Protein AF-0000000065929525 (afdb_homodimer)

Radius of gyration: 27.81 Å; Cα contacts (8 Å, |Δi|>4): 2271; chains: 2; bounding box: 69×79×69 Å

GO terms:
  GO:0008892 guanine deaminase activity (F, IDA)
  GO:0004153 dihydropterin deaminase activity (F, IDA)
  GO:0051067 dihydropteridine metabolic process (P, IDA)
  GO:0051067 dihydropteridine metabolic process (P, IMP)
  GO:0046098 guanine metabolic process (P, IMP)
  GO:0006726 eye pigment biosynthetic process (P, IMP)

Secondary structure (DSSP, 8-state):
--EEEEEEEEEEEETTEEEEEEEEEEEE-TTSBEEEEES-HHHHHHH-HHHHTTPEEEE--TTEEEEEPEEEEEEEGGGGGGTT--TTS-HHHHIIIIIHHHHHGGGSHHHHHHHHHHHHHHHHHTTEEEEEEE--S-HHHHHHHHHHHHHHT-EEEEE-EE--SSS-GGG---HHHHHHHHHHHHHHHHHT--TTEEEEEEE--GGGS-HHHHHHHHHHHHHHT-EEEEEES-SHHHHHHHHHHHSS-HHHHHHHTT--STTEEEEE-TT--HHHHHHHHHHT-EEEE-HHHHHHTT-----HHHHHHTT-EEEE---BTTBS-S-HHHHHHHHHHHHHHHHHHHHS-BTTTB-BSS--TT--PPPHHHHHHHHTHHHHHHTT-TTTSSS--TTSB--EEEEETTSSS--SS---HHHHHHHHHHH--GGGEEEEEETTEEEEES--/--EEEEEEEEEEEETTEEEEEEEEEEEE-TTSBEEEEES-HHHHHHH-HHHHTTPEEEE--TTEEEEEPEEEEEEEGGGGGGTT--TTS-HHHHIIIIIHHHHHGGGSHHHHHHHHHHHHHHHHHTTEEEEEEE--S-HHHHHHHHHHHHHHT-EEEEE-EE--SSS-GGG---HHHHHHHHHHHHHHHHHT--TTEEEEEEE--GGGS-HHHHHHHHHHHHHHT-EEEEEES-SHHHHHHHHHHHSS-HHHHHHHTT--STTEEEEE-TT--HHHHHHHHHHT-EEEE-HHHHHHTT-----HHHHHHTT-EEEE---BTTBS-S-HHHHHHHHHHHHHHHHHHHHS-BTTTB-BSS--TT--PPPHHHHHHHHTHHHHHHTT-TTTSSS--TTSB--EEEEETTSSS--SS---HHHHHHHHHHH--GGGEEEEEETTEEEEES--

Structure (mmCIF, N/CA/C/O backbone):
data_AF-0000000065929525-model_v1
#
loop_
_entity.id
_entity.type
_entity.pdbx_description
1 polymer 'Guanine deaminase'
#
loop_
_atom_site.group_PDB
_atom_site.id
_atom_site.type_symbol
_atom_site.label_atom_id
_atom_site.label_alt_id
_atom_site.label_comp_id
_atom_site.label_asym_id
_atom_site.label_entity_id
_atom_site.label_seq_id
_atom_site.pdbx_PDB_ins_code
_atom_site.Cartn_x
_atom_site.Cartn_y
_atom_site.Cartn_z
_atom_site.occupancy
_atom_site.B_iso_or_equiv
_atom_site.auth_seq_id
_atom_site.auth_comp_id
_atom_site.auth_asym_id
_atom_site.auth_atom_id
_atom_site.pdbx_PDB_model_num
ATOM 1 N N . MET A 1 1 ? -12.883 32.031 -11.211 1 75.62 1 MET A N 1
ATOM 2 C CA . MET A 1 1 ? -14.281 32.188 -11.617 1 75.62 1 MET A CA 1
ATOM 3 C C . MET A 1 1 ? -15.188 31.344 -10.719 1 75.62 1 MET A C 1
ATOM 5 O O . MET A 1 1 ? -14.836 30.234 -10.328 1 75.62 1 MET A O 1
ATOM 9 N N . ALA A 1 2 ? -16.328 31.922 -10.367 1 93.31 2 ALA A N 1
ATOM 10 C CA . ALA A 1 2 ? -17.359 31.234 -9.586 1 93.31 2 ALA A CA 1
ATOM 11 C C . ALA A 1 2 ? -17.875 30 -10.328 1 93.31 2 ALA A C 1
ATOM 13 O O . ALA A 1 2 ? -18.031 30.031 -11.555 1 93.31 2 ALA A O 1
ATOM 14 N N . THR A 1 3 ? -17.984 28.906 -9.648 1 97.88 3 THR A N 1
ATOM 15 C CA . THR A 1 3 ? -18.266 27.625 -10.289 1 97.88 3 THR A CA 1
ATOM 16 C C . THR A 1 3 ? -19.234 26.797 -9.453 1 97.88 3 THR A C 1
ATOM 18 O O . THR A 1 3 ? -19.25 26.906 -8.227 1 97.88 3 THR A O 1
ATOM 21 N N . VAL A 1 4 ? -20.094 26.094 -10.148 1 98.56 4 VAL A N 1
ATOM 22 C CA . VAL A 1 4 ? -20.906 25.078 -9.484 1 98.56 4 VAL A CA 1
ATOM 23 C C . VAL A 1 4 ? -20.594 23.703 -10.086 1 98.56 4 VAL A C 1
ATOM 25 O O . VAL A 1 4 ? -20.609 23.547 -11.305 1 98.56 4 VAL A O 1
ATOM 28 N N . PHE A 1 5 ? -20.266 22.797 -9.234 1 98.81 5 PHE A N 1
ATOM 29 C CA . PHE A 1 5 ? -20.062 21.406 -9.617 1 98.81 5 PHE A CA 1
ATOM 30 C C . PHE A 1 5 ? -21.359 20.609 -9.438 1 98.81 5 PHE A C 1
ATOM 32 O O . PHE A 1 5 ? -21.969 20.641 -8.367 1 98.81 5 PHE A O 1
ATOM 39 N N . LEU A 1 6 ? -21.781 19.984 -10.508 1 98.81 6 LEU A N 1
ATOM 40 C CA . LEU A 1 6 ? -22.984 19.156 -10.484 1 98.81 6 LEU A CA 1
ATOM 41 C C . LEU A 1 6 ? -22.625 17.688 -10.578 1 98.81 6 LEU A C 1
ATOM 43 O O . LEU A 1 6 ? -22.031 17.234 -11.562 1 98.81 6 LEU A O 1
ATOM 47 N N . GLY A 1 7 ? -22.859 16.938 -9.578 1 98.75 7 GLY A N 1
ATOM 48 C CA . GLY A 1 7 ? -22.531 15.523 -9.492 1 98.75 7 GLY A CA 1
ATOM 49 C C . GLY A 1 7 ? -22.375 15.031 -8.07 1 98.75 7 GLY A C 1
ATOM 50 O O . GLY A 1 7 ? -22.938 15.609 -7.141 1 98.75 7 GLY A O 1
ATOM 51 N N . THR A 1 8 ? -21.688 13.898 -7.91 1 98.88 8 THR A N 1
ATOM 52 C CA . THR A 1 8 ? -21.531 13.281 -6.598 1 98.88 8 THR A CA 1
ATOM 53 C C . THR A 1 8 ? -20.562 14.078 -5.734 1 98.88 8 THR A C 1
ATOM 55 O O . THR A 1 8 ? -19.453 14.398 -6.172 1 98.88 8 THR A O 1
ATOM 58 N N . VAL A 1 9 ? -21 14.453 -4.547 1 98.94 9 VAL A N 1
ATOM 59 C CA . VAL A 1 9 ? -20.188 15.164 -3.562 1 98.94 9 VAL A CA 1
ATOM 60 C C . VAL A 1 9 ? -20.172 14.375 -2.252 1 98.94 9 VAL A C 1
ATOM 62 O O . VAL A 1 9 ? -21.203 13.922 -1.772 1 98.94 9 VAL A O 1
ATOM 65 N N . VAL A 1 10 ? -18.969 14.195 -1.723 1 98.94 10 VAL A N 1
ATOM 66 C CA . VAL A 1 10 ? -18.891 13.477 -0.456 1 98.94 10 VAL A CA 1
ATOM 67 C C . VAL A 1 10 ? -18 14.234 0.521 1 98.94 10 VAL A C 1
ATOM 69 O O . VAL A 1 10 ? -17.078 14.93 0.107 1 98.94 10 VAL A O 1
ATOM 72 N N . HIS A 1 11 ? -18.297 14.219 1.804 1 98.81 11 HIS A N 1
ATOM 73 C CA . HIS A 1 11 ? -17.422 14.711 2.861 1 98.81 11 HIS A CA 1
ATOM 74 C C . HIS A 1 11 ? -17.828 14.156 4.223 1 98.81 11 HIS A C 1
ATOM 76 O O . HIS A 1 11 ? -18.781 13.391 4.32 1 98.81 11 HIS A O 1
ATOM 82 N N . THR A 1 12 ? -17.031 14.43 5.215 1 98.81 12 THR A N 1
ATOM 83 C CA . THR A 1 12 ? -17.328 14.023 6.582 1 98.81 12 THR A CA 1
ATOM 84 C C . THR A 1 12 ? -17.656 15.242 7.445 1 98.81 12 THR A C 1
ATOM 86 O O . THR A 1 12 ? -17.062 16.312 7.27 1 98.81 12 THR A O 1
ATOM 89 N N . LYS A 1 13 ? -18.562 15.062 8.391 1 98.38 13 LYS A N 1
ATOM 90 C CA . LYS A 1 13 ? -18.938 16.125 9.312 1 98.38 13 LYS A CA 1
ATOM 91 C C . LYS A 1 13 ? -18.359 15.875 10.703 1 98.38 13 LYS A C 1
ATOM 93 O O . LYS A 1 13 ? -18.234 16.797 11.508 1 98.38 13 LYS A O 1
ATOM 98 N N . SER A 1 14 ? -18.062 14.625 10.961 1 98.06 14 SER A N 1
ATOM 99 C CA . SER A 1 14 ? -17.391 14.156 12.172 1 98.06 14 SER A CA 1
ATOM 100 C C . SER A 1 14 ? -16.781 12.781 11.969 1 98.06 14 SER A C 1
ATOM 102 O O . SER A 1 14 ? -16.844 12.219 10.867 1 98.06 14 SER A O 1
ATOM 104 N N . PHE A 1 15 ? -16.156 12.258 13.008 1 98.06 15 PHE A N 1
ATOM 105 C CA . PHE A 1 15 ? -15.516 10.945 12.953 1 98.06 15 PHE A CA 1
ATOM 106 C C . PHE A 1 15 ? -16.531 9.867 12.586 1 98.06 15 PHE A C 1
ATOM 108 O O . PHE A 1 15 ? -16.188 8.898 11.906 1 98.06 15 PHE A O 1
ATOM 115 N N . SER A 1 16 ? -17.781 10.07 12.898 1 96.75 16 SER A N 1
ATOM 116 C CA . SER A 1 16 ? -18.797 9.031 12.703 1 96.75 16 SER A CA 1
ATOM 117 C C . SER A 1 16 ? -19.875 9.492 11.742 1 96.75 16 SER A C 1
ATOM 119 O O . SER A 1 16 ? -20.922 8.852 11.617 1 96.75 16 SER A O 1
ATOM 121 N N . GLU A 1 17 ? -19.672 10.648 11.086 1 98.25 17 GLU A N 1
ATOM 122 C CA . GLU A 1 17 ? -20.719 11.18 10.219 1 98.25 17 GLU A CA 1
ATOM 123 C C . GLU A 1 17 ? -20.188 11.453 8.812 1 98.25 17 GLU A C 1
ATOM 125 O O . GLU A 1 17 ? -19.484 12.438 8.594 1 98.25 17 GLU A O 1
ATOM 130 N N . PHE A 1 18 ? -20.594 10.602 7.938 1 98.38 18 PHE A N 1
ATOM 131 C CA . PHE A 1 18 ? -20.312 10.711 6.512 1 98.38 18 PHE A CA 1
ATOM 132 C C . PHE A 1 18 ? -21.531 11.227 5.762 1 98.38 18 PHE A C 1
ATOM 134 O O . PHE A 1 18 ? -22.656 10.789 6.023 1 98.38 18 PHE A O 1
ATOM 141 N N . GLU A 1 19 ? -21.328 12.234 4.922 1 98.56 19 GLU A N 1
ATOM 142 C CA . GLU A 1 19 ? -22.406 12.789 4.121 1 98.56 19 GLU A CA 1
ATOM 143 C C . GLU A 1 19 ? -22.078 12.734 2.631 1 98.56 19 GLU A C 1
ATOM 145 O O . GLU A 1 19 ? -20.953 13 2.232 1 98.56 19 GLU A O 1
ATOM 150 N N . SER A 1 20 ? -23.078 12.383 1.848 1 98.62 20 SER A N 1
ATOM 151 C CA . SER A 1 20 ? -22.906 12.344 0.399 1 98.62 20 SER A CA 1
ATOM 152 C C . SER A 1 20 ? -24.156 12.867 -0.319 1 98.62 20 SER A C 1
ATOM 154 O O . SER A 1 20 ? -25.266 12.781 0.211 1 98.62 20 SER A O 1
ATOM 156 N N . PHE A 1 21 ? -23.984 13.469 -1.427 1 98.5 21 PHE A N 1
ATOM 157 C CA . PHE A 1 21 ? -25.031 13.922 -2.33 1 98.5 21 PHE A CA 1
ATOM 158 C C . PHE A 1 21 ? -24.859 13.305 -3.713 1 98.5 21 PHE A C 1
ATOM 160 O O . PHE A 1 21 ? -24.016 13.734 -4.488 1 98.5 21 PHE A O 1
ATOM 167 N N . GLU A 1 22 ? -25.625 12.305 -3.98 1 98 22 GLU A N 1
ATOM 168 C CA . GLU A 1 22 ? -25.641 11.734 -5.324 1 98 22 GLU A CA 1
ATOM 169 C C . GLU A 1 22 ? -26.438 12.609 -6.289 1 98 22 GLU A C 1
ATOM 171 O O . GLU A 1 22 ? -27.609 12.891 -6.051 1 98 22 GLU A O 1
ATOM 176 N N . GLY A 1 23 ? -25.797 13.016 -7.352 1 97.62 23 GLY A N 1
ATOM 177 C CA . GLY A 1 23 ? -26.453 13.977 -8.227 1 97.62 23 GLY A CA 1
ATOM 178 C C . GLY A 1 23 ? -26.672 15.328 -7.57 1 97.62 23 GLY A C 1
ATOM 179 O O . GLY A 1 23 ? -27.688 15.977 -7.805 1 97.62 23 GLY A O 1
ATOM 180 N N . GLY A 1 24 ? -25.828 15.688 -6.668 1 98.62 24 GLY A N 1
ATOM 181 C CA . GLY A 1 24 ? -25.922 16.938 -5.949 1 98.62 24 GLY A CA 1
ATOM 182 C C . GLY A 1 24 ? -25.109 18.062 -6.582 1 98.62 24 GLY A C 1
ATOM 183 O O . GLY A 1 24 ? -24.938 18.094 -7.805 1 98.62 24 GLY A O 1
ATOM 184 N N . PHE A 1 25 ? -24.781 19.047 -5.672 1 98.69 25 PHE A N 1
ATOM 185 C CA . PHE A 1 25 ? -24.031 20.188 -6.195 1 98.69 25 PHE A CA 1
ATOM 186 C C . PHE A 1 25 ? -23.141 20.797 -5.117 1 98.69 25 PHE A C 1
ATOM 188 O O . PHE A 1 25 ? -23.375 20.594 -3.924 1 98.69 25 PHE A O 1
ATOM 195 N N . LEU A 1 26 ? -22.094 21.453 -5.52 1 98.88 26 LEU A N 1
ATOM 196 C CA . LEU A 1 26 ? -21.234 22.297 -4.699 1 98.88 26 LEU A CA 1
ATOM 197 C C . LEU A 1 26 ? -20.891 23.594 -5.434 1 98.88 26 LEU A C 1
ATOM 199 O O . LEU A 1 26 ? -20.312 23.547 -6.523 1 98.88 26 LEU A O 1
ATOM 203 N N . ALA A 1 27 ? -21.25 24.75 -4.848 1 98.75 27 ALA A N 1
ATOM 204 C CA . ALA A 1 27 ? -21.031 26.047 -5.461 1 98.75 27 ALA A CA 1
ATOM 205 C C . ALA A 1 27 ? -19.938 26.828 -4.742 1 98.75 27 ALA A C 1
ATOM 207 O O . ALA A 1 27 ? -19.906 26.859 -3.51 1 98.75 27 ALA A O 1
ATOM 208 N N . VAL A 1 28 ? -19.078 27.391 -5.5 1 98.62 28 VAL A N 1
ATOM 209 C CA . VAL A 1 28 ? -17.922 28.141 -5.012 1 98.62 28 VAL A CA 1
ATOM 210 C C . VAL A 1 28 ? -17.938 29.547 -5.613 1 98.62 28 VAL A C 1
ATOM 212 O O . VAL A 1 28 ? -18.172 29.719 -6.812 1 98.62 28 VAL A O 1
ATOM 215 N N . ASP A 1 29 ? -17.719 30.594 -4.871 1 97.44 29 ASP A N 1
ATOM 216 C CA . ASP A 1 29 ? -17.719 31.953 -5.398 1 97.44 29 ASP A CA 1
ATOM 217 C C . ASP A 1 29 ? -16.328 32.344 -5.898 1 97.44 29 ASP A C 1
ATOM 219 O O . ASP A 1 29 ? -15.422 31.5 -5.953 1 97.44 29 ASP A O 1
ATOM 223 N N . ASP A 1 30 ? -16.125 33.562 -6.238 1 95.69 30 ASP A N 1
ATOM 224 C CA . ASP A 1 30 ? -14.891 34.031 -6.867 1 95.69 30 ASP A CA 1
ATOM 225 C C . ASP A 1 30 ? -13.758 34.156 -5.848 1 95.69 30 ASP A C 1
ATOM 227 O O . ASP A 1 30 ? -12.586 34.188 -6.219 1 95.69 30 ASP A O 1
ATOM 231 N N . ALA A 1 31 ? -14.164 34.188 -4.625 1 96.44 31 ALA A N 1
ATOM 232 C CA . ALA A 1 31 ? -13.164 34.281 -3.568 1 96.44 31 ALA A CA 1
ATOM 233 C C . ALA A 1 31 ? -12.695 32.906 -3.117 1 96.44 31 ALA A C 1
ATOM 235 O O . ALA A 1 31 ? -11.828 32.781 -2.25 1 96.44 31 ALA A O 1
ATOM 236 N N . GLY A 1 32 ? -13.305 31.844 -3.678 1 97.75 32 GLY A N 1
ATOM 237 C CA . GLY A 1 32 ? -12.906 30.484 -3.35 1 97.75 32 GLY A CA 1
ATOM 238 C C . GLY A 1 32 ? -13.625 29.938 -2.131 1 97.75 32 GLY A C 1
ATOM 239 O O . GLY A 1 32 ? -13.148 28.984 -1.502 1 97.75 32 GLY A O 1
ATOM 240 N N . LYS A 1 33 ? -14.734 30.547 -1.816 1 98.25 33 LYS A N 1
ATOM 241 C CA . LYS A 1 33 ? -15.516 30.125 -0.659 1 98.25 33 LYS A CA 1
ATOM 242 C C . LYS A 1 33 ? -16.703 29.266 -1.085 1 98.25 33 LYS A C 1
ATOM 244 O O . LYS A 1 33 ? -17.328 29.531 -2.113 1 98.25 33 LYS A O 1
ATOM 249 N N . ILE A 1 34 ? -16.969 28.297 -0.303 1 98.69 34 ILE A N 1
ATOM 250 C CA . ILE A 1 34 ? -18.141 27.453 -0.548 1 98.69 34 ILE A CA 1
ATOM 251 C C . ILE A 1 34 ? -19.406 28.234 -0.197 1 98.69 34 ILE A C 1
ATOM 253 O O . ILE A 1 34 ? -19.594 28.641 0.951 1 98.69 34 ILE A O 1
ATOM 257 N N . ILE A 1 35 ? -20.328 28.375 -1.166 1 98.25 35 ILE A N 1
ATOM 258 C CA . ILE A 1 35 ? -21.5 29.203 -0.934 1 98.25 35 ILE A CA 1
ATOM 259 C C . ILE A 1 35 ? -22.766 28.344 -1.009 1 98.25 35 ILE A C 1
ATOM 261 O O . ILE A 1 35 ? -23.859 28.812 -0.669 1 98.25 35 ILE A O 1
ATOM 265 N N . GLY A 1 36 ? -22.594 27.094 -1.428 1 98.19 36 GLY A N 1
ATOM 266 C CA . GLY A 1 36 ? -23.719 26.172 -1.486 1 98.19 36 GLY A CA 1
ATOM 267 C C . GLY A 1 36 ? -23.281 24.734 -1.681 1 98.19 36 GLY A C 1
ATOM 268 O O . GLY A 1 36 ? -22.344 24.453 -2.422 1 98.19 36 GLY A O 1
ATOM 269 N N . VAL A 1 37 ? -23.969 23.859 -1.02 1 98.5 37 VAL A N 1
ATOM 270 C CA . VAL A 1 37 ? -23.766 22.422 -1.161 1 98.5 37 VAL A CA 1
ATOM 271 C C . VAL A 1 37 ? -25.047 21.688 -0.79 1 98.5 37 VAL A C 1
ATOM 273 O O . VAL A 1 37 ? -25.75 22.078 0.146 1 98.5 37 VAL A O 1
ATOM 276 N N . GLY A 1 38 ? -25.406 20.688 -1.619 1 98.25 38 GLY A N 1
ATOM 277 C CA . GLY A 1 38 ? -26.625 19.953 -1.289 1 98.25 38 GLY A CA 1
ATOM 278 C C . GLY A 1 38 ? -27.094 19.062 -2.414 1 98.25 38 GLY A C 1
ATOM 279 O O . GLY A 1 38 ? -26.344 18.781 -3.357 1 98.25 38 GLY A O 1
ATOM 280 N N . GLN A 1 39 ? -28.328 18.578 -2.234 1 98.12 39 GLN A N 1
ATOM 281 C CA . GLN A 1 39 ? -28.891 17.594 -3.145 1 98.12 39 GLN A CA 1
ATOM 282 C C . GLN A 1 39 ? -29.562 18.266 -4.344 1 98.12 39 GLN A C 1
ATOM 284 O O . GLN A 1 39 ? -29.453 17.781 -5.469 1 98.12 39 GLN A O 1
ATOM 289 N N . ASP A 1 40 ? -30.188 19.453 -4.164 1 98.06 40 ASP A N 1
ATOM 290 C CA . ASP A 1 40 ? -31.031 20.062 -5.18 1 98.06 40 ASP A CA 1
ATOM 291 C C . ASP A 1 40 ? -30.484 21.422 -5.609 1 98.06 40 ASP A C 1
ATOM 293 O O . ASP A 1 40 ? -30.859 22.453 -5.039 1 98.06 40 ASP A O 1
ATOM 297 N N . TYR A 1 41 ? -29.828 21.406 -6.656 1 97.75 41 TYR A N 1
ATOM 298 C CA . TYR A 1 41 ? -29.234 22.656 -7.152 1 97.75 41 TYR A CA 1
ATOM 299 C C . TYR A 1 41 ? -30.312 23.641 -7.578 1 97.75 41 TYR A C 1
ATOM 301 O O . TYR A 1 41 ? -30.188 24.844 -7.348 1 97.75 41 TYR A O 1
ATOM 309 N N . HIS A 1 42 ? -31.375 23.172 -8.227 1 96.81 42 HIS A N 1
ATOM 310 C CA . HIS A 1 42 ? -32.438 24.047 -8.719 1 96.81 42 HIS A CA 1
ATOM 311 C C . HIS A 1 42 ? -33.094 24.797 -7.578 1 96.81 42 HIS A C 1
ATOM 313 O O . HIS A 1 42 ? -33.344 26 -7.688 1 96.81 42 HIS A O 1
ATOM 319 N N . ALA A 1 43 ? -33.375 24.031 -6.578 1 97.75 43 ALA A N 1
ATOM 320 C CA . ALA A 1 43 ? -33.969 24.672 -5.41 1 97.75 43 ALA A CA 1
ATOM 321 C C . ALA A 1 43 ? -33.031 25.703 -4.801 1 97.75 43 ALA A C 1
ATOM 323 O O . ALA A 1 43 ? -33.469 26.797 -4.418 1 97.75 43 ALA A O 1
ATOM 324 N N . TRP A 1 44 ? -31.797 25.328 -4.699 1 97.62 44 TRP A N 1
ATOM 325 C CA . TRP A 1 44 ? -30.812 26.25 -4.145 1 97.62 44 TRP A CA 1
ATOM 326 C C . TRP A 1 44 ? -30.672 27.5 -5.012 1 97.62 44 TRP A C 1
ATOM 328 O O . TRP A 1 44 ? -30.656 28.625 -4.496 1 97.62 44 TRP A O 1
ATOM 338 N N . ALA A 1 45 ? -30.594 27.359 -6.305 1 96.94 45 ALA A N 1
ATOM 339 C CA . ALA A 1 45 ? -30.438 28.469 -7.242 1 96.94 45 ALA A CA 1
ATOM 340 C C . ALA A 1 45 ? -31.625 29.406 -7.184 1 96.94 45 ALA A C 1
ATOM 342 O O . ALA A 1 45 ? -31.469 30.625 -7.301 1 96.94 45 ALA A O 1
ATOM 343 N N . SER A 1 46 ? -32.781 28.828 -7.074 1 97.06 46 SER A N 1
ATOM 344 C CA . SER A 1 46 ? -34 29.625 -6.98 1 97.06 46 SER A CA 1
ATOM 345 C C . SER A 1 46 ? -34 30.469 -5.715 1 97.06 46 SER A C 1
ATOM 347 O O . SER A 1 46 ? -34.469 31.609 -5.727 1 97.06 46 SER A O 1
ATOM 349 N N . SER A 1 47 ? -33.5 29.906 -4.703 1 96.81 47 SER A N 1
ATOM 350 C CA . SER A 1 47 ? -33.5 30.578 -3.412 1 96.81 47 SER A CA 1
ATOM 351 C C . SER A 1 47 ? -32.312 31.562 -3.301 1 96.81 47 SER A C 1
ATOM 353 O O . SER A 1 47 ? -32.312 32.406 -2.42 1 96.81 47 SER A O 1
ATOM 355 N N . ASN A 1 48 ? -31.344 31.375 -4.113 1 95.38 48 ASN A N 1
ATOM 356 C CA . ASN A 1 48 ? -30.156 32.219 -4.113 1 95.38 48 ASN A CA 1
ATOM 357 C C . ASN A 1 48 ? -29.844 32.75 -5.508 1 95.38 48 ASN A C 1
ATOM 359 O O . ASN A 1 48 ? -28.75 32.562 -6.023 1 95.38 48 ASN A O 1
ATOM 363 N N . PRO A 1 49 ? -30.688 33.5 -6.059 1 93.62 49 PRO A N 1
ATOM 364 C CA . PRO A 1 49 ? -30.531 33.906 -7.457 1 93.62 49 PRO A CA 1
ATOM 365 C C . PRO A 1 49 ? -29.297 34.781 -7.695 1 93.62 49 PRO A C 1
ATOM 367 O O . PRO A 1 49 ? -28.656 34.688 -8.75 1 93.62 49 PRO A O 1
ATOM 370 N N . ALA A 1 50 ? -28.984 35.594 -6.82 1 92.12 50 ALA A N 1
ATOM 371 C CA . ALA A 1 50 ? -27.812 36.469 -6.977 1 92.12 50 ALA A CA 1
ATOM 372 C C . ALA A 1 50 ? -26.531 35.656 -7.043 1 92.12 50 ALA A C 1
ATOM 374 O O . ALA A 1 50 ? -25.625 36 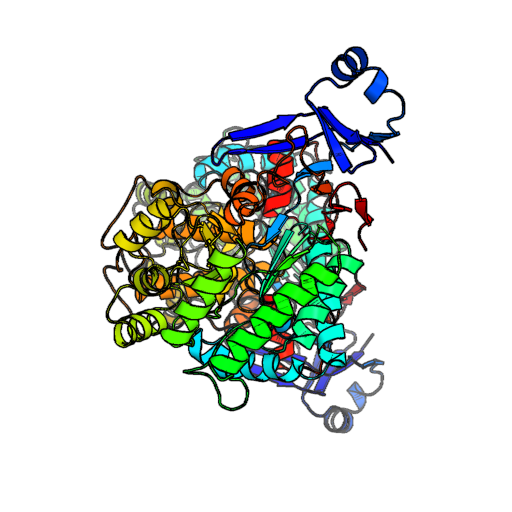-7.812 1 92.12 50 ALA A O 1
ATOM 375 N N . HIS A 1 51 ? -26.469 34.594 -6.262 1 90.88 51 HIS A N 1
ATOM 376 C CA . HIS A 1 51 ? -25.297 33.75 -6.246 1 90.88 51 HIS A CA 1
ATOM 377 C C . HIS A 1 51 ? -25.281 32.812 -7.461 1 90.88 51 HIS A C 1
ATOM 379 O O . HIS A 1 51 ? -24.203 32.5 -8 1 90.88 51 HIS A O 1
ATOM 385 N N . ALA A 1 52 ? -26.406 32.5 -7.793 1 91.25 52 ALA A N 1
ATOM 386 C CA . ALA A 1 52 ? -26.516 31.516 -8.867 1 91.25 52 ALA A CA 1
ATOM 387 C C . ALA A 1 52 ? -26.188 32.156 -10.219 1 91.25 52 ALA A C 1
ATOM 389 O O . ALA A 1 52 ? -25.672 31.484 -11.117 1 91.25 52 ALA A O 1
ATOM 390 N N . LYS A 1 53 ? -26.516 33.469 -10.117 1 86.25 53 LYS A N 1
ATOM 391 C CA . LYS A 1 53 ? -26.312 34.219 -11.359 1 86.25 53 LYS A CA 1
ATOM 392 C C . LYS A 1 53 ? -24.828 34.375 -11.672 1 86.25 53 LYS A C 1
ATOM 394 O O . LYS A 1 53 ? -24.047 34.781 -10.812 1 86.25 53 LYS A O 1
ATOM 399 N N . GLY A 1 54 ? -24.219 33.562 -12.578 1 87.56 54 GLY A N 1
ATOM 400 C CA . GLY A 1 54 ? -22.828 33.75 -13 1 87.56 54 GLY A CA 1
ATOM 401 C C . GLY A 1 54 ? -21.969 32.531 -12.766 1 87.56 54 GLY A C 1
ATOM 402 O O . GLY A 1 54 ? -20.797 32.5 -13.148 1 87.56 54 GLY A O 1
ATOM 403 N N . LEU A 1 55 ? -22.594 31.578 -12.148 1 94.56 55 LEU A N 1
ATOM 404 C CA . LEU A 1 55 ? -21.812 30.375 -11.875 1 94.56 55 LEU A CA 1
ATOM 405 C C . LEU A 1 55 ? -21.562 29.594 -13.164 1 94.56 55 LEU A C 1
ATOM 407 O O . LEU A 1 55 ? -22.484 29.391 -13.961 1 94.56 55 LEU A O 1
ATOM 411 N N . THR A 1 56 ? -20.344 29.297 -13.367 1 96.44 56 THR A N 1
ATOM 412 C CA . THR A 1 56 ? -20.016 28.344 -14.422 1 96.44 56 THR A CA 1
ATOM 413 C C . THR A 1 56 ? -20.344 26.922 -13.977 1 96.44 56 THR A C 1
ATOM 415 O O . THR A 1 56 ? -19.906 26.484 -12.898 1 96.44 56 THR A O 1
ATOM 418 N N . GLU A 1 57 ? -21.047 26.188 -14.805 1 97.5 57 GLU A N 1
ATOM 419 C CA . GLU A 1 57 ? -21.453 24.828 -14.438 1 97.5 57 GLU A CA 1
ATOM 420 C C . GLU A 1 57 ? -20.422 23.797 -14.883 1 97.5 57 GLU A C 1
ATOM 422 O O . GLU A 1 57 ? -19.938 23.844 -16.016 1 97.5 57 GLU A O 1
ATOM 427 N N . VAL A 1 58 ? -19.984 22.953 -14 1 97.94 58 VAL A N 1
ATOM 428 C CA . VAL A 1 58 ? -19.141 21.797 -14.281 1 97.94 58 VAL A CA 1
ATOM 429 C C . VAL A 1 58 ? -19.906 20.516 -13.961 1 97.94 58 VAL A C 1
ATOM 431 O O . VAL A 1 58 ? -20.312 20.297 -12.812 1 97.94 58 VAL A O 1
ATOM 434 N N . HIS A 1 59 ? -20.109 19.641 -14.922 1 98.5 59 HIS A N 1
ATOM 435 C CA . HIS A 1 59 ? -20.844 18.391 -14.742 1 98.5 59 HIS A CA 1
ATOM 436 C C . HIS A 1 59 ? -19.891 17.219 -14.539 1 98.5 59 HIS A C 1
ATOM 438 O O . HIS A 1 59 ? -19.047 16.938 -15.398 1 98.5 59 HIS A O 1
ATOM 444 N N . LEU A 1 60 ? -20.062 16.547 -13.461 1 98.5 60 LEU A N 1
ATOM 445 C CA . LEU A 1 60 ? -19.25 15.359 -13.18 1 98.5 60 LEU A CA 1
ATOM 446 C C . LEU A 1 60 ? -19.844 14.125 -13.852 1 98.5 60 LEU A C 1
ATOM 448 O O . LEU A 1 60 ? -21.078 14.008 -13.969 1 98.5 60 LEU A O 1
ATOM 452 N N . SER A 1 61 ? -19.016 13.188 -14.25 1 97.94 61 SER A N 1
ATOM 453 C CA . SER A 1 61 ? -19.5 11.922 -14.789 1 97.94 61 SER A CA 1
ATOM 454 C C . SER A 1 61 ? -19.938 10.977 -13.68 1 97.94 61 SER A C 1
ATOM 456 O O . SER A 1 61 ? -19.75 11.266 -12.5 1 97.94 61 SER A O 1
ATOM 458 N N . ASP A 1 62 ? -20.438 9.805 -14.078 1 97.56 62 ASP A N 1
ATOM 459 C CA . ASP A 1 62 ? -20.922 8.805 -13.141 1 97.56 62 ASP A CA 1
ATOM 460 C C . ASP A 1 62 ? -19.781 8.18 -12.352 1 97.56 62 ASP A C 1
ATOM 462 O O . ASP A 1 62 ? -20 7.523 -11.336 1 97.56 62 ASP A O 1
ATOM 466 N N . TYR A 1 63 ? -18.562 8.375 -12.812 1 98.31 63 TYR A N 1
ATOM 467 C CA . TYR A 1 63 ? -17.406 7.742 -12.18 1 98.31 63 TYR A CA 1
ATOM 468 C C . TYR A 1 63 ? -16.594 8.758 -11.398 1 98.31 63 TYR A C 1
ATOM 470 O O . TYR A 1 63 ? -15.492 8.445 -10.922 1 98.31 63 TYR A O 1
ATOM 478 N N . GLN A 1 64 ? -17.141 10 -11.328 1 98.38 64 GLN A N 1
ATOM 479 C CA . GLN A 1 64 ? -16.422 11.078 -10.664 1 98.38 64 GLN A CA 1
ATOM 480 C C . GLN A 1 64 ? -17.141 11.516 -9.391 1 98.38 64 GLN A C 1
ATOM 482 O O . GLN A 1 64 ? -18.359 11.391 -9.289 1 98.38 64 GLN A O 1
ATOM 487 N N . PHE A 1 65 ? -16.359 12.008 -8.445 1 98.88 65 PHE A N 1
ATOM 488 C CA . PHE A 1 65 ? -16.938 12.664 -7.273 1 98.88 65 PHE A CA 1
ATOM 489 C C . PHE A 1 65 ? -15.992 13.719 -6.715 1 98.88 65 PHE A C 1
ATOM 491 O O . PHE A 1 65 ? -14.789 13.672 -6.977 1 98.88 65 PHE A O 1
ATOM 498 N N . LEU A 1 66 ? -16.609 14.641 -5.988 1 98.81 66 LEU A N 1
ATOM 499 C CA . LEU A 1 66 ? -15.867 15.688 -5.289 1 98.81 66 LEU A CA 1
ATOM 500 C C . LEU A 1 66 ? -15.695 15.336 -3.812 1 98.81 66 LEU A C 1
ATOM 502 O O . LEU A 1 66 ? -16.641 14.875 -3.166 1 98.81 66 LEU A O 1
ATOM 506 N N . MET A 1 67 ? -14.508 15.555 -3.322 1 98.94 67 MET A N 1
ATOM 507 C CA . MET A 1 67 ? -14.242 15.391 -1.896 1 98.94 67 MET A CA 1
ATOM 508 C C . MET A 1 67 ? -13.273 16.453 -1.395 1 98.94 67 MET A C 1
ATOM 510 O O . MET A 1 67 ? -12.578 17.094 -2.189 1 98.94 67 MET A O 1
ATOM 514 N N . PRO A 1 68 ? -13.219 16.688 -0.114 1 98.94 68 PRO A N 1
ATOM 515 C CA . PRO A 1 68 ? -12.227 17.641 0.402 1 98.94 68 PRO A CA 1
ATOM 516 C C . PRO A 1 68 ? -10.789 17.219 0.103 1 98.94 68 PRO A C 1
ATOM 518 O O . PRO A 1 68 ? -10.508 16.016 -0.012 1 98.94 68 PRO A O 1
ATOM 521 N N . GLY A 1 69 ? -9.914 18.219 -0.043 1 98.94 69 GLY A N 1
ATOM 522 C CA . GLY A 1 69 ? -8.5 17.922 -0.212 1 98.94 69 GLY A CA 1
ATOM 523 C C . GLY A 1 69 ? -7.895 17.203 0.975 1 98.94 69 GLY A C 1
ATOM 524 O O . GLY A 1 69 ? -8.359 17.359 2.107 1 98.94 69 GLY A O 1
ATOM 525 N N . PHE A 1 70 ? -6.84 16.453 0.726 1 98.94 70 PHE A N 1
ATOM 526 C CA . PHE A 1 70 ? -6.156 15.727 1.787 1 98.94 70 PHE A CA 1
ATOM 527 C C . PHE A 1 70 ? -5.344 16.672 2.66 1 98.94 70 PHE A C 1
ATOM 529 O O . PHE A 1 70 ? -4.875 17.719 2.189 1 98.94 70 PHE A O 1
ATOM 536 N N . VAL A 1 71 ? -5.207 16.297 3.916 1 99 71 VAL A N 1
ATOM 537 C CA . VAL A 1 71 ? -4.383 17.031 4.879 1 99 71 VAL A CA 1
ATOM 538 C C . VAL A 1 71 ? -3.25 16.125 5.371 1 99 71 VAL A C 1
ATOM 540 O O . VAL A 1 71 ? -3.492 15.023 5.863 1 99 71 VAL A O 1
ATOM 543 N N . ASP A 1 72 ? -2.047 16.578 5.172 1 98.94 72 ASP A N 1
ATOM 544 C CA . ASP A 1 72 ? -0.876 15.891 5.715 1 98.94 72 ASP A CA 1
ATOM 545 C C . ASP A 1 72 ? -0.384 16.578 6.984 1 98.94 72 ASP A C 1
ATOM 547 O O . ASP A 1 72 ? 0.308 17.594 6.922 1 98.94 72 ASP A O 1
ATOM 551 N N . CYS A 1 73 ? -0.613 15.922 8.117 1 98.94 73 CYS A N 1
ATOM 552 C CA . CYS A 1 73 ? -0.381 16.562 9.398 1 98.94 73 CYS A CA 1
ATOM 553 C C . CYS A 1 73 ? 1.086 16.469 9.805 1 98.94 73 CYS A C 1
ATOM 555 O O . CYS A 1 73 ? 1.511 17.094 10.773 1 98.94 73 CYS A O 1
ATOM 557 N N . HIS A 1 74 ? 1.872 15.703 9.055 1 98.94 74 HIS A N 1
ATOM 558 C CA . HIS A 1 74 ? 3.275 15.523 9.414 1 98.94 74 HIS A CA 1
ATOM 559 C C . HIS A 1 74 ? 4.082 15.016 8.227 1 98.94 74 HIS A C 1
ATOM 561 O O . HIS A 1 74 ? 3.959 13.852 7.836 1 98.94 74 HIS A O 1
ATOM 567 N N . ILE A 1 75 ? 4.977 15.867 7.695 1 98.94 75 ILE A N 1
ATOM 568 C CA . ILE A 1 75 ? 5.832 15.484 6.578 1 98.94 75 ILE A CA 1
ATOM 569 C C . ILE A 1 75 ? 7.172 16.219 6.684 1 98.94 75 ILE A C 1
ATOM 571 O O . ILE A 1 75 ? 7.215 17.406 7.02 1 98.94 75 ILE A O 1
ATOM 575 N N . HIS A 1 76 ? 8.281 15.508 6.48 1 98.88 76 HIS A N 1
ATOM 576 C CA . HIS A 1 76 ? 9.602 16.109 6.402 1 98.88 76 HIS A CA 1
ATOM 577 C C . HIS A 1 76 ? 9.961 16.469 4.961 1 98.88 76 HIS A C 1
ATOM 579 O O . HIS A 1 76 ? 10.422 15.625 4.203 1 98.88 76 HIS A O 1
ATOM 585 N N . ALA A 1 77 ? 9.914 17.734 4.645 1 98.88 77 ALA A N 1
ATOM 586 C CA . ALA A 1 77 ? 10.102 18.188 3.27 1 98.88 77 ALA A CA 1
ATOM 587 C C . ALA A 1 77 ? 11.484 17.828 2.754 1 98.88 77 ALA A C 1
ATOM 589 O O . ALA A 1 77 ? 11.625 17.297 1.647 1 98.88 77 ALA A O 1
ATOM 590 N N . PRO A 1 78 ? 12.57 18.047 3.574 1 98.75 78 PRO A N 1
ATOM 591 C CA . PRO A 1 78 ? 13.898 17.766 3.041 1 98.75 78 PRO A CA 1
ATOM 592 C C . PRO A 1 78 ? 14.109 16.281 2.723 1 98.75 78 PRO A C 1
ATOM 594 O O . PRO A 1 78 ? 14.867 15.945 1.81 1 98.75 78 PRO A O 1
ATOM 597 N N . GLN A 1 79 ? 13.414 15.492 3.424 1 98.25 79 GLN A N 1
ATOM 598 C CA . GLN A 1 79 ? 13.68 14.055 3.344 1 98.25 79 GLN A CA 1
ATOM 599 C C . GLN A 1 79 ? 13.031 13.445 2.105 1 98.25 79 GLN A C 1
ATOM 601 O O . GLN A 1 79 ? 13.297 12.289 1.764 1 98.25 79 GLN A O 1
ATOM 606 N N . PHE A 1 80 ? 12.258 14.219 1.363 1 98.19 80 PHE A N 1
ATOM 607 C CA . PHE A 1 80 ? 11.734 13.789 0.07 1 98.19 80 PHE A CA 1
ATOM 608 C C . PHE A 1 80 ? 12.859 13.32 -0.838 1 98.19 80 PHE A C 1
ATOM 610 O O . PHE A 1 80 ? 12.672 12.406 -1.65 1 98.19 80 PHE A O 1
ATOM 617 N N . ALA A 1 81 ? 14.016 13.812 -0.638 1 97.44 81 ALA A N 1
ATOM 618 C CA . ALA A 1 81 ? 15.188 13.477 -1.45 1 97.44 81 ALA A CA 1
ATOM 619 C C . ALA A 1 81 ? 15.602 12.023 -1.241 1 97.44 81 ALA A C 1
ATOM 621 O O . ALA A 1 81 ? 16.312 11.453 -2.064 1 97.44 81 ALA A O 1
ATOM 622 N N . GLN A 1 82 ? 15.125 11.422 -0.2 1 95.62 82 GLN A N 1
ATOM 623 C CA . GLN A 1 82 ? 15.516 10.055 0.147 1 95.62 82 GLN A CA 1
ATOM 624 C C . GLN A 1 82 ? 14.305 9.125 0.168 1 95.62 82 GLN A C 1
ATOM 626 O O . GLN A 1 82 ? 14.383 8.016 0.695 1 95.62 82 GLN A O 1
ATOM 631 N N . LEU A 1 83 ? 13.234 9.523 -0.419 1 96.69 83 LEU A N 1
ATOM 632 C CA . LEU A 1 83 ? 12 8.758 -0.401 1 96.69 83 LEU A CA 1
ATOM 633 C C . LEU A 1 83 ? 12.234 7.336 -0.91 1 96.69 83 LEU A C 1
ATOM 635 O O . LEU A 1 83 ? 12.789 7.145 -1.992 1 96.69 83 LEU A O 1
ATOM 639 N N . GLY A 1 84 ? 11.852 6.348 -0.086 1 95.19 84 GLY A N 1
ATOM 640 C CA . GLY A 1 84 ? 11.922 4.953 -0.491 1 95.19 84 GLY A CA 1
ATOM 641 C C . GLY A 1 84 ? 13.266 4.312 -0.21 1 95.19 84 GLY A C 1
ATOM 642 O O . GLY A 1 84 ? 13.484 3.139 -0.527 1 95.19 84 GLY A O 1
ATOM 643 N N . LEU A 1 85 ? 14.211 5.012 0.446 1 93.94 85 LEU A N 1
ATOM 644 C CA . LEU A 1 85 ? 15.555 4.5 0.68 1 93.94 85 LEU A CA 1
ATOM 645 C C . LEU A 1 85 ? 15.844 4.387 2.174 1 93.94 85 LEU A C 1
ATOM 647 O O . LEU A 1 85 ? 15.297 5.148 2.975 1 93.94 85 LEU A O 1
ATOM 651 N N . GLY A 1 86 ? 16.609 3.422 2.521 1 89.94 86 GLY A N 1
ATOM 652 C CA . GLY A 1 86 ? 17.125 3.297 3.875 1 89.94 86 GLY A CA 1
ATOM 653 C C . GLY A 1 86 ? 16.078 2.865 4.879 1 89.94 86 GLY A C 1
ATOM 654 O O . GLY A 1 86 ? 16.109 3.291 6.035 1 89.94 86 GLY A O 1
ATOM 655 N N . LEU A 1 87 ? 15.148 2.102 4.527 1 89.88 87 LEU A N 1
ATOM 656 C CA . LEU A 1 87 ? 14.023 1.781 5.402 1 89.88 87 LEU A CA 1
ATOM 657 C C . LEU A 1 87 ? 14.242 0.444 6.102 1 89.88 87 LEU A C 1
ATOM 659 O O . LEU A 1 87 ? 13.305 -0.132 6.656 1 89.88 87 LEU A O 1
ATOM 663 N N . ASP A 1 88 ? 15.484 -0.008 6.184 1 82.38 88 ASP A N 1
ATOM 664 C CA . ASP A 1 88 ? 15.836 -1.309 6.75 1 82.38 88 ASP A CA 1
ATOM 665 C C . ASP A 1 88 ? 16.391 -1.163 8.164 1 82.38 88 ASP A C 1
ATOM 667 O O . ASP A 1 88 ? 16.938 -2.117 8.719 1 82.38 88 ASP A O 1
ATOM 671 N N . MET A 1 89 ? 16.281 0.082 8.727 1 87.25 89 MET A N 1
ATOM 672 C CA . MET A 1 89 ? 16.859 0.292 10.047 1 87.25 89 MET A CA 1
ATOM 673 C C . MET A 1 89 ? 15.852 0.95 10.984 1 87.25 89 MET A C 1
ATOM 675 O O . MET A 1 89 ? 14.922 1.617 10.531 1 87.25 89 MET A O 1
ATOM 679 N N . PRO A 1 90 ? 16.125 0.751 12.305 1 90.38 90 PRO A N 1
ATOM 680 C CA . PRO A 1 90 ? 15.266 1.442 13.273 1 90.38 90 PRO A CA 1
ATOM 681 C C . PRO A 1 90 ? 15.508 2.949 13.305 1 90.38 90 PRO A C 1
ATOM 683 O O . PRO A 1 90 ? 16.531 3.426 12.797 1 90.38 90 PRO A O 1
ATOM 686 N N . LEU A 1 91 ? 14.695 3.66 13.961 1 91.81 91 LEU A N 1
ATOM 687 C CA . LEU A 1 91 ? 14.562 5.113 13.891 1 91.81 91 LEU A CA 1
ATOM 688 C C . LEU A 1 91 ? 15.898 5.789 14.172 1 91.81 91 LEU A C 1
ATOM 690 O O . LEU A 1 91 ? 16.406 6.539 13.328 1 91.81 91 LEU A O 1
ATOM 694 N N . LEU A 1 92 ? 16.516 5.539 15.32 1 92.31 92 LEU A N 1
ATOM 695 C CA . LEU A 1 92 ? 17.688 6.301 15.742 1 92.31 92 LEU A CA 1
ATOM 696 C C . LEU A 1 92 ? 18.875 6.027 14.828 1 92.31 92 LEU A C 1
ATOM 698 O O . LEU A 1 92 ? 19.609 6.945 14.469 1 92.31 92 LEU A O 1
ATOM 702 N N . ASP A 1 93 ? 19.016 4.746 14.375 1 92.62 93 ASP A N 1
ATOM 703 C CA . ASP A 1 93 ? 20.047 4.402 13.398 1 92.62 93 ASP A CA 1
ATOM 704 C C . ASP A 1 93 ? 19.75 5.059 12.047 1 92.62 93 ASP A C 1
ATOM 706 O O . ASP A 1 93 ? 20.672 5.547 11.375 1 92.62 93 ASP A O 1
ATOM 710 N N . TRP A 1 94 ? 18.531 5.078 11.688 1 93.94 94 TRP A N 1
ATOM 711 C CA . TRP A 1 94 ? 18.094 5.672 10.43 1 93.94 94 TRP A CA 1
ATOM 712 C C . TRP A 1 94 ? 18.391 7.168 10.406 1 93.94 94 TRP A C 1
ATOM 714 O O . TRP A 1 94 ? 18.844 7.699 9.391 1 93.94 94 TRP A O 1
ATOM 724 N N . LEU A 1 95 ? 18.172 7.879 11.492 1 93.81 95 LEU A N 1
ATOM 725 C CA . LEU A 1 95 ? 18.438 9.305 11.602 1 93.81 95 LEU A CA 1
ATOM 726 C C . LEU A 1 95 ? 19.922 9.594 11.406 1 93.81 95 LEU A C 1
ATOM 728 O O . LEU A 1 95 ? 20.297 10.453 10.609 1 93.81 95 LEU A O 1
ATOM 732 N N . ASN A 1 96 ? 20.734 8.812 12.055 1 94.19 96 ASN A N 1
ATOM 733 C CA . ASN A 1 96 ? 22.172 9.047 12.055 1 94.19 96 ASN A CA 1
ATOM 734 C C . ASN A 1 96 ? 22.797 8.695 10.703 1 94.19 96 ASN A C 1
ATOM 736 O O . ASN A 1 96 ? 23.734 9.352 10.258 1 94.19 96 ASN A O 1
ATOM 740 N N . THR A 1 97 ? 22.25 7.695 10.109 1 92.38 97 THR A N 1
ATOM 741 C CA . THR A 1 97 ? 22.859 7.156 8.906 1 92.38 97 THR A CA 1
ATOM 742 C C . THR A 1 97 ? 22.375 7.906 7.668 1 92.38 97 THR A C 1
ATOM 744 O O . THR A 1 97 ? 23.156 8.18 6.754 1 92.38 97 THR A O 1
ATOM 747 N N . TYR A 1 98 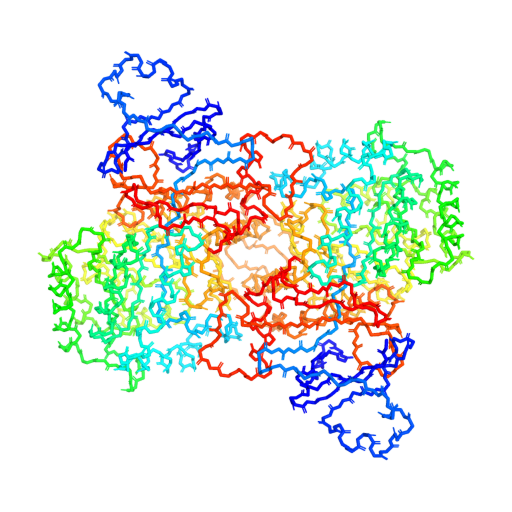? 21.094 8.266 7.727 1 92.12 98 TYR A N 1
ATOM 748 C CA . TYR A 1 98 ? 20.516 8.766 6.48 1 92.12 98 TYR A CA 1
ATOM 749 C C . TYR A 1 98 ? 20.016 10.188 6.648 1 92.12 98 TYR A C 1
ATOM 751 O O . TYR A 1 98 ? 20.344 11.07 5.844 1 92.12 98 TYR A O 1
ATOM 759 N N . THR A 1 99 ? 19.328 10.477 7.688 1 94.88 99 THR A N 1
ATOM 760 C CA . THR A 1 99 ? 18.531 11.695 7.809 1 94.88 99 THR A CA 1
ATOM 761 C C . THR A 1 99 ? 19.422 12.898 8.078 1 94.88 99 THR A C 1
ATOM 763 O O . THR A 1 99 ? 19.344 13.898 7.363 1 94.88 99 THR A O 1
ATOM 766 N N . PHE A 1 100 ? 20.297 12.828 9.102 1 97 100 PHE A N 1
ATOM 767 C CA . PHE A 1 100 ? 21.078 13.992 9.508 1 97 100 PHE A CA 1
ATOM 768 C C . PHE A 1 100 ? 22.062 14.391 8.414 1 97 100 PHE A C 1
ATOM 770 O O . PHE A 1 100 ? 22.172 15.562 8.055 1 97 100 PHE A O 1
ATOM 777 N N . PRO A 1 101 ? 22.75 13.391 7.812 1 96.69 101 PRO A N 1
ATOM 778 C CA . PRO A 1 101 ? 23.625 13.758 6.699 1 96.69 101 PRO A CA 1
ATOM 779 C C . PRO A 1 101 ? 22.859 14.391 5.535 1 96.69 101 PRO A C 1
ATOM 781 O O . PRO A 1 101 ? 23.328 15.359 4.934 1 96.69 101 PRO A O 1
ATOM 784 N N . LEU A 1 102 ? 21.719 13.922 5.219 1 97.25 102 LEU A N 1
ATOM 785 C CA . LEU A 1 102 ? 20.906 14.469 4.133 1 97.25 102 LEU A CA 1
ATOM 786 C C . LEU A 1 102 ? 20.484 15.891 4.441 1 97.25 102 LEU A C 1
ATOM 788 O O . LEU A 1 102 ? 20.609 16.781 3.6 1 97.25 102 LEU A O 1
ATOM 792 N N . GLU A 1 103 ? 19.938 16.094 5.617 1 98.12 103 GLU A N 1
ATOM 793 C CA . GLU A 1 103 ? 19.391 17.406 5.973 1 98.12 103 GLU A CA 1
ATOM 794 C C . GLU A 1 103 ? 20.5 18.453 6.043 1 98.12 103 GLU A C 1
ATOM 796 O O . GLU A 1 103 ? 20.266 19.625 5.734 1 98.12 103 GLU A O 1
ATOM 801 N N . ALA A 1 104 ? 21.672 18.016 6.387 1 98 104 ALA A N 1
ATOM 802 C CA . ALA A 1 104 ? 22.797 18.938 6.461 1 98 104 ALA A CA 1
ATOM 803 C C . ALA A 1 104 ? 23.109 19.547 5.094 1 98 104 ALA A C 1
ATOM 805 O O . ALA A 1 104 ? 23.625 20.672 5.004 1 98 104 ALA A O 1
ATOM 806 N N . LYS A 1 105 ? 22.719 18.922 4.039 1 97.62 105 LYS A N 1
ATOM 807 C CA . LYS A 1 105 ? 23 19.375 2.68 1 97.62 105 LYS A CA 1
ATOM 808 C C . LYS A 1 105 ? 22.156 20.594 2.32 1 97.62 105 LYS A C 1
ATOM 810 O O . LYS A 1 105 ? 22.438 21.281 1.333 1 97.62 105 LYS A O 1
ATOM 815 N N . PHE A 1 106 ? 21.234 20.984 3.088 1 98.31 106 PHE A N 1
ATOM 816 C CA . PHE A 1 106 ? 20.266 22 2.729 1 98.31 106 PHE A CA 1
ATOM 817 C C . PHE A 1 106 ? 20.797 23.391 3.051 1 98.31 106 PHE A C 1
ATOM 819 O O . PHE A 1 106 ? 20.141 24.406 2.787 1 98.31 106 PHE A O 1
ATOM 826 N N . SER A 1 107 ? 22 23.422 3.586 1 97.25 107 SER A N 1
ATOM 827 C CA . SER A 1 107 ? 22.719 24.688 3.621 1 97.25 107 SER A CA 1
ATOM 828 C C . SER A 1 107 ? 23 25.203 2.213 1 97.25 107 SER A C 1
ATOM 830 O O . SER A 1 107 ? 23.219 26.391 2.014 1 97.25 107 SER A O 1
ATOM 832 N N . ASN A 1 108 ? 22.969 24.234 1.277 1 97.69 108 ASN A N 1
ATOM 833 C CA . ASN A 1 108 ? 23.062 24.578 -0.138 1 97.69 108 ASN A CA 1
ATOM 834 C C . ASN A 1 108 ? 21.719 25.016 -0.704 1 97.69 108 ASN A C 1
ATOM 836 O O . ASN A 1 108 ? 20.812 24.188 -0.864 1 97.69 108 ASN A O 1
ATOM 840 N N . HIS A 1 109 ? 21.656 26.25 -1.113 1 96.81 109 HIS A N 1
ATOM 841 C CA . HIS A 1 109 ? 20.391 26.859 -1.499 1 96.81 109 HIS A CA 1
ATOM 842 C C . HIS A 1 109 ? 19.828 26.219 -2.768 1 96.81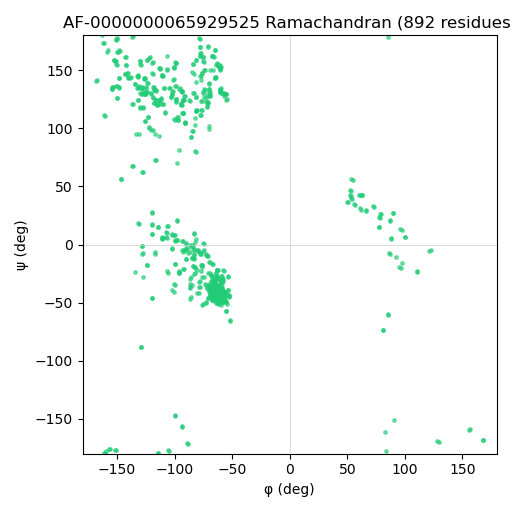 109 HIS A C 1
ATOM 844 O O . HIS A 1 109 ? 18.609 26.047 -2.906 1 96.81 109 HIS A O 1
ATOM 850 N N . GLN A 1 110 ? 20.656 25.891 -3.67 1 97.25 110 GLN A N 1
ATOM 851 C CA . GLN A 1 110 ? 20.219 25.281 -4.918 1 97.25 110 GLN A CA 1
ATOM 852 C C . GLN A 1 110 ? 19.641 23.891 -4.668 1 97.25 110 GLN A C 1
ATOM 854 O O . GLN A 1 110 ? 18.625 23.516 -5.258 1 97.25 110 GLN A O 1
ATOM 859 N N . TYR A 1 111 ? 20.328 23.188 -3.834 1 97.69 111 TYR A N 1
ATOM 860 C CA . TYR A 1 111 ? 19.859 21.875 -3.461 1 97.69 111 TYR A CA 1
ATOM 861 C C . TYR A 1 111 ? 18.5 21.953 -2.76 1 97.69 111 TYR A C 1
ATOM 863 O O . TYR A 1 111 ? 17.578 21.203 -3.092 1 97.69 111 TYR A O 1
ATOM 871 N N . ALA A 1 112 ? 18.391 22.859 -1.852 1 98.38 112 ALA A N 1
ATOM 872 C CA . ALA A 1 112 ? 17.141 23.062 -1.119 1 98.38 112 ALA A CA 1
ATOM 873 C C . ALA A 1 112 ? 16 23.422 -2.066 1 98.38 112 ALA A C 1
ATOM 875 O O . ALA A 1 112 ? 14.898 22.875 -1.965 1 98.38 112 ALA A O 1
ATOM 876 N N . GLN A 1 113 ? 16.297 24.297 -2.982 1 98.38 113 GLN A N 1
ATOM 877 C CA . GLN A 1 113 ? 15.297 24.75 -3.945 1 98.38 113 GLN A CA 1
ATOM 878 C C . GLN A 1 113 ? 14.766 23.578 -4.77 1 98.38 113 GLN A C 1
ATOM 880 O O . GLN A 1 113 ? 13.555 23.453 -4.965 1 98.38 113 GLN A O 1
ATOM 885 N N . GLN A 1 114 ? 15.633 22.766 -5.211 1 97.94 114 GLN A N 1
ATOM 886 C CA . GLN A 1 114 ? 15.258 21.641 -6.051 1 97.94 114 GLN A CA 1
ATOM 887 C C . GLN A 1 114 ? 14.367 20.656 -5.293 1 97.94 114 GLN A C 1
ATOM 889 O O . GLN A 1 114 ? 13.336 20.234 -5.805 1 97.94 114 GLN A O 1
ATOM 894 N N . VAL A 1 115 ? 14.75 20.312 -4.125 1 98.44 115 VAL A N 1
ATOM 895 C CA . VAL A 1 115 ? 14.016 19.328 -3.34 1 98.44 115 VAL A CA 1
ATOM 896 C C . VAL A 1 115 ? 12.664 19.906 -2.928 1 98.44 115 VAL A C 1
ATOM 898 O O . VAL A 1 115 ? 11.633 19.234 -3.037 1 98.44 115 VAL A O 1
ATOM 901 N N . TYR A 1 116 ? 12.625 21.172 -2.465 1 98.75 116 TYR A N 1
ATOM 902 C CA . TYR A 1 116 ? 11.391 21.766 -1.954 1 98.75 116 TYR A CA 1
ATOM 903 C C . TYR A 1 116 ? 10.398 22.016 -3.08 1 98.75 116 TYR A C 1
ATOM 905 O O . TYR A 1 116 ? 9.188 21.859 -2.895 1 98.75 116 TYR A O 1
ATOM 913 N N . GLN A 1 117 ? 10.898 22.359 -4.258 1 98.38 117 GLN A N 1
ATOM 914 C CA . GLN A 1 117 ? 10.016 22.453 -5.414 1 98.38 117 GLN A CA 1
ATOM 915 C C . GLN A 1 117 ? 9.359 21.094 -5.699 1 98.38 117 GLN A C 1
ATOM 917 O O . GLN A 1 117 ? 8.148 21.031 -5.93 1 98.38 117 GLN A O 1
ATOM 922 N N . GLY A 1 118 ? 10.156 20.078 -5.656 1 97.88 118 GLY A N 1
ATOM 923 C CA . GLY A 1 118 ? 9.68 18.734 -5.965 1 97.88 118 GLY A CA 1
ATOM 924 C C . GLY A 1 118 ? 8.672 18.219 -4.961 1 97.88 118 GLY A C 1
ATOM 925 O O . GLY A 1 118 ? 7.668 17.609 -5.34 1 97.88 118 GLY A O 1
ATOM 926 N N . VAL A 1 119 ? 8.93 18.406 -3.68 1 98.56 119 VAL A N 1
ATOM 927 C CA . VAL A 1 119 ? 8.062 17.812 -2.666 1 98.56 119 VAL A CA 1
ATOM 928 C C . VAL A 1 119 ? 6.703 18.516 -2.684 1 98.56 119 VAL A C 1
ATOM 930 O O . VAL A 1 119 ? 5.668 17.859 -2.535 1 98.56 119 VAL A O 1
ATOM 933 N N . VAL A 1 120 ? 6.66 19.828 -2.875 1 98.69 120 VAL A N 1
ATOM 934 C CA . VAL A 1 120 ? 5.387 20.547 -2.934 1 98.69 120 VAL A CA 1
ATOM 935 C C . VAL A 1 120 ? 4.605 20.109 -4.172 1 98.69 120 VAL A C 1
ATOM 937 O O . VAL A 1 120 ? 3.406 19.828 -4.094 1 98.69 120 VAL A O 1
ATOM 940 N N . GLU A 1 121 ? 5.305 19.938 -5.254 1 97.94 121 GLU A N 1
ATOM 941 C CA . GLU A 1 121 ? 4.672 19.453 -6.477 1 97.94 121 GLU A CA 1
ATOM 942 C C . GLU A 1 121 ? 4.09 18.062 -6.281 1 97.94 121 GLU A C 1
ATOM 944 O O . GLU A 1 121 ? 2.955 17.797 -6.676 1 97.94 121 GLU A O 1
ATOM 949 N N . ALA A 1 122 ? 4.852 17.219 -5.703 1 97.81 122 ALA A N 1
ATOM 950 C CA . ALA A 1 122 ? 4.461 15.812 -5.531 1 97.81 122 ALA A CA 1
ATOM 951 C C . ALA A 1 122 ? 3.262 15.695 -4.594 1 97.81 122 ALA A C 1
ATOM 953 O O . ALA A 1 122 ? 2.346 14.906 -4.848 1 97.81 122 ALA A O 1
ATOM 954 N N . THR A 1 123 ? 3.289 16.422 -3.486 1 98.56 123 THR A N 1
ATOM 955 C CA . THR A 1 123 ? 2.184 16.344 -2.537 1 98.56 123 THR A CA 1
ATOM 956 C C . THR A 1 123 ? 0.903 16.906 -3.154 1 98.56 123 THR A C 1
ATOM 958 O O . THR A 1 123 ? -0.177 16.344 -2.965 1 98.56 123 THR A O 1
ATOM 961 N N . LEU A 1 124 ? 0.994 17.969 -3.926 1 98.56 124 LEU A N 1
ATOM 962 C CA . LEU A 1 124 ? -0.167 18.516 -4.621 1 98.56 124 LEU A CA 1
ATOM 963 C C . LEU A 1 124 ? -0.69 17.531 -5.66 1 98.56 124 LEU A C 1
ATOM 965 O O . LEU A 1 124 ? -1.9 17.328 -5.77 1 98.56 124 LEU A O 1
ATOM 969 N N . ARG A 1 125 ? 0.205 16.875 -6.359 1 97.62 125 ARG A N 1
ATOM 970 C CA . ARG A 1 125 ? -0.177 15.867 -7.344 1 97.62 125 ARG A CA 1
ATOM 971 C C . ARG A 1 125 ? -0.988 14.75 -6.695 1 97.62 125 ARG A C 1
ATOM 973 O O . ARG A 1 125 ? -1.932 14.234 -7.297 1 97.62 125 ARG A O 1
ATOM 980 N N . CYS A 1 126 ? -0.659 14.508 -5.461 1 98.19 126 CYS A N 1
ATOM 981 C CA . CYS A 1 126 ? -1.31 13.422 -4.738 1 98.19 126 CYS A CA 1
ATOM 982 C C . CYS A 1 126 ? -2.514 13.93 -3.955 1 98.19 126 CYS A C 1
ATOM 984 O O . CYS A 1 126 ? -3.125 13.18 -3.191 1 98.19 126 CYS A O 1
ATOM 986 N N . GLY A 1 127 ? -2.859 15.18 -4.051 1 98.75 127 GLY A N 1
ATOM 987 C CA . GLY A 1 127 ? -4.125 15.688 -3.547 1 98.75 127 GLY A CA 1
ATOM 988 C C . GLY A 1 127 ? -3.998 16.375 -2.201 1 98.75 127 GLY A C 1
ATOM 989 O O . GLY A 1 127 ? -5 16.766 -1.602 1 98.75 127 GLY A O 1
ATOM 990 N N . THR A 1 128 ? -2.74 16.562 -1.682 1 98.94 128 THR A N 1
ATOM 991 C CA . THR A 1 128 ? -2.559 17.25 -0.404 1 98.94 128 THR A CA 1
ATOM 992 C C . THR A 1 128 ? -2.705 18.75 -0.568 1 98.94 128 THR A C 1
ATOM 994 O O . THR A 1 128 ? -1.82 19.422 -1.119 1 98.94 128 THR A O 1
ATOM 997 N N . THR A 1 129 ? -3.748 19.266 -0.027 1 98.88 129 THR A N 1
ATOM 998 C CA . THR A 1 129 ? -4.016 20.703 -0.161 1 98.88 129 THR A CA 1
ATOM 999 C C . THR A 1 129 ? -3.502 21.469 1.058 1 98.88 129 THR A C 1
ATOM 1001 O O . THR A 1 129 ? -3.266 22.672 0.987 1 98.88 129 THR A O 1
ATOM 1004 N N . LEU A 1 130 ? -3.363 20.781 2.18 1 98.94 130 LEU A N 1
ATOM 1005 C CA . LEU A 1 130 ? -2.826 21.312 3.42 1 98.94 130 LEU A CA 1
ATOM 1006 C C . LEU A 1 130 ? -1.768 20.391 4.008 1 98.94 130 LEU A C 1
ATOM 1008 O O . LEU A 1 130 ? -2.031 19.203 4.234 1 98.94 130 LEU A O 1
ATOM 1012 N N . ALA A 1 131 ? -0.581 20.969 4.23 1 98.94 131 ALA A N 1
ATOM 1013 C CA . ALA A 1 131 ? 0.508 20.141 4.75 1 98.94 131 ALA A CA 1
ATOM 1014 C C . ALA A 1 131 ? 1.229 20.844 5.895 1 98.94 131 ALA A C 1
ATOM 1016 O O . ALA A 1 131 ? 1.442 22.062 5.848 1 98.94 131 ALA A O 1
ATOM 1017 N N . SER A 1 132 ? 1.542 20.109 6.926 1 98.94 132 SER A N 1
ATOM 1018 C CA . SER A 1 132 ? 2.447 20.562 7.973 1 98.94 132 SER A CA 1
ATOM 1019 C C . SER A 1 132 ? 3.863 20.047 7.746 1 98.94 132 SER A C 1
ATOM 1021 O O . SER A 1 132 ? 4.137 18.859 7.957 1 98.94 132 SER A O 1
ATOM 1023 N N . TYR A 1 133 ? 4.805 20.969 7.379 1 98.94 133 TYR A N 1
ATOM 1024 C CA . TYR A 1 133 ? 6.145 20.594 6.938 1 98.94 133 TYR A CA 1
ATOM 1025 C C . TYR A 1 133 ? 7.168 20.828 8.047 1 98.94 133 TYR A C 1
ATOM 1027 O O . TYR A 1 133 ? 7.215 21.906 8.641 1 98.94 133 TYR A O 1
ATOM 1035 N N . PHE A 1 134 ? 7.906 19.766 8.32 1 98.88 134 PHE A N 1
ATOM 1036 C CA . PHE A 1 134 ? 9.211 19.953 8.938 1 98.88 134 PHE A CA 1
ATOM 1037 C C . PHE A 1 134 ? 10.258 20.312 7.891 1 98.88 134 PHE A C 1
ATOM 1039 O O . PHE A 1 134 ? 10.383 19.641 6.867 1 98.88 134 PHE A O 1
ATOM 1046 N N . ALA A 1 135 ? 10.961 21.391 8.125 1 98.69 135 ALA A N 1
ATOM 1047 C CA . ALA A 1 135 ? 12.102 21.703 7.273 1 98.69 135 ALA A CA 1
ATOM 1048 C C . ALA A 1 135 ? 13.414 21.281 7.93 1 98.69 135 ALA A C 1
ATOM 1050 O O . ALA A 1 135 ? 13.508 20.188 8.5 1 98.69 135 ALA A O 1
ATOM 1051 N N . THR A 1 136 ? 14.531 22.031 7.672 1 98.5 136 THR A N 1
ATOM 1052 C CA . THR A 1 136 ? 15.812 21.797 8.328 1 98.5 136 THR A CA 1
ATOM 1053 C C . THR A 1 136 ? 16.078 22.875 9.383 1 98.5 136 THR A C 1
ATOM 1055 O O . THR A 1 136 ? 15.188 23.641 9.734 1 98.5 136 THR A O 1
ATOM 1058 N N . ASN A 1 137 ? 17.234 22.781 9.992 1 97.94 137 ASN A N 1
ATOM 1059 C CA . ASN A 1 137 ? 17.578 23.812 10.969 1 97.94 137 ASN A CA 1
ATOM 1060 C C . ASN A 1 137 ? 18.156 25.062 10.305 1 97.94 137 ASN A C 1
ATOM 1062 O O . ASN A 1 137 ? 18.562 25.984 10.992 1 97.94 137 ASN A O 1
ATOM 1066 N N . HIS A 1 138 ? 18.094 25.156 8.93 1 98.12 138 HIS A N 1
ATOM 1067 C CA . HIS A 1 138 ? 18.609 26.297 8.172 1 98.12 138 HIS A CA 1
ATOM 1068 C C . HIS A 1 138 ? 17.5 27.312 7.891 1 98.12 138 HIS A C 1
ATOM 1070 O O . HIS A 1 138 ? 16.531 27 7.191 1 98.12 138 HIS A O 1
ATOM 1076 N N . LEU A 1 139 ? 17.734 28.5 8.359 1 98.19 139 LEU A N 1
ATOM 1077 C CA . LEU A 1 139 ? 16.734 29.562 8.234 1 98.19 139 LEU A CA 1
ATOM 1078 C C . LEU A 1 139 ? 16.406 29.828 6.766 1 98.19 139 LEU A C 1
ATOM 1080 O O . LEU A 1 139 ? 15.25 29.75 6.359 1 98.19 139 LEU A O 1
ATOM 1084 N N . GLU A 1 140 ? 17.391 30.047 5.953 1 97.88 140 GLU A N 1
ATOM 1085 C CA . GLU A 1 140 ? 17.172 30.453 4.566 1 97.88 140 GLU A CA 1
ATOM 1086 C C . GLU A 1 140 ? 16.516 29.328 3.77 1 97.88 140 GLU A C 1
ATOM 1088 O O . GLU A 1 140 ? 15.633 29.578 2.938 1 97.88 140 GLU A O 1
ATOM 1093 N N . SER A 1 141 ? 16.969 28.156 4.023 1 97.88 141 SER A N 1
ATOM 1094 C CA . SER A 1 141 ? 16.375 27 3.369 1 97.88 141 SER A CA 1
ATOM 1095 C C . SER A 1 141 ? 14.898 26.844 3.748 1 97.88 141 SER A C 1
ATOM 1097 O O . SER A 1 141 ? 14.07 26.5 2.906 1 97.88 141 SER A O 1
ATOM 1099 N N . THR A 1 142 ? 14.594 27.047 4.938 1 98.69 142 THR A N 1
ATOM 1100 C CA . THR A 1 142 ? 13.219 26.938 5.406 1 98.69 142 THR A CA 1
ATOM 1101 C C . THR A 1 142 ? 12.336 28 4.754 1 98.69 142 THR A C 1
ATOM 1103 O O . THR A 1 142 ? 11.195 27.719 4.391 1 98.69 142 THR A O 1
ATOM 1106 N N . LEU A 1 143 ? 12.852 29.188 4.582 1 98.75 143 LEU A N 1
ATOM 1107 C CA . LEU A 1 143 ? 12.117 30.25 3.893 1 98.75 143 LEU A CA 1
ATOM 1108 C C . LEU A 1 143 ? 11.883 29.875 2.43 1 98.75 143 LEU A C 1
ATOM 1110 O O . LEU A 1 143 ? 10.852 30.234 1.853 1 98.75 143 LEU A O 1
ATOM 1114 N N . THR A 1 144 ? 12.844 29.172 1.837 1 98.75 144 THR A N 1
ATOM 1115 C CA . THR A 1 144 ? 12.68 28.672 0.472 1 98.75 144 THR A CA 1
ATOM 1116 C C . THR A 1 144 ? 11.469 27.75 0.371 1 98.75 144 THR A C 1
ATOM 1118 O O . THR A 1 144 ? 10.703 27.828 -0.592 1 98.75 144 THR A O 1
ATOM 1121 N N . LEU A 1 145 ? 11.305 26.906 1.336 1 98.88 145 LEU A N 1
ATOM 1122 C CA . LEU A 1 145 ? 10.141 26.016 1.367 1 98.88 145 LEU A CA 1
ATOM 1123 C C . LEU A 1 145 ? 8.844 26.812 1.44 1 98.88 145 LEU A C 1
ATOM 1125 O O . LEU A 1 145 ? 7.879 26.5 0.74 1 98.88 145 LEU A O 1
ATOM 1129 N N . ALA A 1 146 ? 8.836 27.828 2.271 1 98.88 146 ALA A N 1
ATOM 1130 C CA . ALA A 1 146 ? 7.664 28.688 2.395 1 98.88 146 ALA A CA 1
ATOM 1131 C C . ALA A 1 146 ? 7.34 29.375 1.068 1 98.88 146 ALA A C 1
ATOM 1133 O O . ALA A 1 146 ? 6.18 29.422 0.652 1 98.88 146 ALA A O 1
ATOM 1134 N N . ARG A 1 147 ? 8.344 29.875 0.403 1 98.69 147 ARG A N 1
ATOM 1135 C CA . ARG A 1 147 ? 8.156 30.531 -0.887 1 98.69 147 ARG A CA 1
ATOM 1136 C C . ARG A 1 147 ? 7.621 29.562 -1.927 1 98.69 147 ARG A C 1
ATOM 1138 O O . ARG A 1 147 ? 6.777 29.922 -2.748 1 98.69 147 ARG A O 1
ATOM 1145 N N . GLU A 1 148 ? 8.094 28.328 -1.897 1 98.69 148 GLU A N 1
ATOM 1146 C CA . GLU A 1 148 ? 7.629 27.312 -2.848 1 98.69 148 GLU A CA 1
ATOM 1147 C C . GLU A 1 148 ? 6.168 26.953 -2.605 1 98.69 148 GLU A C 1
ATOM 1149 O O . GLU A 1 148 ? 5.406 26.766 -3.555 1 98.69 148 GLU A O 1
ATOM 1154 N N . ALA A 1 149 ? 5.797 26.828 -1.346 1 98.81 149 ALA A N 1
ATOM 1155 C CA . ALA A 1 149 ? 4.398 26.547 -1.029 1 98.81 149 ALA A CA 1
ATOM 1156 C C . ALA A 1 149 ? 3.49 27.656 -1.543 1 98.81 149 ALA A C 1
ATOM 1158 O O . ALA A 1 149 ? 2.451 27.391 -2.15 1 98.81 149 ALA A O 1
ATOM 1159 N N . VAL A 1 150 ? 3.91 28.906 -1.317 1 98.44 150 VAL A N 1
ATOM 1160 C CA . VAL A 1 150 ? 3.143 30.062 -1.793 1 98.44 150 VAL A CA 1
ATOM 1161 C C . VAL A 1 150 ? 3.066 30.031 -3.318 1 98.44 150 VAL A C 1
ATOM 1163 O O . VAL A 1 150 ? 1.985 30.172 -3.895 1 98.44 150 VAL A O 1
ATOM 1166 N N . ARG A 1 151 ? 4.18 29.844 -3.939 1 98.19 151 ARG A N 1
ATOM 1167 C CA . ARG A 1 151 ? 4.277 29.891 -5.395 1 98.19 151 ARG A CA 1
ATOM 1168 C C . ARG A 1 151 ? 3.391 28.828 -6.039 1 98.19 151 ARG A C 1
ATOM 1170 O O . ARG A 1 151 ? 2.73 29.094 -7.047 1 98.19 151 ARG A O 1
ATOM 1177 N N . GLN A 1 152 ? 3.369 27.656 -5.445 1 98.06 152 GLN A N 1
ATOM 1178 C CA . GLN A 1 152 ? 2.643 26.531 -6.047 1 98.06 152 GLN A CA 1
ATOM 1179 C C . GLN A 1 152 ? 1.197 26.5 -5.555 1 98.06 152 GLN A C 1
ATOM 1181 O O . GLN A 1 152 ? 0.397 25.688 -6.035 1 98.06 152 GLN A O 1
ATOM 1186 N N . GLY A 1 153 ? 0.875 27.281 -4.516 1 98.12 153 GLY A N 1
ATOM 1187 C CA . GLY A 1 153 ? -0.503 27.469 -4.09 1 98.12 153 GLY A CA 1
ATOM 1188 C C . GLY A 1 153 ? -0.951 26.453 -3.061 1 98.12 153 GLY A C 1
ATOM 1189 O O . GLY A 1 153 ? -2.133 26.094 -2.996 1 98.12 153 GLY A O 1
ATOM 1190 N N . GLN A 1 154 ? -0.05 25.938 -2.301 1 98.69 154 GLN A N 1
ATOM 1191 C CA . GLN A 1 154 ? -0.422 24.969 -1.27 1 98.69 154 GLN A CA 1
ATOM 1192 C C . GLN A 1 154 ? -0.598 25.656 0.083 1 98.69 154 GLN A C 1
ATOM 1194 O O . GLN A 1 154 ? 0.192 26.531 0.451 1 98.69 154 GLN A O 1
ATOM 1199 N N . ARG A 1 155 ? -1.667 25.344 0.79 1 98.81 155 ARG A N 1
ATOM 1200 C CA . ARG A 1 155 ? -1.747 25.734 2.191 1 98.81 155 ARG A CA 1
ATOM 1201 C C . ARG A 1 155 ? -0.759 24.953 3.043 1 98.81 155 ARG A C 1
ATOM 1203 O O . ARG A 1 155 ? -0.65 23.734 2.908 1 98.81 155 ARG A O 1
ATOM 1210 N N . ALA A 1 156 ? 0.035 25.734 3.914 1 98.88 156 ALA A N 1
ATOM 1211 C CA . ALA A 1 156 ? 1.09 25 4.602 1 98.88 156 ALA A CA 1
ATOM 1212 C C . ALA A 1 156 ? 1.406 25.625 5.957 1 98.88 156 ALA A C 1
ATOM 1214 O O . ALA A 1 156 ? 1.384 26.844 6.098 1 98.88 156 ALA A O 1
ATOM 1215 N N . LEU A 1 157 ? 1.551 24.781 6.914 1 98.88 157 LEU A N 1
ATOM 1216 C CA . LEU A 1 157 ? 2.283 25.078 8.141 1 98.88 157 LEU A CA 1
ATOM 1217 C C . LEU A 1 157 ? 3.742 24.641 8.023 1 98.88 157 LEU A C 1
ATOM 1219 O O . LEU A 1 157 ? 4.027 23.5 7.688 1 98.88 157 LEU A O 1
ATOM 1223 N N . ILE A 1 158 ? 4.684 25.578 8.242 1 98.88 158 ILE A N 1
ATOM 1224 C CA . ILE A 1 158 ? 6.094 25.281 8.016 1 98.88 158 ILE A CA 1
ATOM 1225 C C . ILE A 1 158 ? 6.906 25.656 9.25 1 98.88 158 ILE A C 1
ATOM 1227 O O . ILE A 1 158 ? 6.684 26.703 9.852 1 98.88 158 ILE A O 1
ATOM 1231 N N . GLY A 1 159 ? 7.777 24.766 9.617 1 98.75 159 GLY A N 1
ATOM 1232 C CA . GLY A 1 159 ? 8.609 25.078 10.773 1 98.75 159 GLY A CA 1
ATOM 1233 C C . GLY A 1 159 ? 10.086 24.844 10.523 1 98.75 159 GLY A C 1
ATOM 1234 O O . GLY A 1 159 ? 10.469 23.875 9.867 1 98.75 159 GLY A O 1
ATOM 1235 N N . LYS A 1 160 ? 10.898 25.812 10.984 1 98.81 160 LYS A N 1
ATOM 1236 C CA . LYS A 1 160 ? 12.328 25.578 11.109 1 98.81 160 LYS A CA 1
ATOM 1237 C C . LYS A 1 160 ? 12.625 24.609 12.25 1 98.81 160 LYS A C 1
ATOM 1239 O O . LYS A 1 160 ? 12.281 24.875 13.406 1 98.81 160 LYS A O 1
ATOM 1244 N N . VAL A 1 161 ? 13.273 23.516 11.922 1 98.81 161 VAL A N 1
ATOM 1245 C CA . VAL A 1 161 ? 13.531 22.5 12.938 1 98.81 161 VAL A CA 1
ATOM 1246 C C . VAL A 1 161 ? 14.562 23 13.938 1 98.81 161 VAL A C 1
ATOM 1248 O O . VAL A 1 161 ? 15.539 23.656 13.555 1 98.81 161 VAL A O 1
ATOM 1251 N N . CYS A 1 162 ? 14.297 22.703 15.203 1 98.81 162 CYS A N 1
ATOM 1252 C CA . CYS A 1 162 ? 15.188 23.125 16.281 1 98.81 162 CYS A CA 1
ATOM 1253 C C . CYS A 1 162 ? 15.789 21.906 16.984 1 98.81 162 CYS A C 1
ATOM 1255 O O . CYS A 1 162 ? 15.062 21 17.391 1 98.81 162 CYS A O 1
ATOM 1257 N N . SER A 1 163 ? 17.031 21.844 17.047 1 98.12 163 SER A N 1
ATOM 1258 C CA . SER A 1 163 ? 17.797 20.844 17.781 1 98.12 163 SER A CA 1
ATOM 1259 C C . SER A 1 163 ? 19.125 21.406 18.266 1 98.12 163 SER A C 1
ATOM 1261 O O . SER A 1 163 ? 19.922 21.938 17.484 1 98.12 163 SER A O 1
ATOM 1263 N N . ASN A 1 164 ? 19.391 21.281 19.609 1 98.31 164 ASN A N 1
ATOM 1264 C CA . ASN A 1 164 ? 20.625 21.859 20.125 1 98.31 164 ASN A CA 1
ATOM 1265 C C . ASN A 1 164 ? 21.438 20.859 20.938 1 98.31 164 ASN A C 1
ATOM 1267 O O . ASN A 1 164 ? 22.484 21.203 21.484 1 98.31 164 ASN A O 1
ATOM 1271 N N . CYS A 1 165 ? 20.969 19.641 21.109 1 97.19 165 CYS A N 1
ATOM 1272 C CA . CYS A 1 165 ? 21.719 18.594 21.797 1 97.19 165 CYS A CA 1
ATOM 1273 C C . CYS A 1 165 ? 21.406 17.219 21.219 1 97.19 165 CYS A C 1
ATOM 1275 O O . CYS A 1 165 ? 20.547 17.094 20.344 1 97.19 165 CYS A O 1
ATOM 1277 N N . ASN A 1 166 ? 22.203 16.219 21.562 1 95.5 166 ASN A N 1
ATOM 1278 C CA . ASN A 1 166 ? 22.047 14.836 21.109 1 95.5 166 ASN A CA 1
ATOM 1279 C C . ASN A 1 166 ? 21.891 14.758 19.594 1 95.5 166 ASN A C 1
ATOM 1281 O O . ASN A 1 166 ? 20.969 14.102 19.094 1 95.5 166 ASN A O 1
ATOM 1285 N N . SER A 1 167 ? 22.547 15.547 18.891 1 95.12 167 SER A N 1
ATOM 1286 C CA . SER A 1 167 ? 22.594 15.648 17.438 1 95.12 167 SER A CA 1
ATOM 1287 C C . SER A 1 167 ? 24.047 15.664 16.938 1 95.12 167 SER A C 1
ATOM 1289 O O . SER A 1 167 ? 24.953 16 17.688 1 95.12 167 SER A O 1
ATOM 1291 N N . PRO A 1 168 ? 24.234 15.266 15.727 1 96.5 168 PRO A N 1
ATOM 1292 C CA . PRO A 1 168 ? 25.609 15.312 15.242 1 96.5 168 PRO A CA 1
ATOM 1293 C C . PRO A 1 168 ? 26.188 16.719 15.242 1 96.5 168 PRO A C 1
ATOM 1295 O O . PRO A 1 168 ? 25.469 17.688 14.945 1 96.5 168 PRO A O 1
ATOM 1298 N N . GLU A 1 169 ? 27.516 16.766 15.359 1 96.25 169 GLU A N 1
ATOM 1299 C CA . GLU A 1 169 ? 28.203 18.047 15.445 1 96.25 169 GLU A CA 1
ATOM 1300 C C . GLU A 1 169 ? 28.016 18.859 14.164 1 96.25 169 GLU A C 1
ATOM 1302 O O . GLU A 1 169 ? 27.953 20.094 14.211 1 96.25 169 GLU A O 1
ATOM 1307 N N . PHE A 1 170 ? 27.859 18.172 13.07 1 96.25 170 PHE A N 1
ATOM 1308 C CA . PHE A 1 170 ? 27.797 18.844 11.789 1 96.25 170 PHE A CA 1
ATOM 1309 C C . PHE A 1 170 ? 26.375 19.359 11.516 1 96.25 170 PHE A C 1
ATOM 1311 O O . PHE A 1 170 ? 26.141 20.047 10.523 1 96.25 170 PHE A O 1
ATOM 1318 N N . TYR A 1 171 ? 25.453 19.047 12.383 1 96.31 171 TYR A N 1
ATOM 1319 C CA . TYR A 1 171 ? 24.047 19.406 12.164 1 96.31 171 TYR A CA 1
ATOM 1320 C C . TYR A 1 171 ? 23.359 19.719 13.477 1 96.31 171 TYR A C 1
ATOM 1322 O O . TYR A 1 171 ? 22.375 19.047 13.844 1 96.31 171 TYR A O 1
ATOM 1330 N N . VAL A 1 172 ? 23.844 20.625 14.219 1 96.75 172 VAL A N 1
ATOM 1331 C CA . VAL A 1 172 ? 23.312 21.047 15.508 1 96.75 172 VAL A CA 1
ATOM 1332 C C . VAL A 1 172 ? 23.453 22.562 15.664 1 96.75 172 VAL A C 1
ATOM 1334 O O . VAL A 1 172 ? 24.266 23.188 14.969 1 96.75 172 VAL A O 1
ATOM 1337 N N . GLU A 1 173 ? 22.594 23.156 16.484 1 97.25 173 GLU A N 1
ATOM 1338 C CA . GLU A 1 173 ? 22.656 24.578 16.797 1 97.25 173 GLU A CA 1
ATOM 1339 C C . GLU A 1 173 ? 22.766 24.797 18.312 1 97.25 173 GLU A C 1
ATOM 1341 O O . GLU A 1 173 ? 22.453 23.906 19.094 1 97.25 173 GLU A O 1
ATOM 1346 N N . THR A 1 174 ? 23.281 26 18.641 1 97.81 174 THR A N 1
ATOM 1347 C CA . THR A 1 174 ? 23.141 26.375 20.031 1 97.81 174 THR A CA 1
ATOM 1348 C C . THR A 1 174 ? 21.703 26.797 20.344 1 97.81 174 THR A C 1
ATOM 1350 O O . THR A 1 174 ? 20.922 27.078 19.422 1 97.81 174 THR A O 1
ATOM 1353 N N . ALA A 1 175 ? 21.344 26.797 21.609 1 98.06 175 ALA A N 1
ATOM 1354 C CA . ALA A 1 175 ? 20.016 27.219 22 1 98.06 175 ALA A CA 1
ATOM 1355 C C . ALA A 1 175 ? 19.734 28.641 21.531 1 98.06 175 ALA A C 1
ATOM 1357 O O . ALA A 1 175 ? 18.641 28.938 21.031 1 98.06 175 ALA A O 1
ATOM 1358 N N . GLU A 1 176 ? 20.688 29.516 21.672 1 98.12 176 GLU A N 1
ATOM 1359 C CA . GLU A 1 176 ? 20.547 30.922 21.297 1 98.12 176 GLU A CA 1
ATOM 1360 C C . GLU A 1 176 ? 20.359 31.078 19.797 1 98.12 176 GLU A C 1
ATOM 1362 O O . GLU A 1 176 ? 19.5 31.844 19.359 1 98.12 176 GLU A O 1
ATOM 1367 N N . GLU A 1 177 ? 21.141 30.391 19.094 1 98 177 GLU A N 1
ATOM 1368 C CA . GLU A 1 177 ? 21.031 30.438 17.641 1 98 177 GLU A CA 1
ATOM 1369 C C . GLU A 1 177 ? 19.656 29.922 17.172 1 98 177 GLU A C 1
ATOM 1371 O O . GLU A 1 177 ? 19.062 30.5 16.266 1 98 177 GLU A O 1
ATOM 1376 N N . SER A 1 178 ? 19.266 28.859 17.766 1 98.56 178 SER A N 1
ATOM 1377 C CA . SER A 1 178 ? 18 28.25 17.406 1 98.56 178 SER A CA 1
ATOM 1378 C C . SER A 1 178 ? 16.844 29.219 17.656 1 98.56 178 SER A C 1
ATOM 1380 O O . SER A 1 178 ? 15.961 29.375 16.812 1 98.56 178 SER A O 1
ATOM 1382 N N . VAL A 1 179 ? 16.859 29.859 18.812 1 98.69 179 VAL A N 1
ATOM 1383 C CA . VAL A 1 179 ? 15.797 30.781 19.203 1 98.69 179 VAL A CA 1
ATOM 1384 C C . VAL A 1 179 ? 15.797 31.984 18.266 1 98.69 179 VAL A C 1
ATOM 1386 O O . VAL A 1 179 ? 14.742 32.375 17.766 1 98.69 179 VAL A O 1
ATOM 1389 N N . SER A 1 180 ? 16.953 32.531 18.016 1 98.69 180 SER A N 1
ATOM 1390 C CA . SER A 1 180 ? 17.062 33.719 17.172 1 98.69 180 SER A CA 1
ATOM 1391 C C . SER A 1 180 ? 16.625 33.406 15.742 1 98.69 180 SER A C 1
ATOM 1393 O O . SER A 1 180 ? 15.914 34.219 15.125 1 98.69 180 SER A O 1
ATOM 1395 N N . ALA A 1 181 ? 17.031 32.312 15.25 1 98.62 181 ALA A N 1
ATOM 1396 C CA . ALA A 1 181 ? 16.672 31.922 13.891 1 98.62 181 ALA A CA 1
ATOM 1397 C C . ALA A 1 181 ? 15.18 31.625 13.781 1 98.62 181 ALA A C 1
ATOM 1399 O O . ALA A 1 181 ? 14.562 31.891 12.75 1 98.62 181 ALA A O 1
ATOM 1400 N N . THR A 1 182 ? 14.633 31.031 14.812 1 98.75 182 THR A N 1
ATOM 1401 C CA . THR A 1 182 ? 13.195 30.75 14.828 1 98.75 182 THR A CA 1
ATOM 1402 C C . THR A 1 182 ? 12.398 32.062 14.773 1 98.75 182 THR A C 1
ATOM 1404 O O . THR A 1 182 ? 11.438 32.156 14.008 1 98.75 182 THR A O 1
ATOM 1407 N N . LEU A 1 183 ? 12.82 33.031 15.562 1 98.75 183 LEU A N 1
ATOM 1408 C CA . LEU A 1 183 ? 12.164 34.344 15.547 1 98.75 183 LEU A CA 1
ATOM 1409 C C . LEU A 1 183 ? 12.281 35 14.172 1 98.75 183 LEU A C 1
ATOM 1411 O O . LEU A 1 183 ? 11.312 35.531 13.656 1 98.75 183 LEU A O 1
ATOM 1415 N N . ALA A 1 184 ? 13.461 34.906 13.609 1 98.81 184 ALA A N 1
ATOM 1416 C CA . ALA A 1 184 ? 13.68 35.438 12.281 1 98.81 184 ALA A CA 1
ATOM 1417 C C . ALA A 1 184 ? 12.82 34.75 11.242 1 98.81 184 ALA A C 1
ATOM 1419 O O . ALA A 1 184 ? 12.328 35.375 10.297 1 98.81 184 ALA A O 1
ATOM 1420 N N . PHE A 1 185 ? 12.727 33.531 11.391 1 98.62 185 PHE A N 1
ATOM 1421 C CA . PHE A 1 185 ? 11.906 32.75 10.469 1 98.62 185 PHE A CA 1
ATOM 1422 C C . PHE A 1 185 ? 10.445 33.188 10.539 1 98.62 185 PHE A C 1
ATOM 1424 O O . PHE A 1 185 ? 9.805 33.375 9.508 1 98.62 185 PHE A O 1
ATOM 1431 N N . VAL A 1 186 ? 9.883 33.25 11.742 1 98.56 186 VAL A N 1
ATOM 1432 C CA . VAL A 1 186 ? 8.5 33.656 11.938 1 98.56 186 VAL A CA 1
ATOM 1433 C C . VAL A 1 186 ? 8.266 35 11.25 1 98.56 186 VAL A C 1
ATOM 1435 O O . VAL A 1 186 ? 7.285 35.188 10.523 1 98.56 186 VAL A O 1
ATOM 1438 N N . GLU A 1 187 ? 9.18 35.906 11.438 1 98.25 187 GLU A N 1
ATOM 1439 C CA . GLU A 1 187 ? 9.086 37.219 10.812 1 98.25 187 GLU A CA 1
ATOM 1440 C C . GLU A 1 187 ? 9.172 37.094 9.289 1 98.25 187 GLU A C 1
ATOM 1442 O O . GLU A 1 187 ? 8.469 37.812 8.57 1 98.25 187 GLU A O 1
ATOM 1447 N N . GLY A 1 188 ? 10.086 36.312 8.844 1 98.31 188 GLY A N 1
ATOM 1448 C CA . GLY A 1 188 ? 10.25 36.094 7.414 1 98.31 188 GLY A CA 1
ATOM 1449 C C . GLY A 1 188 ? 9 35.562 6.738 1 98.31 188 GLY A C 1
ATOM 1450 O O . GLY A 1 188 ? 8.648 36 5.637 1 98.31 188 GLY A O 1
ATOM 1451 N N . VAL A 1 189 ? 8.367 34.625 7.363 1 98.31 189 VAL A N 1
ATOM 1452 C CA . VAL A 1 189 ? 7.145 34.031 6.809 1 98.31 189 VAL A CA 1
ATOM 1453 C C . VAL A 1 189 ? 6.051 35.094 6.766 1 98.31 189 VAL A C 1
ATOM 1455 O O . VAL A 1 189 ? 5.312 35.219 5.785 1 98.31 189 VAL A O 1
ATOM 1458 N N . ARG A 1 190 ? 5.938 35.875 7.805 1 96.5 190 ARG A N 1
ATOM 1459 C CA . ARG A 1 190 ? 4.941 36.938 7.852 1 96.5 190 ARG A CA 1
ATOM 1460 C C . ARG A 1 190 ? 5.18 37.969 6.742 1 96.5 190 ARG A C 1
ATOM 1462 O O . ARG A 1 190 ? 4.227 38.469 6.156 1 96.5 190 ARG A O 1
ATOM 1469 N N . LYS A 1 191 ? 6.379 38.156 6.457 1 97.12 191 LYS A N 1
ATOM 1470 C CA . LYS A 1 191 ? 6.75 39.156 5.441 1 97.12 191 LYS A CA 1
ATOM 1471 C C . LYS A 1 191 ? 6.363 38.688 4.043 1 97.12 191 LYS A C 1
ATOM 1473 O O . LYS A 1 191 ? 6.242 39.469 3.119 1 97.12 191 LYS A O 1
ATOM 1478 N N . LEU A 1 192 ? 6.25 37.375 3.869 1 96.75 192 LEU A N 1
ATOM 1479 C CA . LEU A 1 192 ? 5.793 36.844 2.584 1 96.75 192 LEU A CA 1
ATOM 1480 C C . LEU A 1 192 ? 4.406 37.406 2.242 1 96.75 192 LEU A C 1
ATOM 1482 O O . LEU A 1 192 ? 4.02 37.438 1.071 1 96.75 192 LEU A O 1
ATOM 1486 N N . GLY A 1 193 ? 3.486 37.719 3.254 1 95.25 193 GLY A N 1
ATOM 1487 C CA . GLY A 1 193 ? 2.199 38.344 3.051 1 95.25 193 GLY A CA 1
ATOM 1488 C C . GLY A 1 193 ? 1.136 37.406 2.525 1 95.25 193 GLY A C 1
ATOM 1489 O O . GLY A 1 193 ? 0.146 37.844 1.934 1 95.25 193 GLY A O 1
ATOM 1490 N N . SER A 1 194 ? 1.375 36.156 2.605 1 95.69 194 SER A N 1
ATOM 1491 C CA . SER A 1 194 ? 0.398 35.188 2.137 1 95.69 194 SER A CA 1
ATOM 1492 C C . SER A 1 194 ? -0.354 34.562 3.303 1 95.69 194 SER A C 1
ATOM 1494 O O . SER A 1 194 ? 0.261 34.031 4.242 1 95.69 194 SER A O 1
ATOM 1496 N N . PRO A 1 195 ? -1.639 34.562 3.223 1 94.69 195 PRO A N 1
ATOM 1497 C CA . PRO A 1 195 ? -2.41 33.906 4.273 1 94.69 195 PRO A CA 1
ATOM 1498 C C . PRO A 1 195 ? -2.371 32.375 4.164 1 94.69 195 PRO A C 1
ATOM 1500 O O . PRO A 1 195 ? -2.848 31.672 5.059 1 94.69 195 PRO A O 1
ATOM 1503 N N . MET A 1 196 ? -1.765 31.828 3.117 1 96.06 196 MET A N 1
ATOM 1504 C CA . MET A 1 196 ? -1.756 30.391 2.836 1 96.06 196 MET A CA 1
ATOM 1505 C C . MET A 1 196 ? -0.676 29.688 3.648 1 96.06 196 MET A C 1
ATOM 1507 O O . MET A 1 196 ? -0.779 28.484 3.916 1 96.06 196 MET A O 1
ATOM 1511 N N . VAL A 1 197 ? 0.348 30.438 4.039 1 98.38 197 VAL A N 1
ATOM 1512 C CA . VAL A 1 197 ? 1.486 29.812 4.707 1 98.38 197 VAL A CA 1
ATOM 1513 C C . VAL A 1 197 ? 1.67 30.422 6.094 1 98.38 197 VAL A C 1
ATOM 1515 O O . VAL A 1 197 ? 1.683 31.656 6.242 1 98.38 197 VAL A O 1
ATOM 1518 N N . MET A 1 198 ? 1.777 29.594 7.066 1 98.5 198 MET A N 1
ATOM 1519 C CA . MET A 1 198 ? 1.937 30.031 8.453 1 98.5 198 MET A CA 1
ATOM 1520 C C . MET A 1 198 ? 3.158 29.375 9.094 1 98.5 198 MET A C 1
ATOM 1522 O O . MET A 1 198 ? 3.441 28.203 8.844 1 98.5 198 MET A O 1
ATOM 1526 N N . PRO A 1 199 ? 3.828 30.156 9.922 1 98.62 199 PRO A N 1
ATOM 1527 C CA . PRO A 1 199 ? 4.957 29.562 10.641 1 98.62 199 PRO A CA 1
ATOM 1528 C C . PRO A 1 199 ? 4.52 28.688 11.82 1 98.62 199 PRO A C 1
ATOM 1530 O O . PRO A 1 199 ? 3.523 29 12.477 1 98.62 199 PRO A O 1
ATOM 1533 N N . THR A 1 200 ? 5.25 27.641 12.062 1 98.75 200 THR A N 1
ATOM 1534 C CA . THR A 1 200 ? 5.008 26.719 13.172 1 98.75 200 THR A CA 1
ATOM 1535 C C . THR A 1 200 ? 6.281 26.5 13.984 1 98.75 200 THR A C 1
ATOM 1537 O O . THR A 1 200 ? 7.375 26.391 13.422 1 98.75 200 THR A O 1
ATOM 1540 N N . ILE A 1 201 ? 6.145 26.562 15.32 1 98.94 201 ILE A N 1
ATOM 1541 C CA . ILE A 1 201 ? 7.262 26.203 16.188 1 98.94 201 ILE A CA 1
ATOM 1542 C C . ILE A 1 201 ? 7.531 24.703 16.109 1 98.94 201 ILE A C 1
ATOM 1544 O O . ILE A 1 201 ? 6.629 23.891 16.312 1 98.94 201 ILE A O 1
ATOM 1548 N N . THR A 1 202 ? 8.859 24.328 15.82 1 98.94 202 THR A N 1
ATOM 1549 C CA . THR A 1 202 ? 9.109 22.938 15.453 1 98.94 202 THR A CA 1
ATOM 1550 C C . THR A 1 202 ? 10.344 22.406 16.172 1 98.94 202 THR A C 1
ATOM 1552 O O . THR A 1 202 ? 11.359 22.109 15.539 1 98.94 202 THR A O 1
ATOM 1555 N N . PRO A 1 203 ? 10.25 22.266 17.547 1 98.88 203 PRO A N 1
ATOM 1556 C CA . PRO A 1 203 ? 11.281 21.375 18.094 1 98.88 203 PRO A CA 1
ATOM 1557 C C . PRO A 1 203 ? 11.273 20 17.453 1 98.88 203 PRO A C 1
ATOM 1559 O O . PRO A 1 203 ? 10.211 19.391 17.297 1 98.88 203 PRO A O 1
ATOM 1562 N N . ARG A 1 204 ? 12.438 19.562 17.016 1 98.44 204 ARG A N 1
ATOM 1563 C CA . ARG A 1 204 ? 12.484 18.266 16.344 1 98.44 204 ARG A CA 1
ATOM 1564 C C . ARG A 1 204 ? 11.812 17.203 17.203 1 98.44 204 ARG A C 1
ATOM 1566 O O . ARG A 1 204 ? 10.906 16.5 16.734 1 98.44 204 ARG A O 1
ATOM 1573 N N . PHE A 1 205 ? 12.312 16.859 18.328 1 97.38 205 PHE A N 1
ATOM 1574 C CA . PHE A 1 205 ? 11.742 16.062 19.406 1 97.38 205 PHE A CA 1
ATOM 1575 C C . PHE A 1 205 ? 12.445 16.359 20.719 1 97.38 205 PHE A C 1
ATOM 1577 O O . PHE A 1 205 ? 13.469 17.047 20.75 1 97.38 205 PHE A O 1
ATOM 1584 N N . ALA A 1 206 ? 11.906 15.938 21.781 1 97.81 206 ALA A N 1
ATOM 1585 C CA . ALA A 1 206 ? 12.414 16.297 23.094 1 97.81 206 ALA A CA 1
ATOM 1586 C C . ALA A 1 206 ? 13.844 15.812 23.281 1 97.81 206 ALA A C 1
ATOM 1588 O O . ALA A 1 206 ? 14.641 16.453 23.984 1 97.81 206 ALA A O 1
ATOM 1589 N N . LEU A 1 207 ? 14.195 14.75 22.656 1 97.19 207 LEU A N 1
ATOM 1590 C CA . LEU A 1 207 ? 15.508 14.133 22.828 1 97.19 207 LEU A CA 1
ATOM 1591 C C . LEU A 1 207 ? 16.609 15.055 22.328 1 97.19 207 LEU A C 1
ATOM 1593 O O . LEU A 1 207 ? 17.719 15.055 22.875 1 97.19 207 LEU A O 1
ATOM 1597 N N . SER A 1 208 ? 16.297 15.844 21.344 1 97.94 208 SER A N 1
ATOM 1598 C CA . SER A 1 208 ? 17.375 16.625 20.719 1 97.94 208 SER A CA 1
ATOM 1599 C C . SER A 1 208 ? 17.281 18.094 21.094 1 97.94 208 SER A C 1
ATOM 1601 O O . SER A 1 208 ? 17.922 18.953 20.484 1 97.94 208 SER A O 1
ATOM 1603 N N . CYS A 1 209 ? 16.453 18.469 22.047 1 98.62 209 CYS A N 1
ATOM 1604 C CA . CYS A 1 209 ? 16.297 19.844 22.531 1 98.62 209 CYS A CA 1
ATOM 1605 C C . CYS A 1 209 ? 16.484 19.906 24.047 1 98.62 209 CYS A C 1
ATOM 1607 O O . CYS A 1 209 ? 15.867 19.141 24.781 1 98.62 209 CYS A O 1
ATOM 1609 N N . SER A 1 210 ? 17.328 20.844 24.453 1 98.38 210 SER A N 1
ATOM 1610 C CA . SER A 1 210 ? 17.484 21.047 25.891 1 98.38 210 SER A CA 1
ATOM 1611 C C . SER A 1 210 ? 16.219 21.609 26.516 1 98.38 210 SER A C 1
ATOM 1613 O O . SER A 1 210 ? 15.359 22.141 25.812 1 98.38 210 SER A O 1
ATOM 1615 N N . LYS A 1 211 ? 16.141 21.484 27.812 1 98 211 LYS A N 1
ATOM 1616 C CA . LYS A 1 211 ? 15.016 22.047 28.547 1 98 211 LYS A CA 1
ATOM 1617 C C . LYS A 1 211 ? 14.891 23.547 28.281 1 98 211 LYS A C 1
ATOM 1619 O O . LYS A 1 211 ? 13.781 24.062 28.125 1 98 211 LYS A O 1
ATOM 1624 N N . GLU A 1 212 ? 15.984 24.203 28.25 1 98.25 212 GLU A N 1
ATOM 1625 C CA . GLU A 1 212 ? 16.016 25.641 28.016 1 98.25 212 GLU A CA 1
ATOM 1626 C C . GLU A 1 212 ? 15.469 26 26.641 1 98.25 212 GLU A C 1
ATOM 1628 O O . GLU A 1 212 ? 14.68 26.938 26.5 1 98.25 212 GLU A O 1
ATOM 1633 N N . LEU A 1 213 ? 15.906 25.25 25.688 1 98.75 213 LEU A N 1
ATOM 1634 C CA . LEU A 1 213 ? 15.43 25.516 24.344 1 98.75 213 LEU A CA 1
ATOM 1635 C C . LEU A 1 213 ? 13.93 25.266 24.219 1 98.75 213 LEU A C 1
ATOM 1637 O O . LEU A 1 213 ? 13.203 26.078 23.656 1 98.75 213 LEU A O 1
ATOM 1641 N N . LEU A 1 214 ? 13.461 24.125 24.766 1 98.88 214 LEU A N 1
ATOM 1642 C CA . LEU A 1 214 ? 12.039 23.812 24.719 1 98.88 214 LEU A CA 1
ATOM 1643 C C . LEU A 1 214 ? 11.219 24.922 25.359 1 98.88 214 LEU A C 1
ATOM 1645 O O . LEU A 1 214 ? 10.188 25.344 24.812 1 98.88 214 LEU A O 1
ATOM 1649 N N . LYS A 1 215 ? 11.703 25.422 26.453 1 98.75 215 LYS A N 1
ATOM 1650 C CA . LYS A 1 215 ? 11 26.484 27.172 1 98.75 215 LYS A CA 1
ATOM 1651 C C . LYS A 1 215 ? 10.953 27.766 26.328 1 98.75 215 LYS A C 1
ATOM 1653 O O . LYS A 1 215 ? 9.914 28.406 26.234 1 98.75 215 LYS A O 1
ATOM 1658 N N . SER A 1 216 ? 12.07 28.109 25.766 1 98.81 216 SER A N 1
ATOM 1659 C CA . SER A 1 216 ? 12.133 29.297 24.906 1 98.81 216 SER A CA 1
ATOM 1660 C C . SER A 1 216 ? 11.164 29.188 23.734 1 98.81 216 SER A C 1
ATOM 1662 O O . SER A 1 216 ? 10.492 30.156 23.391 1 98.81 216 SER A O 1
ATOM 1664 N N . LEU A 1 217 ? 11.109 28.047 23.141 1 98.88 217 LEU A N 1
ATOM 1665 C CA . LEU A 1 217 ? 10.219 27.812 22.016 1 98.88 217 LEU A CA 1
ATOM 1666 C C . LEU A 1 217 ? 8.758 27.891 22.453 1 98.88 217 LEU A C 1
ATOM 1668 O O . LEU A 1 217 ? 7.914 28.422 21.719 1 98.88 217 LEU A O 1
ATOM 1672 N N . GLY A 1 218 ? 8.445 27.281 23.609 1 98.88 218 GLY A N 1
ATOM 1673 C CA . GLY A 1 218 ? 7.113 27.438 24.172 1 98.88 218 GLY A CA 1
ATOM 1674 C C . GLY A 1 218 ? 6.719 28.875 24.391 1 98.88 218 GLY A C 1
ATOM 1675 O O . GLY A 1 218 ? 5.582 29.266 24.094 1 98.88 218 GLY A O 1
ATOM 1676 N N . ASP A 1 219 ? 7.633 29.672 24.891 1 98.75 219 ASP A N 1
ATOM 1677 C CA . ASP A 1 219 ? 7.387 31.094 25.125 1 98.75 219 ASP A CA 1
ATOM 1678 C C . ASP A 1 219 ? 7.109 31.828 23.828 1 98.75 219 ASP A C 1
ATOM 1680 O O . ASP A 1 219 ? 6.238 32.719 23.766 1 98.75 219 ASP A O 1
ATOM 1684 N N . ILE A 1 220 ? 7.863 31.531 22.812 1 98.69 220 ILE A N 1
ATOM 1685 C CA . ILE A 1 220 ? 7.668 32.156 21.516 1 98.69 220 ILE A CA 1
ATOM 1686 C C . ILE A 1 220 ? 6.285 31.797 20.969 1 98.69 220 ILE A C 1
ATOM 1688 O O . ILE A 1 220 ? 5.566 32.656 20.469 1 98.69 220 ILE A O 1
ATOM 1692 N N . ALA A 1 221 ? 5.934 30.516 21.062 1 98.81 221 ALA A N 1
ATOM 1693 C CA . ALA A 1 221 ? 4.629 30.062 20.594 1 98.81 221 ALA A CA 1
ATOM 1694 C C . ALA A 1 221 ? 3.5 30.828 21.281 1 98.81 221 ALA A C 1
ATOM 1696 O O . ALA A 1 221 ? 2.541 31.25 20.625 1 98.81 221 ALA A O 1
ATOM 1697 N N . LYS A 1 222 ? 3.639 30.953 22.578 1 98.56 222 LYS A N 1
ATOM 1698 C CA . LYS A 1 222 ? 2.633 31.672 23.359 1 98.56 222 LYS A CA 1
ATOM 1699 C C . LYS A 1 222 ? 2.582 33.156 22.984 1 98.56 222 LYS A C 1
ATOM 1701 O O . LYS A 1 222 ? 1.504 33.688 22.766 1 98.56 222 LYS A O 1
ATOM 1706 N N . ARG A 1 223 ? 3.713 33.75 22.891 1 98.25 223 ARG A N 1
ATOM 1707 C CA . ARG A 1 223 ? 3.822 35.188 22.641 1 98.25 223 ARG A CA 1
ATOM 1708 C C . ARG A 1 223 ? 3.176 35.562 21.312 1 98.25 223 ARG A C 1
ATOM 1710 O O . ARG A 1 223 ? 2.523 36.594 21.203 1 98.25 223 ARG A O 1
ATOM 1717 N N . PHE A 1 224 ? 3.361 34.688 20.328 1 97.94 224 PHE A N 1
ATOM 1718 C CA . PHE A 1 224 ? 2.922 35.062 18.984 1 97.94 224 PHE A CA 1
ATOM 1719 C C . PHE A 1 224 ? 1.734 34.219 18.547 1 97.94 224 PHE A C 1
ATOM 1721 O O . PHE A 1 224 ? 1.319 34.25 17.391 1 97.94 224 PHE A O 1
ATOM 1728 N N . ASP A 1 225 ? 1.164 33.375 19.453 1 98.12 225 ASP A N 1
ATOM 1729 C CA . ASP A 1 225 ? 0.019 32.5 19.188 1 98.12 225 ASP A CA 1
ATOM 1730 C C . ASP A 1 225 ? 0.264 31.625 17.953 1 98.12 225 ASP A C 1
ATOM 1732 O O . ASP A 1 225 ? -0.525 31.641 17 1 98.12 225 ASP A O 1
ATOM 1736 N N . LEU A 1 226 ? 1.328 30.906 18.016 1 98.75 226 LEU A N 1
ATOM 1737 C CA . LEU A 1 226 ? 1.763 30.141 16.859 1 98.75 226 LEU A CA 1
ATOM 1738 C C . LEU A 1 226 ? 1.376 28.672 17 1 98.75 226 LEU A C 1
ATOM 1740 O O . LEU A 1 226 ? 1.157 28.188 18.125 1 98.75 226 LEU A O 1
ATOM 1744 N N . HIS A 1 227 ? 1.198 28 15.891 1 98.88 227 HIS A N 1
ATOM 1745 C CA . HIS A 1 227 ? 1.101 26.547 15.859 1 98.88 227 HIS A CA 1
ATOM 1746 C C . HIS A 1 227 ? 2.398 25.891 16.328 1 98.88 227 HIS A C 1
ATOM 1748 O O . HIS A 1 227 ? 3.455 26.531 16.312 1 98.88 227 HIS A O 1
ATOM 1754 N N . ILE A 1 228 ? 2.279 24.641 16.828 1 98.94 228 ILE A N 1
ATOM 1755 C CA . ILE A 1 228 ? 3.414 23.859 17.312 1 98.94 228 ILE A CA 1
ATOM 1756 C C . ILE A 1 228 ? 3.348 22.453 16.719 1 98.94 228 ILE A C 1
ATOM 1758 O O . ILE A 1 228 ? 2.271 21.859 16.656 1 98.94 228 ILE A O 1
ATOM 1762 N N . GLN A 1 229 ? 4.445 21.922 16.234 1 98.94 229 GLN A N 1
ATOM 1763 C CA . GLN A 1 229 ? 4.551 20.516 15.836 1 98.94 229 GLN A CA 1
ATOM 1764 C C . GLN A 1 229 ? 5.809 19.875 16.406 1 98.94 229 GLN A C 1
ATOM 1766 O O . GLN A 1 229 ? 6.848 20.531 16.531 1 98.94 229 GLN A O 1
ATOM 1771 N N . SER A 1 230 ? 5.758 18.656 16.75 1 98.94 230 SER A N 1
ATOM 1772 C CA . SER A 1 230 ? 6.891 17.844 17.203 1 98.94 230 SER A CA 1
ATOM 1773 C C . SER A 1 230 ? 6.566 16.359 17.125 1 98.94 230 SER A C 1
ATOM 1775 O O . SER A 1 230 ? 5.543 15.961 16.562 1 98.94 230 SER A O 1
ATOM 1777 N N . HIS A 1 231 ? 7.535 15.523 17.516 1 98.81 231 HIS A N 1
ATOM 1778 C CA . HIS A 1 231 ? 7.344 14.086 17.641 1 98.81 231 HIS A CA 1
ATOM 1779 C C . HIS A 1 231 ? 7.078 13.688 19.094 1 98.81 231 HIS A C 1
ATOM 1781 O O . HIS A 1 231 ? 7.469 14.406 20.016 1 98.81 231 HIS A O 1
ATOM 1787 N N . ILE A 1 232 ? 6.422 12.539 19.234 1 98.75 232 ILE A N 1
ATOM 1788 C CA . ILE A 1 232 ? 6.246 12.07 20.594 1 98.75 232 ILE A CA 1
ATOM 1789 C C . ILE A 1 232 ? 6.09 10.555 20.609 1 98.75 232 ILE A C 1
ATOM 1791 O O . ILE A 1 232 ? 5.352 9.992 19.797 1 98.75 232 ILE A O 1
ATOM 1795 N N . SER A 1 233 ? 6.77 9.875 21.484 1 98.25 233 SER A N 1
ATOM 1796 C CA . SER A 1 233 ? 6.566 8.484 21.875 1 98.25 233 SER A CA 1
ATOM 1797 C C . SER A 1 233 ? 6.527 7.566 20.656 1 98.25 233 SER A C 1
ATOM 1799 O O . SER A 1 233 ? 5.605 6.762 20.5 1 98.25 233 SER A O 1
ATOM 1801 N N . GLU A 1 234 ? 7.449 7.727 19.766 1 97.31 234 GLU A N 1
ATOM 1802 C CA . GLU A 1 234 ? 7.508 6.949 18.531 1 97.31 234 GLU A CA 1
ATOM 1803 C C . GLU A 1 234 ? 8.258 5.637 18.75 1 97.31 234 GLU A C 1
ATOM 1805 O O . GLU A 1 234 ? 7.82 4.582 18.281 1 97.31 234 GLU A O 1
ATOM 1810 N N . ASN A 1 235 ? 9.344 5.711 19.375 1 95.44 235 ASN A N 1
ATOM 1811 C CA . ASN A 1 235 ? 10.289 4.609 19.531 1 95.44 235 ASN A CA 1
ATOM 1812 C C . ASN A 1 235 ? 10.625 4.355 21 1 95.44 235 ASN A C 1
ATOM 1814 O O . ASN A 1 235 ? 10.812 5.297 21.766 1 95.44 235 ASN A O 1
ATOM 1818 N N . LEU A 1 236 ? 10.789 3.152 21.406 1 95.62 236 LEU A N 1
ATOM 1819 C CA . LEU A 1 236 ? 10.938 2.775 22.812 1 95.62 236 LEU A CA 1
ATOM 1820 C C . LEU A 1 236 ? 12.25 3.309 23.375 1 95.62 236 LEU A C 1
ATOM 1822 O O . LEU A 1 236 ? 12.297 3.787 24.516 1 95.62 236 LEU A O 1
ATOM 1826 N N . GLU A 1 237 ? 13.289 3.197 22.594 1 95.31 237 GLU A N 1
ATOM 1827 C CA . GLU A 1 237 ? 14.578 3.709 23.062 1 95.31 237 GLU A CA 1
ATOM 1828 C C . GLU A 1 237 ? 14.531 5.223 23.234 1 95.31 237 GLU A C 1
ATOM 1830 O O . GLU A 1 237 ? 15.086 5.754 24.203 1 95.31 237 GLU A O 1
ATOM 1835 N N . GLU A 1 238 ? 13.906 5.891 22.328 1 95.75 238 GLU A N 1
ATOM 1836 C CA . GLU A 1 238 ? 13.703 7.332 22.406 1 95.75 238 GLU A CA 1
ATOM 1837 C C . GLU A 1 238 ? 12.961 7.703 23.703 1 95.75 238 GLU A C 1
ATOM 1839 O O . GLU A 1 238 ? 13.367 8.633 24.406 1 95.75 238 GLU A O 1
ATOM 1844 N N . ILE A 1 239 ? 11.969 7.004 24.047 1 97.81 239 ILE A N 1
ATOM 1845 C CA . ILE A 1 239 ? 11.125 7.27 25.203 1 97.81 239 ILE A CA 1
ATOM 1846 C C . ILE A 1 239 ? 11.938 7.109 26.484 1 97.81 239 ILE A C 1
ATOM 1848 O O . ILE A 1 239 ? 11.859 7.949 27.391 1 97.81 239 ILE A O 1
ATOM 1852 N N . GLU A 1 240 ? 12.695 6.035 26.516 1 97.5 240 GLU A N 1
ATOM 1853 C CA . GLU A 1 240 ? 13.523 5.773 27.688 1 97.5 240 GLU A CA 1
ATOM 1854 C C . GLU A 1 240 ? 14.531 6.898 27.922 1 97.5 240 GLU A C 1
ATOM 1856 O O . GLU A 1 240 ? 14.711 7.352 29.047 1 97.5 240 GLU A O 1
ATOM 1861 N N . MET A 1 241 ? 15.102 7.367 26.875 1 97.19 241 MET A N 1
ATOM 1862 C CA . MET A 1 241 ? 16.094 8.43 26.984 1 97.19 241 MET A CA 1
ATOM 1863 C C . MET A 1 241 ? 15.453 9.734 27.422 1 97.19 241 MET A C 1
ATOM 1865 O O . MET A 1 241 ? 16 10.445 28.281 1 97.19 241 MET A O 1
ATOM 1869 N N . VAL A 1 242 ? 14.328 10.062 26.891 1 98 242 VAL A N 1
ATOM 1870 C CA . VAL A 1 242 ? 13.633 11.305 27.219 1 98 242 VAL A CA 1
ATOM 1871 C C . VAL A 1 242 ? 13.227 11.297 28.688 1 98 242 VAL A C 1
ATOM 1873 O O . VAL A 1 242 ? 13.43 12.289 29.391 1 98 242 VAL A O 1
ATOM 1876 N N . LYS A 1 243 ? 12.68 10.211 29.125 1 97.94 243 LYS A N 1
ATOM 1877 C CA . LYS A 1 243 ? 12.281 10.094 30.531 1 97.94 243 LYS A CA 1
ATOM 1878 C C . LYS A 1 243 ? 13.484 10.242 31.453 1 97.94 243 LYS A C 1
ATOM 1880 O O . LYS A 1 243 ? 13.375 10.828 32.531 1 97.94 243 LYS A O 1
ATOM 1885 N N . GLY A 1 244 ? 14.594 9.664 31.047 1 98.06 244 GLY A N 1
ATOM 1886 C CA . GLY A 1 244 ? 15.812 9.773 31.812 1 98.06 244 GLY A CA 1
ATOM 1887 C C . GLY A 1 244 ? 16.312 11.203 31.938 1 98.06 244 GLY A C 1
ATOM 1888 O O . GLY A 1 244 ? 16.797 11.609 33 1 98.06 244 GLY A O 1
ATOM 1889 N N . ILE A 1 245 ? 16.203 12.008 30.906 1 97.88 245 ILE A N 1
ATOM 1890 C CA . ILE A 1 245 ? 16.719 13.367 30.828 1 97.88 245 ILE A CA 1
ATOM 1891 C C . ILE A 1 245 ? 15.781 14.32 31.562 1 97.88 245 ILE A C 1
ATOM 1893 O O . ILE A 1 245 ? 16.219 15.164 32.344 1 97.88 245 ILE A O 1
ATOM 1897 N N . PHE A 1 246 ? 14.523 14.141 31.391 1 98.25 246 PHE A N 1
ATOM 1898 C CA . PHE A 1 246 ? 13.562 15.141 31.844 1 98.25 246 PHE A CA 1
ATOM 1899 C C . PHE A 1 246 ? 12.945 14.734 33.188 1 98.25 246 PHE A C 1
ATOM 1901 O O . PHE A 1 246 ? 12.312 15.547 33.844 1 98.25 246 PHE A O 1
ATOM 1908 N N . LYS A 1 247 ? 13.07 13.438 33.562 1 97.88 247 LYS A N 1
ATOM 1909 C CA . LYS A 1 247 ? 12.57 12.898 34.844 1 97.88 247 LYS A CA 1
ATOM 1910 C C . LYS A 1 247 ? 11.055 13.07 34.938 1 97.88 247 LYS A C 1
ATOM 1912 O O . LYS A 1 247 ? 10.539 13.422 36 1 97.88 247 LYS A O 1
ATOM 1917 N N . THR A 1 248 ? 10.391 13.016 33.844 1 97.62 248 THR A N 1
ATOM 1918 C CA . THR A 1 248 ? 8.945 13.023 33.656 1 97.62 248 THR A CA 1
ATOM 1919 C C . THR A 1 248 ? 8.539 12.25 32.406 1 97.62 248 THR A C 1
ATOM 1921 O O . THR A 1 248 ? 9.398 11.688 31.719 1 97.62 248 THR A O 1
ATOM 1924 N N . SER A 1 249 ? 7.203 12.133 32.156 1 97.88 249 SER A N 1
ATOM 1925 C CA . SER A 1 249 ? 6.754 11.484 30.922 1 97.88 249 SER A CA 1
ATOM 1926 C C . SER A 1 249 ? 7.141 12.297 29.703 1 97.88 249 SER A C 1
ATOM 1928 O O . SER A 1 249 ? 7.512 13.469 29.812 1 97.88 249 SER A O 1
ATOM 1930 N N . TYR A 1 250 ? 7.113 11.641 28.594 1 98.5 250 TYR A N 1
ATOM 1931 C CA . TYR A 1 250 ? 7.43 12.336 27.359 1 98.5 250 TYR A CA 1
ATOM 1932 C C . TYR A 1 250 ? 6.523 13.547 27.156 1 98.5 250 TYR A C 1
ATOM 1934 O O . TYR A 1 250 ? 7.004 14.648 26.891 1 98.5 250 TYR A O 1
ATOM 1942 N N . ALA A 1 251 ? 5.227 13.391 27.297 1 98.75 251 ALA A N 1
ATOM 1943 C CA . ALA A 1 251 ? 4.289 14.5 27.188 1 98.75 251 ALA A CA 1
ATOM 1944 C C . ALA A 1 251 ? 4.547 15.539 28.281 1 98.75 251 ALA A C 1
ATOM 1946 O O . ALA A 1 251 ? 4.371 16.75 28.062 1 98.75 251 ALA A O 1
ATOM 1947 N N . GLY A 1 252 ? 4.93 15.047 29.438 1 98.62 252 GLY A N 1
ATOM 1948 C CA . GLY A 1 252 ? 5.262 15.953 30.531 1 98.62 252 GLY A CA 1
ATOM 1949 C C . GLY A 1 252 ? 6.387 16.906 30.203 1 98.62 252 GLY A C 1
ATOM 1950 O O . GLY A 1 252 ? 6.359 18.078 30.609 1 98.62 252 GLY A O 1
ATOM 1951 N N . ALA A 1 253 ? 7.348 16.438 29.453 1 98.69 253 ALA A N 1
ATOM 1952 C CA . ALA A 1 253 ? 8.469 17.281 29.031 1 98.69 253 ALA A CA 1
ATOM 1953 C C . ALA A 1 253 ? 7.984 18.469 28.203 1 98.69 253 ALA A C 1
ATOM 1955 O O . ALA A 1 253 ? 8.445 19.594 28.391 1 98.69 253 ALA A O 1
ATOM 1956 N N . TYR A 1 254 ? 7.102 18.219 27.297 1 98.88 254 TYR A N 1
ATOM 1957 C CA . TYR A 1 254 ? 6.547 19.281 26.469 1 98.88 254 TYR A CA 1
ATOM 1958 C C . TYR A 1 254 ? 5.633 20.188 27.281 1 98.88 254 TYR A C 1
ATOM 1960 O O . TYR A 1 254 ? 5.605 21.406 27.078 1 98.88 254 TYR A O 1
ATOM 1968 N N . ASP A 1 255 ? 4.855 19.547 28.172 1 98.81 255 ASP A N 1
ATOM 1969 C CA . ASP A 1 255 ? 3.916 20.312 28.984 1 98.81 255 ASP A CA 1
ATOM 1970 C C . ASP A 1 255 ? 4.648 21.328 29.859 1 98.81 255 ASP A C 1
ATOM 1972 O O . ASP A 1 255 ? 4.234 22.484 29.953 1 98.81 255 ASP A O 1
ATOM 1976 N N . GLU A 1 256 ? 5.703 20.969 30.469 1 98.44 256 GLU A N 1
ATOM 1977 C CA . GLU A 1 256 ? 6.5 21.828 31.344 1 98.44 256 GLU A CA 1
ATOM 1978 C C . GLU A 1 256 ? 7.109 22.984 30.562 1 98.44 256 GLU A C 1
ATOM 1980 O O . GLU A 1 256 ? 7.359 24.062 31.125 1 98.44 256 GLU A O 1
ATOM 1985 N N . ALA A 1 257 ? 7.258 22.781 29.297 1 98.75 257 ALA A N 1
ATOM 1986 C CA . ALA A 1 257 ? 7.879 23.797 28.453 1 98.75 257 ALA A CA 1
ATOM 1987 C C . ALA A 1 257 ? 6.824 24.703 27.812 1 98.75 257 ALA A C 1
ATOM 1989 O O . ALA A 1 257 ? 7.156 25.625 27.078 1 98.75 257 ALA A O 1
ATOM 1990 N N . GLY A 1 258 ? 5.551 24.438 28 1 98.69 258 GLY A N 1
ATOM 1991 C CA . GLY A 1 258 ? 4.48 25.25 27.438 1 98.69 258 GLY A CA 1
ATOM 1992 C C . GLY A 1 258 ? 4.223 24.938 25.969 1 98.69 258 GLY A C 1
ATOM 1993 O O . GLY A 1 258 ? 3.715 25.797 25.234 1 98.69 258 GLY A O 1
ATOM 1994 N N . LEU A 1 259 ? 4.555 23.75 25.609 1 98.88 259 LEU A N 1
ATOM 1995 C CA . LEU A 1 259 ? 4.48 23.406 24.188 1 98.88 259 LEU A CA 1
ATOM 1996 C C . LEU A 1 259 ? 3.238 22.578 23.906 1 98.88 259 LEU A C 1
ATOM 1998 O O . LEU A 1 259 ? 3.006 22.188 22.75 1 98.88 259 LEU A O 1
ATOM 2002 N N . LEU A 1 260 ? 2.457 22.219 24.875 1 98.88 260 LEU A N 1
ATOM 2003 C CA . LEU A 1 260 ? 1.174 21.562 24.656 1 98.88 260 LEU A CA 1
ATOM 2004 C C . LEU A 1 260 ? 0.03 22.562 24.703 1 98.88 260 LEU A C 1
ATOM 2006 O O . LEU A 1 260 ? -0.308 23.078 25.766 1 98.88 260 LEU A O 1
ATOM 2010 N N . THR A 1 261 ? -0.544 22.875 23.531 1 98.81 261 THR A N 1
ATOM 2011 C CA . THR A 1 261 ? -1.664 23.781 23.359 1 98.81 261 THR A CA 1
ATOM 2012 C C . THR A 1 261 ? -2.688 23.219 22.391 1 98.81 261 THR A C 1
ATOM 2014 O O . THR A 1 261 ? -2.482 22.141 21.828 1 98.81 261 THR A O 1
ATOM 2017 N N . ASN A 1 262 ? -3.773 23.938 22.156 1 98.44 262 ASN A N 1
ATOM 2018 C CA . ASN A 1 262 ? -4.797 23.5 21.219 1 98.44 262 ASN A CA 1
ATOM 2019 C C . ASN A 1 262 ? -4.344 23.672 19.766 1 98.44 262 ASN A C 1
ATOM 2021 O O . ASN A 1 262 ? -5.059 23.297 18.844 1 98.44 262 ASN A O 1
ATOM 2025 N N . LYS A 1 263 ? -3.127 24.172 19.609 1 98.75 263 LYS A N 1
ATOM 2026 C CA . LYS A 1 263 ? -2.549 24.312 18.281 1 98.75 263 LYS A CA 1
ATOM 2027 C C . LYS A 1 263 ? -1.345 23.391 18.109 1 98.75 263 LYS A C 1
ATOM 2029 O O . LYS A 1 263 ? -0.535 23.578 17.188 1 98.75 263 LYS A O 1
ATOM 2034 N N . THR A 1 264 ? -1.176 22.406 19 1 98.94 264 THR A N 1
ATOM 2035 C CA . THR A 1 264 ? -0.053 21.484 18.953 1 98.94 264 THR A CA 1
ATOM 2036 C C . THR A 1 264 ? -0.47 20.172 18.297 1 98.94 264 THR A C 1
ATOM 2038 O O . THR A 1 264 ? -1.458 19.547 18.703 1 98.94 264 THR A O 1
ATOM 2041 N N . VAL A 1 265 ? 0.254 19.766 17.266 1 98.94 265 VAL A N 1
ATOM 2042 C CA . VAL A 1 265 ? 0.13 18.422 16.703 1 98.94 265 VAL A CA 1
ATOM 2043 C C . VAL A 1 265 ? 1.407 17.625 16.969 1 98.94 265 VAL A C 1
ATOM 2045 O O . VAL A 1 265 ? 2.512 18.109 16.719 1 98.94 265 VAL A O 1
ATOM 2048 N N . LEU A 1 266 ? 1.277 16.453 17.578 1 98.94 266 LEU A N 1
ATOM 2049 C CA . LEU A 1 266 ? 2.4 15.586 17.906 1 98.94 266 LEU A CA 1
ATOM 2050 C C . LEU A 1 266 ? 2.381 14.336 17.031 1 98.94 266 LEU A C 1
ATOM 2052 O O . LEU A 1 266 ? 1.401 13.586 17.031 1 98.94 266 LEU A O 1
ATOM 2056 N N . ALA A 1 267 ? 3.424 14.141 16.297 1 98.88 267 ALA A N 1
ATOM 2057 C CA . ALA A 1 267 ? 3.482 13.055 15.32 1 98.88 267 ALA A CA 1
ATOM 2058 C C . ALA A 1 267 ? 3.717 11.711 16.016 1 98.88 267 ALA A C 1
ATOM 2060 O O . ALA A 1 267 ? 4.434 11.641 17.016 1 98.88 267 ALA A O 1
ATOM 2061 N N . HIS A 1 268 ? 3.168 10.648 15.445 1 98.69 268 HIS A N 1
ATOM 2062 C CA . HIS A 1 268 ? 3.344 9.227 15.719 1 98.69 268 HIS A CA 1
ATOM 2063 C C . HIS A 1 268 ? 2.494 8.781 16.906 1 98.69 268 HIS A C 1
ATOM 2065 O O . HIS A 1 268 ? 1.471 8.117 16.719 1 98.69 268 HIS A O 1
ATOM 2071 N N . GLY A 1 269 ? 2.9 9.172 18.125 1 98.44 269 GLY A N 1
ATOM 2072 C CA . GLY A 1 269 ? 2.146 8.812 19.328 1 98.44 269 GLY A CA 1
ATOM 2073 C C . GLY A 1 269 ? 1.947 7.316 19.469 1 98.44 269 GLY A C 1
ATOM 2074 O O . GLY A 1 269 ? 0.921 6.871 20 1 98.44 269 GLY A O 1
ATOM 2075 N N . VAL A 1 270 ? 2.857 6.465 19.078 1 98.5 270 VAL A N 1
ATOM 2076 C CA . VAL A 1 270 ? 2.74 5.016 18.984 1 98.5 270 VAL A CA 1
ATOM 2077 C C . VAL A 1 270 ? 2.59 4.426 20.391 1 98.5 270 VAL A C 1
ATOM 2079 O O . VAL A 1 270 ? 1.758 3.545 20.609 1 98.5 270 VAL A O 1
ATOM 2082 N N . HIS A 1 271 ? 3.361 4.949 21.375 1 98.31 271 HIS A N 1
ATOM 2083 C CA . HIS A 1 271 ? 3.484 4.32 22.688 1 98.31 271 HIS A CA 1
ATOM 2084 C C . HIS A 1 271 ? 3.002 5.254 23.797 1 98.31 271 HIS A C 1
ATOM 2086 O O . HIS A 1 271 ? 3.475 5.172 24.922 1 98.31 271 HIS A O 1
ATOM 2092 N N . LEU A 1 272 ? 2.111 6.137 23.438 1 98.56 272 LEU A N 1
ATOM 2093 C CA . LEU A 1 272 ? 1.591 7.051 24.453 1 98.56 272 LEU A CA 1
ATOM 2094 C C . LEU A 1 272 ? 0.978 6.281 25.625 1 98.56 272 LEU A C 1
ATOM 2096 O O . LEU A 1 272 ? 0.15 5.391 25.406 1 98.56 272 LEU A O 1
ATOM 2100 N N . GLU A 1 273 ? 1.372 6.645 26.781 1 97.12 273 GLU A N 1
ATOM 2101 C CA . GLU A 1 273 ? 0.76 6.078 27.969 1 97.12 273 GLU A CA 1
ATOM 2102 C C . GLU A 1 273 ? -0.601 6.707 28.25 1 97.12 273 GLU A C 1
ATOM 2104 O O . GLU A 1 273 ? -0.917 7.773 27.719 1 97.12 273 GLU A O 1
ATOM 2109 N N . ASP A 1 274 ? -1.383 6.059 29.109 1 96.5 274 ASP A N 1
ATOM 2110 C CA . ASP A 1 274 ? -2.746 6.512 29.359 1 96.5 274 ASP A CA 1
ATOM 2111 C C . ASP A 1 274 ? -2.758 7.918 29.953 1 96.5 274 ASP A C 1
ATOM 2113 O O . ASP A 1 274 ? -3.605 8.742 29.609 1 96.5 274 ASP A O 1
ATOM 2117 N N . ASP A 1 275 ? -1.868 8.125 30.844 1 97.81 275 ASP A N 1
ATOM 2118 C CA . ASP A 1 275 ? -1.807 9.445 31.469 1 97.81 275 ASP A CA 1
ATOM 2119 C C . ASP A 1 275 ? -1.399 10.516 30.453 1 97.81 275 ASP A C 1
ATOM 2121 O O . ASP A 1 275 ? -1.818 11.664 30.547 1 97.81 275 ASP A O 1
ATOM 2125 N N . GLU A 1 276 ? -0.57 10.164 29.5 1 98.62 276 GLU A N 1
ATOM 2126 C CA . GLU A 1 276 ? -0.186 11.094 28.438 1 98.62 276 GLU A CA 1
ATOM 2127 C C . GLU A 1 276 ? -1.365 11.406 27.516 1 98.62 276 GLU A C 1
ATOM 2129 O O . GLU A 1 276 ? -1.561 12.555 27.125 1 98.62 276 GLU A O 1
ATOM 2134 N N . VAL A 1 277 ? -2.115 10.383 27.203 1 98.62 277 VAL A N 1
ATOM 2135 C CA . VAL A 1 277 ? -3.312 10.586 26.391 1 98.62 277 VAL A CA 1
ATOM 2136 C C . VAL A 1 277 ? -4.262 11.547 27.094 1 98.62 277 VAL A C 1
ATOM 2138 O O . VAL A 1 277 ? -4.816 12.453 26.469 1 98.62 277 VAL A O 1
ATOM 2141 N N . ALA A 1 278 ? -4.441 11.352 28.406 1 98.62 278 ALA A N 1
ATOM 2142 C CA . ALA A 1 278 ? -5.297 12.227 29.203 1 98.62 278 ALA A CA 1
ATOM 2143 C C . ALA A 1 278 ? -4.773 13.664 29.188 1 98.62 278 ALA A C 1
ATOM 2145 O O . ALA A 1 278 ? -5.555 14.617 29.094 1 98.62 278 ALA A O 1
ATOM 2146 N N . LEU A 1 279 ? -3.494 13.797 29.297 1 98.81 279 LEU A N 1
ATOM 2147 C CA . LEU A 1 279 ? -2.871 15.117 29.297 1 98.81 279 LEU A CA 1
ATOM 2148 C C . LEU A 1 279 ? -3.086 15.812 27.953 1 98.81 279 LEU A C 1
ATOM 2150 O O . LEU A 1 279 ? -3.389 17.016 27.906 1 98.81 279 LEU A O 1
ATOM 2154 N N . LEU A 1 280 ? -2.883 15.102 26.844 1 98.88 280 LEU A N 1
ATOM 2155 C CA . LEU A 1 280 ? -3.086 15.672 25.531 1 98.88 280 LEU A CA 1
ATOM 2156 C C . LEU A 1 280 ? -4.527 16.141 25.344 1 98.88 280 LEU A C 1
ATOM 2158 O O . LEU A 1 280 ? -4.777 17.188 24.75 1 98.88 280 LEU A O 1
ATOM 2162 N N . LYS A 1 281 ? -5.465 15.328 25.875 1 98.69 281 LYS A N 1
ATOM 2163 C CA . LYS A 1 281 ? -6.871 15.719 25.828 1 98.69 281 LYS A CA 1
ATOM 2164 C C . LYS A 1 281 ? -7.109 17.031 26.547 1 98.69 281 LYS A C 1
ATOM 2166 O O . LYS A 1 281 ? -7.727 17.953 26.016 1 98.69 281 LYS A O 1
ATOM 2171 N N . VAL A 1 282 ? -6.59 17.109 27.719 1 98.56 282 VAL A N 1
ATOM 2172 C CA . VAL A 1 282 ? -6.805 18.281 28.578 1 98.56 282 VAL A CA 1
ATOM 2173 C C . VAL A 1 282 ? -6.215 19.516 27.906 1 98.56 282 VAL A C 1
ATOM 2175 O O . VAL A 1 282 ? -6.805 20.609 27.984 1 98.56 282 VAL A O 1
ATOM 2178 N N . ARG A 1 283 ? -5.078 19.391 27.25 1 98.75 283 ARG A N 1
ATOM 2179 C CA . ARG A 1 283 ? -4.383 20.516 26.641 1 98.75 283 ARG A CA 1
ATOM 2180 C C . ARG A 1 283 ? -4.934 20.812 25.25 1 98.75 283 ARG A C 1
ATOM 2182 O O . ARG A 1 283 ? -4.613 21.859 24.672 1 98.75 283 ARG A O 1
ATOM 2189 N N . GLY A 1 284 ? -5.75 19.922 24.703 1 98.56 284 GLY A N 1
ATOM 2190 C CA . GLY A 1 284 ? -6.34 20.109 23.391 1 98.56 284 GLY A CA 1
ATOM 2191 C C . GLY A 1 284 ? -5.379 19.812 22.25 1 98.56 284 GLY A C 1
ATOM 2192 O O . GLY A 1 284 ? -5.547 20.328 21.141 1 98.56 284 GLY A O 1
ATOM 2193 N N . CYS A 1 285 ? -4.336 19 22.547 1 98.75 285 CYS A N 1
ATOM 2194 C CA . CYS A 1 285 ? -3.355 18.641 21.531 1 98.75 285 CYS A CA 1
ATOM 2195 C C . CYS A 1 285 ? -3.908 17.562 20.594 1 98.75 285 CYS A C 1
ATOM 2197 O O . CYS A 1 285 ? -4.91 16.922 20.906 1 98.75 285 CYS A O 1
ATOM 2199 N N . SER A 1 286 ? -3.252 17.453 19.453 1 98.94 286 SER A N 1
ATOM 2200 C CA . SER A 1 286 ? -3.619 16.438 18.469 1 98.94 286 SER A CA 1
ATOM 2201 C C . SER A 1 286 ? -2.443 15.516 18.156 1 98.94 286 SER A C 1
ATOM 2203 O O . SER A 1 286 ? -1.298 15.828 18.484 1 98.94 286 SER A O 1
ATOM 2205 N N . VAL A 1 287 ? -2.785 14.352 17.609 1 98.94 287 VAL A N 1
ATOM 2206 C CA . VAL A 1 287 ? -1.773 13.398 17.172 1 98.94 287 VAL A CA 1
ATOM 2207 C C . VAL A 1 287 ? -1.855 13.211 15.656 1 98.94 287 VAL A C 1
ATOM 2209 O O . VAL A 1 287 ? -2.949 13.141 15.086 1 98.94 287 VAL A O 1
ATOM 2212 N N . ALA A 1 288 ? -0.735 13.258 14.961 1 98.94 288 ALA A N 1
ATOM 2213 C CA . ALA A 1 288 ? -0.633 12.828 13.57 1 98.94 288 ALA A CA 1
ATOM 2214 C C . ALA A 1 288 ? -0.245 11.352 13.477 1 98.94 288 ALA A C 1
ATOM 2216 O O . ALA A 1 288 ? 0.908 10.992 13.719 1 98.94 288 ALA A O 1
ATOM 2217 N N . HIS A 1 289 ? -1.168 10.508 13.156 1 98.94 289 HIS A N 1
ATOM 2218 C CA . HIS A 1 289 ? -0.905 9.094 12.945 1 98.94 289 HIS A CA 1
ATOM 2219 C C . HIS A 1 289 ? -0.146 8.859 11.641 1 98.94 289 HIS A C 1
ATOM 2221 O O . HIS A 1 289 ? -0.618 9.242 10.57 1 98.94 289 HIS A O 1
ATOM 2227 N N . CYS A 1 290 ? 1.031 8.305 11.75 1 98.88 290 CYS A N 1
ATOM 2228 C CA . CYS A 1 290 ? 1.89 8.039 10.602 1 98.88 290 CYS A CA 1
ATOM 2229 C C . CYS A 1 290 ? 2.127 6.547 10.43 1 98.88 290 CYS A C 1
ATOM 2231 O O . CYS A 1 290 ? 3.246 6.066 10.609 1 98.88 290 CYS A O 1
ATOM 2233 N N . PRO A 1 291 ? 1.119 5.812 9.969 1 98.62 291 PRO A N 1
ATOM 2234 C CA . PRO A 1 291 ? 1.194 4.348 9.961 1 98.62 291 PRO A CA 1
ATOM 2235 C C . PRO A 1 291 ? 2.312 3.822 9.062 1 98.62 291 PRO A C 1
ATOM 2237 O O . PRO A 1 291 ? 2.951 2.818 9.383 1 98.62 291 PRO A O 1
ATOM 2240 N N . THR A 1 292 ? 2.584 4.441 7.949 1 97.88 292 THR A N 1
ATOM 2241 C CA . THR A 1 292 ? 3.609 3.973 7.023 1 97.88 292 THR A CA 1
ATOM 2242 C C . THR A 1 292 ? 5 4.105 7.641 1 97.88 292 THR A C 1
ATOM 2244 O O . THR A 1 292 ? 5.793 3.164 7.602 1 97.88 292 THR A O 1
ATOM 2247 N N . SER A 1 293 ? 5.258 5.266 8.203 1 97.88 293 SER A N 1
ATOM 2248 C CA . SER A 1 293 ? 6.562 5.5 8.812 1 97.88 293 SER A CA 1
ATOM 2249 C C . SER A 1 293 ? 6.754 4.629 10.055 1 97.88 293 SER A C 1
ATOM 2251 O O . SER A 1 293 ? 7.84 4.094 10.281 1 97.88 293 SER A O 1
ATOM 2253 N N . ASN A 1 294 ? 5.699 4.543 10.922 1 98.19 294 ASN A N 1
ATOM 2254 C CA . ASN A 1 294 ? 5.766 3.684 12.102 1 98.19 294 ASN A CA 1
ATOM 2255 C C . ASN A 1 294 ? 6.133 2.25 11.727 1 98.19 294 ASN A C 1
ATOM 2257 O O . ASN A 1 294 ? 6.906 1.6 12.438 1 98.19 294 ASN A O 1
ATOM 2261 N N . THR A 1 295 ? 5.562 1.799 10.602 1 97.56 295 THR A N 1
ATOM 2262 C CA . THR A 1 295 ? 5.828 0.447 10.125 1 97.56 295 THR A CA 1
ATOM 2263 C C . THR A 1 295 ? 7.238 0.343 9.555 1 97.56 295 THR A C 1
ATOM 2265 O O . THR A 1 295 ? 8.008 -0.534 9.945 1 97.56 295 THR A O 1
ATOM 2268 N N . MET A 1 296 ? 7.598 1.264 8.672 1 97.06 296 MET A N 1
ATOM 2269 C CA . MET A 1 296 ? 8.852 1.174 7.934 1 97.06 296 MET A CA 1
ATOM 2270 C C . MET A 1 296 ? 10.047 1.26 8.875 1 97.06 296 MET A C 1
ATOM 2272 O O . MET A 1 296 ? 11.031 0.541 8.703 1 97.06 296 MET A O 1
ATOM 2276 N N . LEU A 1 297 ? 9.938 2.047 9.906 1 96.38 297 LEU A N 1
ATOM 2277 C CA . LEU A 1 297 ? 11.07 2.281 10.797 1 96.38 297 LEU A CA 1
ATOM 2278 C C . LEU A 1 297 ? 10.961 1.429 12.055 1 96.38 297 LEU A C 1
ATOM 2280 O O . LEU A 1 297 ? 11.68 1.657 13.031 1 96.38 297 LEU A O 1
ATOM 2284 N N . SER A 1 298 ? 10.008 0.552 12.055 1 95 298 SER A N 1
ATOM 2285 C CA . SER A 1 298 ? 9.836 -0.448 13.109 1 95 298 SER A CA 1
ATOM 2286 C C . SER A 1 298 ? 9.555 0.207 14.453 1 95 298 SER A C 1
ATOM 2288 O O . SER A 1 298 ? 10.117 -0.198 15.477 1 95 298 SER A O 1
ATOM 2290 N N . SER A 1 299 ? 8.703 1.226 14.391 1 97.12 299 SER A N 1
ATOM 2291 C CA . SER A 1 299 ? 8.391 1.979 15.602 1 97.12 299 SER A CA 1
ATOM 2292 C C . SER A 1 299 ? 7.27 1.317 16.391 1 97.12 299 SER A C 1
ATOM 2294 O O . SER A 1 299 ? 7.176 1.485 17.609 1 97.12 299 SER A O 1
ATOM 2296 N N . GLY A 1 300 ? 6.402 0.608 15.75 1 97.19 300 GLY A N 1
ATOM 2297 C CA . GLY A 1 300 ? 5.285 -0.043 16.406 1 97.19 300 GLY A CA 1
ATOM 2298 C C . GLY A 1 300 ? 3.947 0.272 15.773 1 97.19 300 GLY A C 1
ATOM 2299 O O . GLY A 1 300 ? 3.891 0.722 14.625 1 97.19 300 GLY A O 1
ATOM 2300 N N . LEU A 1 301 ? 2.875 -0.096 16.438 1 97.44 301 LEU A N 1
ATOM 2301 C CA . LEU A 1 301 ? 1.519 0.105 15.938 1 97.44 301 LEU A CA 1
ATOM 2302 C C . LEU A 1 301 ? 0.756 1.088 16.828 1 97.44 301 LEU A C 1
ATOM 2304 O O . LEU A 1 301 ? 0.588 0.853 18.016 1 97.44 301 LEU A O 1
ATOM 2308 N N . CYS A 1 302 ? 0.323 2.135 16.234 1 98.38 302 CYS A N 1
ATOM 2309 C CA . CYS A 1 302 ? -0.478 3.113 16.953 1 98.38 302 CYS A CA 1
ATOM 2310 C C . CYS A 1 302 ? -1.956 2.746 16.922 1 98.38 302 CYS A C 1
ATOM 2312 O O . CYS A 1 302 ? -2.529 2.574 15.836 1 98.38 302 CYS A O 1
ATOM 2314 N N . ASP A 1 303 ? -2.584 2.615 18.062 1 97.75 303 ASP A N 1
ATOM 2315 C CA . ASP A 1 303 ? -4.008 2.318 18.172 1 97.75 303 ASP A CA 1
ATOM 2316 C C . ASP A 1 303 ? -4.844 3.596 18.109 1 97.75 303 ASP A C 1
ATOM 2318 O O . ASP A 1 303 ? -5.191 4.164 19.156 1 97.75 303 ASP A O 1
ATOM 2322 N N . VAL A 1 304 ? -5.27 3.957 16.953 1 98.5 304 VAL A N 1
ATOM 2323 C CA . VAL A 1 304 ? -5.98 5.207 16.719 1 98.5 304 VAL A CA 1
ATOM 2324 C C . VAL A 1 304 ? -7.309 5.207 17.469 1 98.5 304 VAL A C 1
ATOM 2326 O O . VAL A 1 304 ? -7.734 6.234 18 1 98.5 304 VAL A O 1
ATOM 2329 N N . GLN A 1 305 ? -8.008 4.035 17.5 1 97.81 305 GLN A N 1
ATOM 2330 C CA . GLN A 1 305 ? -9.281 3.951 18.219 1 97.81 305 GLN A CA 1
ATOM 2331 C C . GLN A 1 305 ? -9.109 4.309 19.688 1 97.81 305 GLN A C 1
ATOM 2333 O O . GLN A 1 305 ? -9.961 4.988 20.266 1 97.81 305 GLN A O 1
ATOM 2338 N N . ARG A 1 306 ? -8.016 3.883 20.234 1 97.12 306 ARG A N 1
ATOM 2339 C CA . ARG A 1 306 ? -7.715 4.191 21.625 1 97.12 306 ARG A CA 1
ATOM 2340 C C . ARG A 1 306 ? -7.531 5.691 21.828 1 97.12 306 ARG A C 1
ATOM 2342 O O . ARG A 1 306 ? -8.039 6.262 22.797 1 97.12 306 ARG A O 1
ATOM 2349 N N . LEU A 1 307 ? -6.844 6.383 20.938 1 98.5 307 LEU A N 1
ATOM 2350 C CA . LEU A 1 307 ? -6.602 7.816 21.031 1 98.5 307 LEU A CA 1
ATOM 2351 C C . LEU A 1 307 ? -7.898 8.602 20.859 1 98.5 307 LEU A C 1
ATOM 2353 O O . LEU A 1 307 ? -8.188 9.516 21.641 1 98.5 307 LEU A O 1
ATOM 2357 N N . VAL A 1 308 ? -8.672 8.227 19.844 1 98.31 308 VAL A N 1
ATOM 2358 C CA . VAL A 1 308 ? -9.922 8.914 19.562 1 98.31 308 VAL A CA 1
ATOM 2359 C C . VAL A 1 308 ? -10.891 8.734 20.719 1 98.31 308 VAL A C 1
ATOM 2361 O O . VAL A 1 308 ? -11.531 9.695 21.156 1 98.31 308 VAL A O 1
ATOM 2364 N N . SER A 1 309 ? -10.977 7.523 21.25 1 96.94 309 SER A N 1
ATOM 2365 C CA . SER A 1 309 ? -11.844 7.25 22.406 1 96.94 309 SER A CA 1
ATOM 2366 C C . SER A 1 309 ? -11.375 8.016 23.641 1 96.94 309 SER A C 1
ATOM 2368 O O . SER A 1 309 ? -12.18 8.352 24.5 1 96.94 309 SER A O 1
ATOM 2370 N N . GLY A 1 310 ? -10.094 8.25 23.672 1 97.75 310 GLY A N 1
ATOM 2371 C CA . GLY A 1 310 ? -9.523 9.016 24.766 1 97.75 310 GLY A CA 1
ATOM 2372 C C . GLY A 1 310 ? -9.727 10.516 24.625 1 97.75 310 GLY A C 1
ATOM 2373 O O . GLY A 1 310 ? -9.352 11.281 25.516 1 97.75 310 GLY A O 1
ATOM 2374 N N . GLY A 1 311 ? -10.258 10.938 23.516 1 97.94 311 GLY A N 1
ATOM 2375 C CA . GLY A 1 311 ? -10.617 12.336 23.344 1 97.94 311 GLY A CA 1
ATOM 2376 C C . GLY A 1 311 ? -9.555 13.133 22.609 1 97.94 311 GLY A C 1
ATOM 2377 O O . GLY A 1 311 ? -9.617 14.367 22.562 1 97.94 311 GLY A O 1
ATOM 2378 N N . VAL A 1 312 ? -8.609 12.484 22.016 1 98.69 312 VAL A N 1
ATOM 2379 C CA . VAL A 1 312 ? -7.543 13.156 21.297 1 98.69 312 VAL A CA 1
ATOM 2380 C C . VAL A 1 312 ? -7.91 13.258 19.812 1 98.69 312 VAL A C 1
ATOM 2382 O O . VAL A 1 312 ? -8.391 12.289 19.219 1 98.69 312 VAL A O 1
ATOM 2385 N N . SER A 1 313 ? -7.762 14.438 19.234 1 98.62 313 SER A N 1
ATOM 2386 C CA . SER A 1 313 ? -7.922 14.594 17.797 1 98.62 313 SER A CA 1
ATOM 2387 C C . SER A 1 313 ? -6.773 13.938 17.031 1 98.62 313 SER A C 1
ATOM 2389 O O . SER A 1 313 ? -5.613 14.055 17.438 1 98.62 313 SER A O 1
ATOM 2391 N N . VAL A 1 314 ? -7.148 13.195 16.016 1 98.94 314 VAL A N 1
ATOM 2392 C CA . VAL A 1 314 ? -6.137 12.477 15.242 1 98.94 314 VAL A CA 1
ATOM 2393 C C . VAL A 1 314 ? -6.27 12.828 13.766 1 98.94 314 VAL A C 1
ATOM 2395 O O . VAL A 1 314 ? -7.383 12.906 13.234 1 98.94 314 VAL A O 1
ATOM 2398 N N . GLY A 1 315 ? -5.203 13.203 13.102 1 98.94 315 GLY A N 1
ATOM 2399 C CA . GLY A 1 315 ? -5.047 13.281 11.656 1 98.94 315 GLY A CA 1
ATOM 2400 C C . GLY A 1 315 ? -4.035 12.297 11.109 1 98.94 315 GLY A C 1
ATOM 2401 O O . GLY A 1 315 ? -3.49 11.477 11.852 1 98.94 315 GLY A O 1
ATOM 2402 N N . LEU A 1 316 ? -3.797 12.289 9.812 1 98.94 316 LEU A N 1
ATOM 2403 C CA . LEU A 1 316 ? -2.818 11.398 9.195 1 98.94 316 LEU A CA 1
ATOM 2404 C C . LEU A 1 316 ? -1.574 12.172 8.766 1 98.94 316 LEU A C 1
ATOM 2406 O O . LEU A 1 316 ? -1.643 13.375 8.516 1 98.94 316 LEU A O 1
ATOM 2410 N N . GLY A 1 317 ? -0.486 11.539 8.766 1 98.94 317 GLY A N 1
ATOM 2411 C CA . GLY A 1 317 ? 0.762 12.086 8.258 1 98.94 317 GLY A CA 1
ATOM 2412 C C . GLY A 1 317 ? 1.562 11.086 7.441 1 98.94 317 GLY A C 1
ATOM 2413 O O . GLY A 1 317 ? 1.617 9.906 7.781 1 98.94 317 GLY A O 1
ATOM 2414 N N . THR A 1 318 ? 2.199 11.594 6.422 1 98.88 318 THR A N 1
ATOM 2415 C CA . THR A 1 318 ? 3.01 10.719 5.578 1 98.88 318 THR A CA 1
ATOM 2416 C C . THR A 1 318 ? 4.348 10.414 6.242 1 98.88 318 THR A C 1
ATOM 2418 O O . THR A 1 318 ? 4.871 9.305 6.109 1 98.88 318 THR A O 1
ATOM 2421 N N . ASP A 1 319 ? 4.867 11.453 6.941 1 98.75 319 ASP A N 1
ATOM 2422 C CA . ASP A 1 319 ? 6.188 11.391 7.562 1 98.75 319 ASP A CA 1
ATOM 2423 C C . ASP A 1 319 ? 7.25 10.969 6.551 1 98.75 319 ASP A C 1
ATOM 2425 O O . ASP A 1 319 ? 8.117 10.148 6.863 1 98.75 319 ASP A O 1
ATOM 2429 N N . VAL A 1 320 ? 7.207 11.461 5.422 1 97.31 320 VAL A N 1
ATOM 2430 C CA . VAL A 1 320 ? 8.289 11.289 4.457 1 97.31 320 VAL A CA 1
ATOM 2431 C C . VAL A 1 320 ? 9.602 11.773 5.066 1 97.31 320 VAL A C 1
ATOM 2433 O O . VAL A 1 320 ? 9.68 12.891 5.586 1 97.31 320 VAL A O 1
ATOM 2436 N N . SER A 1 321 ? 10.633 10.867 4.969 1 94.69 321 SER A N 1
ATOM 2437 C CA . SER A 1 321 ? 10.789 9.641 4.195 1 94.69 321 SER A CA 1
ATOM 2438 C C . SER A 1 321 ? 10.797 8.414 5.102 1 94.69 321 SER A C 1
ATOM 2440 O O . SER A 1 321 ? 11.109 7.309 4.652 1 94.69 321 SER A O 1
ATOM 2442 N N . GLY A 1 322 ? 10.516 8.727 6.496 1 97.06 322 GLY A N 1
ATOM 2443 C CA . GLY A 1 322 ? 10.227 7.527 7.266 1 97.06 322 GLY A CA 1
ATOM 2444 C C . GLY A 1 322 ? 9.125 6.68 6.66 1 97.06 322 GLY A C 1
ATOM 2445 O O . GLY A 1 322 ? 9.195 5.449 6.68 1 97.06 322 GLY A O 1
ATOM 2446 N N . GLY A 1 323 ? 8.102 7.355 6.23 1 97.75 323 GLY A N 1
ATOM 2447 C CA . GLY A 1 323 ? 7.117 6.715 5.371 1 97.75 323 GLY A CA 1
ATOM 2448 C C . GLY A 1 323 ? 7.543 6.652 3.916 1 97.75 323 GLY A C 1
ATOM 2449 O O . GLY A 1 323 ? 8.266 7.531 3.438 1 97.75 323 GLY A O 1
ATOM 2450 N N . ASN A 1 324 ? 6.996 5.773 3.113 1 97.69 324 ASN A N 1
ATOM 2451 C CA . ASN A 1 324 ? 7.496 5.531 1.764 1 97.69 324 ASN A CA 1
ATOM 2452 C C . ASN A 1 324 ? 6.566 6.121 0.708 1 97.69 324 ASN A C 1
ATOM 2454 O O . ASN A 1 324 ? 6.625 5.738 -0.462 1 97.69 324 ASN A O 1
ATOM 2458 N N . SER A 1 325 ? 5.664 7.008 1.11 1 97.5 325 SER A N 1
ATOM 2459 C CA . SER A 1 325 ? 4.754 7.605 0.141 1 97.5 325 SER A CA 1
ATOM 2460 C C . SER A 1 325 ? 4.387 9.031 0.533 1 97.5 325 SER A C 1
ATOM 2462 O O . SER A 1 325 ? 4.18 9.328 1.712 1 97.5 325 SER A O 1
ATOM 2464 N N . VAL A 1 326 ? 4.25 9.914 -0.502 1 98 326 VAL A N 1
ATOM 2465 C CA . VAL A 1 326 ? 3.82 11.289 -0.25 1 98 326 VAL A CA 1
ATOM 2466 C C . VAL A 1 326 ? 2.299 11.375 -0.319 1 98 326 VAL A C 1
ATOM 2468 O O . VAL A 1 326 ? 1.722 12.445 -0.133 1 98 326 VAL A O 1
ATOM 2471 N N . SER A 1 327 ? 1.639 10.227 -0.584 1 98.56 327 SER A N 1
ATOM 2472 C CA . SER A 1 327 ? 0.199 10.203 -0.818 1 98.56 327 SER A CA 1
ATOM 2473 C C . SER A 1 327 ? -0.565 9.914 0.47 1 98.56 327 SER A C 1
ATOM 2475 O O . SER A 1 327 ? -0.429 8.836 1.05 1 98.56 327 SER A O 1
ATOM 2477 N N . ILE A 1 328 ? -1.396 10.82 0.836 1 98.88 328 ILE A N 1
ATOM 2478 C CA . ILE A 1 328 ? -2.252 10.609 1.998 1 98.88 328 ILE A CA 1
ATOM 2479 C C . ILE A 1 328 ? -3.264 9.5 1.696 1 98.88 328 ILE A C 1
ATOM 2481 O O . ILE A 1 328 ? -3.709 8.797 2.604 1 98.88 328 ILE A O 1
ATOM 2485 N N . GLN A 1 329 ? -3.633 9.32 0.415 1 98.75 329 GLN A N 1
ATOM 2486 C CA . GLN A 1 329 ? -4.492 8.195 0.063 1 98.75 329 GLN A CA 1
ATOM 2487 C C . GLN A 1 329 ? -3.848 6.871 0.456 1 98.75 329 GLN A C 1
ATOM 2489 O O . GLN A 1 329 ? -4.52 5.984 0.988 1 98.75 329 GLN A O 1
ATOM 2494 N N . ASP A 1 330 ? -2.602 6.734 0.179 1 98.44 330 ASP A N 1
ATOM 2495 C CA . ASP A 1 330 ? -1.867 5.535 0.577 1 98.44 330 ASP A CA 1
ATOM 2496 C C . ASP A 1 330 ? -1.819 5.402 2.098 1 98.44 330 ASP A C 1
ATOM 2498 O O . ASP A 1 330 ? -2.002 4.305 2.633 1 98.44 330 ASP A O 1
ATOM 2502 N N . VAL A 1 331 ? -1.578 6.516 2.781 1 98.81 331 VAL A N 1
ATOM 2503 C CA . VAL A 1 331 ? -1.502 6.527 4.238 1 98.81 331 VAL A CA 1
ATOM 2504 C C . VAL A 1 331 ? -2.848 6.117 4.828 1 98.81 331 VAL A C 1
ATOM 2506 O O . VAL A 1 331 ? -2.902 5.379 5.816 1 98.81 331 VAL A O 1
ATOM 2509 N N . LEU A 1 332 ? -3.877 6.637 4.242 1 98.75 332 LEU A N 1
ATOM 2510 C CA . LEU A 1 332 ? -5.238 6.293 4.637 1 98.75 332 LEU A CA 1
ATOM 2511 C C . LEU A 1 332 ? -5.457 4.785 4.57 1 98.75 332 LEU A C 1
ATOM 2513 O O . LEU A 1 332 ? -5.957 4.184 5.523 1 98.75 332 LEU A O 1
ATOM 2517 N N . LEU A 1 333 ? -5.086 4.223 3.486 1 98.25 333 LEU A N 1
ATOM 2518 C CA . LEU A 1 333 ? -5.203 2.779 3.314 1 98.25 333 LEU A CA 1
ATOM 2519 C C . LEU A 1 333 ? -4.383 2.039 4.363 1 98.25 333 LEU A C 1
ATOM 2521 O O . LEU A 1 333 ? -4.852 1.062 4.953 1 98.25 333 LEU A O 1
ATOM 2525 N N . ARG A 1 334 ? -3.176 2.473 4.637 1 98.31 334 ARG A N 1
ATOM 2526 C CA . ARG A 1 334 ? -2.291 1.825 5.602 1 98.31 334 ARG A CA 1
ATOM 2527 C C . ARG A 1 334 ? -2.826 1.975 7.023 1 98.31 334 ARG A C 1
ATOM 2529 O O . ARG A 1 334 ? -2.592 1.115 7.875 1 98.31 334 ARG A O 1
ATOM 2536 N N . ALA A 1 335 ? -3.504 3.094 7.266 1 98.69 335 ALA A N 1
ATOM 2537 C CA . ALA A 1 335 ? -4.16 3.246 8.562 1 98.69 335 ALA A CA 1
ATOM 2538 C C . ALA A 1 335 ? -5.211 2.16 8.773 1 98.69 335 ALA A C 1
ATOM 2540 O O . ALA A 1 335 ? -5.348 1.629 9.875 1 98.69 335 ALA A O 1
ATOM 2541 N N . LEU A 1 336 ? -5.922 1.872 7.727 1 98 336 LEU A N 1
ATOM 2542 C CA . LEU A 1 336 ? -6.898 0.791 7.789 1 98 336 LEU A CA 1
ATOM 2543 C C . LEU A 1 336 ? -6.215 -0.548 8.039 1 98 336 LEU A C 1
ATOM 2545 O O . LEU A 1 336 ? -6.68 -1.343 8.859 1 98 336 LEU A O 1
ATOM 2549 N N . ASP A 1 337 ? -5.105 -0.806 7.379 1 97.69 337 ASP A N 1
ATOM 2550 C CA . ASP A 1 337 ? -4.352 -2.039 7.574 1 97.69 337 ASP A CA 1
ATOM 2551 C C . ASP A 1 337 ? -3.934 -2.205 9.031 1 97.69 337 ASP A C 1
ATOM 2553 O O . ASP A 1 337 ? -4.141 -3.264 9.625 1 97.69 337 ASP A O 1
ATOM 2557 N N . VAL A 1 338 ? -3.357 -1.146 9.555 1 98.25 338 VAL A N 1
ATOM 2558 C CA . VAL A 1 338 ? -2.854 -1.183 10.922 1 98.25 338 VAL A CA 1
ATOM 2559 C C . VAL A 1 338 ? -4 -1.474 11.891 1 98.25 338 VAL A C 1
ATOM 2561 O O . VAL A 1 338 ? -3.85 -2.273 12.82 1 98.25 338 VAL A O 1
ATOM 2564 N N . SER A 1 339 ? -5.105 -0.824 11.688 1 97.75 339 SER A N 1
ATOM 2565 C CA . SER A 1 339 ? -6.27 -1.029 12.547 1 97.75 339 SER A CA 1
ATOM 2566 C C . SER A 1 339 ? -6.754 -2.473 12.477 1 97.75 339 SER A C 1
ATOM 2568 O O . SER A 1 339 ? -7.121 -3.057 13.5 1 97.75 339 SER A O 1
ATOM 2570 N N . LYS A 1 340 ? -6.758 -3.078 11.312 1 97.06 340 LYS A N 1
ATOM 2571 C CA . LYS A 1 340 ? -7.156 -4.473 11.148 1 97.06 340 LYS A CA 1
ATOM 2572 C C . LYS A 1 340 ? -6.168 -5.41 11.836 1 97.06 340 LYS A C 1
ATOM 2574 O O . LYS A 1 340 ? -6.57 -6.395 12.461 1 97.06 340 LYS A O 1
ATOM 2579 N N . HIS A 1 341 ? -4.91 -5.145 11.688 1 97.62 341 HIS A N 1
ATOM 2580 C CA . HIS A 1 341 ? -3.906 -5.996 12.32 1 97.62 341 HIS A CA 1
ATOM 2581 C C . HIS A 1 341 ? -4 -5.922 13.836 1 97.62 341 HIS A C 1
ATOM 2583 O O . HIS A 1 341 ? -3.816 -6.93 14.523 1 97.62 341 HIS A O 1
ATOM 2589 N N . LEU A 1 342 ? -4.277 -4.695 14.359 1 97.44 342 LEU A N 1
ATOM 2590 C CA . LEU A 1 342 ? -4.523 -4.562 15.789 1 97.44 342 LEU A CA 1
ATOM 2591 C C . LEU A 1 342 ? -5.691 -5.445 16.219 1 97.44 342 LEU A C 1
ATOM 2593 O O . LEU A 1 342 ? -5.641 -6.07 17.281 1 97.44 342 LEU A O 1
ATOM 2597 N N . ASP A 1 343 ? -6.668 -5.469 15.383 1 96.62 343 ASP A N 1
ATOM 2598 C CA . ASP A 1 343 ? -7.828 -6.312 15.664 1 96.62 343 ASP A CA 1
ATOM 2599 C C . ASP A 1 343 ? -7.426 -7.781 15.773 1 96.62 343 ASP A C 1
ATOM 2601 O O . ASP A 1 343 ? -7.887 -8.492 16.672 1 96.62 343 ASP A O 1
ATOM 2605 N N . PHE A 1 344 ? -6.59 -8.273 14.859 1 96.5 344 PHE A N 1
ATOM 2606 C CA . PHE A 1 344 ? -6.117 -9.656 14.883 1 96.5 344 PHE A CA 1
ATOM 2607 C C . PHE A 1 344 ? -5.332 -9.938 16.156 1 96.5 344 PHE A C 1
ATOM 2609 O O . PHE A 1 344 ? -5.539 -10.969 16.812 1 96.5 344 PHE A O 1
ATOM 2616 N N . PHE A 1 345 ? -4.523 -9.008 16.531 1 95.81 345 PHE A N 1
ATOM 2617 C CA . PHE A 1 345 ? -3.676 -9.18 17.703 1 95.81 345 PHE A CA 1
ATOM 2618 C C . PHE A 1 345 ? -4.516 -9.266 18.969 1 95.81 345 PHE A C 1
ATOM 2620 O O . PHE A 1 345 ? -4.188 -10.023 19.891 1 95.81 345 PHE A O 1
ATOM 2627 N N . LYS A 1 346 ? -5.57 -8.539 19.016 1 96.06 346 LYS A N 1
ATOM 2628 C CA . LYS A 1 346 ? -6.406 -8.438 20.219 1 96.06 346 LYS A CA 1
ATOM 2629 C C . LYS A 1 346 ? -7.352 -9.633 20.328 1 96.06 346 LYS A C 1
ATOM 2631 O O . LYS A 1 346 ? -7.793 -9.984 21.422 1 96.06 346 LYS A O 1
ATOM 2636 N N . LYS A 1 347 ? -7.629 -10.32 19.172 1 95.88 347 LYS A N 1
ATOM 2637 C CA . LYS A 1 347 ? -8.773 -11.234 19.203 1 95.88 347 LYS A CA 1
ATOM 2638 C C . LYS A 1 347 ? -8.359 -12.648 18.812 1 95.88 347 LYS A C 1
ATOM 2640 O O . LYS A 1 347 ? -9.086 -13.609 19.078 1 95.88 347 LYS A O 1
ATOM 2645 N N . GLN A 1 348 ? -7.16 -12.805 18.156 1 95 348 GLN A N 1
ATOM 2646 C CA . GLN A 1 348 ? -6.848 -14.094 17.547 1 95 348 GLN A CA 1
ATOM 2647 C C . GLN A 1 348 ? -5.594 -14.703 18.172 1 95 348 GLN A C 1
ATOM 2649 O O . GLN A 1 348 ? -4.781 -13.984 18.766 1 95 348 GLN A O 1
ATOM 2654 N N . ASN A 1 349 ? -5.508 -16.031 18.047 1 94.94 349 ASN A N 1
ATOM 2655 C CA . ASN A 1 349 ? -4.242 -16.719 18.266 1 94.94 349 ASN A CA 1
ATOM 2656 C C . ASN A 1 349 ? -3.359 -16.672 17.016 1 94.94 349 ASN A C 1
ATOM 2658 O O . ASN A 1 349 ? -3.672 -17.297 16 1 94.94 349 ASN A O 1
ATOM 2662 N N . ILE A 1 350 ? -2.326 -15.906 17.109 1 94.56 350 ILE A N 1
ATOM 2663 C CA . ILE A 1 350 ? -1.414 -15.82 15.977 1 94.56 350 ILE A CA 1
ATOM 2664 C C . ILE A 1 350 ? -0.448 -17 15.992 1 94.56 350 ILE A C 1
ATOM 2666 O O . ILE A 1 350 ? 0.393 -17.109 16.891 1 94.56 350 ILE A O 1
ATOM 2670 N N . ARG A 1 351 ? -0.555 -17.797 15.016 1 92.88 351 ARG A N 1
ATOM 2671 C CA . ARG A 1 351 ? 0.219 -19.047 14.992 1 92.88 351 ARG A CA 1
ATOM 2672 C C . ARG A 1 351 ? 1.716 -18.75 15.047 1 92.88 351 ARG A C 1
ATOM 2674 O O . ARG A 1 351 ? 2.209 -17.859 14.359 1 92.88 351 ARG A O 1
ATOM 2681 N N . GLY A 1 352 ? 2.336 -19.438 15.945 1 87.38 352 GLY A N 1
ATOM 2682 C CA . GLY A 1 352 ? 3.756 -19.219 16.172 1 87.38 352 GLY A CA 1
ATOM 2683 C C . GLY A 1 352 ? 4.035 -18.297 17.344 1 87.38 352 GLY A C 1
ATOM 2684 O O . GLY A 1 352 ? 5.152 -18.266 17.859 1 87.38 352 GLY A O 1
ATOM 2685 N N . THR A 1 353 ? 3.008 -17.516 17.859 1 89.81 353 THR A N 1
ATOM 2686 C CA . THR A 1 353 ? 3.256 -16.531 18.906 1 89.81 353 THR A CA 1
ATOM 2687 C C . THR A 1 353 ? 2.195 -16.625 20 1 89.81 353 THR A C 1
ATOM 2689 O O . THR A 1 353 ? 2.436 -16.234 21.141 1 89.81 353 THR A O 1
ATOM 2692 N N . GLY A 1 354 ? 1.07 -17.141 19.641 1 92.44 354 GLY A N 1
ATOM 2693 C CA . GLY A 1 354 ? 0.004 -17.266 20.609 1 92.44 354 GLY A CA 1
ATOM 2694 C C . GLY A 1 354 ? -0.917 -16.062 20.656 1 92.44 354 GLY A C 1
ATOM 2695 O O . GLY A 1 354 ? -1.179 -15.438 19.625 1 92.44 354 GLY A O 1
ATOM 2696 N N . VAL A 1 355 ? -1.564 -15.734 21.828 1 94.44 355 VAL A N 1
ATOM 2697 C CA . VAL A 1 355 ? -2.551 -14.664 21.984 1 94.44 355 VAL A CA 1
ATOM 2698 C C . VAL A 1 355 ? -1.935 -13.508 22.75 1 94.44 355 VAL A C 1
ATOM 2700 O O . VAL A 1 355 ? -0.918 -13.672 23.438 1 94.44 355 VAL A O 1
ATOM 2703 N N . SER A 1 356 ? -2.572 -12.305 22.656 1 94.56 356 SER A N 1
ATOM 2704 C CA . SER A 1 356 ? -2.18 -11.164 23.484 1 94.56 356 SER A CA 1
ATOM 2705 C C . SER A 1 356 ? -2.537 -11.383 24.938 1 94.56 356 SER A C 1
ATOM 2707 O O . SER A 1 356 ? -3.502 -12.086 25.25 1 94.56 356 SER A O 1
ATOM 2709 N N . LYS A 1 357 ? -1.765 -10.797 25.812 1 91.5 357 LYS A N 1
ATOM 2710 C CA . LYS A 1 357 ? -2.049 -10.852 27.234 1 91.5 357 LYS A CA 1
ATOM 2711 C C . LYS A 1 357 ? -3.383 -10.18 27.562 1 91.5 357 LYS A C 1
ATOM 2713 O O . LYS A 1 357 ? -4.094 -10.602 28.469 1 91.5 357 LYS A O 1
ATOM 2718 N N . THR A 1 358 ? -3.66 -9.102 26.859 1 91.94 358 THR A N 1
ATOM 2719 C CA . THR A 1 358 ? -4.906 -8.367 27.047 1 91.94 358 THR A CA 1
ATOM 2720 C C . THR A 1 358 ? -5.781 -8.469 25.797 1 91.94 358 THR A C 1
ATOM 2722 O O . THR A 1 358 ? -5.664 -7.656 24.891 1 91.94 358 THR A O 1
ATOM 2725 N N . GLN A 1 359 ? -6.617 -9.398 25.812 1 93.38 359 GLN A N 1
ATOM 2726 C CA . GLN A 1 359 ? -7.535 -9.586 24.688 1 93.38 359 GLN A CA 1
ATOM 2727 C C . GLN A 1 359 ? -8.727 -8.633 24.781 1 93.38 359 GLN A C 1
ATOM 2729 O O . GLN A 1 359 ? -9.195 -8.328 25.875 1 93.38 359 GLN A O 1
ATOM 2734 N N . ASP A 1 360 ? -9.18 -8.07 23.688 1 95.06 360 ASP A N 1
ATOM 2735 C CA . ASP A 1 360 ? -10.336 -7.184 23.594 1 95.06 360 ASP A CA 1
ATOM 2736 C C . ASP A 1 360 ? -11.227 -7.574 22.422 1 95.06 360 ASP A C 1
ATOM 2738 O O . ASP A 1 360 ? -11.086 -7.031 21.312 1 95.06 360 ASP A O 1
ATOM 2742 N N . PHE A 1 361 ? -12.211 -8.328 22.656 1 93.94 361 PHE A N 1
ATOM 2743 C CA . PHE A 1 361 ? -13.094 -8.852 21.609 1 93.94 361 PHE A CA 1
ATOM 2744 C C . PHE A 1 361 ? -14.07 -7.781 21.141 1 93.94 361 PHE A C 1
ATOM 2746 O O . PHE A 1 361 ? -14.734 -7.941 20.125 1 93.94 361 PHE A O 1
ATOM 2753 N N . ASN A 1 362 ? -14.109 -6.594 21.844 1 94.38 362 ASN A N 1
ATOM 2754 C CA . ASN A 1 362 ? -15.016 -5.512 21.469 1 94.38 362 ASN A CA 1
ATOM 2755 C C . ASN A 1 362 ? -14.297 -4.434 20.672 1 94.38 362 ASN A C 1
ATOM 2757 O O . ASN A 1 362 ? -14.906 -3.424 20.297 1 94.38 362 ASN A O 1
ATOM 2761 N N . TYR A 1 363 ? -13.039 -4.68 20.391 1 95.06 363 TYR A N 1
ATOM 2762 C CA . TYR A 1 363 ? -12.297 -3.736 19.547 1 95.06 363 TYR A CA 1
ATOM 2763 C C . TYR A 1 363 ? -12.945 -3.605 18.172 1 95.06 363 TYR A C 1
ATOM 2765 O O . TYR A 1 363 ? -13.367 -4.602 17.578 1 95.06 363 TYR A O 1
ATOM 2773 N N . HIS A 1 364 ? -13.109 -2.391 17.734 1 93.44 364 HIS A N 1
ATOM 2774 C CA . HIS A 1 364 ? -13.625 -2.139 16.391 1 93.44 364 HIS A CA 1
ATOM 2775 C C . HIS A 1 364 ? -12.57 -1.499 15.508 1 93.44 364 HIS A C 1
ATOM 2777 O O . HIS A 1 364 ? -12.039 -0.436 15.836 1 93.44 364 HIS A O 1
ATOM 2783 N N . GLN A 1 365 ? -12.352 -2.152 14.414 1 95.19 365 GLN A N 1
ATOM 2784 C CA . GLN A 1 365 ? -11.414 -1.61 13.438 1 95.19 365 GLN A CA 1
ATOM 2785 C C . GLN A 1 365 ? -11.914 -0.285 12.875 1 95.19 365 GLN A C 1
ATOM 2787 O O . GLN A 1 365 ? -13.117 -0.03 12.852 1 95.19 365 GLN A O 1
ATOM 2792 N N . LEU A 1 366 ? -10.969 0.551 12.406 1 96.81 366 LEU A N 1
ATOM 2793 C CA . LEU A 1 366 ? -11.32 1.77 11.688 1 96.81 366 LEU A CA 1
ATOM 2794 C C . LEU A 1 366 ? -12.109 1.445 10.422 1 96.81 366 LEU A C 1
ATOM 2796 O O . LEU A 1 366 ? -11.75 0.535 9.672 1 96.81 366 LEU A O 1
ATOM 2800 N N . LYS A 1 367 ? -13.203 2.125 10.234 1 96.25 367 LYS A N 1
ATOM 2801 C CA . LYS A 1 367 ? -13.93 2.059 8.969 1 96.25 367 LYS A CA 1
ATOM 2802 C C . LYS A 1 367 ? -13.344 3.027 7.941 1 96.25 367 LYS A C 1
ATOM 2804 O O . LYS A 1 367 ? -12.703 4.016 8.312 1 96.25 367 LYS A O 1
ATOM 2809 N N . TYR A 1 368 ? -13.547 2.719 6.645 1 97.44 368 TYR A N 1
ATOM 2810 C CA . TYR A 1 368 ? -12.922 3.535 5.609 1 97.44 368 TYR A CA 1
ATOM 2811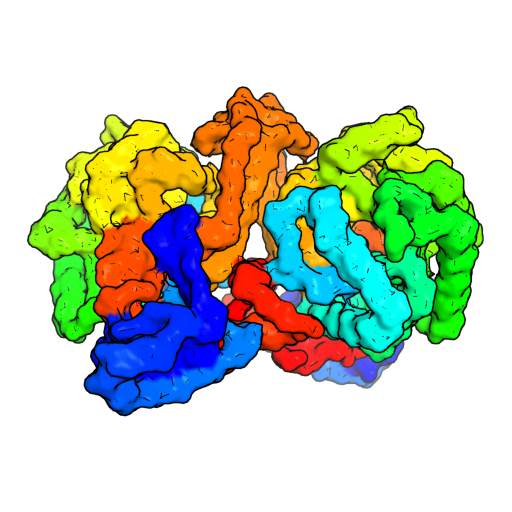 C C . TYR A 1 368 ? -13.445 4.969 5.66 1 97.44 368 TYR A C 1
ATOM 2813 O O . TYR A 1 368 ? -12.703 5.91 5.363 1 97.44 368 TYR A O 1
ATOM 2821 N N . LYS A 1 369 ? -14.672 5.18 6.141 1 98.25 369 LYS A N 1
ATOM 2822 C CA . LYS A 1 369 ? -15.219 6.527 6.262 1 98.25 369 LYS A CA 1
ATOM 2823 C C . LYS A 1 369 ? -14.547 7.289 7.402 1 98.25 369 LYS A C 1
ATOM 2825 O O . LYS A 1 369 ? -14.352 8.508 7.312 1 98.25 369 LYS A O 1
ATOM 2830 N N . GLN A 1 370 ? -14.25 6.57 8.477 1 98.56 370 GLN A N 1
ATOM 2831 C CA . GLN A 1 370 ? -13.5 7.176 9.57 1 98.56 370 GLN A CA 1
ATOM 2832 C C . GLN A 1 370 ? -12.086 7.547 9.125 1 98.56 370 GLN A C 1
ATOM 2834 O O . GLN A 1 370 ? -11.57 8.602 9.5 1 98.56 370 GLN A O 1
ATOM 2839 N N . ALA A 1 371 ? -11.484 6.637 8.344 1 98.56 371 ALA A N 1
ATOM 2840 C CA . ALA A 1 371 ? -10.156 6.926 7.812 1 98.56 371 ALA A CA 1
ATOM 2841 C C . ALA A 1 371 ? -10.188 8.141 6.891 1 98.56 371 ALA A C 1
ATOM 2843 O O . ALA A 1 371 ? -9.25 8.938 6.871 1 98.56 371 ALA A O 1
ATOM 2844 N N . LEU A 1 372 ? -11.219 8.281 6.109 1 98.88 372 LEU A N 1
ATOM 2845 C CA . LEU A 1 372 ? -11.398 9.453 5.266 1 98.88 372 LEU A CA 1
ATOM 2846 C C . LEU A 1 372 ? -11.492 10.719 6.109 1 98.88 372 LEU A C 1
ATOM 2848 O O . LEU A 1 372 ? -10.93 11.758 5.742 1 98.88 372 LEU A O 1
ATOM 2852 N N . TYR A 1 373 ? -12.211 10.609 7.219 1 98.94 373 TYR A N 1
ATOM 2853 C CA . TYR A 1 373 ? -12.273 11.719 8.164 1 98.94 373 TYR A CA 1
ATOM 2854 C C . TYR A 1 373 ? -10.883 12.125 8.633 1 98.94 373 TYR A C 1
ATOM 2856 O O . TYR A 1 373 ? -10.531 13.305 8.609 1 98.94 373 TYR A O 1
ATOM 2864 N N . LEU A 1 374 ? -10.086 11.164 9.031 1 98.94 374 LEU A N 1
ATOM 2865 C CA . LEU A 1 374 ? -8.734 11.445 9.508 1 98.94 374 LEU A CA 1
ATOM 2866 C C . LEU A 1 374 ? -7.906 12.141 8.43 1 98.94 374 LEU A C 1
ATOM 2868 O O . LEU A 1 374 ? -7.059 12.977 8.742 1 98.94 374 LEU A O 1
ATOM 2872 N N . ALA A 1 375 ? -8.18 11.812 7.164 1 98.94 375 ALA A N 1
ATOM 2873 C CA . ALA A 1 375 ? -7.379 12.289 6.035 1 98.94 375 ALA A CA 1
ATOM 2874 C C . ALA A 1 375 ? -7.809 13.688 5.609 1 98.94 375 ALA A C 1
ATOM 2876 O O . ALA A 1 375 ? -7.145 14.32 4.785 1 98.94 375 ALA A O 1
ATOM 2877 N N . THR A 1 376 ? -8.969 14.195 6.094 1 98.94 376 THR A N 1
ATOM 2878 C CA . THR A 1 376 ? -9.531 15.461 5.645 1 98.94 376 THR A CA 1
ATOM 2879 C C . THR A 1 376 ? -9.875 16.359 6.836 1 98.94 376 THR A C 1
ATOM 2881 O O . THR A 1 376 ? -8.992 16.984 7.422 1 98.94 376 THR A O 1
ATOM 2884 N N . LEU A 1 377 ? -11.094 16.203 7.367 1 98.94 377 LEU A N 1
ATOM 2885 C CA . LEU A 1 377 ? -11.539 17.078 8.445 1 98.94 377 LEU A CA 1
ATOM 2886 C C . LEU A 1 377 ? -10.758 16.781 9.727 1 98.94 377 LEU A C 1
ATOM 2888 O O . LEU A 1 377 ? -10.414 17.719 10.469 1 98.94 377 LEU A O 1
ATOM 2892 N N . GLY A 1 378 ? -10.547 15.539 10 1 98.94 378 GLY A N 1
ATOM 2893 C CA . GLY A 1 378 ? -9.75 15.195 11.164 1 98.94 378 GLY A CA 1
ATOM 2894 C C . GLY A 1 378 ? -8.344 15.773 11.117 1 98.94 378 GLY A C 1
ATOM 2895 O O . GLY A 1 378 ? -7.812 16.203 12.141 1 98.94 378 GLY A O 1
ATOM 2896 N N . GLY A 1 379 ? -7.727 15.758 9.945 1 98.94 379 GLY A N 1
ATOM 2897 C CA . GLY A 1 379 ? -6.434 16.406 9.773 1 98.94 379 GLY A CA 1
ATOM 2898 C C . GLY A 1 379 ? -6.48 17.906 9.961 1 98.94 379 GLY A C 1
ATOM 2899 O O . GLY A 1 379 ? -5.621 18.469 10.641 1 98.94 379 GLY A O 1
ATOM 2900 N N . ALA A 1 380 ? -7.508 18.531 9.375 1 98.94 380 ALA A N 1
ATOM 2901 C CA . ALA A 1 380 ? -7.664 19.969 9.539 1 98.94 380 ALA A CA 1
ATOM 2902 C C . ALA A 1 380 ? -7.848 20.344 11.008 1 98.94 380 ALA A C 1
ATOM 2904 O O . ALA A 1 380 ? -7.289 21.328 11.484 1 98.94 380 ALA A O 1
ATOM 2905 N N . LYS A 1 381 ? -8.594 19.547 11.688 1 98.88 381 LYS A N 1
ATOM 2906 C CA . LYS A 1 381 ? -8.805 19.75 13.117 1 98.88 381 LYS A CA 1
ATOM 2907 C C . LYS A 1 381 ? -7.504 19.562 13.898 1 98.88 381 LYS A C 1
ATOM 2909 O O . LYS A 1 381 ? -7.195 20.344 14.797 1 98.88 381 LYS A O 1
ATOM 2914 N N . ALA A 1 382 ? -6.805 18.516 13.523 1 98.94 382 ALA A N 1
ATOM 2915 C CA . ALA A 1 382 ? -5.543 18.234 14.195 1 98.94 382 ALA A CA 1
ATOM 2916 C C . ALA A 1 382 ? -4.582 19.422 14.078 1 98.94 382 ALA A C 1
ATOM 2918 O O . ALA A 1 382 ? -3.793 19.688 14.984 1 98.94 382 ALA A O 1
ATOM 2919 N N . LEU A 1 383 ? -4.727 20.156 12.984 1 98.94 383 LEU A N 1
ATOM 2920 C CA . LEU A 1 383 ? -3.834 21.281 12.734 1 98.94 383 LEU A CA 1
ATOM 2921 C C . LEU A 1 383 ? -4.484 22.594 13.164 1 98.94 383 LEU A C 1
ATOM 2923 O O . LEU A 1 383 ? -3.945 23.672 12.906 1 98.94 383 LEU A O 1
ATOM 2927 N N . SER A 1 384 ? -5.633 22.531 13.734 1 98.75 384 SER A N 1
ATOM 2928 C CA . SER A 1 384 ? -6.383 23.688 14.203 1 98.75 384 SER A CA 1
ATOM 2929 C C . SER A 1 384 ? -6.707 24.641 13.047 1 98.75 384 SER A C 1
ATOM 2931 O O . SER A 1 384 ? -6.582 25.859 13.188 1 98.75 384 SER A O 1
ATOM 2933 N N . LEU A 1 385 ? -7.102 24.031 11.938 1 98.81 385 LEU A N 1
ATOM 2934 C CA . LEU A 1 385 ? -7.465 24.828 10.766 1 98.81 385 LEU A CA 1
ATOM 2935 C C . LEU A 1 385 ? -8.805 24.359 10.203 1 98.81 385 LEU A C 1
ATOM 2937 O O . LEU A 1 385 ? -9.125 24.641 9.039 1 98.81 385 LEU A O 1
ATOM 2941 N N . ASP A 1 386 ? -9.594 23.625 11.031 1 98.56 386 ASP A N 1
ATOM 2942 C CA . ASP A 1 386 ? -10.867 23.078 10.578 1 98.56 386 ASP A CA 1
ATOM 2943 C C . ASP A 1 386 ? -11.906 24.172 10.391 1 98.56 386 ASP A C 1
ATOM 2945 O O . ASP A 1 386 ? -12.945 23.953 9.758 1 98.56 386 ASP A O 1
ATOM 2949 N N . HIS A 1 387 ? -11.609 25.406 10.844 1 98.12 387 HIS A N 1
ATOM 2950 C CA . HIS A 1 387 ? -12.484 26.531 10.547 1 98.12 387 HIS A CA 1
ATOM 2951 C C . HIS A 1 387 ? -12.297 27.016 9.117 1 98.12 387 HIS A C 1
ATOM 2953 O O . HIS A 1 387 ? -13.18 27.672 8.555 1 98.12 387 HIS A O 1
ATOM 2959 N N . LEU A 1 388 ? -11.227 26.672 8.484 1 98.25 388 LEU A N 1
ATOM 2960 C CA . LEU A 1 388 ? -10.891 27.156 7.148 1 98.25 388 LEU A CA 1
ATOM 2961 C C . LEU A 1 388 ? -11.188 26.078 6.102 1 98.25 388 LEU A C 1
ATOM 2963 O O . LEU A 1 388 ? -11.602 26.406 4.98 1 98.25 388 LEU A O 1
ATOM 2967 N N . THR A 1 389 ? -10.914 24.812 6.395 1 98.5 389 THR A N 1
ATOM 2968 C CA . THR A 1 389 ? -11 23.766 5.391 1 98.5 389 THR A CA 1
ATOM 2969 C C . THR A 1 389 ? -11.211 22.406 6.051 1 98.5 389 THR A C 1
ATOM 2971 O O . THR A 1 389 ? -11.531 22.328 7.238 1 98.5 389 THR A O 1
ATOM 2974 N N . GLY A 1 390 ? -11.227 21.297 5.262 1 98.75 390 GLY A N 1
ATOM 2975 C CA . GLY A 1 390 ? -11.328 19.938 5.766 1 98.75 390 GLY A CA 1
ATOM 2976 C C . GLY A 1 390 ? -12.664 19.281 5.449 1 98.75 390 GLY A C 1
ATOM 2977 O O . GLY A 1 390 ? -12.781 18.062 5.492 1 98.75 390 GLY A O 1
ATOM 2978 N N . ASN A 1 391 ? -13.672 20 5.223 1 98.81 391 ASN A N 1
ATOM 2979 C CA . ASN A 1 391 ? -14.961 19.531 4.727 1 98.81 391 ASN A CA 1
ATOM 2980 C C . ASN A 1 391 ? -15.688 20.594 3.912 1 98.81 391 ASN A C 1
ATOM 2982 O O . ASN A 1 391 ? -15.125 21.656 3.65 1 98.81 391 ASN A O 1
ATOM 2986 N N . PHE A 1 392 ? -16.844 20.25 3.363 1 98.81 392 PHE A N 1
ATOM 2987 C CA . PHE A 1 392 ? -17.578 21.188 2.514 1 98.81 392 PHE A CA 1
ATOM 2988 C C . PHE A 1 392 ? -18.672 21.875 3.303 1 98.81 392 PHE A C 1
ATOM 2990 O O . PHE A 1 392 ? -19.859 21.641 3.076 1 98.81 392 PHE A O 1
ATOM 2997 N N . ALA A 1 393 ? -18.297 22.719 4.203 1 98.5 393 ALA A N 1
ATOM 2998 C CA . ALA A 1 393 ? -19.219 23.562 4.938 1 98.5 393 ALA A CA 1
ATOM 2999 C C . ALA A 1 393 ? -19.25 24.984 4.363 1 98.5 393 ALA A C 1
ATOM 3001 O O . ALA A 1 393 ? -18.234 25.469 3.855 1 98.5 393 ALA A O 1
ATOM 3002 N N . LEU A 1 394 ? -20.406 25.656 4.523 1 98.25 394 LEU A N 1
ATOM 3003 C CA . LEU A 1 394 ? -20.562 27 3.992 1 98.25 394 LEU A CA 1
ATOM 3004 C C . LEU A 1 394 ? -19.547 27.953 4.605 1 98.25 394 LEU A C 1
ATOM 3006 O O . LEU A 1 394 ? -19.297 27.906 5.812 1 98.25 394 LEU A O 1
ATOM 3010 N N . GLY A 1 395 ? -18.906 28.719 3.723 1 98.38 395 GLY A N 1
ATOM 3011 C CA . GLY A 1 395 ? -17.969 29.734 4.176 1 98.38 395 GLY A CA 1
ATOM 3012 C C . GLY A 1 395 ? -16.531 29.266 4.188 1 98.38 395 GLY A C 1
ATOM 3013 O O . GLY A 1 395 ? -15.602 30.078 4.176 1 98.38 395 GLY A O 1
ATOM 3014 N N . LYS A 1 396 ? -16.281 27.969 4.191 1 98.75 396 LYS A N 1
ATOM 3015 C CA . LYS A 1 396 ? -14.922 27.453 4.176 1 98.75 396 LYS A CA 1
ATOM 3016 C C . LYS A 1 396 ? -14.297 27.594 2.791 1 98.75 396 LYS A C 1
ATOM 3018 O O . LYS A 1 396 ? -15 27.797 1.802 1 98.75 396 LYS A O 1
ATOM 3023 N N . ASP A 1 397 ? -12.984 27.578 2.818 1 98.75 397 ASP A N 1
ATOM 3024 C CA . ASP A 1 397 ? -12.25 27.578 1.559 1 98.75 397 ASP A CA 1
ATOM 3025 C C . ASP A 1 397 ? -12.508 26.281 0.772 1 98.75 397 ASP A C 1
ATOM 3027 O O . ASP A 1 397 ? -12.617 25.203 1.355 1 98.75 397 ASP A O 1
ATOM 3031 N N . PHE A 1 398 ? -12.586 26.438 -0.534 1 98.75 398 PHE A N 1
ATOM 3032 C CA . PHE A 1 398 ? -12.758 25.281 -1.41 1 98.75 398 PHE A CA 1
ATOM 3033 C C . PHE A 1 398 ? -11.414 24.609 -1.673 1 98.75 398 PHE A C 1
ATOM 3035 O O . PHE A 1 398 ? -10.789 24.844 -2.707 1 98.75 398 PHE A O 1
ATOM 3042 N N . ASP A 1 399 ? -10.984 23.828 -0.769 1 98.81 399 ASP A N 1
ATOM 3043 C CA . ASP A 1 399 ? -9.938 22.828 -0.943 1 98.81 399 ASP A CA 1
ATOM 3044 C C . ASP A 1 399 ? -10.531 21.469 -1.303 1 98.81 399 ASP A C 1
ATOM 3046 O O . ASP A 1 399 ? -11.141 20.797 -0.459 1 98.81 399 ASP A O 1
ATOM 3050 N N . ALA A 1 400 ? -10.242 21 -2.57 1 98.81 400 ALA A N 1
ATOM 3051 C CA . ALA A 1 400 ? -11.023 19.859 -3.02 1 98.81 400 ALA A CA 1
ATOM 3052 C C . ALA A 1 400 ? -10.258 19.031 -4.043 1 98.81 400 ALA A C 1
ATOM 3054 O O . ALA A 1 400 ? -9.289 19.516 -4.637 1 98.81 400 ALA A O 1
ATOM 3055 N N . LEU A 1 401 ? -10.68 17.828 -4.152 1 98.88 401 LEU A N 1
ATOM 3056 C CA . LEU A 1 401 ? -10.227 16.906 -5.184 1 98.88 401 LEU A CA 1
ATOM 3057 C C . LEU A 1 401 ? -11.383 16.484 -6.086 1 98.88 401 LEU A C 1
ATOM 3059 O O . LEU A 1 401 ? -12.484 16.203 -5.605 1 98.88 401 LEU A O 1
ATOM 3063 N N . LEU A 1 402 ? -11.18 16.531 -7.336 1 98.75 402 LEU A N 1
ATOM 3064 C CA . LEU A 1 402 ? -12.031 15.805 -8.266 1 98.75 402 LEU A CA 1
ATOM 3065 C C . LEU A 1 402 ? -11.453 14.43 -8.57 1 98.75 402 LEU A C 1
ATOM 3067 O O . LEU A 1 402 ? -10.391 14.32 -9.18 1 98.75 402 LEU A O 1
ATOM 3071 N N . VAL A 1 403 ? -12.125 13.375 -8.148 1 98.69 403 VAL A N 1
ATOM 3072 C CA . VAL A 1 403 ? -11.656 12 -8.281 1 98.69 403 VAL A CA 1
ATOM 3073 C C . VAL A 1 403 ? -12.406 11.297 -9.406 1 98.69 403 VAL A C 1
ATOM 3075 O O . VAL A 1 403 ? -13.625 11.445 -9.531 1 98.69 403 VAL A O 1
ATOM 3078 N N . ASP A 1 404 ? -11.742 10.594 -10.25 1 98.44 404 ASP A N 1
ATOM 3079 C CA . ASP A 1 404 ? -12.305 9.766 -11.305 1 98.44 404 ASP A CA 1
ATOM 3080 C C . ASP A 1 404 ? -11.836 8.32 -11.18 1 98.44 404 ASP A C 1
ATOM 3082 O O . ASP A 1 404 ? -10.68 8 -11.484 1 98.44 404 ASP A O 1
ATOM 3086 N N . VAL A 1 405 ? -12.711 7.41 -10.812 1 97.88 405 VAL A N 1
ATOM 3087 C CA . VAL A 1 405 ? -12.305 6.047 -10.5 1 97.88 405 VAL A CA 1
ATOM 3088 C C . VAL A 1 405 ? -12.227 5.227 -11.789 1 97.88 405 VAL A C 1
ATOM 3090 O O . VAL A 1 405 ? -11.859 4.051 -11.758 1 97.88 405 VAL A O 1
ATOM 3093 N N . SER A 1 406 ? -12.531 5.816 -12.914 1 96.62 406 SER A N 1
ATOM 3094 C CA . SER A 1 406 ? -12.492 5.086 -14.172 1 96.62 406 SER A CA 1
ATOM 3095 C C . SER A 1 406 ? -11.125 5.199 -14.844 1 96.62 406 SER A C 1
ATOM 3097 O O . SER A 1 406 ? -10.867 4.543 -15.852 1 96.62 406 SER A O 1
ATOM 3099 N N . VAL A 1 407 ? -10.305 6.023 -14.195 1 94.06 407 VAL A N 1
ATOM 3100 C CA . VAL A 1 407 ? -8.953 6.176 -14.727 1 94.06 407 VAL A CA 1
ATOM 3101 C C . VAL A 1 407 ? -8.125 4.93 -14.422 1 94.06 407 VAL A C 1
ATOM 3103 O O . VAL A 1 407 ? -8.172 4.406 -13.305 1 94.06 407 VAL A O 1
ATOM 3106 N N . VAL A 1 408 ? -7.336 4.285 -15.352 1 90.06 408 VAL A N 1
ATOM 3107 C CA . VAL A 1 408 ? -6.484 3.104 -15.305 1 90.06 408 VAL A CA 1
ATOM 3108 C C . VAL A 1 408 ? -7.324 1.852 -15.555 1 90.06 408 VAL A C 1
ATOM 3110 O O . VAL A 1 408 ? -7.133 1.157 -16.547 1 90.06 408 VAL A O 1
ATOM 3113 N N . ASP A 1 409 ? -8.352 1.625 -14.633 1 90.19 409 ASP A N 1
ATOM 3114 C CA . ASP A 1 409 ? -9.289 0.521 -14.828 1 90.19 409 ASP A CA 1
ATOM 3115 C C . ASP A 1 409 ? -10.734 0.995 -14.695 1 90.19 409 ASP A C 1
ATOM 3117 O O . ASP A 1 409 ? -11.172 1.359 -13.602 1 90.19 409 ASP A O 1
ATOM 3121 N N . LYS A 1 410 ? -11.523 0.9 -15.734 1 93.25 410 LYS A N 1
ATOM 3122 C CA . LYS A 1 410 ? -12.906 1.359 -15.727 1 93.25 410 LYS A CA 1
ATOM 3123 C C . LYS A 1 410 ? -13.828 0.305 -15.125 1 93.25 410 LYS A C 1
ATOM 3125 O O . LYS A 1 410 ? -13.797 -0.86 -15.523 1 93.25 410 LYS A O 1
ATOM 3130 N N . PRO A 1 411 ? -14.633 0.729 -14.203 1 94.56 411 PRO A N 1
ATOM 3131 C CA . PRO A 1 411 ? -15.625 -0.218 -13.68 1 94.56 411 PRO A CA 1
ATOM 3132 C C . PRO A 1 411 ? -16.562 -0.74 -14.758 1 94.56 411 PRO A C 1
ATOM 3134 O O . PRO A 1 411 ? -16.891 -0.017 -15.703 1 94.56 411 PRO A O 1
ATOM 3137 N N . LEU A 1 412 ? -17.078 -1.936 -14.539 1 93.25 412 LEU A N 1
ATOM 3138 C CA . LEU A 1 412 ? -17.922 -2.586 -15.531 1 93.25 412 LEU A CA 1
ATOM 3139 C C . LEU A 1 412 ? -19.375 -2.184 -15.344 1 93.25 412 LEU A C 1
ATOM 3141 O O . LEU A 1 412 ? -20.234 -2.529 -16.172 1 93.25 412 LEU A O 1
ATOM 3145 N N . ARG A 1 413 ? -19.625 -1.488 -14.297 1 93.88 413 ARG A N 1
ATOM 3146 C CA . ARG A 1 413 ? -20.969 -1.001 -13.977 1 93.88 413 ARG A CA 1
ATOM 3147 C C . ARG A 1 413 ? -20.906 0.323 -13.227 1 93.88 413 ARG A C 1
ATOM 3149 O O . ARG A 1 413 ? -19.828 0.735 -12.773 1 93.88 413 ARG A O 1
ATOM 3156 N N . ARG A 1 414 ? -22.094 0.928 -13.203 1 95.75 414 ARG A N 1
ATOM 3157 C CA . ARG A 1 414 ? -22.188 2.102 -12.344 1 95.75 414 ARG A CA 1
ATOM 3158 C C . ARG A 1 414 ? -22.016 1.724 -10.875 1 95.75 414 ARG A C 1
ATOM 3160 O O . ARG A 1 414 ? -22.469 0.666 -10.445 1 95.75 414 ARG A O 1
ATOM 3167 N N . LEU A 1 415 ? -21.391 2.59 -10.148 1 97.44 415 LEU A N 1
ATOM 3168 C CA . LEU A 1 415 ? -21.125 2.336 -8.742 1 97.44 415 LEU A CA 1
ATOM 3169 C C . LEU A 1 415 ? -21.969 3.242 -7.852 1 97.44 415 LEU A C 1
ATOM 3171 O O . LEU A 1 415 ? -22.281 4.375 -8.227 1 97.44 415 LEU A O 1
ATOM 3175 N N . SER A 1 416 ? -22.391 2.729 -6.703 1 97.56 416 SER A N 1
ATOM 3176 C CA . SER A 1 416 ? -22.984 3.588 -5.688 1 97.56 416 SER A CA 1
ATOM 3177 C C . SER A 1 416 ? -21.969 4.582 -5.137 1 97.56 416 SER A C 1
ATOM 3179 O O . SER A 1 416 ? -20.766 4.449 -5.379 1 97.56 416 SER A O 1
ATOM 3181 N N . VAL A 1 417 ? -22.438 5.574 -4.402 1 98.31 417 VAL A N 1
ATOM 3182 C CA . VAL A 1 417 ? -21.547 6.582 -3.842 1 98.31 417 VAL A CA 1
ATOM 3183 C C . VAL A 1 417 ? -20.531 5.918 -2.92 1 98.31 417 VAL A C 1
ATOM 3185 O O . VAL A 1 417 ? -19.328 6.215 -2.988 1 98.31 417 VAL A O 1
ATOM 3188 N N . ASP A 1 418 ? -21.047 5.035 -2.074 1 97.44 418 ASP A N 1
ATOM 3189 C CA . ASP A 1 418 ? -20.141 4.324 -1.171 1 97.44 418 ASP A CA 1
ATOM 3190 C C . ASP A 1 418 ? -19.094 3.533 -1.951 1 97.44 418 ASP A C 1
ATOM 3192 O O . ASP A 1 418 ? -17.922 3.516 -1.58 1 97.44 418 ASP A O 1
ATOM 3196 N N . GLU A 1 419 ? -19.5 2.918 -3.043 1 96.88 419 GLU A N 1
ATOM 3197 C CA . GLU A 1 419 ? -18.594 2.121 -3.859 1 96.88 419 GLU A CA 1
ATOM 3198 C C . GLU A 1 419 ? -17.578 3.006 -4.566 1 96.88 419 GLU A C 1
ATOM 3200 O O . GLU A 1 419 ? -16.422 2.602 -4.758 1 96.88 419 GLU A O 1
ATOM 3205 N N . LEU A 1 420 ? -17.969 4.199 -4.965 1 98.5 420 LEU A N 1
ATOM 3206 C CA . LEU A 1 420 ? -17.016 5.145 -5.555 1 98.5 420 LEU A CA 1
ATOM 3207 C C . LEU A 1 420 ? -15.898 5.477 -4.578 1 98.5 420 LEU A C 1
ATOM 3209 O O . LEU A 1 420 ? -14.719 5.453 -4.941 1 98.5 420 LEU A O 1
ATOM 3213 N N . VAL A 1 421 ? -16.297 5.742 -3.383 1 98.44 421 VAL A N 1
ATOM 3214 C CA . VAL A 1 421 ? -15.336 6.125 -2.346 1 98.44 421 VAL A CA 1
ATOM 3215 C C . VAL A 1 421 ? -14.438 4.938 -2.014 1 98.44 421 VAL A C 1
ATOM 3217 O O . VAL A 1 421 ? -13.219 5.082 -1.916 1 98.44 421 VAL A O 1
ATOM 3220 N N . GLU A 1 422 ? -15.008 3.736 -1.923 1 97.38 422 GLU A N 1
ATOM 3221 C CA . GLU A 1 422 ? -14.234 2.525 -1.662 1 97.38 422 GLU A CA 1
ATOM 3222 C C . GLU A 1 422 ? -13.211 2.275 -2.766 1 97.38 422 GLU A C 1
ATOM 3224 O O . GLU A 1 422 ? -12.047 2.004 -2.484 1 97.38 422 GLU A O 1
ATOM 3229 N N . LYS A 1 423 ? -13.727 2.391 -3.986 1 97.56 423 LYS A N 1
ATOM 3230 C CA . LYS A 1 423 ? -12.859 2.141 -5.137 1 97.56 423 LYS A CA 1
ATOM 3231 C C . LYS A 1 423 ? -11.625 3.037 -5.102 1 97.56 423 LYS A C 1
ATOM 3233 O O . LYS A 1 423 ? -10.508 2.57 -5.328 1 97.56 423 LYS A O 1
ATOM 3238 N N . PHE A 1 424 ? -11.867 4.246 -4.738 1 98.5 424 PHE A N 1
ATOM 3239 C CA . PHE A 1 424 ? -10.758 5.195 -4.703 1 98.5 424 PHE A CA 1
ATOM 3240 C C . PHE A 1 424 ? -9.812 4.879 -3.555 1 98.5 424 PHE A C 1
ATOM 3242 O O . PHE A 1 424 ? -8.594 4.84 -3.74 1 98.5 424 PHE A O 1
ATOM 3249 N N . ILE A 1 425 ? -10.336 4.633 -2.426 1 98.19 425 ILE A N 1
ATOM 3250 C CA . ILE A 1 425 ? -9.523 4.398 -1.238 1 98.19 425 ILE A CA 1
ATOM 3251 C C . ILE A 1 425 ? -8.672 3.146 -1.434 1 98.19 425 ILE A C 1
ATOM 3253 O O . ILE A 1 425 ? -7.473 3.15 -1.15 1 98.19 425 ILE A O 1
ATOM 3257 N N . TYR A 1 426 ? -9.203 2.131 -2.025 1 97.62 426 TYR A N 1
ATOM 3258 C CA . TYR A 1 426 ? -8.562 0.823 -1.987 1 97.62 426 TYR A CA 1
ATOM 3259 C C . TYR A 1 426 ? -7.715 0.596 -3.236 1 97.62 426 TYR A C 1
ATOM 3261 O O . TYR A 1 426 ? -6.777 -0.203 -3.223 1 97.62 426 TYR A O 1
ATOM 3269 N N . THR A 1 427 ? -8.039 1.29 -4.348 1 97.38 427 THR A N 1
ATOM 3270 C CA . THR A 1 427 ? -7.328 0.971 -5.578 1 97.38 427 THR A CA 1
ATOM 3271 C C . THR A 1 427 ? -6.746 2.234 -6.211 1 97.38 427 THR A C 1
ATOM 3273 O O . THR A 1 427 ? -5.988 2.158 -7.18 1 97.38 427 THR A O 1
ATOM 3276 N N . GLY A 1 428 ? -7.059 3.41 -5.715 1 96.38 428 GLY A N 1
ATOM 3277 C CA . GLY A 1 428 ? -6.742 4.656 -6.391 1 96.38 428 GLY A CA 1
ATOM 3278 C C . GLY A 1 428 ? -5.289 5.062 -6.246 1 96.38 428 GLY A C 1
ATOM 3279 O O . GLY A 1 428 ? -4.527 4.414 -5.52 1 96.38 428 GLY A O 1
ATOM 3280 N N . SER A 1 429 ? -4.895 6.039 -6.988 1 96 429 SER A N 1
ATOM 3281 C CA . SER A 1 429 ? -3.6 6.715 -6.969 1 96 429 SER A CA 1
ATOM 3282 C C . SER A 1 429 ? -3.727 8.164 -7.422 1 96 429 SER A C 1
ATOM 3284 O O . SER A 1 429 ? -4.836 8.664 -7.617 1 96 429 SER A O 1
ATOM 3286 N N . ASP A 1 430 ? -2.578 8.852 -7.504 1 96.88 430 ASP A N 1
ATOM 3287 C CA . ASP A 1 430 ? -2.582 10.242 -7.945 1 96.88 430 ASP A CA 1
ATOM 3288 C C . ASP A 1 430 ? -3.213 10.375 -9.328 1 96.88 430 ASP A C 1
ATOM 3290 O O . ASP A 1 430 ? -3.766 11.43 -9.664 1 96.88 430 ASP A O 1
ATOM 3294 N N . ARG A 1 431 ? -3.25 9.266 -10.18 1 96.88 431 ARG A N 1
ATOM 3295 C CA . ARG A 1 431 ? -3.818 9.297 -11.523 1 96.88 431 ARG A CA 1
ATOM 3296 C C . ARG A 1 431 ? -5.332 9.477 -11.469 1 96.88 431 ARG A C 1
ATOM 3298 O O . ARG A 1 431 ? -5.926 10.047 -12.391 1 96.88 431 ARG A O 1
ATOM 3305 N N . ASN A 1 432 ? -5.93 9.039 -10.344 1 97.88 432 ASN A N 1
ATOM 3306 C CA . ASN A 1 432 ? -7.379 9.125 -10.195 1 97.88 432 ASN A CA 1
ATOM 3307 C C . ASN A 1 432 ? -7.812 10.5 -9.703 1 97.88 432 ASN A C 1
ATOM 3309 O O . ASN A 1 432 ? -9 10.844 -9.758 1 97.88 432 ASN A O 1
ATOM 3313 N N . ILE A 1 433 ? -6.879 11.25 -9.141 1 98.44 433 ILE A N 1
ATOM 3314 C CA . ILE A 1 433 ? -7.133 12.633 -8.742 1 98.44 433 ILE A CA 1
ATOM 3315 C C . ILE A 1 433 ? -6.93 13.555 -9.938 1 98.44 433 ILE A C 1
ATOM 3317 O O . ILE A 1 433 ? -5.812 14.016 -10.195 1 98.44 433 ILE A O 1
ATOM 3321 N N . VAL A 1 434 ? -7.965 13.93 -10.625 1 98 434 VAL A N 1
ATOM 3322 C CA . VAL A 1 434 ? -7.816 14.531 -11.945 1 98 434 VAL A CA 1
ATOM 3323 C C . VAL A 1 434 ? -7.742 16.047 -11.812 1 98 434 VAL A C 1
ATOM 3325 O O . VAL A 1 434 ? -7.25 16.734 -12.719 1 98 434 VAL A O 1
ATOM 3328 N N . GLU A 1 435 ? -8.258 16.609 -10.656 1 98.25 435 GLU A N 1
ATOM 3329 C CA . GLU A 1 435 ? -8.094 18.031 -10.336 1 98.25 435 GLU A CA 1
ATOM 3330 C C . GLU A 1 435 ? -7.891 18.25 -8.844 1 98.25 435 GLU A C 1
ATOM 3332 O O . GLU A 1 435 ? -8.414 17.484 -8.023 1 98.25 435 GLU A O 1
ATOM 3337 N N . VAL A 1 436 ? -7.121 19.234 -8.531 1 98.62 436 VAL A N 1
ATOM 3338 C CA . VAL A 1 436 ? -6.895 19.672 -7.16 1 98.62 436 VAL A CA 1
ATOM 3339 C C . VAL A 1 436 ? -7.168 21.172 -7.043 1 98.62 436 VAL A C 1
ATOM 3341 O O . VAL A 1 436 ? -6.688 21.969 -7.855 1 98.62 436 VAL A O 1
ATOM 3344 N N . PHE A 1 437 ? -7.957 21.547 -6.066 1 98.56 437 PHE A N 1
ATOM 3345 C CA . PHE A 1 437 ? -8.281 22.938 -5.797 1 98.56 437 PHE A CA 1
ATOM 3346 C C . PHE A 1 437 ? -7.805 23.344 -4.406 1 98.56 437 PHE A C 1
ATOM 3348 O O . PHE A 1 437 ? -7.961 22.594 -3.445 1 98.56 437 PHE A O 1
ATOM 3355 N N . VAL A 1 438 ? -7.195 24.516 -4.332 1 98.56 438 VAL A N 1
ATOM 3356 C CA . VAL A 1 438 ? -6.852 25.109 -3.051 1 98.56 438 VAL A CA 1
ATOM 3357 C C . VAL A 1 438 ? -7.398 26.547 -2.988 1 98.56 438 VAL A C 1
ATOM 3359 O O . VAL A 1 438 ? -7.059 27.375 -3.826 1 98.56 438 VAL A O 1
ATOM 3362 N N . ALA A 1 439 ? -8.281 26.766 -2.041 1 98.06 439 ALA A N 1
ATOM 3363 C CA . ALA A 1 439 ? -8.938 28.062 -1.897 1 98.06 439 ALA A CA 1
ATOM 3364 C C . ALA A 1 439 ? -9.586 28.5 -3.209 1 98.06 439 ALA A C 1
ATOM 3366 O O . ALA A 1 439 ? -9.438 29.656 -3.633 1 98.06 439 ALA A O 1
ATOM 3367 N N . GLY A 1 440 ? -10.148 27.578 -3.854 1 97.75 440 GLY A N 1
ATOM 3368 C CA . GLY A 1 440 ? -10.922 27.844 -5.051 1 97.75 440 GLY A CA 1
ATOM 3369 C C . GLY A 1 440 ? -10.086 27.891 -6.312 1 97.75 440 GLY A C 1
ATOM 3370 O O . GLY A 1 440 ? -10.625 27.938 -7.422 1 97.75 440 GLY A O 1
ATOM 3371 N N . LYS A 1 441 ? -8.82 27.844 -6.188 1 97.06 441 LYS A N 1
ATOM 3372 C CA . LYS A 1 441 ? -7.93 27.875 -7.348 1 97.06 441 LYS A CA 1
ATOM 3373 C C . LYS A 1 441 ? -7.562 26.469 -7.801 1 97.06 441 LYS A C 1
ATOM 3375 O O . LYS A 1 441 ? -7.168 25.625 -6.984 1 97.06 441 LYS A O 1
ATOM 3380 N N . ARG A 1 442 ? -7.668 26.188 -9.094 1 96.75 442 ARG A N 1
ATOM 3381 C CA . ARG A 1 442 ? -7.27 24.906 -9.656 1 96.75 442 ARG A CA 1
ATOM 3382 C C . ARG A 1 442 ? -5.75 24.797 -9.766 1 96.75 442 ARG A C 1
ATOM 3384 O O . ARG A 1 442 ? -5.133 25.531 -10.555 1 96.75 442 ARG A O 1
ATOM 3391 N N . ILE A 1 443 ? -5.184 23.906 -9.062 1 95.69 443 ILE A N 1
ATOM 3392 C CA . ILE A 1 443 ? -3.734 23.781 -8.969 1 95.69 443 ILE A CA 1
ATOM 3393 C C . ILE A 1 443 ? -3.258 22.641 -9.883 1 95.69 443 ILE A C 1
ATOM 3395 O O . ILE A 1 443 ? -2.113 22.656 -10.336 1 95.69 443 ILE A O 1
ATOM 3399 N N . LYS A 1 444 ? -4.059 21.609 -10.023 1 91.81 444 LYS A N 1
ATOM 3400 C CA . LYS A 1 444 ? -3.783 20.453 -10.883 1 91.81 444 LYS A CA 1
ATOM 3401 C C . LYS A 1 444 ? -4.938 20.203 -11.852 1 91.81 444 LYS A C 1
ATOM 3403 O O . LYS A 1 444 ? -6.105 20.281 -11.461 1 91.81 444 LYS A O 1
ATOM 3408 N N . GLN A 1 445 ? -4.496 20.047 -13.172 1 88.25 445 GLN A N 1
ATOM 3409 C CA . GLN A 1 445 ? -5.473 19.641 -14.18 1 88.25 445 GLN A CA 1
ATOM 3410 C C . GLN A 1 445 ? -4.965 18.453 -14.992 1 88.25 445 GLN A C 1
ATOM 3412 O O . GLN A 1 445 ? -3.852 18.484 -15.523 1 88.25 445 GLN A O 1
ATOM 3417 N N . GLY A 1 446 ? -5.746 17.469 -15.102 1 74.25 446 GLY A N 1
ATOM 3418 C CA . GLY A 1 446 ? -5.453 16.297 -15.898 1 74.25 446 GLY A CA 1
ATOM 3419 C C . GLY A 1 446 ? -4.605 15.273 -15.164 1 74.25 446 GLY A C 1
ATOM 3420 O O . GLY A 1 446 ? -4.426 15.367 -13.945 1 74.25 446 GLY A O 1
ATOM 3421 N N . TYR A 1 447 ? -4.301 14.172 -16.031 1 60.59 447 TYR A N 1
ATOM 3422 C CA . TYR A 1 447 ? -3.631 13.016 -15.445 1 60.59 447 TYR A CA 1
ATOM 3423 C C . TYR A 1 447 ? -2.129 13.242 -15.344 1 60.59 447 TYR A C 1
ATOM 3425 O O . TYR A 1 447 ? -1.395 12.391 -14.836 1 60.59 447 TYR A O 1
ATOM 3433 N N . GLN A 1 448 ? -1.59 14.609 -15.812 1 52.03 448 GLN A N 1
ATOM 3434 C CA . GLN A 1 448 ? -0.138 14.742 -15.891 1 52.03 448 GLN A CA 1
ATOM 3435 C C . GLN A 1 448 ? 0.422 15.359 -14.609 1 52.03 448 GLN A C 1
ATOM 3437 O O . GLN A 1 448 ? -0.219 16.219 -14 1 52.03 448 GLN A O 1
ATOM 3442 N N . MET B 1 1 ? 13.734 -11.305 -31.812 1 75.81 1 MET B N 1
ATOM 3443 C CA . MET B 1 1 ? 15.141 -11.117 -32.156 1 75.81 1 MET B CA 1
ATOM 3444 C C . MET B 1 1 ? 16.031 -11.305 -30.922 1 75.81 1 MET B C 1
ATOM 3446 O O . MET B 1 1 ? 15.672 -10.891 -29.828 1 75.81 1 MET B O 1
ATOM 3450 N N . ALA B 1 2 ? 17.172 -11.969 -31.141 1 93.5 2 ALA B N 1
ATOM 3451 C CA . ALA B 1 2 ? 18.172 -12.156 -30.094 1 93.5 2 ALA B CA 1
ATOM 3452 C C . ALA B 1 2 ? 18.688 -10.812 -29.578 1 93.5 2 ALA B C 1
ATOM 3454 O O . ALA B 1 2 ? 18.875 -9.875 -30.359 1 93.5 2 ALA B O 1
ATOM 3455 N N . THR B 1 3 ? 18.781 -10.672 -28.297 1 97.88 3 THR B N 1
ATOM 3456 C CA . THR B 1 3 ? 19.062 -9.375 -27.688 1 97.88 3 THR B CA 1
ATOM 3457 C C . THR B 1 3 ? 20 -9.523 -26.516 1 97.88 3 THR B C 1
ATOM 3459 O O . THR B 1 3 ? 20 -10.555 -25.828 1 97.88 3 THR B O 1
ATOM 3462 N N . VAL B 1 4 ? 20.875 -8.547 -26.359 1 98.56 4 VAL B N 1
ATOM 3463 C CA . VAL B 1 4 ? 21.656 -8.445 -25.141 1 98.56 4 VAL B CA 1
ATOM 3464 C C . VAL B 1 4 ? 21.344 -7.117 -24.453 1 98.56 4 VAL B C 1
ATOM 3466 O O . VAL B 1 4 ? 21.391 -6.059 -25.078 1 98.56 4 VAL B O 1
ATOM 3469 N N . PHE B 1 5 ? 20.984 -7.219 -23.219 1 98.81 5 PHE B N 1
ATOM 3470 C CA . PHE B 1 5 ? 20.781 -6.051 -22.375 1 98.81 5 PHE B CA 1
ATOM 3471 C C . PHE B 1 5 ? 22.062 -5.711 -21.609 1 98.81 5 PHE B C 1
ATOM 3473 O O . PHE B 1 5 ? 22.641 -6.574 -20.953 1 98.81 5 PHE B O 1
ATOM 3480 N N . LEU B 1 6 ? 22.5 -4.488 -21.781 1 98.81 6 LEU B N 1
ATOM 3481 C CA . LEU B 1 6 ? 23.688 -4.004 -21.094 1 98.81 6 LEU B CA 1
ATOM 3482 C C . LEU B 1 6 ? 23.328 -3.008 -20 1 98.81 6 LEU B C 1
ATOM 3484 O O . LEU B 1 6 ? 22.75 -1.958 -20.281 1 98.81 6 LEU B O 1
ATOM 3488 N N . GLY B 1 7 ? 23.531 -3.322 -18.781 1 98.75 7 GLY B N 1
ATOM 3489 C CA . GLY B 1 7 ? 23.188 -2.504 -17.641 1 98.75 7 GLY B CA 1
ATOM 3490 C C . GLY B 1 7 ? 23 -3.311 -16.359 1 98.75 7 GLY B C 1
ATOM 3491 O O . GLY B 1 7 ? 23.547 -4.402 -16.234 1 98.75 7 GLY B O 1
ATOM 3492 N N . THR B 1 8 ? 22.281 -2.723 -15.406 1 98.88 8 THR B N 1
ATOM 3493 C CA . THR B 1 8 ? 22.109 -3.367 -14.109 1 98.88 8 THR B CA 1
ATOM 3494 C C . THR B 1 8 ? 21.125 -4.527 -14.211 1 98.88 8 THR B C 1
ATOM 3496 O O . THR B 1 8 ? 20.031 -4.371 -14.758 1 98.88 8 THR B O 1
ATOM 3499 N N . VAL B 1 9 ? 21.547 -5.695 -13.75 1 98.94 9 VAL B N 1
ATOM 3500 C CA . VAL B 1 9 ? 20.719 -6.898 -13.711 1 98.94 9 VAL B CA 1
ATOM 3501 C C . VAL B 1 9 ? 20.672 -7.438 -12.289 1 98.94 9 VAL B C 1
ATOM 3503 O O . VAL B 1 9 ? 21.688 -7.543 -11.609 1 98.94 9 VAL B O 1
ATOM 3506 N N . VAL B 1 10 ? 19.453 -7.73 -11.828 1 98.94 10 VAL B N 1
ATOM 3507 C CA . VAL B 1 10 ? 19.344 -8.273 -10.477 1 98.94 10 VAL B CA 1
ATOM 3508 C C . VAL B 1 10 ? 18.438 -9.5 -10.484 1 98.94 10 VAL B C 1
ATOM 3510 O O . VAL B 1 10 ? 17.531 -9.602 -11.305 1 98.94 10 VAL B O 1
ATOM 3513 N N . HIS B 1 11 ? 18.703 -10.492 -9.656 1 98.81 11 HIS B N 1
ATOM 3514 C CA . HIS B 1 11 ? 17.812 -11.617 -9.398 1 98.81 11 HIS B CA 1
ATOM 3515 C C . HIS B 1 11 ? 18.188 -12.336 -8.109 1 98.81 11 HIS B C 1
ATOM 3517 O O . HIS B 1 11 ? 19.141 -11.945 -7.434 1 98.81 11 HIS B O 1
ATOM 3523 N N . THR B 1 12 ? 17.375 -13.273 -7.727 1 98.81 12 THR B N 1
ATOM 3524 C CA . THR B 1 12 ? 17.656 -14.102 -6.555 1 98.81 12 THR B CA 1
ATOM 3525 C C . THR B 1 12 ? 17.969 -15.531 -6.969 1 98.81 12 THR B C 1
ATOM 3527 O O . THR B 1 12 ? 17.391 -16.062 -7.922 1 98.81 12 THR B O 1
ATOM 3530 N N . LYS B 1 13 ? 18.859 -16.172 -6.227 1 98.38 13 LYS B N 1
ATOM 3531 C CA . LYS B 1 13 ? 19.234 -17.562 -6.473 1 98.38 13 LYS B CA 1
ATOM 3532 C C . LYS B 1 13 ? 18.609 -18.484 -5.43 1 98.38 13 LYS B C 1
ATOM 3534 O O . LYS B 1 13 ? 18.469 -19.688 -5.66 1 98.38 13 LYS B O 1
ATOM 3539 N N . SER B 1 14 ? 18.312 -17.906 -4.289 1 98.06 14 SER B N 1
ATOM 3540 C CA . SER B 1 14 ? 17.594 -18.562 -3.189 1 98.06 14 SER B CA 1
ATOM 3541 C C . SER B 1 14 ? 16.969 -17.531 -2.252 1 98.06 14 SER B C 1
ATOM 3543 O O . SER B 1 14 ? 17.062 -16.328 -2.492 1 98.06 14 SER B O 1
ATOM 3545 N N . PHE B 1 15 ? 16.344 -18.031 -1.212 1 98.06 15 PHE B N 1
ATOM 3546 C CA . PHE B 1 15 ? 15.688 -17.172 -0.232 1 98.06 15 PHE B CA 1
ATOM 3547 C C . PHE B 1 15 ? 16.688 -16.219 0.405 1 98.06 15 PHE B C 1
ATOM 3549 O O . PHE B 1 15 ? 16.359 -15.078 0.736 1 98.06 15 PHE B O 1
ATOM 3556 N N . SER B 1 16 ? 17.953 -16.594 0.471 1 96.81 16 SER B N 1
ATOM 3557 C CA . SER B 1 16 ? 18.953 -15.812 1.182 1 96.81 16 SER B CA 1
ATOM 3558 C C . SER B 1 16 ? 20.062 -15.359 0.243 1 96.81 16 SER B C 1
ATOM 3560 O O . SER B 1 16 ? 21.094 -14.859 0.693 1 96.81 16 SER B O 1
ATOM 3562 N N . GLU B 1 17 ? 19.891 -15.555 -1.08 1 98.25 17 GLU B N 1
ATOM 3563 C CA . GLU B 1 17 ? 20.953 -15.211 -2.012 1 98.25 17 GLU B CA 1
ATOM 3564 C C . GLU B 1 17 ? 20.453 -14.273 -3.111 1 98.25 17 GLU B C 1
ATOM 3566 O O . GLU B 1 17 ? 19.766 -14.711 -4.039 1 98.25 17 GLU B O 1
ATOM 3571 N N . PHE B 1 18 ? 20.859 -13.07 -2.969 1 98.38 18 PHE B N 1
ATOM 3572 C CA . PHE B 1 18 ? 20.609 -12.016 -3.949 1 98.38 18 PHE B CA 1
ATOM 3573 C C . PHE B 1 18 ? 21.859 -11.766 -4.793 1 98.38 18 PHE B C 1
ATOM 3575 O O . PHE B 1 18 ? 22.969 -11.719 -4.27 1 98.38 18 PHE B O 1
ATOM 3582 N N . GLU B 1 19 ? 21.672 -11.711 -6.117 1 98.56 19 GLU B N 1
ATOM 3583 C CA . GLU B 1 19 ? 22.766 -11.438 -7.027 1 98.56 19 GLU B CA 1
ATOM 3584 C C . GLU B 1 19 ? 22.469 -10.242 -7.922 1 98.56 19 GLU B C 1
ATOM 3586 O O . GLU B 1 19 ? 21.344 -10.086 -8.406 1 98.56 19 GLU B O 1
ATOM 3591 N N . SER B 1 20 ? 23.484 -9.422 -8.109 1 98.62 20 SER B N 1
ATOM 3592 C CA . SER B 1 20 ? 23.328 -8.258 -8.984 1 98.62 20 SER B CA 1
ATOM 3593 C C . SER B 1 20 ? 24.594 -8.031 -9.812 1 98.62 20 SER B C 1
ATOM 3595 O O . SER B 1 20 ? 25.688 -8.406 -9.398 1 98.62 20 SER B O 1
ATOM 3597 N N . PHE B 1 21 ? 24.469 -7.539 -10.984 1 98.5 21 PHE B N 1
ATOM 3598 C CA . PHE B 1 21 ? 25.531 -7.125 -11.883 1 98.5 21 PHE B CA 1
ATOM 3599 C C . PHE B 1 21 ? 25.391 -5.66 -12.273 1 98.5 21 PHE B C 1
ATOM 3601 O O . PHE B 1 21 ? 24.547 -5.316 -13.117 1 98.5 21 PHE B O 1
ATOM 3608 N N . GLU B 1 22 ? 26.141 -4.84 -11.641 1 98 22 GLU B N 1
ATOM 3609 C CA . GLU B 1 22 ? 26.172 -3.434 -12.031 1 98 22 GLU B CA 1
ATOM 3610 C C . GLU B 1 22 ? 26.984 -3.234 -13.305 1 98 22 GLU B C 1
ATOM 3612 O O . GLU B 1 22 ? 28.172 -3.605 -13.352 1 98 22 GLU B O 1
ATOM 3617 N N . GLY B 1 23 ? 26.375 -2.658 -14.289 1 97.62 23 GLY B N 1
ATOM 3618 C CA . GLY B 1 23 ? 27.062 -2.582 -15.57 1 97.62 23 GLY B CA 1
ATOM 3619 C C . GLY B 1 23 ? 27.281 -3.938 -16.219 1 97.62 23 GLY B C 1
ATOM 3620 O O . GLY B 1 23 ? 28.312 -4.176 -16.844 1 97.62 23 GLY B O 1
ATOM 3621 N N . GLY B 1 24 ? 26.422 -4.852 -15.953 1 98.62 24 GLY B N 1
ATOM 3622 C CA . GLY B 1 24 ? 26.516 -6.199 -16.484 1 98.62 24 GLY B CA 1
ATOM 3623 C C . GLY B 1 24 ? 25.719 -6.391 -17.766 1 98.62 24 GLY B C 1
ATOM 3624 O O . GLY B 1 24 ? 25.578 -5.457 -18.562 1 98.62 24 GLY B O 1
ATOM 3625 N N . PHE B 1 25 ? 25.391 -7.719 -17.984 1 98.69 25 PHE B N 1
ATOM 3626 C CA . PHE B 1 25 ? 24.672 -8.008 -19.203 1 98.69 25 PHE B CA 1
ATOM 3627 C C . PHE B 1 25 ? 23.766 -9.227 -19.031 1 98.69 25 PHE B C 1
ATOM 3629 O O . PHE B 1 25 ? 23.969 -10.031 -18.125 1 98.69 25 PHE B O 1
ATOM 3636 N N . LEU B 1 26 ? 22.719 -9.305 -19.812 1 98.88 26 LEU B N 1
ATOM 3637 C CA . LEU B 1 26 ? 21.859 -10.469 -19.984 1 98.88 26 LEU B CA 1
ATOM 3638 C C . LEU B 1 26 ? 21.531 -10.695 -21.453 1 98.88 26 LEU B C 1
ATOM 3640 O O . LEU B 1 26 ? 20.984 -9.812 -22.109 1 98.88 26 LEU B O 1
ATOM 3644 N N . ALA B 1 27 ? 21.891 -11.875 -21.984 1 98.75 27 ALA B N 1
ATOM 3645 C CA . ALA B 1 27 ? 21.703 -12.203 -23.391 1 98.75 27 ALA B CA 1
ATOM 3646 C C . ALA B 1 27 ? 20.609 -13.234 -23.578 1 98.75 27 ALA B C 1
ATOM 3648 O O . ALA B 1 27 ? 20.547 -14.227 -22.844 1 98.75 27 ALA B O 1
ATOM 3649 N N . VAL B 1 28 ? 19.766 -12.984 -24.516 1 98.62 28 VAL B N 1
ATOM 3650 C CA . VAL B 1 28 ? 18.609 -13.828 -24.828 1 98.62 28 VAL B CA 1
ATOM 3651 C C . VAL B 1 28 ? 18.656 -14.227 -26.297 1 98.62 28 VAL B C 1
ATOM 3653 O O . VAL B 1 28 ? 18.922 -13.391 -27.156 1 98.62 28 VAL B O 1
ATOM 3656 N N . ASP B 1 29 ? 18.422 -15.453 -26.656 1 97.5 29 ASP B N 1
ATOM 3657 C CA . ASP B 1 29 ? 18.453 -15.883 -28.047 1 97.5 29 ASP B CA 1
ATOM 3658 C C . ASP B 1 29 ? 17.078 -15.719 -28.703 1 97.5 29 ASP B C 1
ATOM 3660 O O . ASP B 1 29 ? 16.156 -15.148 -28.094 1 97.5 29 ASP B O 1
ATOM 3664 N N . ASP B 1 30 ? 16.891 -16.219 -29.875 1 95.69 30 ASP B N 1
ATOM 3665 C CA . ASP B 1 30 ? 15.68 -16 -30.656 1 95.69 30 ASP B CA 1
ATOM 3666 C C . ASP B 1 30 ? 14.523 -16.859 -30.125 1 95.69 30 ASP B C 1
ATOM 3668 O O . ASP B 1 30 ? 13.359 -16.578 -30.406 1 95.69 30 ASP B O 1
ATOM 3672 N N . ALA B 1 31 ? 14.906 -17.844 -29.375 1 96.44 31 ALA B N 1
ATOM 3673 C CA . ALA B 1 31 ? 13.883 -18.719 -28.828 1 96.44 31 ALA B CA 1
ATOM 3674 C C . ALA B 1 31 ? 13.398 -18.203 -27.469 1 96.44 31 ALA B C 1
ATOM 3676 O O . ALA B 1 31 ? 12.508 -18.812 -26.859 1 96.44 31 ALA B O 1
ATOM 3677 N N . GLY B 1 32 ? 14 -17.125 -26.984 1 97.75 32 GLY B N 1
ATOM 3678 C CA . GLY B 1 32 ? 13.586 -16.531 -25.734 1 97.75 32 GLY B CA 1
ATOM 3679 C C . GLY B 1 32 ? 14.266 -17.156 -24.516 1 97.75 32 GLY B C 1
ATOM 3680 O O . GLY B 1 32 ? 13.766 -17.047 -23.406 1 97.75 32 GLY B O 1
ATOM 3681 N N . LYS B 1 33 ? 15.383 -17.781 -24.781 1 98.25 33 LYS B N 1
ATOM 3682 C CA . LYS B 1 33 ? 16.141 -18.438 -23.719 1 98.25 33 LYS B CA 1
ATOM 3683 C C . LYS B 1 33 ? 17.328 -17.578 -23.281 1 98.25 33 LYS B C 1
ATOM 3685 O O . LYS B 1 33 ? 17.984 -16.953 -24.109 1 98.25 33 LYS B O 1
ATOM 3690 N N . ILE B 1 34 ? 17.562 -17.594 -22.031 1 98.69 34 ILE B N 1
ATOM 3691 C CA . ILE B 1 34 ? 18.734 -16.891 -21.5 1 98.69 34 ILE B CA 1
ATOM 3692 C C . ILE B 1 34 ? 20 -17.656 -21.875 1 98.69 34 ILE B C 1
ATOM 3694 O O . ILE B 1 34 ? 20.172 -18.828 -21.484 1 98.69 34 ILE B O 1
ATOM 3698 N N . ILE B 1 35 ? 20.938 -17 -22.578 1 98.31 35 ILE B N 1
ATOM 3699 C CA . ILE B 1 35 ? 22.125 -17.703 -23.047 1 98.31 35 ILE B CA 1
ATOM 3700 C C . ILE B 1 35 ? 23.375 -17.125 -22.406 1 98.31 35 ILE B C 1
ATOM 3702 O O . ILE B 1 35 ? 24.469 -17.688 -22.531 1 98.31 35 ILE B O 1
ATOM 3706 N N . GLY B 1 36 ? 23.203 -16.031 -21.672 1 98.19 36 GLY B N 1
ATOM 3707 C CA . GLY B 1 36 ? 24.312 -15.422 -20.969 1 98.19 36 GLY B CA 1
ATOM 3708 C C . GLY B 1 36 ? 23.875 -14.375 -19.969 1 98.19 36 GLY B C 1
ATOM 3709 O O . GLY B 1 36 ? 22.938 -13.609 -20.219 1 98.19 36 GLY B O 1
ATOM 3710 N N . VAL B 1 37 ? 24.516 -14.352 -18.844 1 98.5 37 VAL B N 1
ATOM 3711 C CA . VAL B 1 37 ? 24.297 -13.344 -17.812 1 98.5 37 VAL B CA 1
ATOM 3712 C C . VAL B 1 37 ? 25.578 -13.188 -16.984 1 98.5 37 VAL B C 1
ATOM 3714 O O . VAL B 1 37 ? 26.25 -14.164 -16.688 1 98.5 37 VAL B O 1
ATOM 3717 N N . GLY B 1 38 ? 25.953 -11.922 -16.719 1 98.25 38 GLY B N 1
ATOM 3718 C CA . GLY B 1 38 ? 27.141 -11.734 -15.922 1 98.25 38 GLY B CA 1
ATOM 3719 C C . GLY B 1 38 ? 27.641 -10.297 -15.914 1 98.25 38 GLY B C 1
ATOM 3720 O O . GLY B 1 38 ? 26.906 -9.383 -16.297 1 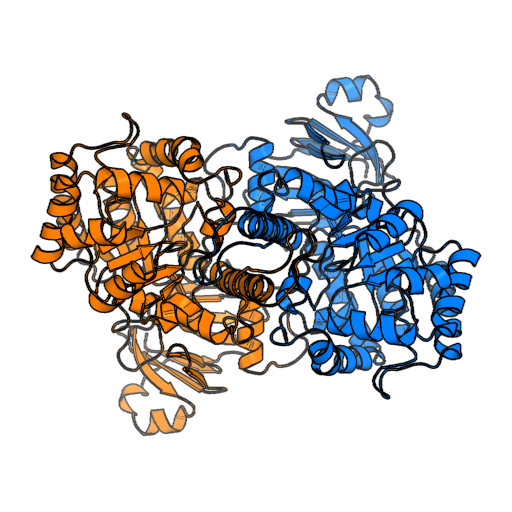98.25 38 GLY B O 1
ATOM 3721 N N . GLN B 1 39 ? 28.844 -10.156 -15.398 1 98.19 39 GLN B N 1
ATOM 3722 C CA . GLN B 1 39 ? 29.438 -8.836 -15.18 1 98.19 39 GLN B CA 1
ATOM 3723 C C . GLN B 1 39 ? 30.125 -8.328 -16.438 1 98.19 39 GLN B C 1
ATOM 3725 O O . GLN B 1 39 ? 30.047 -7.141 -16.766 1 98.19 39 GLN B O 1
ATOM 3730 N N . ASP B 1 40 ? 30.75 -9.211 -17.25 1 98.12 40 ASP B N 1
ATOM 3731 C CA . ASP B 1 40 ? 31.625 -8.805 -18.328 1 98.12 40 ASP B CA 1
ATOM 3732 C C . ASP B 1 40 ? 31.109 -9.312 -19.672 1 98.12 40 ASP B C 1
ATOM 3734 O O . ASP B 1 40 ? 31.484 -10.406 -20.125 1 98.12 40 ASP B O 1
ATOM 3738 N N . TYR B 1 41 ? 30.469 -8.477 -20.328 1 97.75 41 TYR B N 1
ATOM 3739 C CA . TYR B 1 41 ? 29.906 -8.852 -21.625 1 97.75 41 TYR B CA 1
ATOM 3740 C C . TYR B 1 41 ? 31 -9.141 -22.641 1 97.75 41 TYR B C 1
ATOM 3742 O O . TYR B 1 41 ? 30.891 -10.07 -23.438 1 97.75 41 TYR B O 1
ATOM 3750 N N . HIS B 1 42 ? 32.062 -8.359 -22.641 1 96.88 42 HIS B N 1
ATOM 3751 C CA . HIS B 1 42 ? 33.156 -8.531 -23.609 1 96.88 42 HIS B CA 1
ATOM 3752 C C . HIS B 1 42 ? 33.812 -9.906 -23.484 1 96.88 42 HIS B C 1
ATOM 3754 O O . HIS B 1 42 ? 34.062 -10.562 -24.484 1 96.88 42 HIS B O 1
ATOM 3760 N N . ALA B 1 43 ? 34.031 -10.211 -22.25 1 97.81 43 ALA B N 1
ATOM 3761 C CA . ALA B 1 43 ? 34.625 -11.531 -22.016 1 97.81 43 ALA B CA 1
ATOM 3762 C C . ALA B 1 43 ? 33.656 -12.641 -22.469 1 97.81 43 ALA B C 1
ATOM 3764 O O . ALA B 1 43 ? 34.094 -13.625 -23.062 1 97.81 43 ALA B O 1
ATOM 3765 N N . TRP B 1 44 ? 32.438 -12.477 -22.141 1 97.62 44 TRP B N 1
ATOM 3766 C CA . TRP B 1 44 ? 31.453 -13.469 -22.531 1 97.62 44 TRP B CA 1
ATOM 3767 C C . TRP B 1 44 ? 31.344 -13.57 -24.047 1 97.62 44 TRP B C 1
ATOM 3769 O O . TRP B 1 44 ? 31.312 -14.672 -24.609 1 97.62 44 TRP B O 1
ATOM 3779 N N . ALA B 1 45 ? 31.297 -12.469 -24.75 1 97 45 ALA B N 1
ATOM 3780 C CA . ALA B 1 45 ? 31.172 -12.422 -26.203 1 97 45 ALA B CA 1
ATOM 3781 C C . ALA B 1 45 ? 32.375 -13.07 -26.875 1 97 45 ALA B C 1
ATOM 3783 O O . ALA B 1 45 ? 32.219 -13.734 -27.906 1 97 45 ALA B O 1
ATOM 3784 N N . SER B 1 46 ? 33.5 -12.805 -26.312 1 97.12 46 SER B N 1
ATOM 3785 C CA . SER B 1 46 ? 34.719 -13.391 -26.859 1 97.12 46 SER B CA 1
ATOM 3786 C C . SER B 1 46 ? 34.719 -14.914 -26.734 1 97.12 46 SER B C 1
ATOM 3788 O O . SER B 1 46 ? 35.188 -15.617 -27.625 1 97.12 46 SER B O 1
ATOM 3790 N N . SER B 1 47 ? 34.188 -15.336 -25.688 1 96.81 47 SER B N 1
ATOM 3791 C CA . SER B 1 47 ? 34.156 -16.766 -25.406 1 96.81 47 SER B CA 1
ATOM 3792 C C . SER B 1 47 ? 33 -17.453 -26.125 1 96.81 47 SER B C 1
ATOM 3794 O O . SER B 1 47 ? 32.969 -18.672 -26.25 1 96.81 47 SER B O 1
ATOM 3796 N N . ASN B 1 48 ? 32.031 -16.688 -26.5 1 95.44 48 ASN B N 1
ATOM 3797 C CA . ASN B 1 48 ? 30.844 -17.203 -27.188 1 95.44 48 ASN B CA 1
ATOM 3798 C C . ASN B 1 48 ? 30.578 -16.438 -28.484 1 95.44 48 ASN B C 1
ATOM 3800 O O . ASN B 1 48 ? 29.484 -15.898 -28.672 1 95.44 48 ASN B O 1
ATOM 3804 N N . PRO B 1 49 ? 31.438 -16.484 -29.391 1 93.75 49 PRO B N 1
ATOM 3805 C CA . PRO B 1 49 ? 31.328 -15.633 -30.578 1 93.75 49 PRO B CA 1
ATOM 3806 C C . PRO B 1 49 ? 30.109 -15.969 -31.438 1 93.75 49 PRO B C 1
ATOM 3808 O O . PRO B 1 49 ? 29.5 -15.078 -32.031 1 93.75 49 PRO B O 1
ATOM 3811 N N . ALA B 1 50 ? 29.766 -17.156 -31.547 1 92.19 50 ALA B N 1
ATOM 3812 C CA . ALA B 1 50 ? 28.625 -17.562 -32.344 1 92.19 50 ALA B CA 1
ATOM 3813 C C . ALA B 1 50 ? 27.328 -17 -31.781 1 92.19 50 ALA B C 1
ATOM 3815 O O . ALA B 1 50 ? 26.438 -16.578 -32.531 1 92.19 50 ALA B O 1
ATOM 3816 N N . HIS B 1 51 ? 27.234 -16.953 -30.469 1 90.94 51 HIS B N 1
ATOM 3817 C CA . HIS B 1 51 ? 26.047 -16.422 -29.812 1 90.94 51 HIS B CA 1
ATOM 3818 C C . HIS B 1 51 ? 26.047 -14.891 -29.828 1 90.94 51 HIS B C 1
ATOM 3820 O O . HIS B 1 51 ? 24.984 -14.273 -29.953 1 90.94 51 HIS B O 1
ATOM 3826 N N . ALA B 1 52 ? 27.188 -14.453 -29.781 1 91.25 52 ALA B N 1
ATOM 3827 C CA . ALA B 1 52 ? 27.312 -13 -29.672 1 91.25 52 ALA B CA 1
ATOM 3828 C C . ALA B 1 52 ? 27.031 -12.328 -31.016 1 91.25 52 ALA B C 1
ATOM 3830 O O . ALA B 1 52 ? 26.516 -11.203 -31.047 1 91.25 52 ALA B O 1
ATOM 3831 N N . LYS B 1 53 ? 27.359 -13.234 -31.984 1 86.56 53 LYS B N 1
ATOM 3832 C CA . LYS B 1 53 ? 27.188 -12.711 -33.344 1 86.56 53 LYS B CA 1
ATOM 3833 C C . LYS B 1 53 ? 25.703 -12.531 -33.688 1 86.56 53 LYS B C 1
ATOM 3835 O O . LYS B 1 53 ? 24.906 -13.445 -33.469 1 86.56 53 LYS B O 1
ATOM 3840 N N . GLY B 1 54 ? 25.125 -11.32 -33.656 1 87.69 54 GLY B N 1
ATOM 3841 C CA . GLY B 1 54 ? 23.766 -11.078 -34.094 1 87.69 54 GLY B CA 1
ATOM 3842 C C . GLY B 1 54 ? 22.891 -10.492 -33 1 87.69 54 GLY B C 1
ATOM 3843 O O . GLY B 1 54 ? 21.719 -10.172 -33.25 1 87.69 54 GLY B O 1
ATOM 3844 N N . LEU B 1 55 ? 23.469 -10.422 -31.859 1 94.56 55 LEU B N 1
ATOM 3845 C CA . LEU B 1 55 ? 22.672 -9.875 -30.75 1 94.56 55 LEU B CA 1
ATOM 3846 C C . LEU B 1 55 ? 22.438 -8.375 -30.953 1 94.56 55 LEU B C 1
ATOM 3848 O O . LEU B 1 55 ? 23.375 -7.637 -31.266 1 94.56 55 LEU B O 1
ATOM 3852 N N . THR B 1 56 ? 21.219 -8.031 -30.875 1 96.44 56 THR B N 1
ATOM 3853 C CA . THR B 1 56 ? 20.906 -6.609 -30.781 1 96.44 56 THR B CA 1
ATOM 3854 C C . THR B 1 56 ? 21.203 -6.074 -29.375 1 96.44 56 THR B C 1
ATOM 3856 O O . THR B 1 56 ? 20.75 -6.645 -28.391 1 96.44 56 THR B O 1
ATOM 3859 N N . GLU B 1 57 ? 21.906 -4.969 -29.297 1 97.5 57 GLU B N 1
ATOM 3860 C CA . GLU B 1 57 ? 22.297 -4.418 -28.016 1 97.5 57 GLU B CA 1
ATOM 3861 C C . GLU B 1 57 ? 21.266 -3.418 -27.5 1 97.5 57 GLU B C 1
ATOM 3863 O O . GLU B 1 57 ? 20.812 -2.549 -28.25 1 97.5 57 GLU B O 1
ATOM 3868 N N . VAL B 1 58 ? 20.812 -3.582 -26.312 1 97.94 58 VAL B N 1
ATOM 3869 C CA . VAL B 1 58 ? 19.969 -2.631 -25.594 1 97.94 58 VAL B CA 1
ATOM 3870 C C . VAL B 1 58 ? 20.703 -2.096 -24.375 1 97.94 58 VAL B C 1
ATOM 3872 O O . VAL B 1 58 ? 21.094 -2.865 -23.484 1 97.94 58 VAL B O 1
ATOM 3875 N N . HIS B 1 59 ? 20.922 -0.799 -24.281 1 98.5 59 HIS B N 1
ATOM 3876 C CA . HIS B 1 59 ? 21.641 -0.169 -23.172 1 98.5 59 HIS B CA 1
ATOM 3877 C C . HIS B 1 59 ? 20.672 0.413 -22.156 1 98.5 59 HIS B C 1
ATOM 3879 O O . HIS B 1 59 ? 19.844 1.267 -22.484 1 98.5 59 HIS B O 1
ATOM 3885 N N . LEU B 1 60 ? 20.797 -0.024 -20.953 1 98.5 60 LEU B N 1
ATOM 3886 C CA . LEU B 1 60 ? 19.984 0.498 -19.859 1 98.5 60 LEU B CA 1
ATOM 3887 C C . LEU B 1 60 ? 20.578 1.785 -19.297 1 98.5 60 LEU B C 1
ATOM 3889 O O . LEU B 1 60 ? 21.797 1.939 -19.25 1 98.5 60 LEU B O 1
ATOM 3893 N N . SER B 1 61 ? 19.75 2.691 -18.844 1 97.94 61 SER B N 1
ATOM 3894 C CA . SER B 1 61 ? 20.219 3.904 -18.172 1 97.94 61 SER B CA 1
ATOM 3895 C C . SER B 1 61 ? 20.625 3.623 -16.734 1 97.94 61 SER B C 1
ATOM 3897 O O . SER B 1 61 ? 20.406 2.521 -16.234 1 97.94 61 SER B O 1
ATOM 3899 N N . ASP B 1 62 ? 21.125 4.652 -16.062 1 97.56 62 ASP B N 1
ATOM 3900 C CA . ASP B 1 62 ? 21.578 4.531 -14.688 1 97.56 62 ASP B CA 1
ATOM 3901 C C . ASP B 1 62 ? 20.422 4.32 -13.727 1 97.56 62 ASP B C 1
ATOM 3903 O O . ASP B 1 62 ? 20.609 3.926 -12.578 1 97.56 62 ASP B O 1
ATOM 3907 N N . TYR B 1 63 ? 19.219 4.574 -14.188 1 98.31 63 TYR B N 1
ATOM 3908 C CA . TYR B 1 63 ? 18.047 4.48 -13.312 1 98.31 63 TYR B CA 1
ATOM 3909 C C . TYR B 1 63 ? 17.219 3.244 -13.648 1 98.31 63 TYR B C 1
ATOM 3911 O O . TYR B 1 63 ? 16.109 3.07 -13.125 1 98.31 63 TYR B O 1
ATOM 3919 N N . GLN B 1 64 ? 17.781 2.424 -14.562 1 98.38 64 GLN B N 1
ATOM 3920 C CA . GLN B 1 64 ? 17.047 1.233 -15.008 1 98.38 64 GLN B CA 1
ATOM 3921 C C . GLN B 1 64 ? 17.75 -0.039 -14.539 1 98.38 64 GLN B C 1
ATOM 3923 O O . GLN B 1 64 ? 18.969 -0.05 -14.359 1 98.38 64 GLN B O 1
ATOM 3928 N N . PHE B 1 65 ? 16.969 -1.078 -14.352 1 98.88 65 PHE B N 1
ATOM 3929 C CA . PHE B 1 65 ? 17.531 -2.404 -14.133 1 98.88 65 PHE B CA 1
ATOM 3930 C C . PHE B 1 65 ? 16.578 -3.488 -14.625 1 98.88 65 PHE B C 1
ATOM 3932 O O . PHE B 1 65 ? 15.375 -3.246 -14.773 1 98.88 65 PHE B O 1
ATOM 3939 N N . LEU B 1 66 ? 17.188 -4.648 -14.891 1 98.81 66 LEU B N 1
ATOM 3940 C CA . LEU B 1 66 ? 16.438 -5.836 -15.281 1 98.81 66 LEU B CA 1
ATOM 3941 C C . LEU B 1 66 ? 16.234 -6.773 -14.094 1 98.81 66 LEU B C 1
ATOM 3943 O O . LEU B 1 66 ? 17.156 -6.996 -13.312 1 98.81 66 LEU B O 1
ATOM 3947 N N . MET B 1 67 ? 15.031 -7.285 -13.984 1 98.94 67 MET B N 1
ATOM 3948 C CA . MET B 1 67 ? 14.742 -8.297 -12.969 1 98.94 67 MET B CA 1
ATOM 3949 C C . MET B 1 67 ? 13.766 -9.336 -13.508 1 98.94 67 MET B C 1
ATOM 3951 O O . MET B 1 67 ? 13.094 -9.109 -14.516 1 98.94 67 MET B O 1
ATOM 3955 N N . PRO B 1 68 ? 13.695 -10.484 -12.891 1 98.94 68 PRO B N 1
ATOM 3956 C CA . PRO B 1 68 ? 12.703 -11.469 -13.336 1 98.94 68 PRO B CA 1
ATOM 3957 C C . PRO B 1 68 ? 11.273 -10.961 -13.219 1 98.94 68 PRO B C 1
ATOM 3959 O O . PRO B 1 68 ? 10.977 -10.117 -12.367 1 98.94 68 PRO B O 1
ATOM 3962 N N . GLY B 1 69 ? 10.406 -11.469 -14.109 1 98.94 69 GLY B N 1
ATOM 3963 C CA . GLY B 1 69 ? 8.992 -11.141 -14.016 1 98.94 69 GLY B CA 1
ATOM 3964 C C . GLY B 1 69 ? 8.352 -11.609 -12.727 1 98.94 69 GLY B C 1
ATOM 3965 O O . GLY B 1 69 ? 8.797 -12.594 -12.133 1 98.94 69 GLY B O 1
ATOM 3966 N N . PHE B 1 70 ? 7.297 -10.945 -12.32 1 98.94 70 PHE B N 1
ATOM 3967 C CA . PHE B 1 70 ? 6.59 -11.312 -11.102 1 98.94 70 PHE B CA 1
ATOM 3968 C C . PHE B 1 70 ? 5.766 -12.578 -11.312 1 98.94 70 PHE B C 1
ATOM 3970 O O . PHE B 1 70 ? 5.312 -12.852 -12.43 1 98.94 70 PHE B O 1
ATOM 3977 N N . VAL B 1 71 ? 5.602 -13.32 -10.242 1 99 71 VAL B N 1
ATOM 3978 C CA . VAL B 1 71 ? 4.762 -14.516 -10.227 1 99 71 VAL B CA 1
ATOM 3979 C C . VAL B 1 71 ? 3.611 -14.328 -9.242 1 99 71 VAL B C 1
ATOM 3981 O O . VAL B 1 71 ? 3.834 -14.023 -8.062 1 99 71 VAL B O 1
ATOM 3984 N N . ASP B 1 72 ? 2.42 -14.445 -9.734 1 98.94 72 ASP B N 1
ATOM 3985 C CA . ASP B 1 72 ? 1.231 -14.438 -8.891 1 98.94 72 ASP B CA 1
ATOM 3986 C C . ASP B 1 72 ? 0.719 -15.852 -8.641 1 98.94 72 ASP B C 1
ATOM 3988 O O . ASP B 1 72 ? 0.035 -16.422 -9.492 1 98.94 72 ASP B O 1
ATOM 3992 N N . CYS B 1 73 ? 0.926 -16.328 -7.422 1 98.94 73 CYS B N 1
ATOM 3993 C CA . CYS B 1 73 ? 0.673 -17.734 -7.133 1 98.94 73 CYS B CA 1
ATOM 3994 C C . CYS B 1 73 ? -0.803 -17.969 -6.84 1 98.94 73 CYS B C 1
ATOM 3996 O O . CYS B 1 73 ? -1.242 -19.125 -6.742 1 98.94 73 CYS B O 1
ATOM 3998 N N . HIS B 1 74 ? -1.578 -16.906 -6.707 1 98.94 74 HIS B N 1
ATOM 3999 C CA . HIS B 1 74 ? -2.99 -17.062 -6.375 1 98.94 74 HIS B CA 1
ATOM 4000 C C . HIS B 1 74 ? -3.779 -15.812 -6.734 1 98.94 74 HIS B C 1
ATOM 4002 O O . HIS B 1 74 ? -3.656 -14.781 -6.062 1 98.94 74 HIS B O 1
ATOM 4008 N N . ILE B 1 75 ? -4.648 -15.922 -7.758 1 98.94 75 ILE B N 1
ATOM 4009 C CA . ILE B 1 75 ? -5.484 -14.805 -8.164 1 98.94 75 ILE B CA 1
ATOM 4010 C C . ILE B 1 75 ? -6.82 -15.32 -8.703 1 98.94 75 ILE B C 1
ATOM 4012 O O . ILE B 1 75 ? -6.859 -16.328 -9.414 1 98.94 75 ILE B O 1
ATOM 4016 N N . HIS B 1 76 ? -7.938 -14.711 -8.305 1 98.88 76 HIS B N 1
ATOM 4017 C CA . HIS B 1 76 ? -9.25 -15.008 -8.852 1 98.88 76 HIS B CA 1
ATOM 4018 C C . HIS B 1 76 ? -9.578 -14.109 -10.031 1 98.88 76 HIS B C 1
ATOM 4020 O O . HIS B 1 76 ? -10.047 -12.977 -9.852 1 98.88 76 HIS B O 1
ATOM 4026 N N . ALA B 1 77 ? -9.508 -14.641 -11.219 1 98.88 77 ALA B N 1
ATOM 4027 C CA . ALA B 1 77 ? -9.664 -13.844 -12.43 1 98.88 77 ALA B CA 1
ATOM 4028 C C . ALA B 1 77 ? -11.047 -13.203 -12.492 1 98.88 77 ALA B C 1
ATOM 4030 O O . ALA B 1 77 ? -11.164 -12.008 -12.773 1 98.88 77 ALA B O 1
ATOM 4031 N N . PRO B 1 78 ? -12.133 -13.969 -12.172 1 98.75 78 PRO B N 1
ATOM 4032 C CA . PRO B 1 78 ? -13.461 -13.367 -12.312 1 98.75 78 PRO B CA 1
ATOM 4033 C C . PRO B 1 78 ? -13.68 -12.195 -11.352 1 98.75 78 PRO B C 1
ATOM 4035 O O . PRO B 1 78 ? -14.422 -11.266 -11.672 1 98.75 78 PRO B O 1
ATOM 4038 N N . GLN B 1 79 ? -13 -12.258 -10.281 1 98.25 79 GLN B N 1
ATOM 4039 C CA . GLN B 1 79 ? -13.281 -11.305 -9.219 1 98.25 79 GLN B CA 1
ATOM 4040 C C . GLN B 1 79 ? -12.617 -9.961 -9.492 1 98.25 79 GLN B C 1
ATOM 4042 O O . GLN B 1 79 ? -12.883 -8.977 -8.805 1 98.25 79 GLN B O 1
ATOM 4047 N N . PHE B 1 80 ? -11.82 -9.867 -10.555 1 98.25 80 PHE B N 1
ATOM 4048 C CA . PHE B 1 80 ? -11.273 -8.594 -11.008 1 98.25 80 PHE B CA 1
ATOM 4049 C C . PHE B 1 80 ? -12.391 -7.574 -11.219 1 98.25 80 PHE B C 1
ATOM 4051 O O . PHE B 1 80 ? -12.188 -6.375 -11.008 1 98.25 80 PHE B O 1
ATOM 4058 N N . ALA B 1 81 ? -13.547 -8.016 -11.516 1 97.5 81 ALA B N 1
ATOM 4059 C CA . ALA B 1 81 ? -14.703 -7.16 -11.773 1 97.5 81 ALA B CA 1
ATOM 4060 C C . ALA B 1 81 ? -15.125 -6.414 -10.516 1 97.5 81 ALA B C 1
ATOM 4062 O O . ALA B 1 81 ? -15.828 -5.402 -10.594 1 97.5 81 ALA B O 1
ATOM 4063 N N . GLN B 1 82 ? -14.68 -6.859 -9.391 1 95.69 82 GLN B N 1
ATOM 4064 C CA . GLN B 1 82 ? -15.086 -6.281 -8.117 1 95.69 82 GLN B CA 1
ATOM 4065 C C . GLN B 1 82 ? -13.883 -5.734 -7.352 1 95.69 82 GLN B C 1
ATOM 4067 O O . GLN B 1 82 ? -13.977 -5.461 -6.152 1 95.69 82 GLN B O 1
ATOM 4072 N N . LEU B 1 83 ? -12.805 -5.527 -8.008 1 96.75 83 LEU B N 1
ATOM 4073 C CA . LEU B 1 83 ? -11.57 -5.074 -7.371 1 96.75 83 LEU B CA 1
ATOM 4074 C C . LEU B 1 83 ? -11.805 -3.789 -6.582 1 96.75 83 LEU B C 1
ATOM 4076 O O . LEU B 1 83 ? -12.344 -2.816 -7.117 1 96.75 83 LEU B O 1
ATOM 4080 N N . GLY B 1 84 ? -11.461 -3.816 -5.289 1 95.31 84 GLY B N 1
ATOM 4081 C CA . GLY B 1 84 ? -11.531 -2.631 -4.449 1 95.31 84 GLY B CA 1
ATOM 4082 C C . GLY B 1 84 ? -12.891 -2.438 -3.801 1 95.31 84 GLY B C 1
ATOM 4083 O O . GLY B 1 84 ? -13.109 -1.453 -3.092 1 95.31 84 GLY B O 1
ATOM 4084 N N . LEU B 1 85 ? -13.828 -3.387 -3.953 1 94.06 85 LEU B N 1
ATOM 4085 C CA . LEU B 1 85 ? -15.188 -3.238 -3.432 1 94.06 85 LEU B CA 1
ATOM 4086 C C . LEU B 1 85 ? -15.5 -4.336 -2.424 1 94.06 85 LEU B C 1
ATOM 4088 O O . LEU B 1 85 ? -14.961 -5.441 -2.51 1 94.06 85 LEU B O 1
ATOM 4092 N N . GLY B 1 86 ? -16.281 -4.004 -1.477 1 90.25 86 GLY B N 1
ATOM 4093 C CA . GLY B 1 86 ? -16.828 -4.98 -0.551 1 90.25 86 GLY B CA 1
ATOM 4094 C C . GLY B 1 86 ? -15.805 -5.512 0.432 1 90.25 86 GLY B C 1
ATOM 4095 O O . GLY B 1 86 ? -15.844 -6.688 0.801 1 90.25 86 GLY B O 1
ATOM 4096 N N . LEU B 1 87 ? -14.883 -4.762 0.842 1 90.31 87 LEU B N 1
ATOM 4097 C CA . LEU B 1 87 ? -13.781 -5.258 1.663 1 90.31 87 LEU B CA 1
ATOM 4098 C C . LEU B 1 87 ? -14.039 -4.973 3.139 1 90.31 87 LEU B C 1
ATOM 4100 O O . LEU B 1 87 ? -13.117 -5.039 3.955 1 90.31 87 LEU B O 1
ATOM 4104 N N . ASP B 1 88 ? -15.281 -4.754 3.52 1 82.44 88 ASP B N 1
ATOM 4105 C CA . ASP B 1 88 ? -15.664 -4.375 4.879 1 82.44 88 ASP B CA 1
ATOM 4106 C C . ASP B 1 88 ? -16.234 -5.57 5.641 1 82.44 88 ASP B C 1
ATOM 4108 O O . ASP B 1 88 ? -16.781 -5.41 6.73 1 82.44 88 ASP B O 1
ATOM 4112 N N . MET B 1 89 ? -16.125 -6.793 5.02 1 87.31 89 MET B N 1
ATOM 4113 C CA . MET B 1 89 ? -16.719 -7.953 5.684 1 87.31 89 MET B CA 1
ATOM 4114 C C . MET B 1 89 ? -15.727 -9.109 5.758 1 87.31 89 MET B C 1
ATOM 4116 O O . MET B 1 89 ? -14.789 -9.172 4.961 1 87.31 89 MET B O 1
ATOM 4120 N N . PRO B 1 90 ? -16.016 -10.008 6.73 1 90.62 90 PRO B N 1
ATOM 4121 C CA . PRO B 1 90 ? -15.164 -11.203 6.801 1 90.62 90 PRO B CA 1
ATOM 4122 C C . PRO B 1 90 ? -15.391 -12.164 5.641 1 90.62 90 PRO B C 1
ATOM 4124 O O . PRO B 1 90 ? -16.406 -12.062 4.941 1 90.62 90 PRO B O 1
ATOM 4127 N N . LEU B 1 91 ? -14.594 -13.133 5.5 1 92 91 LEU B N 1
ATOM 4128 C CA . LEU B 1 91 ? -14.445 -13.984 4.328 1 92 91 LEU B CA 1
ATOM 4129 C C . LEU B 1 91 ? -15.781 -14.617 3.945 1 92 91 LEU B C 1
ATOM 4131 O O . LEU B 1 91 ? -16.266 -14.414 2.83 1 92 91 LEU B O 1
ATOM 4135 N N . LEU B 1 92 ? -16.422 -15.352 4.844 1 92.56 92 LEU B N 1
ATOM 4136 C CA . LEU B 1 92 ? -17.594 -16.141 4.488 1 92.56 92 LEU B CA 1
ATOM 4137 C C . LEU B 1 92 ? -18.766 -15.25 4.109 1 92.56 92 LEU B C 1
ATOM 4139 O O . LEU B 1 92 ? -19.484 -15.539 3.15 1 92.56 92 LEU B O 1
ATOM 4143 N N . ASP B 1 93 ? -18.922 -14.102 4.836 1 92.75 93 ASP B N 1
ATOM 4144 C CA . ASP B 1 93 ? -19.938 -13.117 4.477 1 92.75 93 ASP B CA 1
ATOM 4145 C C . ASP B 1 93 ? -19.609 -12.469 3.133 1 92.75 93 ASP B C 1
ATOM 4147 O O . ASP B 1 93 ? -20.5 -12.234 2.318 1 92.75 93 ASP B O 1
ATOM 4151 N N . TRP B 1 94 ? -18.391 -12.203 2.914 1 94.12 94 TRP B N 1
ATOM 4152 C CA . TRP B 1 94 ? -17.906 -11.594 1.678 1 94.12 94 TRP B CA 1
ATOM 4153 C C . TRP B 1 94 ? -18.188 -12.5 0.482 1 94.12 94 TRP B C 1
ATOM 4155 O O . TRP B 1 94 ? -18.625 -12.023 -0.573 1 94.12 94 TRP B O 1
ATOM 4165 N N . LEU B 1 95 ? -17.984 -13.797 0.602 1 93.88 95 LEU B N 1
ATOM 4166 C CA . LEU B 1 95 ? -18.25 -14.766 -0.452 1 93.88 95 LEU B CA 1
ATOM 4167 C C . LEU B 1 95 ? -19.719 -14.781 -0.825 1 93.88 95 LEU B C 1
ATOM 4169 O O . LEU B 1 95 ? -20.078 -14.672 -2.004 1 93.88 95 LEU B O 1
ATOM 4173 N N . ASN B 1 96 ? -20.547 -14.789 0.173 1 94.25 96 ASN B N 1
ATOM 4174 C CA . ASN B 1 96 ? -21.984 -14.922 -0.041 1 94.25 96 ASN B CA 1
ATOM 4175 C C . ASN B 1 96 ? -22.594 -13.633 -0.609 1 94.25 96 ASN B C 1
ATOM 4177 O O . ASN B 1 96 ? -23.516 -13.68 -1.42 1 94.25 96 ASN B O 1
ATOM 4181 N N . THR B 1 97 ? -22.031 -12.562 -0.186 1 92.5 97 THR B N 1
ATOM 4182 C CA . THR B 1 97 ? -22.625 -11.273 -0.525 1 92.5 97 THR B CA 1
ATOM 4183 C C . THR B 1 97 ? -22.109 -10.781 -1.872 1 92.5 97 THR B C 1
ATOM 4185 O O . THR B 1 97 ? -22.875 -10.234 -2.672 1 92.5 97 THR B O 1
ATOM 4188 N N . TYR B 1 98 ? -20.828 -11.055 -2.094 1 92.25 98 TYR B N 1
ATOM 4189 C CA . TYR B 1 98 ? -20.234 -10.398 -3.248 1 92.25 98 TYR B CA 1
ATOM 4190 C C . TYR B 1 98 ? -19.719 -11.422 -4.254 1 92.25 98 TYR B C 1
ATOM 4192 O O . TYR B 1 98 ? -20.016 -11.32 -5.449 1 92.25 98 TYR B O 1
ATOM 4200 N N . THR B 1 99 ? -19.031 -12.43 -3.82 1 94.88 99 THR B N 1
ATOM 4201 C CA . THR B 1 99 ? -18.234 -13.281 -4.684 1 94.88 99 THR B CA 1
ATOM 4202 C C . THR B 1 99 ? -19.109 -14.234 -5.477 1 94.88 99 THR B C 1
ATOM 4204 O O . THR B 1 99 ? -19.031 -14.297 -6.707 1 94.88 99 THR B O 1
ATOM 4207 N N . PHE B 1 100 ? -20.031 -14.984 -4.801 1 97.06 100 PHE B N 1
ATOM 4208 C CA . PHE B 1 100 ? -20.812 -16.016 -5.477 1 97.06 100 PHE B CA 1
ATOM 4209 C C . PHE B 1 100 ? -21.766 -15.398 -6.484 1 97.06 100 PHE B C 1
ATOM 4211 O O . PHE B 1 100 ? -21.844 -15.844 -7.629 1 97.06 100 PHE B O 1
ATOM 4218 N N . PRO B 1 101 ? -22.438 -14.289 -6.086 1 96.75 101 PRO B N 1
ATOM 4219 C CA . PRO B 1 101 ? -23.281 -13.641 -7.086 1 96.75 101 PRO B CA 1
ATOM 4220 C C . PRO B 1 101 ? -22.5 -13.125 -8.289 1 96.75 101 PRO B C 1
ATOM 4222 O O . PRO B 1 101 ? -22.953 -13.25 -9.43 1 96.75 101 PRO B O 1
ATOM 4225 N N . LEU B 1 102 ? -21.359 -12.609 -8.094 1 97.31 102 LEU B N 1
ATOM 4226 C CA . LEU B 1 102 ? -20.531 -12.102 -9.188 1 97.31 102 LEU B CA 1
ATOM 4227 C C . LEU B 1 102 ? -20.078 -13.234 -10.109 1 97.31 102 LEU B C 1
ATOM 4229 O O . LEU B 1 102 ? -20.203 -13.125 -11.328 1 97.31 102 LEU B O 1
ATOM 4233 N N . GLU B 1 103 ? -19.562 -14.281 -9.531 1 98.12 103 GLU B N 1
ATOM 4234 C CA . GLU B 1 103 ? -19.016 -15.383 -10.32 1 98.12 103 GLU B CA 1
ATOM 4235 C C . GLU B 1 103 ? -20.109 -16.078 -11.125 1 98.12 103 GLU B C 1
ATOM 4237 O O . GLU B 1 103 ? -19.859 -16.562 -12.227 1 98.12 103 GLU B O 1
ATOM 4242 N N . ALA B 1 104 ? -21.297 -16.062 -10.586 1 98.06 104 ALA B N 1
ATOM 4243 C CA . ALA B 1 104 ? -22.422 -16.688 -11.289 1 98.06 104 ALA B CA 1
ATOM 4244 C C . ALA B 1 104 ? -22.688 -15.992 -12.617 1 98.06 104 ALA B C 1
ATOM 4246 O O . ALA B 1 104 ? -23.203 -16.609 -13.555 1 98.06 104 ALA B O 1
ATOM 4247 N N . LYS B 1 105 ? -22.281 -14.781 -12.781 1 97.62 105 LYS B N 1
ATOM 4248 C CA . LYS B 1 105 ? -22.531 -13.992 -13.992 1 97.62 105 LYS B CA 1
ATOM 4249 C C . LYS B 1 105 ? -21.672 -14.484 -15.148 1 97.62 105 LYS B C 1
ATOM 4251 O O . LYS B 1 105 ? -21.922 -14.133 -16.297 1 97.62 105 LYS B O 1
ATOM 4256 N N . PHE B 1 106 ? -20.766 -15.336 -14.945 1 98.38 106 PHE B N 1
ATOM 4257 C CA . PHE B 1 106 ? -19.766 -15.711 -15.953 1 98.38 106 PHE B CA 1
ATOM 4258 C C . PHE B 1 106 ? -20.312 -16.812 -16.859 1 98.38 106 PHE B C 1
ATOM 4260 O O . PHE B 1 106 ? -19.625 -17.25 -17.797 1 98.38 106 PHE B O 1
ATOM 4267 N N . SER B 1 107 ? -21.516 -17.234 -16.562 1 97.31 107 SER B N 1
ATOM 4268 C CA . SER B 1 107 ? -22.219 -18.047 -17.547 1 97.31 107 SER B CA 1
ATOM 4269 C C . SER B 1 107 ? -22.469 -17.25 -18.828 1 97.31 107 SER B C 1
ATOM 4271 O O . SER B 1 107 ? -22.672 -17.844 -19.906 1 97.31 107 SER B O 1
ATOM 4273 N N . ASN B 1 108 ? -22.438 -15.93 -18.672 1 97.69 108 ASN B N 1
ATOM 4274 C CA . ASN B 1 108 ? -22.5 -15.031 -19.812 1 97.69 108 ASN B CA 1
ATOM 4275 C C . ASN B 1 108 ? -21.125 -14.867 -20.484 1 97.69 108 ASN B C 1
ATOM 4277 O O . ASN B 1 108 ? -20.234 -14.242 -19.906 1 97.69 108 ASN B O 1
ATOM 4281 N N . HIS B 1 109 ? -21.031 -15.32 -21.703 1 96.75 109 HIS B N 1
ATOM 4282 C CA . HIS B 1 109 ? -19.75 -15.414 -22.391 1 96.75 109 HIS B CA 1
ATOM 4283 C C . HIS B 1 109 ? -19.188 -14.023 -22.656 1 96.75 109 HIS B C 1
ATOM 4285 O O . HIS B 1 109 ? -17.969 -13.828 -22.594 1 96.75 109 HIS B O 1
ATOM 4291 N N . GLN B 1 110 ? -20 -13.109 -22.984 1 97.25 110 GLN B N 1
ATOM 4292 C CA . GLN B 1 110 ? -19.531 -11.758 -23.266 1 97.25 110 GLN B CA 1
ATOM 4293 C C . GLN B 1 110 ? -18.984 -11.094 -22.016 1 97.25 110 GLN B C 1
ATOM 4295 O O . GLN B 1 110 ? -17.953 -10.414 -22.062 1 97.25 110 GLN B O 1
ATOM 4300 N N . TYR B 1 111 ? -19.688 -11.312 -20.969 1 97.75 111 TYR B N 1
ATOM 4301 C CA . TYR B 1 111 ? -19.234 -10.781 -19.688 1 97.75 111 TYR B CA 1
ATOM 4302 C C . TYR B 1 111 ? -17.906 -11.398 -19.297 1 97.75 111 TYR B C 1
ATOM 4304 O O . TYR B 1 111 ? -16.969 -10.68 -18.906 1 97.75 111 TYR B O 1
ATOM 4312 N N . ALA B 1 112 ? -17.797 -12.672 -19.438 1 98.38 112 ALA B N 1
ATOM 4313 C CA . ALA B 1 112 ? -16.562 -13.383 -19.109 1 98.38 112 ALA B CA 1
ATOM 4314 C C . ALA B 1 112 ? -15.398 -12.875 -19.953 1 98.38 112 ALA B C 1
ATOM 4316 O O . ALA B 1 112 ? -14.305 -12.617 -19.438 1 98.38 112 ALA B O 1
ATOM 4317 N N . GLN B 1 113 ? -15.672 -12.695 -21.234 1 98.38 113 GLN B N 1
ATOM 4318 C CA . GLN B 1 113 ? -14.648 -12.234 -22.156 1 98.38 113 GLN B CA 1
ATOM 4319 C C . GLN B 1 113 ? -14.109 -10.867 -21.734 1 98.38 113 GLN B C 1
ATOM 4321 O O . GLN B 1 113 ? -12.898 -10.641 -21.734 1 98.38 113 GLN B O 1
ATOM 4326 N N . GLN B 1 114 ? -14.977 -10.008 -21.391 1 97.94 114 GLN B N 1
ATOM 4327 C CA . GLN B 1 114 ? -14.594 -8.648 -21.031 1 97.94 114 GLN B CA 1
ATOM 4328 C C . GLN B 1 114 ? -13.734 -8.641 -19.766 1 97.94 114 GLN B C 1
ATOM 4330 O O . GLN B 1 114 ? -12.688 -7.984 -19.719 1 97.94 114 GLN B O 1
ATOM 4335 N N . VAL B 1 115 ? -14.141 -9.352 -18.781 1 98.5 115 VAL B N 1
ATOM 4336 C CA . VAL B 1 115 ? -13.438 -9.352 -17.516 1 98.5 115 VAL B CA 1
ATOM 4337 C C . VAL B 1 115 ? -12.086 -10.047 -17.672 1 98.5 115 VAL B C 1
ATOM 4339 O O . VAL B 1 115 ? -11.062 -9.555 -17.188 1 98.5 115 VAL B O 1
ATOM 4342 N N . TYR B 1 116 ? -12.039 -11.188 -18.375 1 98.75 116 TYR B N 1
ATOM 4343 C CA . TYR B 1 116 ? -10.812 -11.969 -18.5 1 98.75 116 TYR B CA 1
ATOM 4344 C C . TYR B 1 116 ? -9.797 -11.25 -19.375 1 98.75 116 TYR B C 1
ATOM 4346 O O . TYR B 1 116 ? -8.594 -11.312 -19.109 1 98.75 116 TYR B O 1
ATOM 4354 N N . GLN B 1 117 ? -10.266 -10.555 -20.391 1 98.38 117 GLN B N 1
ATOM 4355 C CA . GLN B 1 117 ? -9.359 -9.703 -21.156 1 98.38 117 GLN B CA 1
ATOM 4356 C C . GLN B 1 117 ? -8.711 -8.648 -20.266 1 98.38 117 GLN B C 1
ATOM 4358 O O . GLN B 1 117 ? -7.5 -8.43 -20.328 1 98.38 117 GLN B O 1
ATOM 4363 N N . GLY B 1 118 ? -9.531 -8.039 -19.453 1 97.88 118 GLY B N 1
ATOM 4364 C CA . GLY B 1 118 ? -9.062 -6.965 -18.578 1 97.88 118 GLY B CA 1
ATOM 4365 C C . GLY B 1 118 ? -8.07 -7.434 -17.531 1 97.88 118 GLY B C 1
ATOM 4366 O O . GLY B 1 118 ? -7.066 -6.77 -17.281 1 97.88 118 GLY B O 1
ATOM 4367 N N . VAL B 1 119 ? -8.359 -8.562 -16.891 1 98.56 119 VAL B N 1
ATOM 4368 C CA . VAL B 1 119 ? -7.516 -8.992 -15.781 1 98.56 119 VAL B CA 1
ATOM 4369 C C . VAL B 1 119 ? -6.148 -9.422 -16.312 1 98.56 119 VAL B C 1
ATOM 4371 O O . VAL B 1 119 ? -5.121 -9.141 -15.68 1 98.56 119 VAL B O 1
ATOM 4374 N N . VAL B 1 120 ? -6.082 -10.094 -17.469 1 98.69 120 VAL B N 1
ATOM 4375 C CA . VAL B 1 120 ? -4.801 -10.5 -18.031 1 98.69 120 VAL B CA 1
ATOM 4376 C C . VAL B 1 120 ? -4.004 -9.266 -18.438 1 98.69 120 VAL B C 1
ATOM 4378 O O . VAL B 1 120 ? -2.807 -9.172 -18.156 1 98.69 120 VAL B O 1
ATOM 4381 N N . GLU B 1 121 ? -4.68 -8.312 -19 1 97.94 121 GLU B N 1
ATOM 4382 C CA . GLU B 1 121 ? -4.027 -7.059 -19.359 1 97.94 121 GLU B CA 1
ATOM 4383 C C . GLU B 1 121 ? -3.467 -6.348 -18.141 1 97.94 121 GLU B C 1
ATOM 4385 O O . GLU B 1 121 ? -2.326 -5.879 -18.156 1 97.94 121 GLU B O 1
ATOM 4390 N N . ALA B 1 122 ? -4.25 -6.266 -17.125 1 97.88 122 ALA B N 1
ATOM 4391 C CA . ALA B 1 122 ? -3.873 -5.535 -15.922 1 97.88 122 ALA B CA 1
ATOM 4392 C C . ALA B 1 122 ? -2.693 -6.203 -15.227 1 97.88 122 ALA B C 1
ATOM 4394 O O . ALA B 1 122 ? -1.78 -5.523 -14.75 1 97.88 122 ALA B O 1
ATOM 4395 N N . THR B 1 123 ? -2.736 -7.523 -15.102 1 98.62 123 THR B N 1
ATOM 4396 C CA . THR B 1 123 ? -1.648 -8.234 -14.438 1 98.62 123 THR B CA 1
ATOM 4397 C C . THR B 1 123 ? -0.352 -8.102 -15.234 1 98.62 123 THR B C 1
ATOM 4399 O O . THR B 1 123 ? 0.719 -7.906 -14.656 1 98.62 123 THR B O 1
ATOM 4402 N N . LEU B 1 124 ? -0.414 -8.156 -16.547 1 98.56 124 LEU B N 1
ATOM 4403 C CA . LEU B 1 124 ? 0.763 -7.961 -17.391 1 98.56 124 LEU B CA 1
ATOM 4404 C C . LEU B 1 124 ? 1.297 -6.539 -17.25 1 98.56 124 LEU B C 1
ATOM 4406 O O . LEU B 1 124 ? 2.506 -6.332 -17.125 1 98.56 124 LEU B O 1
ATOM 4410 N N . ARG B 1 125 ? 0.407 -5.582 -17.188 1 97.62 125 ARG B N 1
ATOM 4411 C CA . ARG B 1 125 ? 0.798 -4.188 -17 1 97.62 125 ARG B CA 1
ATOM 4412 C C . ARG B 1 125 ? 1.589 -4.012 -15.711 1 97.62 125 ARG B C 1
ATOM 4414 O O . ARG B 1 125 ? 2.541 -3.229 -15.664 1 97.62 125 ARG B O 1
ATOM 4421 N N . CYS B 1 126 ? 1.229 -4.82 -14.758 1 98.25 126 CYS B N 1
ATOM 4422 C CA . CYS B 1 126 ? 1.855 -4.719 -13.445 1 98.25 126 CYS B CA 1
ATOM 4423 C C . CYS B 1 126 ? 3.047 -5.66 -13.336 1 98.25 126 CYS B C 1
ATOM 4425 O O . CYS B 1 126 ? 3.631 -5.805 -12.258 1 98.25 126 CYS B O 1
ATOM 4427 N N . GLY B 1 127 ? 3.412 -6.363 -14.367 1 98.75 127 GLY B N 1
ATOM 4428 C CA . GLY B 1 127 ? 4.676 -7.086 -14.422 1 98.75 127 GLY B CA 1
ATOM 4429 C C . GLY B 1 127 ? 4.527 -8.57 -14.125 1 98.75 127 GLY B C 1
ATOM 4430 O O . GLY B 1 127 ? 5.523 -9.289 -14.039 1 98.75 127 GLY B O 1
ATOM 4431 N N . THR B 1 128 ? 3.262 -9.078 -13.977 1 98.94 128 THR B N 1
ATOM 4432 C CA . THR B 1 128 ? 3.062 -10.5 -13.719 1 98.94 128 THR B CA 1
ATOM 4433 C C . THR B 1 128 ? 3.223 -11.312 -15 1 98.94 128 THR B C 1
ATOM 4435 O O . THR B 1 128 ? 2.355 -11.273 -15.875 1 98.94 128 THR B O 1
ATOM 4438 N N . THR B 1 129 ? 4.258 -12.07 -15.047 1 98.88 129 THR B N 1
ATOM 4439 C CA . THR B 1 129 ? 4.535 -12.859 -16.25 1 98.88 129 THR B CA 1
ATOM 4440 C C . THR B 1 129 ? 4.008 -14.281 -16.094 1 98.88 129 THR B C 1
ATOM 4442 O O . THR B 1 129 ? 3.783 -14.977 -17.094 1 98.88 129 THR B O 1
ATOM 4445 N N . LEU B 1 130 ? 3.846 -14.727 -14.859 1 98.94 130 LEU B N 1
ATOM 4446 C CA . LEU B 1 130 ? 3.291 -16.031 -14.523 1 98.94 130 LEU B CA 1
ATOM 4447 C C . LEU B 1 130 ? 2.213 -15.914 -13.453 1 98.94 130 LEU B C 1
ATOM 4449 O O . LEU B 1 130 ? 2.459 -15.359 -12.383 1 98.94 130 LEU B O 1
ATOM 4453 N N . ALA B 1 131 ? 1.023 -16.438 -13.789 1 98.94 131 ALA B N 1
ATOM 4454 C CA . ALA B 1 131 ? -0.083 -16.328 -12.844 1 98.94 131 ALA B CA 1
ATOM 4455 C C . ALA B 1 131 ? -0.817 -17.656 -12.695 1 98.94 131 ALA B C 1
ATOM 4457 O O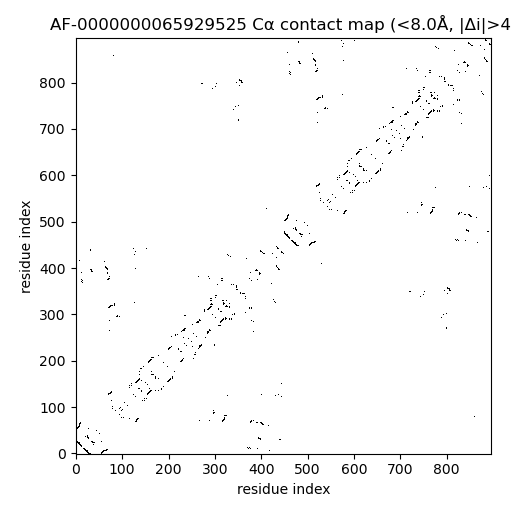 . ALA B 1 131 ? -1.016 -18.375 -13.68 1 98.94 131 ALA B O 1
ATOM 4458 N N . SER B 1 132 ? -1.165 -17.984 -11.477 1 98.94 132 SER B N 1
ATOM 4459 C CA . SER B 1 132 ? -2.086 -19.078 -11.203 1 98.94 132 SER B CA 1
ATOM 4460 C C . SER B 1 132 ? -3.502 -18.562 -10.969 1 98.94 132 SER B C 1
ATOM 4462 O O . SER B 1 132 ? -3.793 -18 -9.914 1 98.94 132 SER B O 1
ATOM 4464 N N . TYR B 1 133 ? -4.43 -18.844 -11.945 1 98.94 133 TYR B N 1
ATOM 4465 C CA . TYR B 1 133 ? -5.762 -18.25 -11.953 1 98.94 133 TYR B CA 1
ATOM 4466 C C . TYR B 1 133 ? -6.805 -19.25 -11.469 1 98.94 133 TYR B C 1
ATOM 4468 O O . TYR B 1 133 ? -6.852 -20.391 -11.945 1 98.94 133 TYR B O 1
ATOM 4476 N N . PHE B 1 134 ? -7.555 -18.797 -10.477 1 98.88 134 PHE B N 1
ATOM 4477 C CA . PHE B 1 134 ? -8.875 -19.391 -10.258 1 98.88 134 PHE B CA 1
ATOM 4478 C C . PHE B 1 134 ? -9.898 -18.781 -11.211 1 98.88 134 PHE B C 1
ATOM 4480 O O . PHE B 1 134 ? -10.008 -17.562 -11.328 1 98.88 134 PHE B O 1
ATOM 4487 N N . ALA B 1 135 ? -10.602 -19.625 -11.93 1 98.69 135 ALA B N 1
ATOM 4488 C CA . ALA B 1 135 ? -11.719 -19.141 -12.727 1 98.69 135 ALA B CA 1
ATOM 4489 C C . ALA B 1 135 ? -13.047 -19.375 -12.016 1 98.69 135 ALA B C 1
ATOM 4491 O O . ALA B 1 135 ? -13.164 -19.109 -10.812 1 98.69 135 ALA B O 1
ATOM 4492 N N . THR B 1 136 ? -14.141 -19.641 -12.781 1 98.5 136 THR B N 1
ATOM 4493 C CA . THR B 1 136 ? -15.438 -20 -12.211 1 98.5 136 THR B CA 1
ATOM 4494 C C . THR B 1 136 ? -15.719 -21.484 -12.406 1 98.5 136 THR B C 1
ATOM 4496 O O . THR B 1 136 ? -14.828 -22.25 -12.773 1 98.5 136 THR B O 1
ATOM 4499 N N . ASN B 1 137 ? -16.891 -21.906 -11.984 1 97.94 137 ASN B N 1
ATOM 4500 C CA . ASN B 1 137 ? -17.234 -23.312 -12.188 1 97.94 137 ASN B CA 1
ATOM 4501 C C . ASN B 1 137 ? -17.781 -23.562 -13.586 1 97.94 137 ASN B C 1
ATOM 4503 O O . ASN B 1 137 ? -18.203 -24.672 -1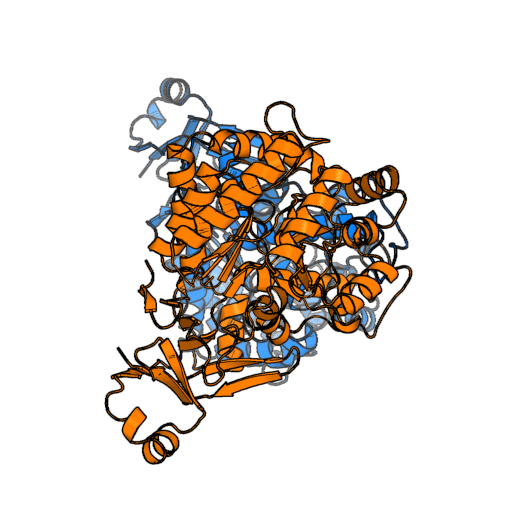3.906 1 97.94 137 ASN B O 1
ATOM 4507 N N . HIS B 1 138 ? -17.703 -22.547 -14.516 1 98.12 138 HIS B N 1
ATOM 4508 C CA . HIS B 1 138 ? -18.188 -22.641 -15.883 1 98.12 138 HIS B CA 1
ATOM 4509 C C . HIS B 1 138 ? -17.062 -23.062 -16.828 1 98.12 138 HIS B C 1
ATOM 4511 O O . HIS B 1 138 ? -16.078 -22.344 -17 1 98.12 138 HIS B O 1
ATOM 4517 N N . LEU B 1 139 ? -17.297 -24.172 -17.484 1 98.19 139 LEU B N 1
ATOM 4518 C CA . LEU B 1 139 ? -16.281 -24.734 -18.375 1 98.19 139 LEU B CA 1
ATOM 4519 C C . LEU B 1 139 ? -15.93 -23.766 -19.5 1 98.19 139 LEU B C 1
ATOM 4521 O O . LEU B 1 139 ? -14.758 -23.406 -19.656 1 98.19 139 LEU B O 1
ATOM 4525 N N . GLU B 1 140 ? -16.875 -23.25 -20.188 1 97.88 140 GLU B N 1
ATOM 4526 C CA . GLU B 1 140 ? -16.625 -22.422 -21.359 1 97.88 140 GLU B CA 1
ATOM 4527 C C . GLU B 1 140 ? -15.961 -21.094 -20.969 1 97.88 140 GLU B C 1
ATOM 4529 O O . GLU B 1 140 ? -15.062 -20.625 -21.656 1 97.88 140 GLU B O 1
ATOM 4534 N N . SER B 1 141 ? -16.453 -20.562 -19.906 1 97.88 141 SER B N 1
ATOM 4535 C CA . SER B 1 141 ? -15.844 -19.328 -19.391 1 97.88 141 SER B CA 1
ATOM 4536 C C . SER B 1 141 ? -14.383 -19.547 -19.016 1 97.88 141 SER B C 1
ATOM 4538 O O . SER B 1 141 ? -13.539 -18.688 -19.25 1 97.88 141 SER B O 1
ATOM 4540 N N . THR B 1 142 ? -14.102 -20.609 -18.422 1 98.69 142 THR B N 1
ATOM 4541 C CA . THR B 1 142 ? -12.734 -20.922 -18.016 1 98.69 142 THR B CA 1
ATOM 4542 C C . THR B 1 142 ? -11.828 -21.078 -19.234 1 98.69 142 THR B C 1
ATOM 4544 O O . THR B 1 142 ? -10.68 -20.641 -19.219 1 98.69 142 THR B O 1
ATOM 4547 N N . LEU B 1 143 ? -12.328 -21.688 -20.281 1 98.75 143 LEU B N 1
ATOM 4548 C CA . LEU B 1 143 ? -11.57 -21.812 -21.516 1 98.75 143 LEU B CA 1
ATOM 4549 C C . LEU B 1 143 ? -11.312 -20.438 -22.141 1 98.75 143 LEU B C 1
ATOM 4551 O O . LEU B 1 143 ? -10.266 -20.219 -22.75 1 98.75 143 LEU B O 1
ATOM 4555 N N . THR B 1 144 ? -12.273 -19.516 -21.969 1 98.75 144 THR B N 1
ATOM 4556 C CA . THR B 1 144 ? -12.086 -18.141 -22.422 1 98.75 144 THR B CA 1
ATOM 4557 C C . THR B 1 144 ? -10.883 -17.5 -21.75 1 98.75 144 THR B C 1
ATOM 4559 O O . THR B 1 144 ? -10.102 -16.797 -22.391 1 98.75 144 THR B O 1
ATOM 4562 N N . LEU B 1 145 ? -10.742 -17.734 -20.469 1 98.88 145 LEU B N 1
ATOM 4563 C CA . LEU B 1 145 ? -9.594 -17.219 -19.734 1 98.88 145 LEU B CA 1
ATOM 4564 C C . LEU B 1 145 ? -8.289 -17.797 -20.297 1 98.88 145 LEU B C 1
ATOM 4566 O O . LEU B 1 145 ? -7.316 -17.062 -20.469 1 98.88 145 LEU B O 1
ATOM 4570 N N . ALA B 1 146 ? -8.289 -19.078 -20.578 1 98.88 146 ALA B N 1
ATOM 4571 C CA . ALA B 1 146 ? -7.109 -19.719 -21.156 1 98.88 146 ALA B CA 1
ATOM 4572 C C . ALA B 1 146 ? -6.754 -19.109 -22.5 1 98.88 146 ALA B C 1
ATOM 4574 O O . ALA B 1 146 ? -5.586 -18.812 -22.766 1 98.88 146 ALA B O 1
ATOM 4575 N N . ARG B 1 147 ? -7.742 -18.891 -23.328 1 98.69 147 ARG B N 1
ATOM 4576 C CA . ARG B 1 147 ? -7.523 -18.281 -24.641 1 98.69 147 ARG B CA 1
ATOM 4577 C C . ARG B 1 147 ? -6.969 -16.875 -24.516 1 98.69 147 ARG B C 1
ATOM 4579 O O . ARG B 1 147 ? -6.102 -16.469 -25.297 1 98.69 147 ARG B O 1
ATOM 4586 N N . GLU B 1 148 ? -7.453 -16.125 -23.547 1 98.69 148 GLU B N 1
ATOM 4587 C CA . GLU B 1 148 ? -6.98 -14.758 -23.344 1 98.69 148 GLU B CA 1
ATOM 4588 C C . GLU B 1 148 ? -5.527 -14.734 -22.875 1 98.69 148 GLU B C 1
ATOM 4590 O O . GLU B 1 148 ? -4.746 -13.883 -23.297 1 98.69 148 GLU B O 1
ATOM 4595 N N . ALA B 1 149 ? -5.188 -15.648 -21.984 1 98.81 149 ALA B N 1
ATOM 4596 C CA . ALA B 1 149 ? -3.801 -15.734 -21.531 1 98.81 149 ALA B CA 1
ATOM 4597 C C . ALA B 1 149 ? -2.867 -16.031 -22.703 1 98.81 149 ALA B C 1
ATOM 4599 O O . ALA B 1 149 ? -1.823 -15.398 -22.859 1 98.81 149 ALA B O 1
ATOM 4600 N N . VAL B 1 150 ? -3.279 -16.984 -23.547 1 98.44 150 VAL B N 1
ATOM 4601 C CA . VAL B 1 150 ? -2.488 -17.328 -24.734 1 98.44 150 VAL B CA 1
ATOM 4602 C C . VAL B 1 150 ? -2.383 -16.125 -25.656 1 98.44 150 VAL B C 1
ATOM 4604 O O . VAL B 1 150 ? -1.288 -15.766 -26.094 1 98.44 150 VAL B O 1
ATOM 4607 N N . ARG B 1 151 ? -3.484 -15.508 -25.922 1 98.19 151 ARG B N 1
ATOM 4608 C CA . ARG B 1 151 ? -3.553 -14.398 -26.859 1 98.19 151 ARG B CA 1
ATOM 4609 C C . ARG B 1 151 ? -2.664 -13.242 -26.422 1 98.19 151 ARG B C 1
ATOM 4611 O O . ARG B 1 151 ? -1.982 -12.625 -27.234 1 98.19 151 ARG B O 1
ATOM 4618 N N . GLN B 1 152 ? -2.67 -12.977 -25.125 1 98.12 152 GLN B N 1
ATOM 4619 C CA . GLN B 1 152 ? -1.943 -11.82 -24.609 1 98.12 152 GLN B CA 1
ATOM 4620 C C . GLN B 1 152 ? -0.51 -12.188 -24.25 1 98.12 152 GLN B C 1
ATOM 4622 O O . GLN B 1 152 ? 0.29 -11.32 -23.891 1 98.12 152 GLN B O 1
ATOM 4627 N N . GLY B 1 153 ? -0.195 -13.5 -24.203 1 98.06 153 GLY B N 1
ATOM 4628 C CA . GLY B 1 153 ? 1.176 -13.961 -24.062 1 98.06 153 GLY B CA 1
ATOM 4629 C C . GLY B 1 153 ? 1.595 -14.133 -22.609 1 98.06 153 GLY B C 1
ATOM 4630 O O . GLY B 1 153 ? 2.771 -13.977 -22.281 1 98.06 153 GLY B O 1
ATOM 4631 N N . GLN B 1 154 ? 0.668 -14.391 -21.75 1 98.69 154 GLN B N 1
ATOM 4632 C CA . GLN B 1 154 ? 1.012 -14.609 -20.344 1 98.69 154 GLN B CA 1
ATOM 4633 C C . GLN B 1 154 ? 1.167 -16.094 -20.047 1 98.69 154 GLN B C 1
ATOM 4635 O O . GLN B 1 154 ? 0.378 -16.922 -20.516 1 98.69 154 GLN B O 1
ATOM 4640 N N . ARG B 1 155 ? 2.217 -16.453 -19.328 1 98.81 155 ARG B N 1
ATOM 4641 C CA . ARG B 1 155 ? 2.273 -17.812 -18.766 1 98.81 155 ARG B CA 1
ATOM 4642 C C . ARG B 1 155 ? 1.261 -17.984 -17.641 1 98.81 155 ARG B C 1
ATOM 4644 O O . ARG B 1 155 ? 1.14 -17.109 -16.781 1 98.81 155 ARG B O 1
ATOM 4651 N N . ALA B 1 156 ? 0.46 -19.141 -17.734 1 98.88 156 ALA B N 1
ATOM 4652 C CA . ALA B 1 156 ? -0.615 -19.219 -16.75 1 98.88 156 ALA B CA 1
ATOM 4653 C C . ALA B 1 156 ? -0.95 -20.656 -16.406 1 98.88 156 ALA B C 1
ATOM 4655 O O . ALA B 1 156 ? -0.926 -21.531 -17.281 1 98.88 156 ALA B O 1
ATOM 4656 N N . LEU B 1 157 ? -1.118 -20.891 -15.148 1 98.88 157 LEU B N 1
ATOM 4657 C CA . LEU B 1 157 ? -1.874 -22.016 -14.633 1 98.88 157 LEU B CA 1
ATOM 4658 C C . LEU B 1 157 ? -3.334 -21.641 -14.406 1 98.88 157 LEU B C 1
ATOM 4660 O O . LEU B 1 157 ? -3.625 -20.656 -13.719 1 98.88 157 LEU B O 1
ATOM 4664 N N . ILE B 1 158 ? -4.277 -22.391 -15.016 1 98.88 158 ILE B N 1
ATOM 4665 C CA . ILE B 1 158 ? -5.684 -22.016 -14.945 1 98.88 158 ILE B CA 1
ATOM 4666 C C . ILE B 1 158 ? -6.516 -23.203 -14.484 1 98.88 158 ILE B C 1
ATOM 4668 O O . ILE B 1 158 ? -6.297 -24.328 -14.93 1 98.88 158 ILE B O 1
ATOM 4672 N N . GLY B 1 159 ? -7.398 -22.938 -13.586 1 98.75 159 GLY B N 1
ATOM 4673 C CA . GLY B 1 159 ? -8.25 -24.016 -13.125 1 98.75 159 GLY B CA 1
ATOM 4674 C C . GLY B 1 159 ? -9.719 -23.672 -13.125 1 98.75 159 GLY B C 1
ATOM 4675 O O . GLY B 1 159 ? -10.102 -22.547 -12.781 1 98.75 159 GLY B O 1
ATOM 4676 N N . LYS B 1 160 ? -10.539 -24.625 -13.617 1 98.81 160 LYS B N 1
ATOM 4677 C CA . LYS B 1 160 ? -11.977 -24.547 -13.375 1 98.81 160 LYS B CA 1
ATOM 4678 C C . LYS B 1 160 ? -12.305 -24.844 -11.906 1 98.81 160 LYS B C 1
ATOM 4680 O O . LYS B 1 160 ? -11.977 -25.906 -11.398 1 98.81 160 LYS B O 1
ATOM 4685 N N . VAL B 1 161 ? -12.953 -23.906 -11.281 1 98.81 161 VAL B N 1
ATOM 4686 C CA . VAL B 1 161 ? -13.242 -24.062 -9.852 1 98.81 161 VAL B CA 1
ATOM 4687 C C . VAL B 1 161 ? -14.289 -25.141 -9.648 1 98.81 161 VAL B C 1
ATOM 4689 O O . VAL B 1 161 ? -15.25 -25.234 -10.422 1 98.81 161 VAL B O 1
ATOM 4692 N N . CYS B 1 162 ? -14.047 -25.953 -8.625 1 98.81 162 CYS B N 1
ATOM 4693 C CA . CYS B 1 162 ? -14.961 -27.047 -8.297 1 98.81 162 CYS B CA 1
ATOM 4694 C C . CYS B 1 162 ? -15.586 -26.844 -6.922 1 98.81 162 CYS B C 1
ATOM 4696 O O . CYS B 1 162 ? -14.883 -26.609 -5.941 1 98.81 162 CYS B O 1
ATOM 4698 N N . SER B 1 163 ? -16.828 -26.844 -6.867 1 98.19 163 SER B N 1
ATOM 4699 C CA . SER B 1 163 ? -17.625 -26.781 -5.641 1 98.19 163 SER B CA 1
ATOM 4700 C C . SER B 1 163 ? -18.953 -27.5 -5.801 1 98.19 163 SER B C 1
ATOM 4702 O O . SER B 1 163 ? -19.719 -27.219 -6.723 1 98.19 163 SER B O 1
ATOM 4704 N N . ASN B 1 164 ? -19.25 -28.469 -4.863 1 98.31 164 ASN B N 1
ATOM 4705 C CA . ASN B 1 164 ? -20.484 -29.234 -5.031 1 98.31 164 ASN B CA 1
ATOM 4706 C C . ASN B 1 164 ? -21.328 -29.234 -3.756 1 98.31 164 ASN B C 1
ATOM 4708 O O . ASN B 1 164 ? -22.375 -29.859 -3.703 1 98.31 164 ASN B O 1
ATOM 4712 N N . CYS B 1 165 ? -20.875 -28.609 -2.691 1 97.25 165 CYS B N 1
ATOM 4713 C CA . CYS B 1 165 ? -21.656 -28.484 -1.463 1 97.25 165 CYS B CA 1
ATOM 4714 C C . CYS B 1 165 ? -21.344 -27.188 -0.738 1 97.25 165 CYS B C 1
ATOM 4716 O O . CYS B 1 165 ? -20.469 -26.422 -1.168 1 97.25 165 CYS B O 1
ATOM 4718 N N . ASN B 1 166 ? -22.156 -26.828 0.252 1 95.56 166 ASN B N 1
ATOM 4719 C CA . ASN B 1 166 ? -22 -25.609 1.052 1 95.56 166 ASN B CA 1
ATOM 4720 C C . ASN B 1 166 ? -21.812 -24.375 0.172 1 95.56 166 ASN B C 1
ATOM 4722 O O . ASN B 1 166 ? -20.891 -23.594 0.392 1 95.56 166 ASN B O 1
ATOM 4726 N N . SER B 1 167 ? -22.438 -24.297 -0.891 1 95.25 167 SER B N 1
ATOM 4727 C CA . SER B 1 167 ? -22.469 -23.234 -1.88 1 95.25 167 SER B CA 1
ATOM 4728 C C . SER B 1 167 ? -23.891 -22.828 -2.223 1 95.25 167 SER B C 1
ATOM 4730 O O . SER B 1 167 ? -24.828 -23.625 -2.027 1 95.25 167 SER B O 1
ATOM 4732 N N . PRO B 1 168 ? -24.062 -21.625 -2.662 1 96.56 168 PRO B N 1
ATOM 4733 C CA . PRO B 1 168 ? -25.438 -21.266 -3.025 1 96.56 168 PRO B CA 1
ATOM 4734 C C . PRO B 1 168 ? -26 -22.141 -4.141 1 96.56 168 PRO B C 1
ATOM 4736 O O . PRO B 1 168 ? -25.281 -22.516 -5.066 1 96.56 168 PRO B O 1
ATOM 4739 N N . GLU B 1 169 ? -27.328 -22.234 -4.125 1 96.38 169 GLU B N 1
ATOM 4740 C CA . GLU B 1 169 ? -28 -23.094 -5.086 1 96.38 169 GLU B CA 1
ATOM 4741 C C . GLU B 1 169 ? -27.797 -22.609 -6.516 1 96.38 169 GLU B C 1
ATOM 4743 O O . GLU B 1 169 ? -27.734 -23.406 -7.449 1 96.38 169 GLU B O 1
ATOM 4748 N N . PHE B 1 170 ? -27.625 -21.312 -6.648 1 96.31 170 PHE B N 1
ATOM 4749 C CA . PHE B 1 170 ? -27.531 -20.734 -7.984 1 96.31 170 PHE B CA 1
ATOM 4750 C C . PHE B 1 170 ? -26.109 -20.859 -8.523 1 96.31 170 PHE B C 1
ATOM 4752 O O . PHE B 1 170 ? -25.844 -20.516 -9.68 1 96.31 170 PHE B O 1
ATOM 4759 N N . TYR B 1 171 ? -25.188 -21.359 -7.727 1 96.31 171 TYR B N 1
ATOM 4760 C CA . TYR B 1 171 ? -23.781 -21.422 -8.109 1 96.31 171 TYR B CA 1
ATOM 4761 C C . TYR B 1 171 ? -23.109 -22.656 -7.523 1 96.31 171 TYR B C 1
ATOM 4763 O O . TYR B 1 171 ? -22.156 -22.531 -6.754 1 96.31 171 TYR B O 1
ATOM 4771 N N . VAL B 1 172 ? -23.609 -23.781 -7.785 1 96.88 172 VAL B N 1
ATOM 4772 C CA . VAL B 1 172 ? -23.094 -25.062 -7.301 1 96.88 172 VAL B CA 1
ATOM 4773 C C . VAL B 1 172 ? -23.234 -26.125 -8.398 1 96.88 172 VAL B C 1
ATOM 4775 O O . VAL B 1 172 ? -24.016 -25.953 -9.336 1 96.88 172 VAL B O 1
ATOM 4778 N N . GLU B 1 173 ? -22.375 -27.156 -8.336 1 97.25 173 GLU B N 1
ATOM 4779 C CA . GLU B 1 173 ? -22.438 -28.281 -9.258 1 97.25 173 GLU B CA 1
ATOM 4780 C C . GLU B 1 173 ? -22.562 -29.609 -8.5 1 97.25 173 GLU B C 1
ATOM 4782 O O . GLU B 1 173 ? -22.266 -29.672 -7.305 1 97.25 173 GLU B O 1
ATOM 4787 N N . THR B 1 174 ? -23.062 -30.609 -9.242 1 97.81 174 THR B N 1
ATOM 4788 C CA . THR B 1 174 ? -22.938 -31.938 -8.664 1 97.81 174 THR B CA 1
ATOM 4789 C C . THR B 1 174 ? -21.516 -32.438 -8.773 1 97.81 174 THR B C 1
ATOM 4791 O O . THR B 1 174 ? -20.719 -31.922 -9.555 1 97.81 174 THR B O 1
ATOM 4794 N N . ALA B 1 175 ? -21.172 -33.438 -7.984 1 98.12 175 ALA B N 1
ATOM 4795 C CA . ALA B 1 175 ? -19.844 -34.031 -8.047 1 98.12 175 ALA B CA 1
ATOM 4796 C C . ALA B 1 175 ? -19.547 -34.562 -9.453 1 98.12 175 ALA B C 1
ATOM 4798 O O . ALA B 1 175 ? -18.438 -34.344 -9.977 1 98.12 175 ALA B O 1
ATOM 4799 N N . GLU B 1 176 ? -20.5 -35.188 -10.07 1 98.19 176 GLU B N 1
ATOM 4800 C CA . GLU B 1 176 ? -20.328 -35.781 -11.398 1 98.19 176 GLU B CA 1
ATOM 4801 C C . GLU B 1 176 ? -20.109 -34.719 -12.453 1 98.19 176 GLU B C 1
ATOM 4803 O O . GLU B 1 176 ? -19.234 -34.844 -13.32 1 98.19 176 GLU B O 1
ATOM 4808 N N . GLU B 1 177 ? -20.891 -33.719 -12.367 1 98.06 177 GLU B N 1
ATOM 4809 C CA . GLU B 1 177 ? -20.75 -32.594 -13.305 1 98.06 177 GLU B CA 1
ATOM 4810 C C . GLU B 1 177 ? -19.375 -31.938 -13.164 1 98.06 177 GLU B C 1
ATOM 4812 O O . GLU B 1 177 ? -18.75 -31.578 -14.164 1 98.06 177 GLU B O 1
ATOM 4817 N N . SER B 1 178 ? -19.016 -31.734 -11.945 1 98.56 178 SER B N 1
ATOM 4818 C CA . SER B 1 178 ? -17.734 -31.094 -11.672 1 98.56 178 SER B CA 1
ATOM 4819 C C . SER B 1 178 ? -16.562 -31.906 -12.242 1 98.56 178 SER B C 1
ATOM 4821 O O . SER B 1 178 ? -15.68 -31.344 -12.883 1 98.56 178 SER B O 1
ATOM 4823 N N . VAL B 1 179 ? -16.594 -33.219 -12.031 1 98.69 179 VAL B N 1
ATOM 4824 C CA . VAL B 1 179 ? -15.539 -34.094 -12.492 1 98.69 179 VAL B CA 1
ATOM 4825 C C . VAL B 1 179 ? -15.508 -34.125 -14.023 1 98.69 179 VAL B C 1
ATOM 4827 O O . VAL B 1 179 ? -14.445 -33.969 -14.625 1 98.69 179 VAL B O 1
ATOM 4830 N N . SER B 1 180 ? -16.656 -34.25 -14.633 1 98.69 180 SER B N 1
ATOM 4831 C CA . SER B 1 180 ? -16.75 -34.312 -16.078 1 98.69 180 SER B CA 1
ATOM 4832 C C . SER B 1 180 ? -16.266 -33.031 -16.719 1 98.69 180 SER B C 1
ATOM 4834 O O . SER B 1 180 ? -15.547 -33.031 -17.719 1 98.69 180 SER B O 1
ATOM 4836 N N . ALA B 1 181 ? -16.688 -31.953 -16.172 1 98.62 181 ALA B N 1
ATOM 4837 C CA . ALA B 1 181 ? -16.312 -30.641 -16.703 1 98.62 181 ALA B CA 1
ATOM 4838 C C . ALA B 1 181 ? -14.812 -30.391 -16.516 1 98.62 181 ALA B C 1
ATOM 4840 O O . ALA B 1 181 ? -14.172 -29.75 -17.359 1 98.62 181 ALA B O 1
ATOM 4841 N N . THR B 1 182 ? -14.289 -30.812 -15.398 1 98.75 182 THR B N 1
ATOM 4842 C CA . THR B 1 182 ? -12.852 -30.672 -15.148 1 98.75 182 THR B CA 1
ATOM 4843 C C . THR B 1 182 ? -12.047 -31.453 -16.188 1 98.75 182 THR B C 1
ATOM 4845 O O . THR B 1 182 ? -11.07 -30.922 -16.734 1 98.75 182 THR B O 1
ATOM 4848 N N . LEU B 1 183 ? -12.469 -32.688 -16.469 1 98.75 183 LEU B N 1
ATOM 4849 C CA . LEU B 1 183 ? -11.797 -33.469 -17.484 1 98.75 183 LEU B CA 1
ATOM 4850 C C . LEU B 1 183 ? -11.883 -32.812 -18.859 1 98.75 183 LEU B C 1
ATOM 4852 O O . LEU B 1 183 ? -10.898 -32.75 -19.594 1 98.75 183 LEU B O 1
ATOM 4856 N N . ALA B 1 184 ? -13.047 -32.312 -19.141 1 98.81 184 ALA B N 1
ATOM 4857 C CA . ALA B 1 184 ? -13.242 -31.594 -20.406 1 98.81 184 ALA B CA 1
ATOM 4858 C C . ALA B 1 184 ? -12.367 -30.344 -20.484 1 98.81 184 ALA B C 1
ATOM 4860 O O . ALA B 1 184 ? -11.852 -30.016 -21.562 1 98.81 184 ALA B O 1
ATOM 4861 N N . PHE B 1 185 ? -12.281 -29.703 -19.438 1 98.62 185 PHE B N 1
ATOM 4862 C CA . PHE B 1 185 ? -11.453 -28.516 -19.391 1 98.62 185 PHE B CA 1
ATOM 4863 C C . PHE B 1 185 ? -9.992 -28.859 -19.656 1 98.62 185 PHE B C 1
ATOM 4865 O O . PHE B 1 185 ? -9.328 -28.188 -20.453 1 98.62 185 PHE B O 1
ATOM 4872 N N . VAL B 1 186 ? -9.453 -29.844 -18.953 1 98.5 186 VAL B N 1
ATOM 4873 C CA . VAL B 1 186 ? -8.07 -30.281 -19.141 1 98.5 186 VAL B CA 1
ATOM 4874 C C . VAL B 1 186 ? -7.816 -30.594 -20.609 1 98.5 186 VAL B C 1
ATOM 4876 O O . VAL B 1 186 ? -6.816 -30.141 -21.188 1 98.5 186 VAL B O 1
ATOM 4879 N N . GLU B 1 187 ? -8.727 -31.266 -21.203 1 98.25 187 GLU B N 1
ATOM 4880 C CA . GLU B 1 187 ? -8.609 -31.594 -22.625 1 98.25 187 GLU B CA 1
ATOM 4881 C C . GLU B 1 187 ? -8.664 -30.344 -23.484 1 98.25 187 GLU B C 1
ATOM 4883 O O . GLU B 1 187 ? -7.93 -30.219 -24.469 1 98.25 187 GLU B O 1
ATOM 4888 N N . GLY B 1 188 ? -9.578 -29.484 -23.156 1 98.25 188 GLY B N 1
ATOM 4889 C CA . GLY B 1 188 ? -9.711 -28.234 -23.891 1 98.25 188 GLY B CA 1
ATOM 4890 C C . GLY B 1 188 ? -8.453 -27.391 -23.875 1 98.25 188 GLY B C 1
ATOM 4891 O O . GLY B 1 188 ? -8.078 -26.797 -24.891 1 98.25 188 GLY B O 1
ATOM 4892 N N . VAL B 1 189 ? -7.848 -27.281 -22.719 1 98.31 189 VAL B N 1
ATOM 4893 C CA . VAL B 1 189 ? -6.617 -26.516 -22.594 1 98.31 189 VAL B CA 1
ATOM 4894 C C . VAL B 1 189 ? -5.512 -27.141 -23.422 1 98.31 189 VAL B C 1
ATOM 4896 O O . VAL B 1 189 ? -4.754 -26.453 -24.109 1 98.31 189 VAL B O 1
ATOM 4899 N N . ARG B 1 190 ? -5.41 -28.438 -23.375 1 96.44 190 ARG B N 1
ATOM 4900 C CA . ARG B 1 190 ? -4.402 -29.141 -24.156 1 96.44 190 ARG B CA 1
ATOM 4901 C C . ARG B 1 190 ? -4.605 -28.906 -25.656 1 96.44 190 ARG B C 1
ATOM 4903 O O . ARG B 1 190 ? -3.637 -28.781 -26.406 1 96.44 190 ARG B O 1
ATOM 4910 N N . LYS B 1 191 ? -5.793 -28.812 -26.031 1 97.06 191 LYS B N 1
ATOM 4911 C CA . LYS B 1 191 ? -6.133 -28.625 -27.438 1 97.06 191 LYS B CA 1
ATOM 4912 C C . LYS B 1 191 ? -5.727 -27.234 -27.922 1 97.06 191 LYS B C 1
ATOM 4914 O O . LYS B 1 191 ? -5.578 -27.016 -29.125 1 97.06 191 LYS B O 1
ATOM 4919 N N . LEU B 1 192 ? -5.621 -26.281 -27 1 96.69 192 LEU B N 1
ATOM 4920 C CA . LEU B 1 192 ? -5.145 -24.953 -27.391 1 96.69 192 LEU B CA 1
ATOM 4921 C C . LEU B 1 192 ? -3.75 -25.031 -28 1 96.69 192 LEU B C 1
ATOM 4923 O O . LEU B 1 192 ? -3.342 -24.141 -28.734 1 96.69 192 LEU B O 1
ATOM 4927 N N . GLY B 1 193 ? -2.84 -26.047 -27.594 1 95.12 193 GLY B N 1
ATOM 4928 C CA . GLY B 1 193 ? -1.543 -26.297 -28.203 1 95.12 193 GLY B CA 1
ATOM 4929 C C . GLY B 1 193 ? -0.479 -25.297 -27.766 1 95.12 193 GLY B C 1
ATOM 4930 O O . GLY B 1 193 ? 0.526 -25.125 -28.453 1 95.12 193 GLY B O 1
ATOM 4931 N N . SER B 1 194 ? -0.734 -24.578 -26.75 1 95.56 194 SER B N 1
ATOM 4932 C CA . SER B 1 194 ? 0.241 -23.609 -26.25 1 95.56 194 SER B CA 1
ATOM 4933 C C . SER B 1 194 ? 0.969 -24.141 -25.016 1 95.56 194 SER B C 1
ATOM 4935 O O . SER B 1 194 ? 0.335 -24.578 -24.047 1 95.56 194 SER B O 1
ATOM 4937 N N . PRO B 1 195 ? 2.25 -24.094 -25.047 1 94.56 195 PRO B N 1
ATOM 4938 C CA . PRO B 1 195 ? 3 -24.516 -23.859 1 94.56 195 PRO B CA 1
ATOM 4939 C C . PRO B 1 195 ? 2.943 -23.484 -22.734 1 94.56 195 PRO B C 1
ATOM 4941 O O . PRO B 1 195 ? 3.404 -23.75 -21.625 1 94.56 195 PRO B O 1
ATOM 4944 N N . MET B 1 196 ? 2.336 -22.328 -22.969 1 95.94 196 MET B N 1
ATOM 4945 C CA . MET B 1 196 ? 2.318 -21.219 -22.016 1 95.94 196 MET B CA 1
ATOM 4946 C C . MET B 1 196 ? 1.217 -21.406 -20.984 1 95.94 196 MET B C 1
ATOM 4948 O O . MET B 1 196 ? 1.307 -20.875 -19.875 1 95.94 196 MET B O 1
ATOM 4952 N N . VAL B 1 197 ? 0.189 -22.156 -21.359 1 98.38 197 VAL B N 1
ATOM 4953 C CA . VAL B 1 197 ? -0.967 -22.281 -20.469 1 98.38 197 VAL B CA 1
ATOM 4954 C C . VAL B 1 197 ? -1.169 -23.75 -20.094 1 98.38 197 VAL B C 1
ATOM 4956 O O . VAL B 1 197 ? -1.173 -24.625 -20.953 1 98.38 197 VAL B O 1
ATOM 4959 N N . MET B 1 198 ? -1.305 -24 -18.828 1 98.44 198 MET B N 1
ATOM 4960 C CA . MET B 1 198 ? -1.484 -25.344 -18.312 1 98.44 198 MET B CA 1
ATOM 4961 C C . MET B 1 198 ? -2.725 -25.438 -17.438 1 98.44 198 MET B C 1
ATOM 4963 O O . MET B 1 198 ? -3.018 -24.516 -16.672 1 98.44 198 MET B O 1
ATOM 4967 N N . PRO B 1 199 ? -3.404 -26.547 -17.531 1 98.62 199 PRO B N 1
ATOM 4968 C CA . PRO B 1 199 ? -4.555 -26.734 -16.641 1 98.62 199 PRO B CA 1
ATOM 4969 C C . PRO B 1 199 ? -4.148 -27.125 -15.227 1 98.62 199 PRO B C 1
ATOM 4971 O O . PRO B 1 199 ? -3.16 -27.844 -15.039 1 98.62 199 PRO B O 1
ATOM 4974 N N . THR B 1 200 ? -4.891 -26.656 -14.266 1 98.75 200 THR B N 1
ATOM 4975 C CA . THR B 1 200 ? -4.684 -26.953 -12.852 1 98.75 200 THR B CA 1
ATOM 4976 C C . THR B 1 200 ? -5.973 -27.453 -12.211 1 98.75 200 THR B C 1
ATOM 4978 O O . THR B 1 200 ? -7.055 -26.922 -12.492 1 98.75 200 THR B O 1
ATOM 4981 N N . ILE B 1 201 ? -5.863 -28.531 -11.414 1 98.94 201 ILE B N 1
ATOM 4982 C CA . ILE B 1 201 ? -7 -28.984 -10.617 1 98.94 201 ILE B CA 1
ATOM 4983 C C . ILE B 1 201 ? -7.285 -27.969 -9.508 1 98.94 201 ILE B C 1
ATOM 4985 O O . ILE B 1 201 ? -6.391 -27.641 -8.727 1 98.94 201 ILE B O 1
ATOM 4989 N N . THR B 1 202 ? -8.609 -27.516 -9.406 1 98.94 202 THR B N 1
ATOM 4990 C CA . THR B 1 202 ? -8.867 -26.359 -8.555 1 98.94 202 THR B CA 1
ATOM 4991 C C . THR B 1 202 ? -10.117 -26.578 -7.711 1 98.94 202 THR B C 1
ATOM 4993 O O . THR B 1 202 ? -11.125 -25.891 -7.902 1 98.94 202 THR B O 1
ATOM 4996 N N . PRO B 1 203 ? -10.055 -27.547 -6.742 1 98.88 203 PRO B N 1
ATOM 4997 C CA . PRO B 1 203 ? -11.109 -27.422 -5.73 1 98.88 203 PRO B CA 1
ATOM 4998 C C . PRO B 1 203 ? -11.102 -26.047 -5.043 1 98.88 203 PRO B C 1
ATOM 5000 O O . PRO B 1 203 ? -10.039 -25.562 -4.645 1 98.88 203 PRO B O 1
ATOM 5003 N N . ARG B 1 204 ? -12.258 -25.438 -5.004 1 98.44 204 ARG B N 1
ATOM 5004 C CA . ARG B 1 204 ? -12.297 -24.109 -4.406 1 98.44 204 ARG B CA 1
ATOM 5005 C C . ARG B 1 204 ? -11.656 -24.109 -3.021 1 98.44 204 ARG B C 1
ATOM 5007 O O . ARG B 1 204 ? -10.742 -23.328 -2.754 1 98.44 204 ARG B O 1
ATOM 5014 N N . PHE B 1 205 ? -12.18 -24.781 -2.062 1 97.38 205 PHE B N 1
ATOM 5015 C CA . PHE B 1 205 ? -11.641 -25.125 -0.754 1 97.38 205 PHE B CA 1
ATOM 5016 C C . PHE B 1 205 ? -12.375 -26.328 -0.174 1 97.38 205 PHE B C 1
ATOM 5018 O O . PHE B 1 205 ? -13.383 -26.781 -0.723 1 97.38 205 PHE B O 1
ATOM 5025 N N . ALA B 1 206 ? -11.859 -26.906 0.813 1 97.81 206 ALA B N 1
ATOM 5026 C CA . ALA B 1 206 ? -12.383 -28.156 1.345 1 97.81 206 ALA B CA 1
ATOM 5027 C C . ALA B 1 206 ? -13.828 -28 1.812 1 97.81 206 ALA B C 1
ATOM 5029 O O . ALA B 1 206 ? -14.625 -28.922 1.721 1 97.81 206 ALA B O 1
ATOM 5030 N N . LEU B 1 207 ? -14.172 -26.844 2.244 1 97.25 207 LEU B N 1
ATOM 5031 C CA . LEU B 1 207 ? -15.492 -26.578 2.809 1 97.25 207 LEU B CA 1
ATOM 5032 C C . LEU B 1 207 ? -16.578 -26.75 1.752 1 97.25 207 LEU B C 1
ATOM 5034 O O . LEU B 1 207 ? -17.703 -27.172 2.068 1 97.25 207 LEU B O 1
ATOM 5038 N N . SER B 1 208 ? -16.25 -26.469 0.521 1 98 208 SER B N 1
ATOM 5039 C CA . SER B 1 208 ? -17.297 -26.453 -0.497 1 98 208 SER B CA 1
ATOM 5040 C C . SER B 1 208 ? -17.203 -27.672 -1.41 1 98 208 SER B C 1
ATOM 5042 O O . SER B 1 208 ? -17.828 -27.719 -2.473 1 98 208 SER B O 1
ATOM 5044 N N . CYS B 1 209 ? -16.391 -28.656 -1.093 1 98.62 209 CYS B N 1
ATOM 5045 C CA . CYS B 1 209 ? -16.219 -29.891 -1.863 1 98.62 209 CYS B CA 1
ATOM 5046 C C . CYS B 1 209 ? -16.438 -31.109 -0.986 1 98.62 209 CYS B C 1
ATOM 5048 O O . CYS B 1 209 ? -15.844 -31.234 0.089 1 98.62 209 CYS B O 1
ATOM 5050 N N . SER B 1 210 ? -17.281 -32 -1.469 1 98.38 210 SER B N 1
ATOM 5051 C CA . SER B 1 210 ? -17.469 -33.281 -0.746 1 98.38 210 SER B CA 1
ATOM 5052 C C . SER B 1 210 ? -16.203 -34.125 -0.769 1 98.38 210 SER B C 1
ATOM 5054 O O . SER B 1 210 ? -15.328 -33.906 -1.615 1 98.38 210 SER B O 1
ATOM 5056 N N . LYS B 1 211 ? -16.156 -35.062 0.141 1 98 211 LYS B N 1
ATOM 5057 C CA . LYS B 1 211 ? -15.039 -36 0.172 1 98 211 LYS B CA 1
ATOM 5058 C C . LYS B 1 211 ? -14.891 -36.719 -1.16 1 98 211 LYS B C 1
ATOM 5060 O O . LYS B 1 211 ? -13.773 -36.906 -1.645 1 98 211 LYS B O 1
ATOM 5065 N N . GLU B 1 212 ? -15.977 -37.094 -1.718 1 98.25 212 GLU B N 1
ATOM 5066 C CA . GLU B 1 212 ? -16 -37.812 -2.992 1 98.25 212 GLU B CA 1
ATOM 5067 C C . GLU B 1 212 ? -15.422 -36.938 -4.113 1 98.25 212 GLU B C 1
ATOM 5069 O O . GLU B 1 212 ? -14.617 -37.438 -4.918 1 98.25 212 GLU B O 1
ATOM 5074 N N . LEU B 1 213 ? -15.844 -35.75 -4.129 1 98.75 213 LEU B N 1
ATOM 5075 C CA . LEU B 1 213 ? -15.344 -34.844 -5.168 1 98.75 213 LEU B CA 1
ATOM 5076 C C . LEU B 1 213 ? -13.844 -34.625 -5.016 1 98.75 213 LEU B C 1
ATOM 5078 O O . LEU B 1 213 ? -13.094 -34.688 -5.992 1 98.75 213 LEU B O 1
ATOM 5082 N N . LEU B 1 214 ? -13.391 -34.344 -3.779 1 98.88 214 LEU B N 1
ATOM 5083 C CA . LEU B 1 214 ? -11.969 -34.125 -3.541 1 98.88 214 LEU B CA 1
ATOM 5084 C C . LEU B 1 214 ? -11.148 -35.312 -4 1 98.88 214 LEU B C 1
ATOM 5086 O O . LEU B 1 214 ? -10.109 -35.156 -4.641 1 98.88 214 LEU B O 1
ATOM 5090 N N . LYS B 1 215 ? -11.648 -36.5 -3.707 1 98.75 215 LYS B N 1
ATOM 5091 C CA . LYS B 1 215 ? -10.953 -37.719 -4.09 1 98.75 215 LYS B CA 1
ATOM 5092 C C . LYS B 1 215 ? -10.875 -37.844 -5.609 1 98.75 215 LYS B C 1
ATOM 5094 O O . LYS B 1 215 ? -9.828 -38.188 -6.156 1 98.75 215 LYS B O 1
ATOM 5099 N N . SER B 1 216 ? -11.984 -37.625 -6.254 1 98.81 216 SER B N 1
ATOM 5100 C CA . SER B 1 216 ? -12.016 -37.688 -7.711 1 98.81 216 SER B CA 1
ATOM 5101 C C . SER B 1 216 ? -11.023 -36.719 -8.336 1 98.81 216 SER B C 1
ATOM 5103 O O . SER B 1 216 ? -10.336 -37.031 -9.305 1 98.81 216 SER B O 1
ATOM 5105 N N . LEU B 1 217 ? -10.969 -35.531 -7.812 1 98.88 217 LEU B N 1
ATOM 5106 C CA . LEU B 1 217 ? -10.055 -34.5 -8.32 1 98.88 217 LEU B CA 1
ATOM 5107 C C . LEU B 1 217 ? -8.602 -34.906 -8.078 1 98.88 217 LEU B C 1
ATOM 5109 O O . LEU B 1 217 ? -7.738 -34.688 -8.93 1 98.88 217 LEU B O 1
ATOM 5113 N N . GLY B 1 218 ? -8.32 -35.469 -6.875 1 98.88 218 GLY B N 1
ATOM 5114 C CA . GLY B 1 218 ? -7 -36 -6.617 1 98.88 218 GLY B CA 1
ATOM 5115 C C . GLY B 1 218 ? -6.594 -37.062 -7.609 1 98.88 218 GLY B C 1
ATOM 5116 O O . GLY B 1 218 ? -5.453 -37.094 -8.07 1 98.88 218 GLY B O 1
ATOM 5117 N N . ASP B 1 219 ? -7.508 -37.938 -7.945 1 98.75 219 ASP B N 1
ATOM 5118 C CA . ASP B 1 219 ? -7.258 -39.031 -8.906 1 98.75 219 ASP B CA 1
ATOM 5119 C C . ASP B 1 219 ? -6.945 -38.469 -10.289 1 98.75 219 ASP B C 1
ATOM 5121 O O . ASP B 1 219 ? -6.066 -38.969 -10.984 1 98.75 219 ASP B O 1
ATOM 5125 N N . ILE B 1 220 ? -7.684 -37.469 -10.695 1 98.69 220 ILE B N 1
ATOM 5126 C CA . ILE B 1 220 ? -7.457 -36.844 -11.984 1 98.69 220 ILE B CA 1
ATOM 5127 C C . ILE B 1 220 ? -6.066 -36.219 -12.016 1 98.69 220 ILE B C 1
ATOM 5129 O O . ILE B 1 220 ? -5.328 -36.344 -12.992 1 98.69 220 ILE B O 1
ATOM 5133 N N . ALA B 1 221 ? -5.727 -35.5 -10.953 1 98.81 221 ALA B N 1
ATOM 5134 C CA . ALA B 1 221 ? -4.414 -34.844 -10.859 1 98.81 221 ALA B CA 1
ATOM 5135 C C . ALA B 1 221 ? -3.295 -35.875 -11.008 1 98.81 221 ALA B C 1
ATOM 5137 O O . ALA B 1 221 ? -2.318 -35.656 -11.719 1 98.81 221 ALA B O 1
ATOM 5138 N N . LYS B 1 222 ? -3.457 -36.969 -10.312 1 98.56 222 LYS B N 1
ATOM 5139 C CA . LYS B 1 222 ? -2.461 -38.031 -10.352 1 98.56 222 LYS B CA 1
ATOM 5140 C C . LYS B 1 222 ? -2.389 -38.656 -11.742 1 98.56 222 LYS B C 1
ATOM 5142 O O . LYS B 1 222 ? -1.3 -38.844 -12.297 1 98.56 222 LYS B O 1
ATOM 5147 N N . ARG B 1 223 ? -3.514 -38.938 -12.297 1 98.25 223 ARG B N 1
ATOM 5148 C CA . ARG B 1 223 ? -3.605 -39.656 -13.578 1 98.25 223 ARG B CA 1
ATOM 5149 C C . ARG B 1 223 ? -2.928 -38.844 -14.68 1 98.25 223 ARG B C 1
ATOM 5151 O O . ARG B 1 223 ? -2.262 -39.406 -15.547 1 98.25 223 ARG B O 1
ATOM 5158 N N . PHE B 1 224 ? -3.1 -37.531 -14.625 1 97.94 224 PHE B N 1
ATOM 5159 C CA . PHE B 1 224 ? -2.633 -36.719 -15.734 1 97.94 224 PHE B CA 1
ATOM 5160 C C . PHE B 1 224 ? -1.442 -35.875 -15.312 1 97.94 224 PHE B C 1
ATOM 5162 O O . PHE B 1 224 ? -1.005 -35 -16.062 1 97.94 224 PHE B O 1
ATOM 5169 N N . ASP B 1 225 ? -0.904 -36.031 -14.078 1 98.12 225 ASP B N 1
ATOM 5170 C CA . ASP B 1 225 ? 0.239 -35.312 -13.547 1 98.12 225 ASP B CA 1
ATOM 5171 C C . ASP B 1 225 ? 0.012 -33.812 -13.633 1 98.12 225 ASP B C 1
ATOM 5173 O O . ASP B 1 225 ? 0.82 -33.094 -14.219 1 98.12 225 ASP B O 1
ATOM 5177 N N . LEU B 1 226 ? -1.066 -33.375 -13.055 1 98.75 226 LEU B N 1
ATOM 5178 C CA . LEU B 1 226 ? -1.483 -32 -13.172 1 98.75 226 LEU B CA 1
ATOM 5179 C C . LEU B 1 226 ? -1.111 -31.203 -11.922 1 98.75 226 LEU B C 1
ATOM 5181 O O . LEU B 1 226 ? -0.914 -31.781 -10.852 1 98.75 226 LEU B O 1
ATOM 5185 N N . HIS B 1 227 ? -0.919 -29.922 -12.086 1 98.88 227 HIS B N 1
ATOM 5186 C CA . HIS B 1 227 ? -0.835 -29 -10.961 1 98.88 227 HIS B CA 1
ATOM 5187 C C . HIS B 1 227 ? -2.148 -28.953 -10.188 1 98.88 227 HIS B C 1
ATOM 5189 O O . HIS B 1 227 ? -3.199 -29.312 -10.719 1 98.88 227 HIS B O 1
ATOM 5195 N N . ILE B 1 228 ? -2.055 -28.562 -8.891 1 98.94 228 ILE B N 1
ATOM 5196 C CA . ILE B 1 228 ? -3.207 -28.438 -8.008 1 98.94 228 ILE B CA 1
ATOM 5197 C C . ILE B 1 228 ? -3.143 -27.109 -7.266 1 98.94 228 ILE B C 1
ATOM 5199 O O . ILE B 1 228 ? -2.07 -26.688 -6.824 1 98.94 228 ILE B O 1
ATOM 5203 N N . GLN B 1 229 ? -4.234 -26.375 -7.172 1 98.94 229 GLN B N 1
ATOM 5204 C CA . GLN B 1 229 ? -4.344 -25.188 -6.332 1 98.94 229 GLN B CA 1
ATOM 5205 C C . GLN B 1 229 ? -5.621 -25.219 -5.5 1 98.94 229 GLN B C 1
ATOM 5207 O O . GLN B 1 229 ? -6.656 -25.719 -5.957 1 98.94 229 GLN B O 1
ATOM 5212 N N . SER B 1 230 ? -5.59 -24.75 -4.32 1 98.94 230 SER B N 1
ATOM 5213 C CA . SER B 1 230 ? -6.738 -24.578 -3.439 1 98.94 230 SER B CA 1
ATOM 5214 C C . SER B 1 230 ? -6.43 -23.594 -2.309 1 98.94 230 SER B C 1
ATOM 5216 O O . SER B 1 230 ? -5.398 -22.922 -2.332 1 98.94 230 SER B O 1
ATOM 5218 N N . HIS B 1 231 ? -7.402 -23.375 -1.433 1 98.81 231 HIS B N 1
ATOM 5219 C CA . HIS B 1 231 ? -7.223 -22.578 -0.222 1 98.81 231 HIS B CA 1
ATOM 5220 C C . HIS B 1 231 ? -6.992 -23.484 0.993 1 98.81 231 HIS B C 1
ATOM 5222 O O . HIS B 1 231 ? -7.391 -24.641 0.998 1 98.81 231 HIS B O 1
ATOM 5228 N N . ILE B 1 232 ? -6.348 -22.875 1.993 1 98.75 232 ILE B N 1
ATOM 5229 C CA . ILE B 1 232 ? -6.207 -23.656 3.219 1 98.75 232 ILE B CA 1
ATOM 5230 C C . ILE B 1 232 ? -6.062 -22.719 4.414 1 98.75 232 ILE B C 1
ATOM 5232 O O . ILE B 1 232 ? -5.312 -21.734 4.355 1 98.75 232 ILE B O 1
ATOM 5236 N N . SER B 1 233 ? -6.77 -22.953 5.473 1 98.25 233 SER B N 1
ATOM 5237 C CA . SER B 1 233 ? -6.586 -22.406 6.809 1 98.25 233 SER B CA 1
ATOM 5238 C C . SER B 1 233 ? -6.527 -20.875 6.773 1 98.25 233 SER B C 1
ATOM 5240 O O . SER B 1 233 ? -5.605 -20.281 7.332 1 98.25 233 SER B O 1
ATOM 5242 N N . GLU B 1 234 ? -7.43 -20.266 6.07 1 97.44 234 GLU B N 1
ATOM 5243 C CA . GLU B 1 234 ? -7.469 -18.812 5.918 1 97.44 234 GLU B CA 1
ATOM 5244 C C . GLU B 1 234 ? -8.227 -18.156 7.07 1 97.44 234 GLU B C 1
ATOM 5246 O O . GLU B 1 234 ? -7.785 -17.141 7.609 1 97.44 234 GLU B O 1
ATOM 5251 N N . ASN B 1 235 ? -9.32 -18.703 7.383 1 95.56 235 ASN B N 1
ATOM 5252 C CA . ASN B 1 235 ? -10.281 -18.125 8.32 1 95.56 235 ASN B CA 1
ATOM 5253 C C . ASN B 1 235 ? -10.648 -19.109 9.43 1 95.56 235 ASN B C 1
ATOM 5255 O O . ASN B 1 235 ? -10.844 -20.297 9.164 1 95.56 235 ASN B O 1
ATOM 5259 N N . LEU B 1 236 ? -10.836 -18.688 10.625 1 95.69 236 LEU B N 1
ATOM 5260 C CA . LEU B 1 236 ? -11.023 -19.547 11.789 1 95.69 236 LEU B CA 1
ATOM 5261 C C . LEU B 1 236 ? -12.344 -20.297 11.688 1 95.69 236 LEU B C 1
ATOM 5263 O O . LEU B 1 236 ? -12.414 -21.484 12.023 1 95.69 236 LEU B O 1
ATOM 5267 N N . GLU B 1 237 ? -13.367 -19.594 11.258 1 95.44 237 GLU B N 1
ATOM 5268 C CA . GLU B 1 237 ? -14.656 -20.266 11.117 1 95.44 237 GLU B CA 1
ATOM 5269 C C . GLU B 1 237 ? -14.609 -21.344 10.047 1 95.44 237 GLU B C 1
ATOM 5271 O O . GLU B 1 237 ? -15.18 -22.422 10.219 1 95.44 237 GLU B O 1
ATOM 5276 N N . GLU B 1 238 ? -13.953 -21.062 8.969 1 95.88 238 GLU B N 1
ATOM 5277 C CA . GLU B 1 238 ? -13.727 -22.031 7.902 1 95.88 238 GLU B CA 1
ATOM 5278 C C . GLU B 1 238 ? -13.023 -23.266 8.422 1 95.88 238 GLU B C 1
ATOM 5280 O O . GLU B 1 238 ? -13.43 -24.391 8.125 1 95.88 238 GLU B O 1
ATOM 5285 N N . ILE B 1 239 ? -12.039 -23.125 9.219 1 97.88 239 ILE B N 1
ATOM 5286 C CA . ILE B 1 239 ? -11.219 -24.219 9.742 1 97.88 239 ILE B CA 1
ATOM 5287 C C . ILE B 1 239 ? -12.062 -25.109 10.648 1 97.88 239 ILE B C 1
ATOM 5289 O O . ILE B 1 239 ? -12 -26.328 10.555 1 97.88 239 ILE B O 1
ATOM 5293 N N . GLU B 1 240 ? -12.828 -24.453 11.492 1 97.56 240 GLU B N 1
ATOM 5294 C CA . GLU B 1 240 ? -13.688 -25.188 12.406 1 97.56 240 GLU B CA 1
ATOM 5295 C C . GLU B 1 240 ? -14.688 -26.062 11.648 1 97.56 240 GLU B C 1
ATOM 5297 O O . GLU B 1 240 ? -14.898 -27.219 11.992 1 97.56 240 GLU B O 1
ATOM 5302 N N . MET B 1 241 ? -15.234 -25.531 10.617 1 97.19 241 MET B N 1
ATOM 5303 C CA . MET B 1 241 ? -16.219 -26.266 9.82 1 97.19 241 MET B CA 1
ATOM 5304 C C . MET B 1 241 ? -15.578 -27.438 9.094 1 97.19 241 MET B C 1
ATOM 5306 O O . MET B 1 241 ? -16.141 -28.531 9.055 1 97.19 241 MET B O 1
ATOM 5310 N N . VAL B 1 242 ? -14.438 -27.234 8.523 1 98.06 242 VAL B N 1
ATOM 5311 C CA . VAL B 1 242 ? -13.75 -28.281 7.773 1 98.06 242 VAL B CA 1
ATOM 5312 C C . VAL B 1 242 ? -13.375 -29.422 8.703 1 98.06 242 VAL B C 1
ATOM 5314 O O . VAL B 1 242 ? -13.586 -30.594 8.367 1 98.06 242 VAL B O 1
ATOM 5317 N N . LYS B 1 243 ? -12.828 -29.094 9.844 1 97.94 243 LYS B N 1
ATOM 5318 C CA . LYS B 1 243 ? -12.469 -30.125 10.82 1 97.94 243 LYS B CA 1
ATOM 5319 C C . LYS B 1 243 ? -13.695 -30.922 11.25 1 97.94 243 LYS B C 1
ATOM 5321 O O . LYS B 1 243 ? -13.602 -32.156 11.461 1 97.94 243 LYS B O 1
ATOM 5326 N N . GLY B 1 244 ? -14.797 -30.219 11.422 1 98.06 244 GLY B N 1
ATOM 5327 C CA . GLY B 1 244 ? -16.031 -30.891 11.797 1 98.06 244 GLY B CA 1
ATOM 5328 C C . GLY B 1 244 ? -16.531 -31.859 10.742 1 98.06 244 GLY B C 1
ATOM 5329 O O . GLY B 1 244 ? -17.031 -32.938 11.07 1 98.06 244 GLY B O 1
ATOM 5330 N N . ILE B 1 245 ? -16.375 -31.562 9.477 1 97.88 245 ILE B N 1
ATOM 5331 C CA . ILE B 1 245 ? -16.891 -32.344 8.359 1 97.88 245 ILE B CA 1
ATOM 5332 C C . ILE B 1 245 ? -15.953 -33.531 8.086 1 97.88 245 ILE B C 1
ATOM 5334 O O . ILE B 1 245 ? -16.406 -34.656 7.91 1 97.88 245 ILE B O 1
ATOM 5338 N N . PHE B 1 246 ? -14.688 -33.281 8.141 1 98.25 246 PHE B N 1
ATOM 5339 C CA . PHE B 1 246 ? -13.727 -34.281 7.656 1 98.25 246 PHE B CA 1
ATOM 5340 C C . PHE B 1 246 ? -13.141 -35.062 8.82 1 98.25 246 PHE B C 1
ATOM 5342 O O . PHE B 1 246 ? -12.516 -36.125 8.609 1 98.25 246 PHE B O 1
ATOM 5349 N N . LYS B 1 247 ? -13.273 -34.562 10.078 1 97.88 247 LYS B N 1
ATOM 5350 C CA . LYS B 1 247 ? -12.805 -35.25 11.289 1 97.88 247 LYS B CA 1
ATOM 5351 C C . LYS B 1 247 ? -11.297 -35.438 11.25 1 97.88 247 LYS B C 1
ATOM 5353 O O . LYS B 1 247 ? -10.797 -36.5 11.648 1 97.88 247 LYS B O 1
ATOM 5358 N N . THR B 1 248 ? -10.617 -34.562 10.617 1 97.69 248 THR B N 1
ATOM 5359 C CA . THR B 1 248 ? -9.164 -34.469 10.523 1 97.69 248 THR B CA 1
ATOM 5360 C C . THR B 1 248 ? -8.742 -33 10.359 1 97.69 248 THR B C 1
ATOM 5362 O O . THR B 1 248 ? -9.586 -32.094 10.352 1 97.69 248 THR B O 1
ATOM 5365 N N . SER B 1 249 ? -7.398 -32.75 10.312 1 97.88 249 SER B N 1
ATOM 5366 C CA . SER B 1 249 ? -6.93 -31.375 10.07 1 97.88 249 SER B CA 1
ATOM 5367 C C . SER B 1 249 ? -7.281 -30.922 8.656 1 97.88 249 SER B C 1
ATOM 5369 O O . SER B 1 249 ? -7.645 -31.734 7.805 1 97.88 249 SER B O 1
ATOM 5371 N N . TYR B 1 250 ? -7.242 -29.656 8.492 1 98.5 250 TYR B N 1
ATOM 5372 C CA . TYR B 1 250 ? -7.523 -29.094 7.172 1 98.5 250 TYR B CA 1
ATOM 5373 C C . TYR B 1 250 ? -6.605 -29.719 6.121 1 98.5 250 TYR B C 1
ATOM 5375 O O . TYR B 1 250 ? -7.07 -30.188 5.082 1 98.5 250 TYR B O 1
ATOM 5383 N N . ALA B 1 251 ? -5.309 -29.734 6.359 1 98.75 251 ALA B N 1
ATOM 5384 C CA . ALA B 1 251 ? -4.355 -30.344 5.445 1 98.75 251 ALA B CA 1
ATOM 5385 C C . ALA B 1 251 ? -4.629 -31.844 5.301 1 98.75 251 ALA B C 1
ATOM 5387 O O . ALA B 1 251 ? -4.438 -32.406 4.223 1 98.75 251 ALA B O 1
ATOM 5388 N N . GLY B 1 252 ? -5.043 -32.438 6.402 1 98.62 252 GLY B N 1
ATOM 5389 C CA . GLY B 1 252 ? -5.387 -33.844 6.367 1 98.62 252 GLY B CA 1
ATOM 5390 C C . GLY B 1 252 ? -6.496 -34.156 5.383 1 98.62 252 GLY B C 1
ATOM 5391 O O . GLY B 1 252 ? -6.465 -35.219 4.719 1 98.62 252 GLY B O 1
ATOM 5392 N N . ALA B 1 253 ? -7.445 -33.281 5.27 1 98.69 253 ALA B N 1
ATOM 5393 C CA . ALA B 1 253 ? -8.547 -33.469 4.328 1 98.69 253 ALA B CA 1
ATOM 5394 C C . ALA B 1 253 ? -8.039 -33.562 2.895 1 98.69 253 ALA B C 1
ATOM 5396 O O . ALA B 1 253 ? -8.492 -34.406 2.119 1 98.69 253 ALA B O 1
ATOM 5397 N N . TYR B 1 254 ? -7.145 -32.719 2.533 1 98.88 254 TYR B N 1
ATOM 5398 C CA . TYR B 1 254 ? -6.559 -32.719 1.198 1 98.88 254 TYR B CA 1
ATOM 5399 C C . TYR B 1 254 ? -5.652 -33.938 1.014 1 98.88 254 TYR B C 1
ATOM 5401 O O . TYR B 1 254 ? -5.609 -34.531 -0.069 1 98.88 254 TYR B O 1
ATOM 5409 N N . ASP B 1 255 ? -4.898 -34.25 2.084 1 98.81 255 ASP B N 1
ATOM 5410 C CA . ASP B 1 255 ? -3.973 -35.375 2.014 1 98.81 255 ASP B CA 1
ATOM 5411 C C . ASP B 1 255 ? -4.711 -36.688 1.741 1 98.81 255 ASP B C 1
ATOM 5413 O O . ASP B 1 255 ? -4.289 -37.469 0.899 1 98.81 255 ASP B O 1
ATOM 5417 N N . GLU B 1 256 ? -5.781 -36.906 2.391 1 98.44 256 GLU B N 1
ATOM 5418 C CA . GLU B 1 256 ? -6.586 -38.125 2.244 1 98.44 256 GLU B CA 1
ATOM 5419 C C . GLU B 1 256 ? -7.168 -38.25 0.836 1 98.44 256 GLU B C 1
ATOM 5421 O O . GLU B 1 256 ? -7.418 -39.344 0.345 1 98.44 256 GLU B O 1
ATOM 5426 N N . ALA B 1 257 ? -7.297 -37.125 0.208 1 98.75 257 ALA B N 1
ATOM 5427 C CA . ALA B 1 257 ? -7.891 -37.062 -1.126 1 98.75 257 ALA B CA 1
ATOM 5428 C C . ALA B 1 257 ? -6.816 -37.156 -2.205 1 98.75 257 ALA B C 1
ATOM 5430 O O . ALA B 1 257 ? -7.125 -37.156 -3.4 1 98.75 257 ALA B O 1
ATOM 5431 N N . GLY B 1 258 ? -5.543 -37.156 -1.857 1 98.69 258 GLY B N 1
ATOM 5432 C CA . GLY B 1 258 ? -4.453 -37.219 -2.818 1 98.69 258 GLY B CA 1
ATOM 5433 C C . GLY B 1 258 ? -4.168 -35.875 -3.488 1 98.69 258 GLY B C 1
ATOM 5434 O O . GLY B 1 258 ? -3.633 -35.844 -4.598 1 98.69 258 GLY B O 1
ATOM 5435 N N . LEU B 1 259 ? -4.508 -34.844 -2.793 1 98.88 259 LEU B N 1
ATOM 5436 C CA . LEU B 1 259 ? -4.41 -33.531 -3.402 1 98.88 259 LEU B CA 1
ATOM 5437 C C . LEU B 1 259 ? -3.168 -32.812 -2.906 1 98.88 259 LEU B C 1
ATOM 5439 O O . LEU B 1 259 ? -2.92 -31.656 -3.297 1 98.88 259 LEU B O 1
ATOM 5443 N N . LEU B 1 260 ? -2.404 -33.344 -2.01 1 98.88 260 LEU B N 1
ATOM 5444 C CA . LEU B 1 260 ? -1.122 -32.781 -1.597 1 98.88 260 LEU B CA 1
ATOM 5445 C C . LEU B 1 260 ? 0.029 -33.469 -2.34 1 98.88 260 LEU B C 1
ATOM 5447 O O . LEU B 1 260 ? 0.345 -34.625 -2.084 1 98.88 260 LEU B O 1
ATOM 5451 N N . THR B 1 261 ? 0.63 -32.75 -3.289 1 98.81 261 THR B N 1
ATOM 5452 C CA . THR B 1 261 ? 1.764 -33.188 -4.09 1 98.81 261 THR B CA 1
ATOM 5453 C C . THR B 1 261 ? 2.801 -32.062 -4.23 1 98.81 261 THR B C 1
ATOM 5455 O O . THR B 1 261 ? 2.598 -30.969 -3.732 1 98.81 261 THR B O 1
ATOM 5458 N N . ASN B 1 262 ? 3.898 -32.344 -4.914 1 98.44 262 ASN B N 1
ATOM 5459 C CA . ASN B 1 262 ? 4.934 -31.344 -5.133 1 98.44 262 ASN B CA 1
ATOM 5460 C C . ASN B 1 262 ? 4.512 -30.328 -6.184 1 98.44 262 ASN B C 1
ATOM 5462 O O . ASN B 1 262 ? 5.238 -29.359 -6.453 1 98.44 262 ASN B O 1
ATOM 5466 N N . LYS B 1 263 ? 3.297 -30.5 -6.695 1 98.75 263 LYS B N 1
ATOM 5467 C CA . LYS B 1 263 ? 2.746 -29.531 -7.645 1 98.75 263 LYS B CA 1
ATOM 5468 C C . LYS B 1 263 ? 1.537 -28.812 -7.055 1 98.75 263 LYS B C 1
ATOM 5470 O O . LYS B 1 263 ? 0.747 -28.203 -7.785 1 98.75 263 LYS B O 1
ATOM 5475 N N . THR B 1 264 ? 1.337 -28.906 -5.723 1 98.94 264 THR B N 1
ATOM 5476 C CA . THR B 1 264 ? 0.207 -28.281 -5.055 1 98.94 264 THR B CA 1
ATOM 5477 C C . THR B 1 264 ? 0.625 -26.953 -4.422 1 98.94 264 THR B C 1
ATOM 5479 O O . THR B 1 264 ? 1.602 -26.906 -3.672 1 98.94 264 THR B O 1
ATOM 5482 N N . VAL B 1 265 ? -0.085 -25.875 -4.762 1 98.94 265 VAL B N 1
ATOM 5483 C CA . VAL B 1 265 ? 0.037 -24.609 -4.055 1 98.94 265 VAL B CA 1
ATOM 5484 C C . VAL B 1 265 ? -1.253 -24.312 -3.295 1 98.94 265 VAL B C 1
ATOM 5486 O O . VAL B 1 265 ? -2.348 -24.406 -3.854 1 98.94 265 VAL B O 1
ATOM 5489 N N . LEU B 1 266 ? -1.144 -24.062 -1.997 1 98.94 266 LEU B N 1
ATOM 5490 C CA . LEU B 1 266 ? -2.281 -23.766 -1.137 1 98.94 266 LEU B CA 1
ATOM 5491 C C . LEU B 1 266 ? -2.258 -22.297 -0.701 1 98.94 266 LEU B C 1
ATOM 5493 O O . LEU B 1 266 ? -1.285 -21.844 -0.094 1 98.94 266 LEU B O 1
ATOM 5497 N N . ALA B 1 267 ? -3.289 -21.578 -1.027 1 98.88 267 ALA B N 1
ATOM 5498 C CA . ALA B 1 267 ? -3.34 -20.141 -0.783 1 98.88 267 ALA B CA 1
ATOM 5499 C C . ALA B 1 267 ? -3.596 -19.844 0.692 1 98.88 267 ALA B C 1
ATOM 5501 O O . ALA B 1 267 ? -4.324 -20.578 1.362 1 98.88 267 ALA B O 1
ATOM 5502 N N . HIS B 1 268 ? -3.045 -18.75 1.192 1 98.69 268 HIS B N 1
ATOM 5503 C CA . HIS B 1 268 ? -3.234 -18.078 2.473 1 98.69 268 HIS B CA 1
ATOM 5504 C C . HIS B 1 268 ? -2.414 -18.75 3.572 1 98.69 268 HIS B C 1
ATOM 5506 O O . HIS B 1 268 ? -1.388 -18.219 3.996 1 98.69 268 HIS B O 1
ATOM 5512 N N . GLY B 1 269 ? -2.84 -19.938 4.027 1 98.44 269 GLY B N 1
ATOM 5513 C CA . GLY B 1 269 ? -2.113 -20.656 5.059 1 98.44 269 GLY B CA 1
ATOM 5514 C C . GLY B 1 269 ? -1.921 -19.844 6.332 1 98.44 269 GLY B C 1
ATOM 5515 O O . GLY B 1 269 ? -0.903 -19.984 7.012 1 98.44 269 GLY B O 1
ATOM 5516 N N . VAL B 1 270 ? -2.828 -19 6.73 1 98.44 270 VAL B N 1
ATOM 5517 C CA . VAL B 1 270 ? -2.713 -18.047 7.82 1 98.44 270 VAL B CA 1
ATOM 5518 C C . VAL B 1 270 ? -2.6 -18.781 9.148 1 98.44 270 VAL B C 1
ATOM 5520 O O . VAL B 1 270 ? -1.775 -18.422 10 1 98.44 270 VAL B O 1
ATOM 5523 N N . HIS B 1 271 ? -3.393 -19.859 9.336 1 98.31 271 HIS B N 1
ATOM 5524 C CA . HIS B 1 271 ? -3.551 -20.5 10.641 1 98.31 271 HIS B CA 1
ATOM 5525 C C . HIS B 1 271 ? -3.092 -21.953 10.602 1 98.31 271 HIS B C 1
ATOM 5527 O O . HIS B 1 271 ? -3.604 -22.797 11.352 1 98.31 271 HIS B O 1
ATOM 5533 N N . LEU B 1 272 ? -2.176 -22.234 9.719 1 98.56 272 LEU B N 1
ATOM 5534 C CA . LEU B 1 272 ? -1.672 -23.609 9.641 1 98.56 272 LEU B CA 1
ATOM 5535 C C . LEU B 1 272 ? -1.091 -24.047 10.977 1 98.56 272 LEU B C 1
ATOM 5537 O O . LEU B 1 272 ? -0.268 -23.344 11.57 1 98.56 272 LEU B O 1
ATOM 5541 N N . GLU B 1 273 ? -1.508 -25.188 11.398 1 97.12 273 GLU B N 1
ATOM 5542 C CA . GLU B 1 273 ? -0.925 -25.766 12.602 1 97.12 273 GLU B CA 1
ATOM 5543 C C . GLU B 1 273 ? 0.436 -26.391 12.305 1 97.12 273 GLU B C 1
ATOM 5545 O O . GLU B 1 273 ? 0.772 -26.641 11.148 1 97.12 273 GLU B O 1
ATOM 5550 N N . ASP B 1 274 ? 1.196 -26.672 13.352 1 96.56 274 ASP B N 1
ATOM 5551 C CA . ASP B 1 274 ? 2.559 -27.156 13.188 1 96.56 274 ASP B CA 1
ATOM 5552 C C . ASP B 1 274 ? 2.572 -28.5 12.453 1 96.56 274 ASP B C 1
ATOM 5554 O O . ASP B 1 274 ? 3.436 -28.75 11.609 1 96.56 274 ASP B O 1
ATOM 5558 N N . ASP B 1 275 ? 1.667 -29.312 12.82 1 97.75 275 ASP B N 1
ATOM 5559 C CA . ASP B 1 275 ? 1.607 -30.625 12.172 1 97.75 275 ASP B CA 1
ATOM 5560 C C . ASP B 1 275 ? 1.229 -30.484 10.695 1 97.75 275 ASP B C 1
ATOM 5562 O O . ASP B 1 275 ? 1.657 -31.281 9.859 1 97.75 275 ASP B O 1
ATOM 5566 N N . GLU B 1 276 ? 0.412 -29.516 10.367 1 98.62 276 GLU B N 1
ATOM 5567 C CA . GLU B 1 276 ? 0.058 -29.266 8.977 1 98.62 276 GLU B CA 1
ATOM 5568 C C . GLU B 1 276 ? 1.258 -28.734 8.188 1 98.62 276 GLU B C 1
ATOM 5570 O O . GLU B 1 276 ? 1.473 -29.141 7.039 1 98.62 276 GLU B O 1
ATOM 5575 N N . VAL B 1 277 ? 2.01 -27.859 8.797 1 98.62 277 VAL B N 1
ATOM 5576 C CA . VAL B 1 277 ? 3.225 -27.359 8.156 1 98.62 277 VAL B CA 1
ATOM 5577 C C . VAL B 1 277 ? 4.172 -28.531 7.863 1 98.62 277 VAL B C 1
ATOM 5579 O O . VAL B 1 277 ? 4.742 -28.609 6.777 1 98.62 277 VAL B O 1
ATOM 5582 N N . ALA B 1 278 ? 4.316 -29.438 8.828 1 98.56 278 ALA B N 1
ATOM 5583 C CA . ALA B 1 278 ? 5.164 -30.609 8.656 1 98.56 278 ALA B CA 1
ATOM 5584 C C . ALA B 1 278 ? 4.656 -31.484 7.512 1 98.56 278 ALA B C 1
ATOM 5586 O O . ALA B 1 278 ? 5.445 -32 6.723 1 98.56 278 ALA B O 1
ATOM 5587 N N . LEU B 1 279 ? 3.381 -31.656 7.449 1 98.81 279 LEU B N 1
ATOM 5588 C CA . LEU B 1 279 ? 2.771 -32.469 6.398 1 98.81 279 LEU B CA 1
ATOM 5589 C C . LEU B 1 279 ? 3.018 -31.844 5.023 1 98.81 279 LEU B C 1
ATOM 5591 O O . LEU B 1 279 ? 3.33 -32.562 4.066 1 98.81 279 LEU B O 1
ATOM 5595 N N . LEU B 1 280 ? 2.824 -30.531 4.898 1 98.88 280 LEU B N 1
ATOM 5596 C CA . LEU B 1 280 ? 3.061 -29.844 3.631 1 98.88 280 LEU B CA 1
ATOM 5597 C C . LEU B 1 280 ? 4.508 -30.016 3.184 1 98.88 280 LEU B C 1
ATOM 5599 O O . LEU B 1 280 ? 4.777 -30.188 1.995 1 98.88 280 LEU B O 1
ATOM 5603 N N . LYS B 1 281 ? 5.426 -29.938 4.164 1 98.69 281 LYS B N 1
ATOM 5604 C CA . LYS B 1 281 ? 6.84 -30.141 3.854 1 98.69 281 LYS B CA 1
ATOM 5605 C C . LYS B 1 281 ? 7.074 -31.531 3.279 1 98.69 281 LYS B C 1
ATOM 5607 O O . LYS B 1 281 ? 7.711 -31.688 2.232 1 98.69 281 LYS B O 1
ATOM 5612 N N . VAL B 1 282 ? 6.539 -32.5 3.932 1 98.56 282 VAL B N 1
ATOM 5613 C CA . VAL B 1 282 ? 6.75 -33.875 3.555 1 98.56 282 VAL B CA 1
ATOM 5614 C C . VAL B 1 282 ? 6.184 -34.125 2.158 1 98.56 282 VAL B C 1
ATOM 5616 O O . VAL B 1 282 ? 6.781 -34.875 1.362 1 98.56 282 VAL B O 1
ATOM 5619 N N . ARG B 1 283 ? 5.062 -33.531 1.829 1 98.75 283 ARG B N 1
ATOM 5620 C CA . ARG B 1 283 ? 4.391 -33.75 0.553 1 98.75 283 ARG B CA 1
ATOM 5621 C C . ARG B 1 283 ? 4.969 -32.844 -0.533 1 98.75 283 ARG B C 1
ATOM 5623 O O . ARG B 1 283 ? 4.68 -33.031 -1.717 1 98.75 283 ARG B O 1
ATOM 5630 N N . GLY B 1 284 ? 5.773 -31.875 -0.162 1 98.56 284 GLY B N 1
ATOM 5631 C CA . GLY B 1 284 ? 6.391 -30.953 -1.107 1 98.56 284 GLY B CA 1
ATOM 5632 C C . GLY B 1 284 ? 5.445 -29.875 -1.603 1 98.56 284 GLY B C 1
ATOM 5633 O O . GLY B 1 284 ? 5.637 -29.328 -2.689 1 98.56 284 GLY B O 1
ATOM 5634 N N . CYS B 1 285 ? 4.395 -29.578 -0.796 1 98.75 285 CYS B N 1
ATOM 5635 C CA . CYS B 1 285 ? 3.432 -28.547 -1.163 1 98.75 285 CYS B CA 1
ATOM 5636 C C . CYS B 1 285 ? 3.994 -27.156 -0.893 1 98.75 285 CYS B C 1
ATOM 5638 O O . CYS B 1 285 ? 4.988 -27.016 -0.182 1 98.75 285 CYS B O 1
ATOM 5640 N N . SER B 1 286 ? 3.363 -26.188 -1.523 1 98.94 286 SER B N 1
ATOM 5641 C CA . SER B 1 286 ? 3.738 -24.781 -1.332 1 98.94 286 SER B CA 1
ATOM 5642 C C . SER B 1 286 ? 2.561 -23.969 -0.824 1 98.94 286 SER B C 1
ATOM 5644 O O . SER B 1 286 ? 1.412 -24.406 -0.893 1 98.94 286 SER B O 1
ATOM 5646 N N . VAL B 1 287 ? 2.896 -22.812 -0.257 1 98.94 287 VAL B N 1
ATOM 5647 C CA . VAL B 1 287 ? 1.886 -21.859 0.204 1 98.94 287 VAL B CA 1
ATOM 5648 C C . VAL B 1 287 ? 1.997 -20.562 -0.587 1 98.94 287 VAL B C 1
ATOM 5650 O O . VAL B 1 287 ? 3.102 -20.078 -0.858 1 98.94 287 VAL B O 1
ATOM 5653 N N . ALA B 1 288 ? 0.892 -20.047 -1.077 1 98.94 288 ALA B N 1
ATOM 5654 C CA . ALA B 1 288 ? 0.815 -18.688 -1.61 1 98.94 288 ALA B CA 1
ATOM 5655 C C . ALA B 1 288 ? 0.414 -17.688 -0.524 1 98.94 288 ALA B C 1
ATOM 5657 O O . ALA B 1 288 ? -0.748 -17.641 -0.113 1 98.94 288 ALA B O 1
ATOM 5658 N N . HIS B 1 289 ? 1.334 -16.922 -0.034 1 98.94 289 HIS B N 1
ATOM 5659 C CA . HIS B 1 289 ? 1.06 -15.875 0.94 1 98.94 289 HIS B CA 1
ATOM 5660 C C . HIS B 1 289 ? 0.325 -14.703 0.297 1 98.94 289 HIS B C 1
ATOM 5662 O O . HIS B 1 289 ? 0.823 -14.102 -0.656 1 98.94 289 HIS B O 1
ATOM 5668 N N . CYS B 1 290 ? -0.864 -14.43 0.769 1 98.88 290 CYS B N 1
ATOM 5669 C CA . CYS B 1 290 ? -1.702 -13.359 0.243 1 98.88 290 CYS B CA 1
ATOM 5670 C C . CYS B 1 290 ? -1.951 -12.289 1.302 1 98.88 290 CYS B C 1
ATOM 5672 O O . CYS B 1 290 ? -3.08 -12.125 1.765 1 98.88 290 CYS B O 1
ATOM 5674 N N . PRO B 1 291 ? -0.944 -11.484 1.619 1 98.62 291 PRO B N 1
ATOM 5675 C CA . PRO B 1 291 ? -1.036 -10.562 2.754 1 98.62 291 PRO B CA 1
ATOM 5676 C C . PRO B 1 291 ? -2.139 -9.523 2.584 1 98.62 291 PRO B C 1
ATOM 5678 O O . PRO B 1 291 ? -2.795 -9.148 3.559 1 98.62 291 PRO B O 1
ATOM 5681 N N . THR B 1 292 ? -2.379 -9.039 1.404 1 97.94 292 THR B N 1
ATOM 5682 C CA . THR B 1 292 ? -3.387 -8.008 1.172 1 97.94 292 THR B CA 1
ATOM 5683 C C . THR B 1 292 ? -4.789 -8.555 1.419 1 97.94 292 THR B C 1
ATOM 5685 O O . THR B 1 292 ? -5.594 -7.934 2.115 1 97.94 292 THR B O 1
ATOM 5688 N N . SER B 1 293 ? -5.043 -9.719 0.856 1 97.94 293 SER B N 1
ATOM 5689 C CA . SER B 1 293 ? -6.355 -10.328 1.03 1 97.94 293 SER B CA 1
ATOM 5690 C C . SER B 1 293 ? -6.582 -10.758 2.477 1 97.94 293 SER B C 1
ATOM 5692 O O . SER B 1 293 ? -7.68 -10.594 3.016 1 97.94 293 SER B O 1
ATOM 5694 N N . ASN B 1 294 ? -5.543 -11.398 3.107 1 98.19 294 ASN B N 1
ATOM 5695 C CA . ASN B 1 294 ? -5.641 -11.781 4.512 1 98.19 294 ASN B CA 1
ATOM 5696 C C . ASN B 1 294 ? -6.02 -10.594 5.391 1 98.19 294 ASN B C 1
ATOM 5698 O O . ASN B 1 294 ? -6.809 -10.734 6.324 1 98.19 294 ASN B O 1
ATOM 5702 N N . THR B 1 295 ? -5.438 -9.43 5.055 1 97.62 295 THR B N 1
ATOM 5703 C CA . THR B 1 295 ? -5.707 -8.211 5.809 1 97.62 295 THR B CA 1
ATOM 5704 C C . THR B 1 295 ? -7.109 -7.688 5.508 1 97.62 295 THR B C 1
ATOM 5706 O O . THR B 1 295 ? -7.902 -7.449 6.422 1 97.62 295 THR B O 1
ATOM 5709 N N . MET B 1 296 ? -7.441 -7.578 4.238 1 97.12 296 MET B N 1
ATOM 5710 C CA . MET B 1 296 ? -8.688 -6.93 3.82 1 97.12 296 MET B CA 1
ATOM 5711 C C . MET B 1 296 ? -9.898 -7.715 4.312 1 97.12 296 MET B C 1
ATOM 5713 O O . MET B 1 296 ? -10.891 -7.125 4.734 1 97.12 296 MET B O 1
ATOM 5717 N N . LEU B 1 297 ? -9.789 -9.016 4.344 1 96.38 297 LEU B N 1
ATOM 5718 C CA . LEU B 1 297 ? -10.938 -9.844 4.688 1 96.38 297 LEU B CA 1
ATOM 5719 C C . LEU B 1 297 ? -10.859 -10.305 6.137 1 96.38 297 LEU B C 1
ATOM 5721 O O . LEU B 1 297 ? -11.586 -11.219 6.543 1 96.38 297 LEU B O 1
ATOM 5725 N N . SER B 1 298 ? -9.922 -9.766 6.848 1 95 298 SER B N 1
ATOM 5726 C CA . SER B 1 298 ? -9.797 -9.969 8.289 1 95 298 SER B CA 1
ATOM 5727 C C . SER B 1 298 ? -9.531 -11.43 8.625 1 95 298 SER B C 1
ATOM 5729 O O . SER B 1 298 ? -10.133 -11.984 9.547 1 95 298 SER B O 1
ATOM 5731 N N . SER B 1 299 ? -8.648 -12.016 7.832 1 97.19 299 SER B N 1
ATOM 5732 C CA . SER B 1 299 ? -8.352 -13.438 8 1 97.19 299 SER B CA 1
ATOM 5733 C C . SER B 1 299 ? -7.254 -13.648 9.039 1 97.19 299 SER B C 1
ATOM 5735 O O . SER B 1 299 ? -7.188 -14.703 9.672 1 97.19 299 SER B O 1
ATOM 5737 N N . GLY B 1 300 ? -6.363 -12.719 9.188 1 97.12 300 GLY B N 1
ATOM 5738 C CA . GLY B 1 300 ? -5.27 -12.836 10.141 1 97.12 300 GLY B CA 1
ATOM 5739 C C . GLY B 1 300 ? -3.912 -12.555 9.523 1 97.12 300 GLY B C 1
ATOM 5740 O O . GLY B 1 300 ? -3.822 -11.961 8.453 1 97.12 300 GLY B O 1
ATOM 5741 N N . LEU B 1 301 ? -2.859 -12.836 10.258 1 97.31 301 LEU B N 1
ATOM 5742 C CA . LEU B 1 301 ? -1.488 -12.586 9.828 1 97.31 301 LEU B CA 1
ATOM 5743 C C . LEU B 1 301 ? -0.74 -13.898 9.617 1 97.31 301 LEU B C 1
ATOM 5745 O O . LEU B 1 301 ? -0.602 -14.695 10.547 1 97.31 301 LEU B O 1
ATOM 5749 N N . CYS B 1 302 ? -0.281 -14.086 8.43 1 98.25 302 CYS B N 1
ATOM 5750 C CA . CYS B 1 302 ? 0.508 -15.273 8.125 1 98.25 302 CYS B CA 1
ATOM 5751 C C . CYS B 1 302 ? 1.985 -15.039 8.414 1 98.25 302 CYS B C 1
ATOM 5753 O O . CYS B 1 302 ? 2.58 -14.094 7.898 1 98.25 302 CYS B O 1
ATOM 5755 N N . ASP B 1 303 ? 2.596 -15.867 9.234 1 97.5 303 ASP B N 1
ATOM 5756 C CA . ASP B 1 303 ? 4.016 -15.789 9.562 1 97.5 303 ASP B CA 1
ATOM 5757 C C . ASP B 1 303 ? 4.855 -16.547 8.531 1 97.5 303 ASP B C 1
ATOM 5759 O O . ASP B 1 303 ? 5.195 -17.719 8.742 1 97.5 303 ASP B O 1
ATOM 5763 N N . VAL B 1 304 ? 5.312 -15.867 7.539 1 98.44 304 VAL B N 1
ATOM 5764 C CA . VAL B 1 304 ? 6.031 -16.469 6.418 1 98.44 304 VAL B CA 1
ATOM 5765 C C . VAL B 1 304 ? 7.348 -17.062 6.906 1 98.44 304 VAL B C 1
ATOM 5767 O O . VAL B 1 304 ? 7.766 -18.125 6.434 1 98.44 304 VAL B O 1
ATOM 5770 N N . GLN B 1 305 ? 8.039 -16.375 7.859 1 97.75 305 GLN B N 1
ATOM 5771 C CA . GLN B 1 305 ? 9.297 -16.891 8.391 1 97.75 305 GLN B CA 1
ATOM 5772 C C . GLN B 1 305 ? 9.109 -18.266 9.016 1 97.75 305 GLN B C 1
ATOM 5774 O O . GLN B 1 305 ? 9.953 -19.141 8.859 1 97.75 305 GLN B O 1
ATOM 5779 N N . ARG B 1 306 ? 7.996 -18.422 9.68 1 96.94 306 ARG B N 1
ATOM 5780 C CA . ARG B 1 306 ? 7.672 -19.703 10.297 1 96.94 306 ARG B CA 1
ATOM 5781 C C . ARG B 1 306 ? 7.5 -20.797 9.242 1 96.94 306 ARG B C 1
ATOM 5783 O O . ARG B 1 306 ? 8 -21.906 9.406 1 96.94 306 ARG B O 1
ATOM 5790 N N . LEU B 1 307 ? 6.832 -20.516 8.133 1 98.44 307 LEU B N 1
ATOM 5791 C CA . LEU B 1 307 ? 6.602 -21.484 7.062 1 98.44 307 LEU B CA 1
ATOM 5792 C C . LEU B 1 307 ? 7.906 -21.828 6.359 1 98.44 307 LEU B C 1
ATOM 5794 O O . LEU B 1 307 ? 8.195 -23.016 6.133 1 98.44 307 LEU B O 1
ATOM 5798 N N . VAL B 1 308 ? 8.695 -20.812 6.043 1 98.25 308 VAL B N 1
ATOM 5799 C CA . VAL B 1 308 ? 9.953 -21.031 5.344 1 98.25 308 VAL B CA 1
ATOM 5800 C C . VAL B 1 308 ? 10.898 -21.844 6.227 1 98.25 308 VAL B C 1
ATOM 5802 O O . VAL B 1 308 ? 11.539 -22.797 5.758 1 98.25 308 VAL B O 1
ATOM 5805 N N . SER B 1 309 ? 10.977 -21.516 7.508 1 96.81 309 SER B N 1
ATOM 5806 C CA . SER B 1 309 ? 11.812 -22.25 8.445 1 96.81 309 SER B CA 1
ATOM 5807 C C . SER B 1 309 ? 11.336 -23.688 8.609 1 96.81 309 SER B C 1
ATOM 5809 O O . SER B 1 309 ? 12.125 -24.578 8.898 1 96.81 309 SER B O 1
ATOM 5811 N N . GLY B 1 310 ? 10.047 -23.859 8.422 1 97.69 310 GLY B N 1
ATOM 5812 C CA . GLY B 1 310 ? 9.469 -25.188 8.5 1 97.69 310 GLY B CA 1
ATOM 5813 C C . GLY B 1 310 ? 9.68 -26 7.238 1 97.69 310 GLY B C 1
ATOM 5814 O O . GLY B 1 310 ? 9.305 -27.172 7.18 1 97.69 310 GLY B O 1
ATOM 5815 N N . GLY B 1 311 ? 10.242 -25.406 6.23 1 97.94 311 GLY B N 1
ATOM 5816 C CA . GLY B 1 311 ? 10.617 -26.125 5.035 1 97.94 311 GLY B CA 1
ATOM 5817 C C . GLY B 1 311 ? 9.578 -26.047 3.932 1 97.94 311 GLY B C 1
ATOM 5818 O O . GLY B 1 311 ? 9.648 -26.781 2.945 1 97.94 311 GLY B O 1
ATOM 5819 N N . VAL B 1 312 ? 8.625 -25.172 4.051 1 98.69 312 VAL B N 1
ATOM 5820 C CA . VAL B 1 312 ? 7.574 -25 3.053 1 98.69 312 VAL B CA 1
ATOM 5821 C C . VAL B 1 312 ? 7.969 -23.906 2.066 1 98.69 312 VAL B C 1
ATOM 5823 O O . VAL B 1 312 ? 8.445 -22.844 2.469 1 98.69 312 VAL B O 1
ATOM 5826 N N . SER B 1 313 ? 7.84 -24.188 0.779 1 98.62 313 SER B N 1
ATOM 5827 C CA . SER B 1 313 ? 8.031 -23.156 -0.234 1 98.62 313 SER B CA 1
ATOM 5828 C C . SER B 1 313 ? 6.891 -22.141 -0.214 1 98.62 313 SER B C 1
ATOM 5830 O O . SER B 1 313 ? 5.723 -22.516 -0.081 1 98.62 313 SER B O 1
ATOM 5832 N N . VAL B 1 314 ? 7.277 -20.875 -0.25 1 98.94 314 VAL B N 1
ATOM 5833 C CA . VAL B 1 314 ? 6.27 -19.828 -0.185 1 98.94 314 VAL B CA 1
ATOM 5834 C C . VAL B 1 314 ? 6.438 -18.875 -1.374 1 98.94 314 VAL B C 1
ATOM 5836 O O . VAL B 1 314 ? 7.559 -18.516 -1.737 1 98.94 314 VAL B O 1
ATOM 5839 N N . GLY B 1 315 ? 5.395 -18.578 -2.104 1 98.94 315 GLY B N 1
ATOM 5840 C CA . GLY B 1 315 ? 5.266 -17.5 -3.066 1 98.94 315 GLY B CA 1
ATOM 5841 C C . GLY B 1 315 ? 4.254 -16.453 -2.652 1 98.94 315 GLY B C 1
ATOM 5842 O O . GLY B 1 315 ? 3.691 -16.516 -1.56 1 98.94 315 GLY B O 1
ATOM 5843 N N . LEU B 1 316 ? 4.047 -15.43 -3.457 1 98.94 316 LEU B N 1
ATOM 5844 C CA . LEU B 1 316 ? 3.074 -14.383 -3.164 1 98.94 316 LEU B CA 1
ATOM 5845 C C . LEU B 1 316 ? 1.847 -14.523 -4.059 1 98.94 316 LEU B C 1
ATOM 5847 O O . LEU B 1 316 ? 1.934 -15.07 -5.16 1 98.94 316 LEU B O 1
ATOM 5851 N N . GLY B 1 317 ? 0.75 -14.109 -3.59 1 98.94 317 GLY B N 1
ATOM 5852 C CA . GLY B 1 317 ? -0.482 -14.039 -4.359 1 98.94 317 GLY B CA 1
ATOM 5853 C C . GLY B 1 317 ? -1.275 -12.773 -4.102 1 98.94 317 GLY B C 1
ATOM 5854 O O . GLY B 1 317 ? -1.349 -12.297 -2.965 1 98.94 317 GLY B O 1
ATOM 5855 N N . THR B 1 318 ? -1.886 -12.281 -5.148 1 98.88 318 THR B N 1
ATOM 5856 C CA . THR B 1 318 ? -2.686 -11.07 -5.012 1 98.88 318 THR B CA 1
ATOM 5857 C C . THR B 1 318 ? -4.039 -11.391 -4.379 1 98.88 318 THR B C 1
ATOM 5859 O O . THR B 1 318 ? -4.574 -10.586 -3.607 1 98.88 318 THR B O 1
ATOM 5862 N N . ASP B 1 319 ? -4.562 -12.578 -4.77 1 98.75 319 ASP B N 1
ATOM 5863 C CA . ASP B 1 319 ? -5.895 -13.008 -4.355 1 98.75 319 ASP B CA 1
ATOM 5864 C C . ASP B 1 319 ? -6.941 -11.945 -4.668 1 98.75 319 ASP B C 1
ATOM 5866 O O . ASP B 1 319 ? -7.82 -11.672 -3.85 1 98.75 319 ASP B O 1
ATOM 5870 N N . VAL B 1 320 ? -6.871 -11.352 -5.754 1 97.25 320 VAL B N 1
ATOM 5871 C CA . VAL B 1 320 ? -7.938 -10.484 -6.238 1 97.25 320 VAL B CA 1
ATOM 5872 C C . VAL B 1 320 ? -9.258 -11.25 -6.273 1 97.25 320 VAL B C 1
ATOM 5874 O O . VAL B 1 320 ? -9.328 -12.352 -6.82 1 97.25 320 VAL B O 1
ATOM 5877 N N . SER B 1 321 ? -10.289 -10.609 -5.66 1 94.81 321 SER B N 1
ATOM 5878 C CA . SER B 1 321 ? -10.453 -9.242 -5.176 1 94.81 321 SER B CA 1
ATOM 5879 C C . SER B 1 321 ? -10.492 -9.195 -3.654 1 94.81 321 SER B C 1
ATOM 5881 O O . SER B 1 321 ? -10.805 -8.156 -3.068 1 94.81 321 SER B O 1
ATOM 5883 N N . GLY B 1 322 ? -10.234 -10.477 -3.025 1 97.12 322 GLY B N 1
ATOM 5884 C CA . GLY B 1 322 ? -9.961 -10.344 -1.603 1 97.12 322 GLY B CA 1
ATOM 5885 C C . GLY B 1 322 ? -8.859 -9.352 -1.296 1 97.12 322 GLY B C 1
ATOM 5886 O O . GLY B 1 322 ? -8.945 -8.602 -0.322 1 97.12 322 GLY B O 1
ATOM 5887 N N . GLY B 1 323 ? -7.828 -9.445 -2.068 1 97.81 323 GLY B N 1
ATOM 5888 C CA . GLY B 1 323 ? -6.832 -8.383 -2.08 1 97.81 323 GLY B CA 1
ATOM 5889 C C . GLY B 1 323 ? -7.23 -7.203 -2.949 1 97.81 323 GLY B C 1
ATOM 5890 O O . GLY B 1 323 ? -7.922 -7.375 -3.955 1 97.81 323 GLY B O 1
ATOM 5891 N N . ASN B 1 324 ? -6.68 -6.027 -2.74 1 97.75 324 ASN B N 1
ATOM 5892 C CA . ASN B 1 324 ? -7.16 -4.82 -3.404 1 97.75 324 ASN B CA 1
ATOM 5893 C C . ASN B 1 324 ? -6.203 -4.367 -4.504 1 97.75 324 ASN B C 1
ATOM 5895 O O . ASN B 1 324 ? -6.246 -3.215 -4.938 1 97.75 324 ASN B O 1
ATOM 5899 N N . SER B 1 325 ? -5.301 -5.242 -4.934 1 97.56 325 SER B N 1
ATOM 5900 C CA . SER B 1 325 ? -4.363 -4.863 -5.988 1 97.56 325 SER B CA 1
ATOM 5901 C C . SER B 1 325 ? -3.988 -6.062 -6.852 1 97.56 325 SER B C 1
ATOM 5903 O O . SER B 1 325 ? -3.791 -7.168 -6.34 1 97.56 325 SER B O 1
ATOM 5905 N N . VAL B 1 326 ? -3.818 -5.801 -8.18 1 98.06 326 VAL B N 1
ATOM 5906 C CA . VAL B 1 326 ? -3.385 -6.859 -9.086 1 98.06 326 VAL B CA 1
ATOM 5907 C C . VAL B 1 326 ? -1.859 -6.875 -9.172 1 98.06 326 VAL B C 1
ATOM 5909 O O . VAL B 1 326 ? -1.279 -7.688 -9.891 1 98.06 326 VAL B O 1
ATOM 5912 N N . SER B 1 327 ? -1.204 -5.977 -8.422 1 98.62 327 SER B N 1
ATOM 5913 C CA . SER B 1 327 ? 0.24 -5.789 -8.516 1 98.62 327 SER B CA 1
ATOM 5914 C C . SER B 1 327 ? 0.975 -6.621 -7.473 1 98.62 327 SER B C 1
ATOM 5916 O O . SER B 1 327 ? 0.814 -6.402 -6.273 1 98.62 327 SER B O 1
ATOM 5918 N N . ILE B 1 328 ? 1.81 -7.477 -7.938 1 98.88 328 ILE B N 1
ATOM 5919 C CA . ILE B 1 328 ? 2.641 -8.258 -7.027 1 98.88 328 ILE B CA 1
ATOM 5920 C C . ILE B 1 328 ? 3.645 -7.34 -6.332 1 98.88 328 ILE B C 1
ATOM 5922 O O . ILE B 1 328 ? 4.066 -7.613 -5.207 1 98.88 328 ILE B O 1
ATOM 5926 N N . GLN B 1 329 ? 4.035 -6.227 -6.98 1 98.75 329 GLN B N 1
ATOM 5927 C CA . GLN B 1 329 ? 4.887 -5.258 -6.305 1 98.75 329 GLN B CA 1
ATOM 5928 C C . GLN B 1 329 ? 4.223 -4.734 -5.031 1 98.75 329 GLN B C 1
ATOM 5930 O O . GLN B 1 329 ? 4.875 -4.605 -3.994 1 98.75 329 GLN B O 1
ATOM 5935 N N . ASP B 1 330 ? 2.977 -4.43 -5.117 1 98.44 330 ASP B N 1
ATOM 5936 C CA . ASP B 1 330 ? 2.221 -3.99 -3.949 1 98.44 330 ASP B CA 1
ATOM 5937 C C . ASP B 1 330 ? 2.145 -5.098 -2.898 1 98.44 330 ASP B C 1
ATOM 5939 O O . ASP B 1 330 ? 2.309 -4.836 -1.704 1 98.44 330 ASP B O 1
ATOM 5943 N N . VAL B 1 331 ? 1.907 -6.316 -3.35 1 98.81 331 VAL B N 1
ATOM 5944 C CA . VAL B 1 331 ? 1.804 -7.465 -2.455 1 98.81 331 VAL B CA 1
ATOM 5945 C C . VAL B 1 331 ? 3.135 -7.684 -1.738 1 98.81 331 VAL B C 1
ATOM 5947 O O . VAL B 1 331 ? 3.16 -8 -0.547 1 98.81 331 VAL B O 1
ATOM 5950 N N . LEU B 1 332 ? 4.18 -7.555 -2.488 1 98.75 332 LEU B N 1
ATOM 5951 C CA . LEU B 1 332 ? 5.527 -7.664 -1.945 1 98.75 332 LEU B CA 1
ATOM 5952 C C . LEU B 1 332 ? 5.734 -6.68 -0.8 1 98.75 332 LEU B C 1
ATOM 5954 O O . LEU B 1 332 ? 6.211 -7.059 0.273 1 98.75 332 LEU B O 1
ATOM 5958 N N . LEU B 1 333 ? 5.379 -5.48 -1.048 1 98.25 333 LEU B N 1
ATOM 5959 C CA . LEU B 1 333 ? 5.484 -4.449 -0.022 1 98.25 333 LEU B CA 1
ATOM 5960 C C . LEU B 1 333 ? 4.637 -4.801 1.194 1 98.25 333 LEU B C 1
ATOM 5962 O O . LEU B 1 333 ? 5.086 -4.656 2.334 1 98.25 333 LEU B O 1
ATOM 5966 N N . ARG B 1 334 ? 3.436 -5.273 1.007 1 98.31 334 ARG B N 1
ATOM 5967 C CA . ARG B 1 334 ? 2.527 -5.613 2.096 1 98.31 334 ARG B CA 1
ATOM 5968 C C . ARG B 1 334 ? 3.031 -6.828 2.871 1 98.31 334 ARG B C 1
ATOM 5970 O O . ARG B 1 334 ? 2.77 -6.957 4.07 1 98.31 334 ARG B O 1
ATOM 5977 N N . ALA B 1 335 ? 3.711 -7.719 2.158 1 98.69 335 ALA B N 1
ATOM 5978 C CA . ALA B 1 335 ? 4.344 -8.836 2.855 1 98.69 335 ALA B CA 1
ATOM 5979 C C . ALA B 1 335 ? 5.379 -8.336 3.861 1 98.69 335 ALA B C 1
ATOM 5981 O O . ALA B 1 335 ? 5.484 -8.875 4.969 1 98.69 335 ALA B O 1
ATOM 5982 N N . LEU B 1 336 ? 6.105 -7.348 3.455 1 98 336 LEU B N 1
ATOM 5983 C CA . LEU B 1 336 ? 7.074 -6.734 4.359 1 98 336 LEU B CA 1
ATOM 5984 C C . LEU B 1 336 ? 6.371 -6.098 5.555 1 98 336 LEU B C 1
ATOM 5986 O O . LEU B 1 336 ? 6.809 -6.254 6.695 1 98 336 LEU B O 1
ATOM 5990 N N . ASP B 1 337 ? 5.27 -5.41 5.328 1 97.75 337 ASP B N 1
ATOM 5991 C CA . ASP B 1 337 ? 4.5 -4.785 6.402 1 97.75 337 ASP B CA 1
ATOM 5992 C C . ASP B 1 337 ? 4.055 -5.824 7.43 1 97.75 337 ASP B C 1
ATOM 5994 O O . ASP B 1 337 ? 4.238 -5.633 8.633 1 97.75 337 ASP B O 1
ATOM 5998 N N . VAL B 1 338 ? 3.479 -6.883 6.91 1 98.25 338 VAL B N 1
ATOM 5999 C CA . VAL B 1 338 ? 2.945 -7.926 7.777 1 98.25 338 VAL B CA 1
ATOM 6000 C C . VAL B 1 338 ? 4.07 -8.508 8.633 1 98.25 338 VAL B C 1
ATOM 6002 O O . VAL B 1 338 ? 3.893 -8.742 9.828 1 98.25 338 VAL B O 1
ATOM 6005 N N . SER B 1 339 ? 5.191 -8.766 8.023 1 97.81 339 SER B N 1
ATOM 6006 C CA . SER B 1 339 ? 6.332 -9.32 8.742 1 97.81 339 SER B CA 1
ATOM 6007 C C . SER B 1 339 ? 6.801 -8.383 9.844 1 97.81 339 SER B C 1
ATOM 6009 O O . SER B 1 339 ? 7.145 -8.828 10.945 1 97.81 339 SER B O 1
ATOM 6011 N N . LYS B 1 340 ? 6.82 -7.086 9.594 1 97.06 340 LYS B N 1
ATOM 6012 C CA . LYS B 1 340 ? 7.203 -6.098 10.594 1 97.06 340 LYS B CA 1
ATOM 6013 C C . LYS B 1 340 ? 6.191 -6.047 11.734 1 97.06 340 LYS B C 1
ATOM 6015 O O . LYS B 1 340 ? 6.57 -5.93 12.898 1 97.06 340 LYS B O 1
ATOM 6020 N N . HIS B 1 341 ? 4.945 -6.082 11.406 1 97.62 341 HIS B N 1
ATOM 6021 C CA . HIS B 1 341 ? 3.916 -6.031 12.438 1 97.62 341 HIS B CA 1
ATOM 6022 C C . HIS B 1 341 ? 3.967 -7.27 13.328 1 97.62 341 HIS B C 1
ATOM 6024 O O . HIS B 1 341 ? 3.719 -7.184 14.531 1 97.62 341 HIS B O 1
ATOM 6030 N N . LEU B 1 342 ? 4.277 -8.438 12.719 1 97.31 342 LEU B N 1
ATOM 6031 C CA . LEU B 1 342 ? 4.5 -9.641 13.508 1 97.31 342 LEU B CA 1
ATOM 6032 C C . LEU B 1 342 ? 5.66 -9.438 14.484 1 97.31 342 LEU B C 1
ATOM 6034 O O . LEU B 1 342 ? 5.59 -9.875 15.633 1 97.31 342 LEU B O 1
ATOM 6038 N N . ASP B 1 343 ? 6.648 -8.797 13.992 1 96.5 343 ASP B N 1
ATOM 6039 C CA . ASP B 1 343 ? 7.805 -8.5 14.828 1 96.5 343 ASP B CA 1
ATOM 6040 C C . ASP B 1 343 ? 7.406 -7.66 16.047 1 96.5 343 ASP B C 1
ATOM 6042 O O . ASP B 1 343 ? 7.863 -7.914 17.156 1 96.5 343 ASP B O 1
ATOM 6046 N N . PHE B 1 344 ? 6.57 -6.633 15.852 1 96.38 344 PHE B N 1
ATOM 6047 C CA . PHE B 1 344 ? 6.098 -5.789 16.938 1 96.38 344 PHE B CA 1
ATOM 6048 C C . PHE B 1 344 ? 5.32 -6.605 17.969 1 96.38 344 PHE B C 1
ATOM 6050 O O . PHE B 1 344 ? 5.52 -6.445 19.172 1 96.38 344 PHE B O 1
ATOM 6057 N N . PHE B 1 345 ? 4.492 -7.441 17.453 1 95.38 345 PHE B N 1
ATOM 6058 C CA . PHE B 1 345 ? 3.67 -8.266 18.328 1 95.38 345 PHE B CA 1
ATOM 6059 C C . PHE B 1 345 ? 4.539 -9.156 19.203 1 95.38 345 PHE B C 1
ATOM 6061 O O . PHE B 1 345 ? 4.25 -9.352 20.375 1 95.38 345 PHE B O 1
ATOM 6068 N N . LYS B 1 346 ? 5.574 -9.703 18.641 1 95.69 346 LYS B N 1
ATOM 6069 C CA . LYS B 1 346 ? 6.422 -10.688 19.312 1 95.69 346 LYS B CA 1
ATOM 6070 C C . LYS B 1 346 ? 7.359 -10.016 20.312 1 95.69 346 LYS B C 1
ATOM 6072 O O . LYS B 1 346 ? 7.805 -10.648 21.266 1 95.69 346 LYS B O 1
ATOM 6077 N N . LYS B 1 347 ? 7.625 -8.711 20.125 1 95.62 347 LYS B N 1
ATOM 6078 C CA . LYS B 1 347 ? 8.766 -8.164 20.859 1 95.62 347 LYS B CA 1
ATOM 6079 C C . LYS B 1 347 ? 8.344 -6.965 21.703 1 95.62 347 LYS B C 1
ATOM 6081 O O . LYS B 1 347 ? 9.07 -6.555 22.609 1 95.62 347 LYS B O 1
ATOM 6086 N N . GLN B 1 348 ? 7.152 -6.352 21.391 1 94.94 348 GLN B N 1
ATOM 6087 C CA . GLN B 1 348 ? 6.82 -5.078 22.016 1 94.94 348 GLN B CA 1
ATOM 6088 C C . GLN B 1 348 ? 5.535 -5.188 22.828 1 94.94 348 GLN B C 1
ATOM 6090 O O . GLN B 1 348 ? 4.734 -6.098 22.625 1 94.94 348 GLN B O 1
ATOM 6095 N N . ASN B 1 349 ? 5.434 -4.27 23.797 1 95 349 ASN B N 1
ATOM 6096 C CA . ASN B 1 349 ? 4.145 -4 24.422 1 95 349 ASN B CA 1
ATOM 6097 C C . ASN B 1 349 ? 3.307 -3.029 23.594 1 95 349 ASN B C 1
ATOM 6099 O O . ASN B 1 349 ? 3.588 -1.829 23.562 1 95 349 ASN B O 1
ATOM 6103 N N . ILE B 1 350 ? 2.352 -3.533 22.906 1 94.88 350 ILE B N 1
ATOM 6104 C CA . ILE B 1 350 ? 1.475 -2.688 22.109 1 94.88 350 ILE B CA 1
ATOM 6105 C C . ILE B 1 350 ? 0.412 -2.051 23 1 94.88 350 ILE B C 1
ATOM 6107 O O . ILE B 1 350 ? -0.439 -2.748 23.562 1 94.88 350 ILE B O 1
ATOM 6111 N N . ARG B 1 351 ? 0.468 -0.785 23.094 1 93.56 351 ARG B N 1
ATOM 6112 C CA . ARG B 1 351 ? -0.43 -0.075 24 1 93.56 351 ARG B CA 1
ATOM 6113 C C . ARG B 1 351 ? -1.889 -0.37 23.672 1 93.56 351 ARG B C 1
ATOM 6115 O O . ARG B 1 351 ? -2.283 -0.339 22.5 1 93.56 351 ARG B O 1
ATOM 6122 N N . GLY B 1 352 ? -2.625 -0.77 24.688 1 89.12 352 GLY B N 1
ATOM 6123 C CA . GLY B 1 352 ? -4.012 -1.162 24.516 1 89.12 352 GLY B CA 1
ATOM 6124 C C . GLY B 1 352 ? -4.188 -2.652 24.281 1 89.12 352 GLY B C 1
ATOM 6125 O O . GLY B 1 352 ? -5.301 -3.172 24.359 1 89.12 352 GLY B O 1
ATOM 6126 N N . THR B 1 353 ? -3.092 -3.43 24.031 1 91.62 353 THR B N 1
ATOM 6127 C CA . THR B 1 353 ? -3.164 -4.852 23.703 1 91.62 353 THR B CA 1
ATOM 6128 C C . THR B 1 353 ? -2.256 -5.66 24.625 1 91.62 353 THR B C 1
ATOM 6130 O O . THR B 1 353 ? -2.586 -6.789 25 1 91.62 353 THR B O 1
ATOM 6133 N N . GLY B 1 354 ? -1.179 -4.969 25.094 1 92.81 354 GLY B N 1
ATOM 6134 C CA . GLY B 1 354 ? -0.22 -5.68 25.922 1 92.81 354 GLY B CA 1
ATOM 6135 C C . GLY B 1 354 ? 0.794 -6.469 25.125 1 92.81 354 GLY B C 1
ATOM 6136 O O . GLY B 1 354 ? 1.053 -6.156 23.953 1 92.81 354 GLY B O 1
ATOM 6137 N N . VAL B 1 355 ? 1.479 -7.453 25.734 1 94.31 355 VAL B N 1
ATOM 6138 C CA . VAL B 1 355 ? 2.525 -8.258 25.109 1 94.31 355 VAL B CA 1
ATOM 6139 C C . VAL B 1 355 ? 1.954 -9.602 24.672 1 94.31 355 VAL B C 1
ATOM 6141 O O . VAL B 1 355 ? 0.937 -10.055 25.219 1 94.31 355 VAL B O 1
ATOM 6144 N N . SER B 1 356 ? 2.637 -10.242 23.688 1 94.19 356 SER B N 1
ATOM 6145 C CA . SER B 1 356 ? 2.281 -11.602 23.312 1 94.19 356 SER B CA 1
ATOM 6146 C C . SER B 1 356 ? 2.57 -12.586 24.453 1 94.19 356 SER B C 1
ATOM 6148 O O . SER B 1 356 ? 3.51 -12.391 25.219 1 94.19 356 SER B O 1
ATOM 6150 N N . LYS B 1 357 ? 1.81 -13.648 24.531 1 91.19 357 LYS B N 1
ATOM 6151 C CA . LYS B 1 357 ? 2.023 -14.695 25.516 1 91.19 357 LYS B CA 1
ATOM 6152 C C . LYS B 1 357 ? 3.385 -15.359 25.328 1 91.19 357 LYS B C 1
ATOM 6154 O O . LYS B 1 357 ? 4.035 -15.742 26.312 1 91.19 357 LYS B O 1
ATOM 6159 N N . THR B 1 358 ? 3.727 -15.547 24.078 1 91.06 358 THR B N 1
ATOM 6160 C CA . THR B 1 358 ? 5.016 -16.141 23.75 1 91.06 358 THR B CA 1
ATOM 6161 C C . THR B 1 358 ? 5.879 -15.148 22.969 1 91.06 358 THR B C 1
ATOM 6163 O O . THR B 1 358 ? 5.805 -15.078 21.75 1 91.06 358 THR B O 1
ATOM 6166 N N . GLN B 1 359 ? 6.68 -14.484 23.688 1 92.5 359 GLN B N 1
ATOM 6167 C CA . GLN B 1 359 ? 7.574 -13.508 23.062 1 92.5 359 GLN B CA 1
ATOM 6168 C C . GLN B 1 359 ? 8.75 -14.188 22.375 1 92.5 359 GLN B C 1
ATOM 6170 O O . GLN B 1 359 ? 9.234 -15.227 22.844 1 92.5 359 GLN B O 1
ATOM 6175 N N . ASP B 1 360 ? 9.18 -13.719 21.234 1 94.5 360 ASP B N 1
ATOM 6176 C CA . ASP B 1 360 ? 10.328 -14.203 20.469 1 94.5 360 ASP B CA 1
ATOM 6177 C C . ASP B 1 360 ? 11.227 -13.055 20.047 1 94.5 360 ASP B C 1
ATOM 6179 O O . ASP B 1 360 ? 11.086 -12.531 18.922 1 94.5 360 ASP B O 1
ATOM 6183 N N . PHE B 1 361 ? 12.211 -12.766 20.766 1 93.44 361 PHE B N 1
ATOM 6184 C CA . PHE B 1 361 ? 13.094 -11.633 20.531 1 93.44 361 PHE B CA 1
ATOM 6185 C C . PHE B 1 361 ? 14.07 -11.945 19.406 1 93.44 361 PHE B C 1
ATOM 6187 O O . PHE B 1 361 ? 14.742 -11.039 18.891 1 93.44 361 PHE B O 1
ATOM 6194 N N . ASN B 1 362 ? 14.102 -13.227 18.922 1 93.81 362 ASN B N 1
ATOM 6195 C CA . ASN B 1 362 ? 15.008 -13.617 17.844 1 93.81 362 ASN B CA 1
ATOM 6196 C C . ASN B 1 362 ? 14.297 -13.656 16.484 1 93.81 362 ASN B C 1
ATOM 6198 O O . ASN B 1 362 ? 14.898 -13.992 15.469 1 93.81 362 ASN B O 1
ATOM 6202 N N . TYR B 1 363 ? 13.039 -13.281 16.5 1 94.62 363 TYR B N 1
ATOM 6203 C CA . TYR B 1 363 ? 12.305 -13.203 15.25 1 94.62 363 TYR B CA 1
ATOM 6204 C C . TYR B 1 363 ? 12.961 -12.203 14.297 1 94.62 363 TYR B C 1
ATOM 6206 O O . TYR B 1 363 ? 13.383 -11.125 14.711 1 94.62 363 TYR B O 1
ATOM 6214 N N . HIS B 1 364 ? 13.133 -12.625 13.078 1 93.25 364 HIS B N 1
ATOM 6215 C CA . HIS B 1 364 ? 13.664 -11.727 12.055 1 93.25 364 HIS B CA 1
ATOM 6216 C C . HIS B 1 364 ? 12.609 -11.414 11 1 93.25 364 HIS B C 1
ATOM 6218 O O . HIS B 1 364 ? 12.078 -12.32 10.359 1 93.25 364 HIS B O 1
ATOM 6224 N N . GLN B 1 365 ? 12.391 -10.148 10.859 1 95.12 365 GLN B N 1
ATOM 6225 C CA . GLN B 1 365 ? 11.477 -9.703 9.812 1 95.12 365 GLN B CA 1
ATOM 6226 C C . GLN B 1 365 ? 11.992 -10.086 8.43 1 95.12 365 GLN B C 1
ATOM 6228 O O . GLN B 1 365 ? 13.195 -10.242 8.234 1 95.12 365 GLN B O 1
ATOM 6233 N N . LEU B 1 366 ? 11.055 -10.234 7.469 1 96.81 366 LEU B N 1
ATOM 6234 C CA . LEU B 1 366 ? 11.43 -10.43 6.074 1 96.81 366 LEU B CA 1
ATOM 6235 C C . LEU B 1 366 ? 12.242 -9.242 5.559 1 96.81 366 LEU B C 1
ATOM 6237 O O . LEU B 1 366 ? 11.875 -8.086 5.797 1 96.81 366 LEU B O 1
ATOM 6241 N N . LYS B 1 367 ? 13.344 -9.516 4.93 1 96.25 367 LYS B N 1
ATOM 6242 C CA . LYS B 1 367 ? 14.086 -8.492 4.207 1 96.25 367 LYS B CA 1
ATOM 6243 C C . LYS B 1 367 ? 13.523 -8.289 2.805 1 96.25 367 LYS B C 1
ATOM 6245 O O . LYS B 1 367 ? 12.898 -9.188 2.246 1 96.25 367 LYS B O 1
ATOM 6250 N N . TYR B 1 368 ? 13.75 -7.09 2.248 1 97.44 368 TYR B N 1
ATOM 6251 C CA . TYR B 1 368 ? 13.156 -6.785 0.953 1 97.44 368 TYR B CA 1
ATOM 6252 C C . TYR B 1 368 ? 13.688 -7.719 -0.127 1 97.44 368 TYR B C 1
ATOM 6254 O O . TYR B 1 368 ? 12.961 -8.07 -1.062 1 97.44 368 TYR B O 1
ATOM 6262 N N . LYS B 1 369 ? 14.906 -8.234 0.03 1 98.25 369 LYS B N 1
ATOM 6263 C CA . LYS B 1 369 ? 15.469 -9.18 -0.938 1 98.25 369 LYS B CA 1
ATOM 6264 C C . LYS B 1 369 ? 14.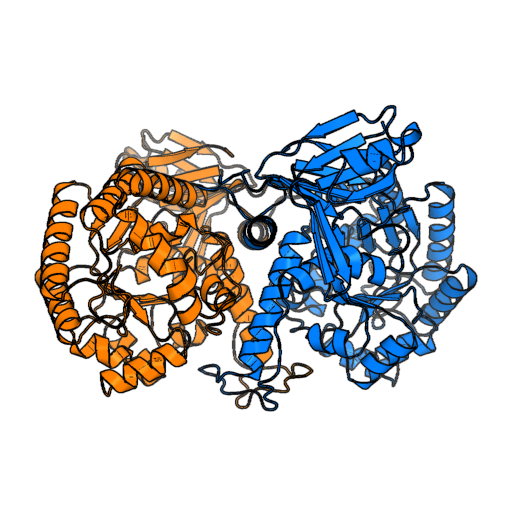781 -10.539 -0.84 1 98.25 369 LYS B C 1
ATOM 6266 O O . LYS B 1 369 ? 14.602 -11.219 -1.85 1 98.25 369 LYS B O 1
ATOM 6271 N N . GLN B 1 370 ? 14.461 -10.922 0.391 1 98.56 370 GLN B N 1
ATOM 6272 C CA . GLN B 1 370 ? 13.695 -12.148 0.581 1 98.56 370 GLN B CA 1
ATOM 6273 C C . GLN B 1 370 ? 12.297 -12.016 -0.014 1 98.56 370 GLN B C 1
ATOM 6275 O O . GLN B 1 370 ? 11.781 -12.961 -0.616 1 98.56 370 GLN B O 1
ATOM 6280 N N . ALA B 1 371 ? 11.695 -10.844 0.207 1 98.56 371 ALA B N 1
ATOM 6281 C CA . ALA B 1 371 ? 10.375 -10.594 -0.377 1 98.56 371 ALA B CA 1
ATOM 6282 C C . ALA B 1 371 ? 10.438 -10.625 -1.901 1 98.56 371 ALA B C 1
ATOM 6284 O O . ALA B 1 371 ? 9.508 -11.102 -2.559 1 98.56 371 ALA B O 1
ATOM 6285 N N . LEU B 1 372 ? 11.492 -10.109 -2.475 1 98.88 372 LEU B N 1
ATOM 6286 C CA . LEU B 1 372 ? 11.695 -10.18 -3.916 1 98.88 372 LEU B CA 1
ATOM 6287 C C . LEU B 1 372 ? 11.789 -11.633 -4.383 1 98.88 372 LEU B C 1
ATOM 6289 O O . LEU B 1 372 ? 11.242 -11.984 -5.434 1 98.88 372 LEU B O 1
ATOM 6293 N N . TYR B 1 373 ? 12.484 -12.438 -3.592 1 98.94 373 TYR B N 1
ATOM 6294 C CA . TYR B 1 373 ? 12.539 -13.867 -3.873 1 98.94 373 TYR B CA 1
ATOM 6295 C C . TYR B 1 373 ? 11.141 -14.477 -3.92 1 98.94 373 TYR B C 1
ATOM 6297 O O . TYR B 1 373 ? 10.805 -15.188 -4.867 1 98.94 373 TYR B O 1
ATOM 6305 N N . LEU B 1 374 ? 10.328 -14.18 -2.936 1 98.94 374 LEU B N 1
ATOM 6306 C CA . LEU B 1 374 ? 8.969 -14.719 -2.883 1 98.94 374 LEU B CA 1
ATOM 6307 C C . LEU B 1 374 ? 8.172 -14.297 -4.113 1 98.94 374 LEU B C 1
ATOM 6309 O O . LEU B 1 374 ? 7.32 -15.055 -4.594 1 98.94 374 LEU B O 1
ATOM 6313 N N . ALA B 1 375 ? 8.469 -13.109 -4.648 1 98.94 375 ALA B N 1
ATOM 6314 C CA . ALA B 1 375 ? 7.695 -12.516 -5.738 1 98.94 375 ALA B CA 1
ATOM 6315 C C . ALA B 1 375 ? 8.148 -13.055 -7.09 1 98.94 375 ALA B C 1
ATOM 6317 O O . ALA B 1 375 ? 7.508 -12.797 -8.117 1 98.94 375 ALA B O 1
ATOM 6318 N N . THR B 1 376 ? 9.297 -13.766 -7.16 1 98.94 376 THR B N 1
ATOM 6319 C CA . THR B 1 376 ? 9.891 -14.203 -8.422 1 98.94 376 THR B CA 1
ATOM 6320 C C . THR B 1 376 ? 10.211 -15.695 -8.375 1 98.94 376 THR B C 1
ATOM 6322 O O . THR B 1 376 ? 9.32 -16.531 -8.516 1 98.94 376 THR B O 1
ATOM 6325 N N . LEU B 1 377 ? 11.422 -16.016 -7.895 1 98.94 377 LEU B N 1
ATOM 6326 C CA . LEU B 1 377 ? 11.852 -17.422 -7.898 1 98.94 377 LEU B CA 1
ATOM 6327 C C . LEU B 1 377 ? 11.039 -18.234 -6.895 1 98.94 377 LEU B C 1
ATOM 6329 O O . LEU B 1 377 ? 10.688 -19.391 -7.168 1 98.94 377 LEU B O 1
ATOM 6333 N N . GLY B 1 378 ? 10.82 -17.672 -5.75 1 98.94 378 GLY B N 1
ATOM 6334 C CA . GLY B 1 378 ? 9.992 -18.359 -4.773 1 98.94 378 GLY B CA 1
ATOM 6335 C C . GLY B 1 378 ? 8.602 -18.672 -5.285 1 98.94 378 GLY B C 1
ATOM 6336 O O . GLY B 1 378 ? 8.055 -19.734 -4.996 1 98.94 378 GLY B O 1
ATOM 6337 N N . GLY B 1 379 ? 7.996 -17.75 -6.012 1 98.94 379 GLY B N 1
ATOM 6338 C CA . GLY B 1 379 ? 6.711 -18 -6.645 1 98.94 379 GLY B CA 1
ATOM 6339 C C . GLY B 1 379 ? 6.77 -19.078 -7.703 1 98.94 379 GLY B C 1
ATOM 6340 O O . GLY B 1 379 ? 5.91 -19.953 -7.75 1 98.94 379 GLY B O 1
ATOM 6341 N N . ALA B 1 380 ? 7.824 -19.016 -8.539 1 98.94 380 ALA B N 1
ATOM 6342 C CA . ALA B 1 380 ? 7.988 -20.031 -9.562 1 98.94 380 ALA B CA 1
ATOM 6343 C C . ALA B 1 380 ? 8.148 -21.422 -8.938 1 98.94 380 ALA B C 1
ATOM 6345 O O . ALA B 1 380 ? 7.59 -22.391 -9.438 1 98.94 380 ALA B O 1
ATOM 6346 N N . LYS B 1 381 ? 8.875 -21.453 -7.879 1 98.88 381 LYS B N 1
ATOM 6347 C CA . LYS B 1 381 ? 9.055 -22.703 -7.152 1 98.88 381 LYS B CA 1
ATOM 6348 C C . LYS B 1 381 ? 7.746 -23.188 -6.543 1 98.88 381 LYS B C 1
ATOM 6350 O O . LYS B 1 381 ? 7.426 -24.375 -6.602 1 98.88 381 LYS B O 1
ATOM 6355 N N . ALA B 1 382 ? 7.035 -22.25 -5.977 1 98.94 382 ALA B N 1
ATOM 6356 C CA . ALA B 1 382 ? 5.758 -22.594 -5.359 1 98.94 382 ALA B CA 1
ATOM 6357 C C . ALA B 1 382 ? 4.809 -23.219 -6.379 1 98.94 382 ALA B C 1
ATOM 6359 O O . ALA B 1 382 ? 4.008 -24.094 -6.035 1 98.94 382 ALA B O 1
ATOM 6360 N N . LEU B 1 383 ? 4.98 -22.812 -7.629 1 98.94 383 LEU B N 1
ATOM 6361 C CA . LEU B 1 383 ? 4.105 -23.312 -8.68 1 98.94 383 LEU B CA 1
ATOM 6362 C C . LEU B 1 383 ? 4.758 -24.469 -9.43 1 98.94 383 LEU B C 1
ATOM 6364 O O . LEU B 1 383 ? 4.238 -24.922 -10.453 1 98.94 383 LEU B O 1
ATOM 6368 N N . SER B 1 384 ? 5.898 -24.891 -9.016 1 98.75 384 SER B N 1
ATOM 6369 C CA . SER B 1 384 ? 6.652 -25.984 -9.617 1 98.75 384 SER B CA 1
ATOM 6370 C C . SER B 1 384 ? 7.008 -25.672 -11.07 1 98.75 384 SER B C 1
ATOM 6372 O O . SER B 1 384 ? 6.887 -26.547 -11.945 1 98.75 384 SER B O 1
ATOM 6374 N N . LEU B 1 385 ? 7.422 -24.422 -11.266 1 98.81 385 LEU B N 1
ATOM 6375 C CA . LEU B 1 385 ? 7.816 -24 -12.602 1 98.81 385 LEU B CA 1
ATOM 6376 C C . LEU B 1 385 ? 9.164 -23.297 -12.578 1 98.81 385 LEU B C 1
ATOM 6378 O O . LEU B 1 385 ? 9.5 -22.562 -13.508 1 98.81 385 LEU B O 1
ATOM 6382 N N . ASP B 1 386 ? 9.93 -23.5 -11.469 1 98.56 386 ASP B N 1
ATOM 6383 C CA . ASP B 1 386 ? 11.203 -22.797 -11.297 1 98.56 386 ASP B CA 1
ATOM 6384 C C . ASP B 1 386 ? 12.258 -23.344 -12.258 1 98.56 386 ASP B C 1
ATOM 6386 O O . ASP B 1 386 ? 13.305 -22.719 -12.461 1 98.56 386 ASP B O 1
ATOM 6390 N N . HIS B 1 387 ? 11.969 -24.469 -12.938 1 98.12 387 HIS B N 1
ATOM 6391 C CA . HIS B 1 387 ? 12.859 -24.938 -13.992 1 98.12 387 HIS B CA 1
ATOM 6392 C C . HIS B 1 387 ? 12.703 -24.109 -15.258 1 98.12 387 HIS B C 1
ATOM 6394 O O . HIS B 1 387 ? 13.602 -24.094 -16.109 1 98.12 387 HIS B O 1
ATOM 6400 N N . LEU B 1 388 ? 11.641 -23.406 -15.414 1 98.19 388 LEU B N 1
ATOM 6401 C CA . LEU B 1 388 ? 11.328 -22.641 -16.625 1 98.19 388 LEU B CA 1
ATOM 6402 C C . LEU B 1 388 ? 11.648 -21.172 -16.422 1 98.19 388 LEU B C 1
ATOM 6404 O O . LEU B 1 388 ? 12.078 -20.5 -17.359 1 98.19 388 LEU B O 1
ATOM 6408 N N . THR B 1 389 ? 11.344 -20.609 -15.25 1 98.5 389 THR B N 1
ATOM 6409 C CA . THR B 1 389 ? 11.438 -19.156 -15.047 1 98.5 389 THR B CA 1
ATOM 6410 C C . THR B 1 389 ? 11.625 -18.828 -13.57 1 98.5 389 THR B C 1
ATOM 6412 O O . THR B 1 389 ? 11.914 -19.719 -12.766 1 98.5 389 THR B O 1
ATOM 6415 N N . GLY B 1 390 ? 11.648 -17.531 -13.195 1 98.75 390 GLY B N 1
ATOM 6416 C CA . GLY B 1 390 ? 11.719 -17.078 -11.812 1 98.75 390 GLY B CA 1
ATOM 6417 C C . GLY B 1 390 ? 13.039 -16.438 -11.461 1 98.75 390 GLY B C 1
ATOM 6418 O O . GLY B 1 390 ? 13.141 -15.711 -10.477 1 98.75 390 GLY B O 1
ATOM 6419 N N . ASN B 1 391 ? 14.07 -16.719 -12.148 1 98.81 391 ASN B N 1
ATOM 6420 C CA . ASN B 1 391 ? 15.359 -16.047 -12.047 1 98.81 391 ASN B CA 1
ATOM 6421 C C . ASN B 1 391 ? 16.109 -16.078 -13.375 1 98.81 391 ASN B C 1
ATOM 6423 O O . ASN B 1 391 ? 15.586 -16.547 -14.383 1 98.81 391 ASN B O 1
ATOM 6427 N N . PHE B 1 392 ? 17.25 -15.422 -13.414 1 98.81 392 PHE B N 1
ATOM 6428 C CA . PHE B 1 392 ? 18.047 -15.383 -14.641 1 98.81 392 PHE B CA 1
ATOM 6429 C C . PHE B 1 392 ? 19.125 -16.453 -14.617 1 98.81 392 PHE B C 1
ATOM 6431 O O . PHE B 1 392 ? 20.266 -16.188 -14.219 1 98.81 392 PHE B O 1
ATOM 6438 N N . ALA B 1 393 ? 18.766 -17.625 -14.945 1 98.56 393 ALA B N 1
ATOM 6439 C CA . ALA B 1 393 ? 19.688 -18.75 -15.109 1 98.56 393 ALA B CA 1
ATOM 6440 C C . ALA B 1 393 ? 19.734 -19.203 -16.562 1 98.56 393 ALA B C 1
ATOM 6442 O O . ALA B 1 393 ? 18.734 -19.109 -17.281 1 98.56 393 ALA B O 1
ATOM 6443 N N . LEU B 1 394 ? 20.891 -19.766 -16.953 1 98.25 394 LEU B N 1
ATOM 6444 C CA . LEU B 1 394 ? 21.078 -20.219 -18.328 1 98.25 394 LEU B CA 1
ATOM 6445 C C . LEU B 1 394 ? 20.047 -21.266 -18.703 1 98.25 394 LEU B C 1
ATOM 6447 O O . LEU B 1 394 ? 19.766 -22.188 -17.922 1 98.25 394 LEU B O 1
ATOM 6451 N N . GLY B 1 395 ? 19.406 -21.047 -19.859 1 98.38 395 GLY B N 1
ATOM 6452 C CA . GLY B 1 395 ? 18.469 -22.031 -20.375 1 98.38 395 GLY B CA 1
ATOM 6453 C C . GLY B 1 395 ? 17.031 -21.719 -20.016 1 98.38 395 GLY B C 1
ATOM 6454 O O . GLY B 1 395 ? 16.109 -22.219 -20.672 1 98.38 395 GLY B O 1
ATOM 6455 N N . LYS B 1 396 ? 16.781 -20.922 -19.016 1 98.75 396 LYS B N 1
ATOM 6456 C CA . LYS B 1 396 ? 15.422 -20.547 -18.625 1 98.75 396 LYS B CA 1
ATOM 6457 C C . LYS B 1 396 ? 14.82 -19.547 -19.609 1 98.75 396 LYS B C 1
ATOM 6459 O O . LYS B 1 396 ? 15.547 -18.906 -20.375 1 98.75 396 LYS B O 1
ATOM 6464 N N . ASP B 1 397 ? 13.516 -19.547 -19.594 1 98.75 397 ASP B N 1
ATOM 6465 C CA . ASP B 1 397 ? 12.805 -18.547 -20.391 1 98.75 397 ASP B CA 1
ATOM 6466 C C . ASP B 1 397 ? 13.07 -17.141 -19.875 1 98.75 397 ASP B C 1
ATOM 6468 O O . ASP B 1 397 ? 13.156 -16.922 -18.672 1 98.75 397 ASP B O 1
ATOM 6472 N N . PHE B 1 398 ? 13.172 -16.219 -20.797 1 98.75 398 PHE B N 1
ATOM 6473 C CA . PHE B 1 398 ? 13.344 -14.812 -20.438 1 98.75 398 PHE B CA 1
ATOM 6474 C C . PHE B 1 398 ? 12.008 -14.172 -20.094 1 98.75 398 PHE B C 1
ATOM 6476 O O . PHE B 1 398 ? 11.398 -13.5 -20.938 1 98.75 398 PHE B O 1
ATOM 6483 N N . ASP B 1 399 ? 11.555 -14.391 -18.938 1 98.81 399 ASP B N 1
ATOM 6484 C CA . ASP B 1 399 ? 10.492 -13.617 -18.281 1 98.81 399 ASP B CA 1
ATOM 6485 C C . ASP B 1 399 ? 11.078 -12.5 -17.422 1 98.81 399 ASP B C 1
ATOM 6487 O O . ASP B 1 399 ? 11.656 -12.75 -16.375 1 98.81 399 ASP B O 1
ATOM 6491 N N . ALA B 1 400 ? 10.82 -11.219 -17.859 1 98.81 400 ALA B N 1
ATOM 6492 C CA . ALA B 1 400 ? 11.602 -10.156 -17.219 1 98.81 400 ALA B CA 1
ATOM 6493 C C . ALA B 1 400 ? 10.844 -8.836 -17.234 1 98.81 400 ALA B C 1
ATOM 6495 O O . ALA B 1 400 ? 9.891 -8.664 -18 1 98.81 400 ALA B O 1
ATOM 6496 N N . LEU B 1 401 ? 11.258 -8.008 -16.344 1 98.88 401 LEU B N 1
ATOM 6497 C CA . LEU B 1 401 ? 10.812 -6.617 -16.281 1 98.88 401 LEU B CA 1
ATOM 6498 C C . LEU B 1 401 ? 11.984 -5.664 -16.484 1 98.88 401 LEU B C 1
ATOM 6500 O O . LEU B 1 401 ? 13.07 -5.875 -15.945 1 98.88 401 LEU B O 1
ATOM 6504 N N . LEU B 1 402 ? 11.797 -4.711 -17.297 1 98.75 402 LEU B N 1
ATOM 6505 C CA . LEU B 1 402 ? 12.664 -3.533 -17.297 1 98.75 402 LEU B CA 1
ATOM 6506 C C . LEU B 1 402 ? 12.07 -2.436 -16.406 1 98.75 402 LEU B C 1
ATOM 6508 O O . LEU B 1 402 ? 11.016 -1.88 -16.734 1 98.75 402 LEU B O 1
ATOM 6512 N N . VAL B 1 403 ? 12.734 -2.121 -15.312 1 98.69 403 VAL B N 1
ATOM 6513 C CA . VAL B 1 403 ? 12.25 -1.162 -14.328 1 98.69 403 VAL B CA 1
ATOM 6514 C C . VAL B 1 403 ? 13.023 0.15 -14.461 1 98.69 403 VAL B C 1
ATOM 6516 O O . VAL B 1 403 ? 14.242 0.146 -14.625 1 98.69 403 VAL B O 1
ATOM 6519 N N . ASP B 1 404 ? 12.367 1.259 -14.453 1 98.44 404 ASP B N 1
ATOM 6520 C CA . ASP B 1 404 ? 12.945 2.6 -14.453 1 98.44 404 ASP B CA 1
ATOM 6521 C C . ASP B 1 404 ? 12.461 3.404 -13.25 1 98.44 404 ASP B C 1
ATOM 6523 O O . ASP B 1 404 ? 11.312 3.848 -13.211 1 98.44 404 ASP B O 1
ATOM 6527 N N . VAL B 1 405 ? 13.32 3.666 -12.297 1 97.88 405 VAL B N 1
ATOM 6528 C CA . VAL B 1 405 ? 12.898 4.277 -11.039 1 97.88 405 VAL B CA 1
ATOM 6529 C C . VAL B 1 405 ? 12.828 5.797 -11.203 1 97.88 405 VAL B C 1
ATOM 6531 O O . VAL B 1 405 ? 12.445 6.508 -10.266 1 97.88 405 VAL B O 1
ATOM 6534 N N . SER B 1 406 ? 13.156 6.305 -12.352 1 96.62 406 SER B N 1
ATOM 6535 C CA . SER B 1 406 ? 13.141 7.746 -12.57 1 96.62 406 SER B CA 1
ATOM 6536 C C . SER B 1 406 ? 11.797 8.211 -13.109 1 96.62 406 SER B C 1
ATOM 6538 O O . SER B 1 406 ? 11.555 9.414 -13.242 1 96.62 406 SER B O 1
ATOM 6540 N N . VAL B 1 407 ? 10.961 7.195 -13.359 1 94 407 VAL B N 1
ATOM 6541 C CA . VAL B 1 407 ? 9.625 7.531 -13.844 1 94 407 VAL B CA 1
ATOM 6542 C C . VAL B 1 407 ? 8.781 8.086 -12.695 1 94 407 VAL B C 1
ATOM 6544 O O . VAL B 1 407 ? 8.797 7.543 -11.586 1 94 407 VAL B O 1
ATOM 6547 N N . VAL B 1 408 ? 8.008 9.211 -12.781 1 89.88 408 VAL B N 1
ATOM 6548 C CA . VAL B 1 408 ? 7.137 9.922 -11.852 1 89.88 408 VAL B CA 1
ATOM 6549 C C . VAL B 1 408 ? 7.961 10.891 -11.008 1 89.88 408 VAL B C 1
ATOM 6551 O O . VAL B 1 408 ? 7.773 12.109 -11.094 1 89.88 408 VAL B O 1
ATOM 6554 N N . ASP B 1 409 ? 8.977 10.297 -10.234 1 90.12 409 ASP B N 1
ATOM 6555 C CA . ASP B 1 409 ? 9.906 11.133 -9.477 1 90.12 409 ASP B CA 1
ATOM 6556 C C . ASP B 1 409 ? 11.352 10.719 -9.742 1 90.12 409 ASP B C 1
ATOM 6558 O O . ASP B 1 409 ? 11.773 9.633 -9.352 1 90.12 409 ASP B O 1
ATOM 6562 N N . LYS B 1 410 ? 12.172 11.594 -10.289 1 93.19 410 LYS B N 1
ATOM 6563 C CA . LYS B 1 410 ? 13.555 11.289 -10.609 1 93.19 410 LYS B CA 1
ATOM 6564 C C . LYS B 1 410 ? 14.461 11.461 -9.391 1 93.19 410 LYS B C 1
ATOM 6566 O O . LYS B 1 410 ? 14.414 12.5 -8.727 1 93.19 410 LYS B O 1
ATOM 6571 N N . PRO B 1 411 ? 15.25 10.469 -9.141 1 94.5 411 PRO B N 1
ATOM 6572 C CA . PRO B 1 411 ? 16.219 10.633 -8.055 1 94.5 411 PRO B CA 1
ATOM 6573 C C . PRO B 1 411 ? 17.188 11.797 -8.297 1 94.5 411 PRO B C 1
ATOM 6575 O O . PRO B 1 411 ? 17.531 12.094 -9.438 1 94.5 411 PRO B O 1
ATOM 6578 N N . LEU B 1 412 ? 17.656 12.359 -7.195 1 93 412 LEU B N 1
ATOM 6579 C CA . LEU B 1 412 ? 18.516 13.531 -7.281 1 93 412 LEU B CA 1
ATOM 6580 C C . LEU B 1 412 ? 19.984 13.133 -7.449 1 93 412 LEU B C 1
ATOM 6582 O O . LEU B 1 412 ? 20.844 13.984 -7.656 1 93 412 LEU B O 1
ATOM 6586 N N . ARG B 1 413 ? 20.219 11.867 -7.359 1 93.75 413 ARG B N 1
ATOM 6587 C CA . ARG B 1 413 ? 21.562 11.305 -7.52 1 93.75 413 ARG B CA 1
ATOM 6588 C C . ARG B 1 413 ? 21.5 9.891 -8.086 1 93.75 413 ARG B C 1
ATOM 6590 O O . ARG B 1 413 ? 20.422 9.289 -8.148 1 93.75 413 ARG B O 1
ATOM 6597 N N . ARG B 1 414 ? 22.672 9.492 -8.523 1 95.75 414 ARG B N 1
ATOM 6598 C CA . ARG B 1 414 ? 22.781 8.094 -8.906 1 95.75 414 ARG B CA 1
ATOM 6599 C C . ARG B 1 414 ? 22.562 7.176 -7.707 1 95.75 414 ARG B C 1
ATOM 6601 O O . ARG B 1 414 ? 23.016 7.488 -6.602 1 95.75 414 ARG B O 1
ATOM 6608 N N . LEU B 1 415 ? 21.953 6.074 -7.953 1 97.44 415 LEU B N 1
ATOM 6609 C CA . LEU B 1 415 ? 21.641 5.129 -6.883 1 97.44 415 LEU B CA 1
ATOM 6610 C C . LEU B 1 415 ? 22.484 3.863 -7.023 1 97.44 415 LEU B C 1
ATOM 6612 O O . LEU B 1 415 ? 22.812 3.451 -8.141 1 97.44 415 LEU B O 1
ATOM 6616 N N . SER B 1 416 ? 22.875 3.285 -5.898 1 97.56 416 SER B N 1
ATOM 6617 C CA . SER B 1 416 ? 23.453 1.948 -5.926 1 97.56 416 SER B CA 1
ATOM 6618 C C . SER B 1 416 ? 22.438 0.908 -6.379 1 97.56 416 SER B C 1
ATOM 6620 O O . SER B 1 416 ? 21.234 1.194 -6.449 1 97.56 416 SER B O 1
ATOM 6622 N N . VAL B 1 417 ? 22.891 -0.292 -6.691 1 98.31 417 VAL B N 1
ATOM 6623 C CA . VAL B 1 417 ? 22 -1.351 -7.148 1 98.31 417 VAL B CA 1
ATOM 6624 C C . VAL B 1 417 ? 20.953 -1.646 -6.07 1 98.31 417 VAL B C 1
ATOM 6626 O O . VAL B 1 417 ? 19.766 -1.769 -6.367 1 98.31 417 VAL B O 1
ATOM 6629 N N . ASP B 1 418 ? 21.453 -1.764 -4.836 1 97.38 418 ASP B N 1
ATOM 6630 C CA . ASP B 1 418 ? 20.531 -2.018 -3.736 1 97.38 418 ASP B CA 1
ATOM 6631 C C . ASP B 1 418 ? 19.484 -0.904 -3.623 1 97.38 418 ASP B C 1
ATOM 6633 O O . ASP B 1 418 ? 18.297 -1.172 -3.398 1 97.38 418 ASP B O 1
ATOM 6637 N N . GLU B 1 419 ? 19.906 0.331 -3.814 1 96.88 419 GLU B N 1
ATOM 6638 C CA . GLU B 1 419 ? 19.016 1.475 -3.721 1 96.88 419 GLU B CA 1
ATOM 6639 C C . GLU B 1 419 ? 18 1.484 -4.871 1 96.88 419 GLU B C 1
ATOM 6641 O O . GLU B 1 419 ? 16.859 1.896 -4.699 1 96.88 419 GLU B O 1
ATOM 6646 N N . LEU B 1 420 ? 18.422 1.042 -6.051 1 98.5 420 LEU B N 1
ATOM 6647 C CA . LEU B 1 420 ? 17.5 0.925 -7.176 1 98.5 420 LEU B CA 1
ATOM 6648 C C . LEU B 1 420 ? 16.359 -0.037 -6.852 1 98.5 420 LEU B C 1
ATOM 6650 O O . LEU B 1 420 ? 15.188 0.278 -7.078 1 98.5 420 LEU B O 1
ATOM 6654 N N . VAL B 1 421 ? 16.734 -1.141 -6.301 1 98.44 421 VAL B N 1
ATOM 6655 C CA . VAL B 1 421 ? 15.758 -2.18 -5.973 1 98.44 421 VAL B CA 1
ATOM 6656 C C . VAL B 1 421 ? 14.844 -1.693 -4.852 1 98.44 421 VAL B C 1
ATOM 6658 O O . VAL B 1 421 ? 13.617 -1.851 -4.93 1 98.44 421 VAL B O 1
ATOM 6661 N N . GLU B 1 422 ? 15.398 -1.021 -3.852 1 97.31 422 GLU B N 1
ATOM 6662 C CA . GLU B 1 422 ? 14.609 -0.465 -2.756 1 97.31 422 GLU B CA 1
ATOM 6663 C C . GLU B 1 422 ? 13.609 0.564 -3.266 1 97.31 422 GLU B C 1
ATOM 6665 O O . GLU B 1 422 ? 12.43 0.526 -2.898 1 97.31 422 GLU B O 1
ATOM 6670 N N . LYS B 1 423 ? 14.148 1.442 -4.105 1 97.5 423 LYS B N 1
ATOM 6671 C CA . LYS B 1 423 ? 13.305 2.506 -4.641 1 97.5 423 LYS B CA 1
ATOM 6672 C C . LYS B 1 423 ? 12.086 1.934 -5.348 1 97.5 423 LYS B C 1
ATOM 6674 O O . LYS B 1 423 ? 10.961 2.41 -5.148 1 97.5 423 LYS B O 1
ATOM 6679 N N . PHE B 1 424 ? 12.328 0.894 -6.062 1 98.5 424 PHE B N 1
ATOM 6680 C CA . PHE B 1 424 ? 11.227 0.286 -6.805 1 98.5 424 PHE B CA 1
ATOM 6681 C C . PHE B 1 424 ? 10.258 -0.405 -5.859 1 98.5 424 PHE B C 1
ATOM 6683 O O . PHE B 1 424 ? 9.039 -0.219 -5.965 1 98.5 424 PHE B O 1
ATOM 6690 N N . ILE B 1 425 ? 10.75 -1.146 -4.957 1 98.12 425 ILE B N 1
ATOM 6691 C CA . ILE B 1 425 ? 9.906 -1.921 -4.055 1 98.12 425 ILE B CA 1
ATOM 6692 C C . ILE B 1 425 ? 9.055 -0.979 -3.207 1 98.12 425 ILE B C 1
ATOM 6694 O O . ILE B 1 425 ? 7.852 -1.19 -3.059 1 98.12 425 ILE B O 1
ATOM 6698 N N . TYR B 1 426 ? 9.586 0.112 -2.768 1 97.62 426 TYR B N 1
ATOM 6699 C CA . TYR B 1 426 ? 8.93 0.903 -1.733 1 97.62 426 TYR B CA 1
ATOM 6700 C C . TYR B 1 426 ? 8.109 2.031 -2.35 1 97.62 426 TYR B C 1
ATOM 6702 O O . TYR B 1 426 ? 7.164 2.525 -1.733 1 97.62 426 TYR B O 1
ATOM 6710 N N . THR B 1 427 ? 8.477 2.461 -3.578 1 97.31 427 THR B N 1
ATOM 6711 C CA . THR B 1 427 ? 7.785 3.633 -4.105 1 97.31 427 THR B CA 1
ATOM 6712 C C . THR B 1 427 ? 7.23 3.352 -5.5 1 97.31 427 THR B C 1
ATOM 6714 O O . THR B 1 427 ? 6.5 4.172 -6.062 1 97.31 427 THR B O 1
ATOM 6717 N N . GLY B 1 428 ? 7.539 2.232 -6.105 1 96.31 428 GLY B N 1
ATOM 6718 C CA . GLY B 1 428 ? 7.242 1.989 -7.508 1 96.31 428 GLY B CA 1
ATOM 6719 C C . GLY B 1 428 ? 5.789 1.637 -7.758 1 96.31 428 GLY B C 1
ATOM 6720 O O . GLY B 1 428 ? 5.016 1.475 -6.812 1 96.31 428 GLY B O 1
ATOM 6721 N N . SER B 1 429 ? 5.418 1.606 -9 1 96 429 SER B N 1
ATOM 6722 C CA . SER B 1 429 ? 4.129 1.186 -9.539 1 96 429 SER B CA 1
ATOM 6723 C C . SER B 1 429 ? 4.277 0.632 -10.953 1 96 429 SER B C 1
ATOM 6725 O O . SER B 1 429 ? 5.395 0.461 -11.445 1 96 429 SER B O 1
ATOM 6727 N N . ASP B 1 430 ? 3.133 0.286 -11.555 1 96.88 430 ASP B N 1
ATOM 6728 C CA . ASP B 1 430 ? 3.156 -0.234 -12.914 1 96.88 430 ASP B CA 1
ATOM 6729 C C . ASP B 1 430 ? 3.814 0.76 -13.875 1 96.88 430 ASP B C 1
ATOM 6731 O O . ASP B 1 430 ? 4.383 0.365 -14.891 1 96.88 430 ASP B O 1
ATOM 6735 N N . ARG B 1 431 ? 3.865 2.113 -13.531 1 96.94 431 ARG B N 1
ATOM 6736 C CA . ARG B 1 431 ? 4.461 3.139 -14.383 1 96.94 431 ARG B CA 1
ATOM 6737 C C . ARG B 1 431 ? 5.973 2.971 -14.469 1 96.94 431 ARG B C 1
ATOM 6739 O O . ARG B 1 431 ? 6.59 3.328 -15.469 1 96.94 431 ARG B O 1
ATOM 6746 N N . ASN B 1 432 ? 6.547 2.359 -13.406 1 97.88 432 ASN B N 1
ATOM 6747 C CA . ASN B 1 432 ? 7.992 2.178 -13.359 1 97.88 432 ASN B CA 1
ATOM 6748 C C . ASN B 1 432 ? 8.43 0.931 -14.125 1 97.88 432 ASN B C 1
ATOM 6750 O O . ASN B 1 432 ? 9.617 0.75 -14.398 1 97.88 432 ASN B O 1
ATOM 6754 N N . ILE B 1 433 ? 7.488 0.031 -14.367 1 98.44 433 ILE B N 1
ATOM 6755 C CA . ILE B 1 433 ? 7.746 -1.141 -15.195 1 98.44 433 ILE B CA 1
ATOM 6756 C C . ILE B 1 433 ? 7.574 -0.778 -16.672 1 98.44 433 ILE B C 1
ATOM 6758 O O . ILE B 1 433 ? 6.469 -0.855 -17.203 1 98.44 433 ILE B O 1
ATOM 6762 N N . VAL B 1 434 ? 8.633 -0.497 -17.359 1 98 434 VAL B N 1
ATOM 6763 C CA . VAL B 1 434 ? 8.516 0.166 -18.656 1 98 434 VAL B CA 1
ATOM 6764 C C . VAL B 1 434 ? 8.453 -0.879 -19.766 1 98 434 VAL B C 1
ATOM 6766 O O . VAL B 1 434 ? 7.98 -0.593 -20.875 1 98 434 VAL B O 1
ATOM 6769 N N . GLU B 1 435 ? 8.953 -2.148 -19.484 1 98.25 435 GLU B N 1
ATOM 6770 C CA . GLU B 1 435 ? 8.797 -3.273 -20.406 1 98.25 435 GLU B CA 1
ATOM 6771 C C . GLU B 1 435 ? 8.562 -4.578 -19.641 1 98.25 435 GLU B C 1
ATOM 6773 O O . GLU B 1 435 ? 9.07 -4.754 -18.531 1 98.25 435 GLU B O 1
ATOM 6778 N N . VAL B 1 436 ? 7.789 -5.43 -20.25 1 98.62 436 VAL B N 1
ATOM 6779 C CA . VAL B 1 436 ? 7.539 -6.773 -19.734 1 98.62 436 VAL B CA 1
ATOM 6780 C C . VAL B 1 436 ? 7.824 -7.801 -20.828 1 98.62 436 VAL B C 1
ATOM 6782 O O . VAL B 1 436 ? 7.367 -7.652 -21.969 1 98.62 436 VAL B O 1
ATOM 6785 N N . PHE B 1 437 ? 8.602 -8.789 -20.5 1 98.56 437 PHE B N 1
ATOM 6786 C CA . PHE B 1 437 ? 8.938 -9.875 -21.406 1 98.56 437 PHE B CA 1
ATOM 6787 C C . PHE B 1 437 ? 8.438 -11.211 -20.875 1 98.56 437 PHE B C 1
ATOM 6789 O O . PHE B 1 437 ? 8.562 -11.492 -19.688 1 98.56 437 PHE B O 1
ATOM 6796 N N . VAL B 1 438 ? 7.836 -12 -21.766 1 98.56 438 VAL B N 1
ATOM 6797 C CA . VAL B 1 438 ? 7.473 -13.375 -21.453 1 98.56 438 VAL B CA 1
ATOM 6798 C C . VAL B 1 438 ? 8.031 -14.32 -22.516 1 98.56 438 VAL B C 1
ATOM 6800 O O . VAL B 1 438 ? 7.719 -14.18 -23.703 1 98.56 438 VAL B O 1
ATOM 6803 N N . ALA B 1 439 ? 8.906 -15.203 -22.078 1 98.06 439 ALA B N 1
ATOM 6804 C CA . ALA B 1 439 ? 9.562 -16.125 -23 1 98.06 439 ALA B CA 1
ATOM 6805 C C . ALA B 1 439 ? 10.242 -15.383 -24.141 1 98.06 439 ALA B C 1
ATOM 6807 O O . ALA B 1 439 ? 10.109 -15.766 -25.297 1 98.06 439 ALA B O 1
ATOM 6808 N N . GLY B 1 440 ? 10.805 -14.305 -23.797 1 97.69 440 GLY B N 1
ATOM 6809 C CA . GLY B 1 440 ? 11.609 -13.547 -24.75 1 97.69 440 GLY B CA 1
ATOM 6810 C C . GLY B 1 440 ? 10.797 -12.578 -25.578 1 97.69 440 GLY B C 1
ATOM 6811 O O . GLY B 1 440 ? 11.352 -11.742 -26.297 1 97.69 440 GLY B O 1
ATOM 6812 N N . LYS B 1 441 ? 9.516 -12.633 -25.484 1 97.12 441 LYS B N 1
ATOM 6813 C CA . LYS B 1 441 ? 8.656 -11.742 -26.25 1 97.12 441 LYS B CA 1
ATOM 6814 C C . LYS B 1 441 ? 8.289 -10.5 -25.438 1 97.12 441 LYS B C 1
ATOM 6816 O O . LYS B 1 441 ? 7.875 -10.617 -24.281 1 97.12 441 LYS B O 1
ATOM 6821 N N . ARG B 1 442 ? 8.414 -9.32 -26.016 1 96.69 442 ARG B N 1
ATOM 6822 C CA . ARG B 1 442 ? 8.023 -8.078 -25.359 1 96.69 442 ARG B CA 1
ATOM 6823 C C . ARG B 1 442 ? 6.508 -7.906 -25.391 1 96.69 442 ARG B C 1
ATOM 6825 O O . ARG B 1 442 ? 5.91 -7.73 -26.453 1 96.69 442 ARG B O 1
ATOM 6832 N N . ILE B 1 443 ? 5.91 -7.902 -24.266 1 95.69 443 ILE B N 1
ATOM 6833 C CA . ILE B 1 443 ? 4.457 -7.883 -24.125 1 95.69 443 ILE B CA 1
ATOM 6834 C C . ILE B 1 443 ? 3.988 -6.461 -23.828 1 95.69 443 ILE B C 1
ATOM 6836 O O . ILE B 1 443 ? 2.859 -6.09 -24.156 1 95.69 443 ILE B O 1
ATOM 6840 N N . LYS B 1 444 ? 4.781 -5.711 -23.078 1 92.06 444 LYS B N 1
ATOM 6841 C CA . LYS B 1 444 ? 4.512 -4.32 -22.719 1 92.06 444 LYS B CA 1
ATOM 6842 C C . LYS B 1 444 ? 5.684 -3.42 -23.094 1 92.06 444 LYS B C 1
ATOM 6844 O O . LYS B 1 444 ? 6.844 -3.777 -22.891 1 92.06 444 LYS B O 1
ATOM 6849 N N . GLN B 1 445 ? 5.273 -2.27 -23.812 1 88.31 445 GLN B N 1
ATOM 6850 C CA . GLN B 1 445 ? 6.262 -1.238 -24.109 1 88.31 445 GLN B CA 1
ATOM 6851 C C . GLN B 1 445 ? 5.758 0.143 -23.703 1 88.31 445 GLN B C 1
ATOM 6853 O O . GLN B 1 445 ? 4.652 0.541 -24.078 1 88.31 445 GLN B O 1
ATOM 6858 N N . GLY B 1 446 ? 6.52 0.865 -23 1 74.25 446 GLY B N 1
ATOM 6859 C CA . GLY B 1 446 ? 6.227 2.229 -22.578 1 74.25 446 GLY B CA 1
ATOM 6860 C C . GLY B 1 446 ? 5.398 2.301 -21.312 1 74.25 446 GLY B C 1
ATOM 6861 O O . GLY B 1 446 ? 5.18 1.284 -20.641 1 74.25 446 GLY B O 1
ATOM 6862 N N . TYR B 1 447 ? 5.184 3.66 -20.938 1 60.41 447 TYR B N 1
ATOM 6863 C CA . TYR B 1 447 ? 4.527 3.945 -19.672 1 60.41 447 TYR B CA 1
ATOM 6864 C C . TYR B 1 447 ? 3.014 3.828 -19.797 1 60.41 447 TYR B C 1
ATOM 6866 O O . TYR B 1 447 ? 2.281 4.027 -18.828 1 60.41 447 TYR B O 1
ATOM 6874 N N . GLN B 1 448 ? 2.4 3.334 -21.141 1 51.56 448 GLN B N 1
ATOM 6875 C CA . GLN B 1 448 ? 0.956 3.488 -21.281 1 51.56 448 GLN B CA 1
ATOM 6876 C C . GLN B 1 448 ? 0.214 2.277 -20.734 1 51.56 448 GLN B C 1
ATOM 6878 O O . GLN B 1 448 ? 0.701 1.148 -20.812 1 51.56 448 GLN B O 1
#

Nearest PDB structures (foldseek):
  3e0l-assembly1_B  TM=9.221E-01  e=1.801E-51  Homo sapiens
  4f0r-assembly1_A  TM=8.979E-01  e=4.044E-34  Chromobacterium violaceum ATCC 12472
  3lnp-assembly1_A-2  TM=9.002E-01  e=1.915E-31  Oleispira antarctica
  4gbd-assembly1_B  TM=9.063E-01  e=5.116E-30  Pseudomonas aeruginosa PAO1
  7ww2-assembly1_B  TM=8.772E-01  e=2.845E-30  Obesumbacterium proteus

Organism: Drosophila melanogaster (NCBI:txid7227)

Solvent-accessible surface area (backbone atoms only — not comparable to full-atom values): 42983 Å² total; per-residue (Å²): 119,28,32,29,39,38,22,32,37,42,40,40,82,44,70,87,37,76,46,72,22,79,63,8,30,43,28,31,41,73,81,6,28,23,75,42,70,45,57,53,54,66,63,50,34,68,75,34,49,78,69,47,59,76,46,43,80,42,78,52,54,86,55,30,36,37,33,43,16,31,24,30,49,27,31,31,44,67,35,50,74,42,52,23,48,75,58,87,38,47,56,73,60,30,37,66,70,50,46,51,61,55,48,50,52,32,76,38,59,68,58,32,49,55,42,35,49,48,41,52,50,51,24,42,52,36,36,36,31,32,37,30,35,38,44,36,74,40,57,68,40,32,51,49,42,54,52,40,30,58,74,66,53,35,34,32,37,40,15,53,30,33,42,46,36,88,55,55,87,88,58,55,36,53,54,66,56,42,52,53,42,48,55,50,42,45,52,52,46,59,68,69,70,46,93,48,48,42,53,26,47,21,49,52,32,69,68,22,34,46,72,66,40,44,31,52,51,14,49,49,26,61,75,68,69,41,36,31,41,36,49,38,43,41,38,71,68,59,42,53,51,34,27,69,74,63,73,41,54,70,59,48,52,38,47,78,22,54,49,56,32,58,36,14,29,30,30,42,44,25,58,55,47,71,69,46,47,48,49,34,31,76,38,43,23,16,33,13,41,22,51,46,18,27,48,41,23,67,36,44,63,56,51,60,64,58,41,47,73,54,59,28,42,46,12,27,16,30,32,27,29,56,3,46,44,72,31,54,58,57,39,37,44,41,44,40,50,52,32,42,50,52,46,36,45,22,63,36,71,38,59,95,35,45,36,34,68,39,62,44,85,80,67,68,59,64,47,74,67,36,38,50,15,22,31,12,32,28,10,19,45,17,62,57,40,45,82,46,31,26,31,87,48,79,70,15,35,35,34,27,28,39,35,31,56,47,55,99,56,61,66,91,58,88,59,54,71,70,48,49,53,35,32,38,54,49,56,51,55,47,59,21,37,33,29,24,24,37,51,52,40,78,69,42,71,48,76,115,119,28,31,29,39,37,21,31,38,42,40,40,84,44,70,86,36,79,47,73,22,80,64,9,30,41,29,30,42,72,82,6,28,25,74,42,73,44,57,52,53,68,64,50,34,69,74,34,50,77,70,46,58,75,45,42,81,42,78,52,54,86,53,28,37,36,34,43,17,28,23,31,49,27,31,30,45,67,36,50,74,43,52,22,46,74,58,88,38,46,57,72,60,31,36,66,69,49,46,51,62,55,49,50,51,33,77,38,59,69,57,32,48,55,42,37,48,47,41,52,51,51,24,41,53,37,33,38,32,34,38,31,35,39,46,37,74,39,54,69,41,32,50,49,42,53,52,40,30,58,73,67,53,35,34,31,38,40,17,52,29,33,42,47,36,87,53,55,85,87,60,54,36,52,54,66,56,42,52,53,42,49,55,50,42,46,52,51,46,59,68,68,72,47,94,48,49,42,54,25,46,22,50,53,32,68,69,21,34,46,71,67,42,44,31,53,50,14,51,50,26,62,75,66,70,40,36,31,38,34,49,39,43,42,37,71,69,59,42,54,51,34,27,68,74,63,73,42,53,71,59,48,52,38,47,78,22,54,49,57,32,57,37,14,28,29,30,42,45,26,58,56,47,72,68,43,46,49,48,33,29,75,37,42,22,16,32,15,41,22,51,48,17,27,48,41,23,68,36,45,66,57,55,60,64,59,42,47,74,54,58,27,42,46,12,27,15,31,32,27,30,55,4,46,43,74,32,54,58,59,38,38,45,40,44,41,51,53,31,44,52,50,48,37,44,28,64,34,72,38,59,94,28,44,36,37,70,41,61,45,83,81,68,69,57,66,46,73,70,35,38,50,15,21,31,12,31,29,11,20,44,17,62,58,38,46,83,45,31,26,32,92,48,78,70,15,33,35,32,27,27,37,34,31,55,46,56,100,56,60,67,91,59,91,58,54,72,72,48,49,52,36,31,36,56,50,55,52,55,48,58,21,37,32,29,26,23,37,51,51,40,77,69,42,74,50,72,119

pLDDT: mean 97.14, std 3.84, range [51.56, 99.0]

InterPro domains:
  IPR006680 Amidohydrolase-related [PF01979] (65-442)
  IPR011059 Metal-dependent hydrolase, composite domain superfamily [G3DSA:2.30.40.10] (5-441)
  IPR014311 Guanine deaminase [TIGR02967] (20-440)
  IPR014311 Guanine deaminase [cd01303] (5-440)
  IPR032466 Metal-dependent hydrolase [SSF51556] (68-391)
  IPR051607 Metallo-dependent Hydrolases [PTHR11271] (2-445)

Sequence (896 aa):
MATVFLGTVVHTKSFSEFESFEGGFLAVDDAGKIIGVGQDYHAWASSNPAHAKGLTEVHLSDYQFLMPGFVDCHIHAPQFAQLGLGLDMPLLDWLNTYTFPLEAKFSNHQYAQQVYQGVVEATLRCGTTLASYFATNHLESTLTLAREAVRQGQRALIGKVCSNCNSPEFYVETAEESVSATLAFVEGVRKLGSPMVMPTITPRFALSCSKELLKSLGDIAKRFDLHIQSHISENLEEIEMVKGIFKTSYAGAYDEAGLLTNKTVLAHGVHLEDDEVALLKVRGCSVAHCPTSNTMLSSGLCDVQRLVSGGVSVGLGTDVSGGNSVSIQDVLLRALDVSKHLDFFKKQNIRGTGVSKTQDFNYHQLKYKQALYLATLGGAKALSLDHLTGNFALGKDFDALLVDVSVVDKPLRRLSVDELVEKFIYTGSDRNIVEVFVAGKRIKQGYQMATVFLGTVVHTKSFSEFESFEGGFLAVDDAGKIIGVGQDYHAWASSNPAHAKGLTEVHLSDYQFLMPGFVDCHIHAPQFAQLGLGLDMPLLDWLNTYTFPLEAKFSNHQYAQQVYQGVVEATLRCGTTLASYFATNHLESTLTLAREAVRQGQRALIGKVCSNCNSPEFYVETAEESVSATLAFVEGVRKLGSPMVMPTITPRFALSCSKELLKSLGDIAKRFDLHIQSHISENLEEIEMVKGIFKTSYAGAYDEAGLLTNKTVLAHGVHLEDDEVALLKVRGCSVAHCPTSNTMLSSGLCDVQRLVSGGVSVGLGTDVSGGNSVSIQDVLLRALDVSKHLDFFKKQNIRGTGVSKTQDFNYHQLKYKQALYLATLGGAKALSLDHLTGNFALGKDFDALLVDVSVVDKPLRRLSVDELVEKFIYTGSDRNIVEVFVAGKRIKQGYQ

Foldseek 3Di:
DKAKEFAKEWAAPDLPGIDIAGRWMWIADPQQFTADTDHDPVVVCVVVVVRVPPHHYDYDDLQKYKYFFFEALAAEQQQLVQFPPDLPAADVCSCVPPNQVSLLVLVDPVSLLVSLLVLLVQLVLQRHQEYEYEHAQDLVSQLSNLVSCVVLNGQYEGEREAFAAPGDPSGHDHLVSSLVSRVVNQVSSVVVVDPRYHYEQEHAFLLRDDLVSLLSSLVVCVVVVHAYEYAFQQAPVSQVNNCVRQVDGRLVSNVVSNRQALQYEYEQCQPPDLVSLLVSQVRNAAYAHALQLSVSNVRHARAVVVSVVSRHQYAYHQHPRSGNGSHLLVRLLSLQVSQVVVLCQQDHQDPPPGHDPHHDPPRDGRDSSSSLQRRFLSSCSNNPNNVAGRGSDGGHRPWMFIFRLPFPNHDPDRDDSVRSSVSCSPPNGSQRRQWTDHRNDTSHHGSD/DKAKEFAKEWAAPDLPGIDIAGRWMWIAGPQQFTADTDHDPVVVCVVVVVRVPPHHYDYDDLQKYKYFFFEALEAEQQQLVQFPPDLPAADVCSCVPPVQVSLLCLVDPVSLLVSLLVLLVQLVLQRHQEYEYEHAQDLVSQLSNLVSCVVLNGQYEGEREAFAAPGDPSGHDHLVSSLVSRVVNQVSSVVVVDPRYHYEQEHAFLLRDDLVSLLSSLVVCVVVVHAYEYAFQQAPVSQVNNCVRQVDGRLVSNVVSNRQALQYEYEQCAPPDLVSLLVSQVRNAAYAHALQLSVSNVRHFRAVVVSVVSRHQYAYHQHPRSGNGSHLLVRLLSLQVSQVVVLCQQDHQDPPPGHDPHHDPPRDGRDSSSSLQRRFLSSCSNNPNNVAGRGNDGGHRPWMFIFRLPFPNHDPDRDDSVRSSVSCSPPNGSQRRQWTDHRNDTSHHGSD